Protein AF-0000000073125022 (afdb_homodimer)

Organism: Hermetia illucens (NCBI:txid343691)

Sequence (1552 aa):
MSRTIRYSSDEDNTYDKWRTKTIILDQLRLRHTDVGNFIVGEKMMQLLTPFVYEKLSPNVSLTNVKIKALAETPIPILLWESPDGINLLKTLHNTAEEMKFITKSAGYILYLVDDIRNEIYICNKNLEEVNGRRYAWAIDREKTIAVYVAKEKKAIIRNDSLIDARFPEGQDLGDFFASNILTIPVKDDSTCVAVIELYRVDGVSYDENDLGITTYLAELAGDVIAGNKNIVGIRMENEINDILLEYTVTTLPIQTSQEGEFVYAQHLVNYASNLLNSSSVTFFSLKDNGLLKVMGTNKGNPALKLNPHKKKLRIAKEIEIADIIRNSRSIVNFADVFNDPRFDKSVDRHIGLLIRSVLGCGINKKNGQHFGVLMAINKQTDHKYTPTDEMIIETFAKYLTIGLEYMSEVINHSEQRRTNNALEGVLIHQLSKRLKTPEVFSWEETVYIPNEFHEYTFVPDDPELLEIPKYIYYIFNSLLPKLVPNKNNLYTLIFAAKKIYREENRFHNFHHAFKCVHAMYLILKQHPEVFDDNIEKYAMLMAALLHDCDHRGLSIKYLELVSHPMINRSLSTPLEAYHYQLGKLILKYSKVLEQFDAEELVVFGRVFKESVMGSNLSLYMKTYTKIKNLLETDEFDWHNEDHRGLVRGIAIVSTDFAGFAKPLEHTYNLSYALYAEYFAEGEKIKELGLKPPPILDNDTYNEIPTREATFCSAVVLPCYEILMKILPNTTPLYLNSTKALKMWTQVADGTQTVLPNQSEDILSQIVGDSSSTSTNMSRTIRYSSDEDNTYDKWRTKTIILDQLRLRHTDVGNFIVGEKMMQLLTPFVYEKLSPNVSLTNVKIKALAETPIPILLWESPDGINLLKTLHNTAEEMKFITKSAGYILYLVDDIRNEIYICNKNLEEVNGRRYAWAIDREKTIAVYVAKEKKAIIRNDSLIDARFPEGQDLGDFFASNILTIPVKDDSTCVAVIELYRVDGVSYDENDLGITTYLAELAGDVIAGNKNIVGIRMENEINDILLEYTVTTLPIQTSQEGEFVYAQHLVNYASNLLNSSSVTFFSLKDNGLLKVMGTNKGNPALKLNPHKKKLRIAKEIEIADIIRNSRSIVNFADVFNDPRFDKSVDRHIGLLIRSVLGCGINKKNGQHFGVLMAINKQTDHKYTPTDEMIIETFAKYLTIGLEYMSEVINHSEQRRTNNALEGVLIHQLSKRLKTPEVFSWEETVYIPNEFHEYTFVPDDPELLEIPKYIYYIFNSLLPKLVPNKNNLYTLIFAAKKIYREENRFHNFHHAFKCVHAMYLILKQHPEVFDDNIEKYAMLMAALLHDCDHRGLSIKYLELVSHPMINRSLSTPLEAYHYQLGKLILKYSKVLEQFDAEELVVFGRVFKESVMGSNLSLYMKTYTKIKNLLETDEFDWHNEDHRGLVRGIAIVSTDFAGFAKPLEHTYNLSYALYAEYFAEGEKIKELGLKPPPILDNDTYNEIPTREATFCSAVVLPCYEILMKILPNTTPLYLNSTKALKMWTQVADGTQTVLPNQSEDILSQIVGDSSSTSTN

Radius of gyration: 44.92 Å; Cα contacts (8 Å, |Δi|>4): 2158; chains: 2; bounding box: 95×158×124 Å

Secondary structure (DSSP, 8-state):
--------S---SHHHHHHHHHHHHHHT---HHHHHHHHHHHHHHHHHHHHHHTTS-TTS----HHHHTTTSS------S--TTHHHHHHHHHHHHHHHHHHHT-SEEEEEEEETTTTEEEE--SSGGGGS---SEEETTT---HHHHHHHH---EEESS-S-BTTBTTTT--TT---SEEEEEEEEETTEEEEEEEEEESS-PPP-HHHHHHHHHHHHHHHHHHHHHHHHHHHHHHHHHHHHHHHHHHHHGGG--SHHHHHHHHHHHHHHHHHHHTEEEEEEEEEETTEEEEEEE---S-TT----HHHHHHHHHHHHHHHHHHHHHTS-EEES-STT-TTS-HHHHHHHT-----EEEEEEE-TTS-EEEEEEEEEESSSSS--HHHHHHHHHHHHHHHHHHHHHHHHHHHHHHHHHHHHHHHHHHHHHHS----S----TTS-----GGGGSTT---S-TT-TTHHHHHHHHHHHH-TTT---HHHHHHHHHHHHHHS-TT-SSSSHHHHHHHHHHHHHHHHT-TTT---HHHHHHHHHHHHHTTTT--S--HHHHHHTT-TT--TTSSSHHHHHHHHHHHHHHHHHT-STTS-HHHHHHHHHHHHHHHHHT-HHHHHHHHHHHHHHHHTT---TT-HHHHHHHHHHHHHHHHTGGGGS-HHHHHHHHHHHHHHHHHHHHHHHHTT-PPPGGG-GGGGGGHHHHHHHHIIIIIHHHHHHHHHHSGGGHHHHHHHHHHHHHHHHHHHT-S---SSSHHHHHHHHHGGGTTTTT-/------------SHHHHHHHHHHHHHHT---HHHHHHHHHHHHHHHHTHHHHHTTS-TTS----HHHHTTTSS------S--TTHHHHHHHHHHHHHHHHHHHT-SEEEEEEEETTTTEEEE--SSGGGGS---SEEETTT---HHHHHHHH---EEESS-S-BTTBTTTT--TT---SEEEEEEEEETTEEEEEEEEEESS-PPP-HHHHHHHHHHHHHHHHHHHHHHHHHHHHHHHHHHHHHHHHHHHHGGG--SHHHHHHHHHHHHHHHHHHHTEEEEEEEEEETTEEEEEEE---S-TT----HHHHHHHHHHHHHHHHHHHHHTS-EEES-STT-TTS-HHHHHHHT-----EEEEEEE-TTS-EEEEEEEEEESSSSS--HHHHHHHHHHHHHHHHHHHHHHHHHHHHHHHHHHHHHHHHHHHHHHS----S----TTS-----GGGGSTT---S-TT-TTHHHHHHHHHHHH-TTT---HHHHHHHHHHHHHHS-TT-SSSSHHHHHHHHHHHHHHHHT-TTT---HHHHHHHHHHHHHTTTT--S--HHHHHHTT-TT--TTSSSHHHHHHHHHHHHHHHHHT-STTS-HHHHHHHHHHHHHHHHHT-HHHHHHHHHHHHHHHHTT---TT-HHHHHHHHHHHHHHHHTGGGGS-HHHHHHHHHHHHHHHHHHHHHHHHTT-PPPGGG-GGGGGGHHHHHHHHIIIIIHHHHHHHHHHSGGGHHHHHHHHHHHHHHHHHHHT-S---SSSHHHHHHHHHHTTTTTTT-

InterPro domains:
  IPR002073 3'5'-cyclic nucleotide phosphodiesterase, catalytic domain [PF00233] (507-733)
  IPR002073 3'5'-cyclic nucleotide phosphodiesterase, catalytic domain [PS51845] (419-751)
  IPR003018 GAF domain [PF01590] (88-222)
  IPR003018 GAF domain [PF01590] (266-401)
  IPR023088 3'5'-cyclic nucleotide phosphodiesterase [PR00387] (503-516)
  IPR023088 3'5'-cyclic nucleotide phosphodiesterase [PR00387] (533-546)
  IPR023088 3'5'-cyclic nucleotide phosphodiesterase [PR00387] (547-562)
  IPR023088 3'5'-cyclic nucleotide phosphodiesterase [PR00387] (573-589)
  IPR023088 3'5'-cyclic nucleotide phosphodiesterase [PR00387] (652-665)
  IPR023088 3'5'-cyclic nucleotide phosphodiesterase [PR00387] (669-685)
  IPR029016 GAF-like domain superfamily [G3DSA:3.30.450.40] (84-228)
  IPR029016 GAF-like domain superfamily [G3DSA:3.30.450.40] (230-416)
  IPR036971 3'5'-cyclic nucleotide phosphodiesterase, catalytic domain superfamily [G3DSA:1.10.1300.10] (432-755)

Structure (mmCIF, N/CA/C/O backbone):
data_AF-0000000073125022-model_v1
#
loop_
_entity.id
_entity.type
_entity.pdbx_description
1 polymer '3,5-cyclic-GMP phosphodiesterase'
#
loop_
_atom_site.group_PDB
_atom_site.id
_atom_site.type_symbol
_atom_site.label_atom_id
_atom_site.label_alt_id
_atom_site.label_comp_id
_atom_site.label_asym_id
_atom_site.label_entity_id
_atom_site.label_seq_id
_atom_site.pdbx_PDB_ins_code
_atom_site.Cartn_x
_atom_site.Cartn_y
_atom_site.Cartn_z
_atom_site.occupancy
_atom_site.B_iso_or_equiv
_atom_site.auth_seq_id
_atom_site.auth_comp_id
_atom_site.auth_asym_id
_atom_site.auth_atom_id
_atom_site.pdbx_PDB_model_num
ATOM 1 N N . MET A 1 1 ? 14 -76.062 -79.5 1 18.75 1 MET A N 1
ATOM 2 C CA . MET A 1 1 ? 13.867 -74.625 -79.188 1 18.75 1 MET A CA 1
ATOM 3 C C . MET A 1 1 ? 13.359 -74.375 -77.75 1 18.75 1 MET A C 1
ATOM 5 O O . MET A 1 1 ? 12.312 -74.938 -77.375 1 18.75 1 MET A O 1
ATOM 9 N N . SER A 1 2 ? 14.125 -74.438 -76.75 1 19.86 2 SER A N 1
ATOM 10 C CA . SER A 1 2 ? 14.18 -74.75 -75.312 1 19.86 2 SER A CA 1
ATOM 11 C C . SER A 1 2 ? 13.422 -73.688 -74.5 1 19.86 2 SER A C 1
ATOM 13 O O . SER A 1 2 ? 13.734 -72.5 -74.562 1 19.86 2 SER A O 1
ATOM 15 N N . ARG A 1 3 ? 12.211 -73.688 -74.5 1 21.33 3 ARG A N 1
ATOM 16 C CA . ARG A 1 3 ? 11.258 -72.562 -74.25 1 21.33 3 ARG A CA 1
ATOM 17 C C . ARG A 1 3 ? 11.32 -72.125 -72.812 1 21.33 3 ARG A C 1
ATOM 19 O O . ARG A 1 3 ? 11.008 -72.875 -71.938 1 21.33 3 ARG A O 1
ATOM 26 N N . THR A 1 4 ? 12.312 -71.375 -72.375 1 20.73 4 THR A N 1
ATOM 27 C CA . THR A 1 4 ? 12.836 -70.875 -71.062 1 20.73 4 THR A CA 1
ATOM 28 C C . THR A 1 4 ? 11.797 -70.062 -70.375 1 20.73 4 THR A C 1
ATOM 30 O O . THR A 1 4 ? 11.289 -69.062 -70.875 1 20.73 4 THR A O 1
ATOM 33 N N . ILE A 1 5 ? 10.867 -70.562 -69.75 1 22.03 5 ILE A N 1
ATOM 34 C CA . ILE A 1 5 ? 9.695 -69.938 -69.188 1 22.03 5 ILE A CA 1
ATOM 35 C C . ILE A 1 5 ? 10.133 -68.75 -68.25 1 22.03 5 ILE A C 1
ATOM 37 O O . ILE A 1 5 ? 10.844 -69 -67.25 1 22.03 5 ILE A O 1
ATOM 41 N N . ARG A 1 6 ? 10.398 -67.438 -68.688 1 21.33 6 ARG A N 1
ATOM 42 C CA . ARG A 1 6 ? 10.836 -66.125 -68.312 1 21.33 6 ARG A CA 1
ATOM 43 C C . ARG A 1 6 ? 9.906 -65.5 -67.25 1 21.33 6 ARG A C 1
ATOM 45 O O . ARG A 1 6 ? 8.703 -65.375 -67.5 1 21.33 6 ARG A O 1
ATOM 52 N N . TYR A 1 7 ? 9.992 -65.812 -66 1 21.45 7 TYR A N 1
ATOM 53 C CA . TYR A 1 7 ? 9.258 -65.438 -64.812 1 21.45 7 TYR A CA 1
ATOM 54 C C . TYR A 1 7 ? 9.148 -63.906 -64.688 1 21.45 7 TYR A C 1
ATOM 56 O O . TYR A 1 7 ? 10.164 -63.188 -64.688 1 21.45 7 TYR A O 1
ATOM 64 N N . SER A 1 8 ? 8.219 -63.031 -65.25 1 21.3 8 SER A N 1
ATOM 65 C CA . SER A 1 8 ? 7.781 -61.688 -65.625 1 21.3 8 SER A CA 1
ATOM 66 C C . SER A 1 8 ? 7.551 -60.812 -64.438 1 21.3 8 SER A C 1
ATOM 68 O O . SER A 1 8 ? 6.988 -61.25 -63.438 1 21.3 8 SER A O 1
ATOM 70 N N . SER A 1 9 ? 8.281 -59.562 -63.875 1 23.59 9 SER A N 1
ATOM 71 C CA . SER A 1 9 ? 9 -58.75 -62.906 1 23.59 9 SER A CA 1
ATOM 72 C C . SER A 1 9 ? 8.039 -57.875 -62.094 1 23.59 9 SER A C 1
ATOM 74 O O . SER A 1 9 ? 8.461 -57 -61.375 1 23.59 9 SER A O 1
ATOM 76 N N . ASP A 1 10 ? 6.57 -57.625 -62.094 1 22.98 10 ASP A N 1
ATOM 77 C CA . ASP A 1 10 ? 5.328 -56.938 -61.781 1 22.98 10 ASP A CA 1
ATOM 78 C C . ASP A 1 10 ? 4.961 -57.094 -60.312 1 22.98 10 ASP A C 1
ATOM 80 O O . ASP A 1 10 ? 3.82 -56.844 -59.938 1 22.98 10 ASP A O 1
ATOM 84 N N . GLU A 1 11 ? 5.516 -57.844 -59.312 1 23.72 11 GLU A N 1
ATOM 85 C CA . GLU A 1 11 ? 5.41 -58.406 -57.969 1 23.72 11 GLU A CA 1
ATOM 86 C C . GLU A 1 11 ? 5.656 -57.375 -56.906 1 23.72 11 GLU A C 1
ATOM 88 O O . GLU A 1 11 ? 5.793 -57.688 -55.719 1 23.72 11 GLU A O 1
ATOM 93 N N . ASP A 1 12 ? 5.941 -55.938 -57.031 1 23.94 12 ASP A N 1
ATOM 94 C CA . ASP A 1 12 ? 6.41 -54.688 -56.438 1 23.94 12 ASP A CA 1
ATOM 95 C C . ASP A 1 12 ? 5.312 -54.031 -55.594 1 23.94 12 ASP A C 1
ATOM 97 O O . ASP A 1 12 ? 5.594 -53.219 -54.719 1 23.94 12 ASP A O 1
ATOM 101 N N . ASN A 1 13 ? 3.979 -54 -55.938 1 22.56 13 ASN A N 1
ATOM 102 C CA . ASN A 1 13 ? 2.932 -53.062 -55.594 1 22.56 13 ASN A CA 1
ATOM 103 C C . ASN A 1 13 ? 2.371 -53.281 -54.188 1 22.56 13 ASN A C 1
ATOM 105 O O . ASN A 1 13 ? 1.584 -52.469 -53.688 1 22.56 13 ASN A O 1
ATOM 109 N N . THR A 1 14 ? 2.168 -54.469 -53.844 1 22.92 14 THR A N 1
ATOM 110 C CA . THR A 1 14 ? 1.208 -54.656 -52.781 1 22.92 14 THR A CA 1
ATOM 111 C C . THR A 1 14 ? 1.764 -54.156 -51.469 1 22.92 14 THR A C 1
ATOM 113 O O . THR A 1 14 ? 1.02 -53.969 -50.5 1 22.92 14 THR A O 1
ATOM 116 N N . TYR A 1 15 ? 3.053 -54.188 -51.25 1 22.69 15 TYR A N 1
ATOM 117 C CA . TYR A 1 15 ? 3.639 -53.688 -50.031 1 22.69 15 TYR A CA 1
ATOM 118 C C . TYR A 1 15 ? 3.418 -52.156 -49.906 1 22.69 15 TYR A C 1
ATOM 120 O O . TYR A 1 15 ? 3.822 -51.562 -48.938 1 22.69 15 TYR A O 1
ATOM 128 N N . ASP A 1 16 ? 3.068 -51.375 -51 1 24.34 16 ASP A N 1
ATOM 129 C CA . ASP A 1 16 ? 2.832 -49.938 -51.094 1 24.34 16 ASP A CA 1
ATOM 130 C C . ASP A 1 16 ? 1.562 -49.562 -50.344 1 24.34 16 ASP A C 1
ATOM 132 O O . ASP A 1 16 ? 1.413 -48.406 -49.938 1 24.34 16 ASP A O 1
ATOM 136 N N . LYS A 1 17 ? 0.528 -50.375 -50.406 1 25.61 17 LYS A N 1
ATOM 137 C CA . LYS A 1 17 ? -0.753 -50.031 -49.781 1 25.61 17 LYS A CA 1
ATOM 138 C C . LYS A 1 17 ? -0.635 -49.969 -48.25 1 25.61 17 LYS A C 1
ATOM 140 O O . LYS A 1 17 ? -1.379 -49.219 -47.625 1 25.61 17 LYS A O 1
ATOM 145 N N . TRP A 1 18 ? 0.171 -50.844 -47.75 1 22.34 18 TRP A N 1
ATOM 146 C CA . TRP A 1 18 ? 0.291 -50.719 -46.312 1 22.34 18 TRP A CA 1
ATOM 147 C C . TRP A 1 18 ? 0.966 -49.406 -45.906 1 22.34 18 TRP A C 1
ATOM 149 O O . TRP A 1 18 ? 0.73 -48.906 -44.812 1 22.34 18 TRP A O 1
ATOM 159 N N . ARG A 1 19 ? 1.857 -48.812 -46.844 1 24.03 19 ARG A N 1
ATOM 160 C CA . ARG A 1 19 ? 2.58 -47.562 -46.562 1 24.03 19 ARG A CA 1
ATOM 161 C C . ARG A 1 19 ? 1.619 -46.406 -46.406 1 24.03 19 ARG A C 1
ATOM 163 O O . ARG A 1 19 ? 1.872 -45.469 -45.625 1 24.03 19 ARG A O 1
ATOM 170 N N . THR A 1 20 ? 0.616 -46.312 -47.344 1 24.22 20 THR A N 1
ATOM 171 C CA . THR A 1 20 ? -0.235 -45.125 -47.312 1 24.22 20 THR A CA 1
ATOM 172 C C . THR A 1 20 ? -0.948 -45 -45.969 1 24.22 20 THR A C 1
ATOM 174 O O . THR A 1 20 ? -1.103 -43.906 -45.438 1 24.22 20 THR A O 1
ATOM 177 N N . LYS A 1 21 ? -1.433 -46.125 -45.5 1 25.42 21 LYS A N 1
ATOM 178 C CA . LYS A 1 21 ? -2.273 -46.031 -44.312 1 25.42 21 LYS A CA 1
ATOM 179 C C . LYS A 1 21 ? -1.457 -45.625 -43.094 1 25.42 21 LYS A C 1
ATOM 181 O O . LYS A 1 21 ? -1.975 -44.969 -42.188 1 25.42 21 LYS A O 1
ATOM 186 N N . THR A 1 22 ? -0.134 -45.938 -43.062 1 25.12 22 THR A N 1
ATOM 187 C CA . THR A 1 22 ? 0.723 -45.469 -42 1 25.12 22 THR A CA 1
ATOM 188 C C . THR A 1 22 ? 0.983 -43.969 -42.125 1 25.12 22 THR A C 1
ATOM 190 O O . THR A 1 22 ? 1.392 -43.312 -41.188 1 25.12 22 THR A O 1
ATOM 193 N N . ILE A 1 23 ? 0.915 -43.375 -43.406 1 24.89 23 ILE A N 1
ATOM 194 C CA . ILE A 1 23 ? 1.132 -41.938 -43.656 1 24.89 23 ILE A CA 1
ATOM 195 C C . ILE A 1 23 ? 0.119 -41.125 -42.844 1 24.89 23 ILE A C 1
ATOM 197 O O . ILE A 1 23 ? 0.456 -40.094 -42.281 1 24.89 23 ILE A O 1
ATOM 201 N N . ILE A 1 24 ? -1.113 -41.594 -42.969 1 24.2 24 ILE A N 1
ATOM 202 C CA . ILE A 1 24 ? -2.098 -40.75 -42.281 1 24.2 24 ILE A CA 1
ATOM 203 C C . ILE A 1 24 ? -1.789 -40.688 -40.781 1 24.2 24 ILE A C 1
ATOM 205 O O . ILE A 1 24 ? -1.983 -39.656 -40.156 1 24.2 24 ILE A O 1
ATOM 209 N N . LEU A 1 25 ? -1.204 -41.781 -40.375 1 24.86 25 LEU A N 1
ATOM 210 C CA . LEU A 1 25 ? -0.872 -41.719 -38.938 1 24.86 25 LEU A CA 1
ATOM 211 C C . LEU A 1 25 ? 0.255 -40.719 -38.688 1 24.86 25 LEU A C 1
ATOM 213 O O . LEU A 1 25 ? 0.323 -40.094 -37.625 1 24.86 25 LEU A O 1
ATOM 217 N N . ASP A 1 26 ? 1.272 -40.562 -39.625 1 24.75 26 ASP A N 1
ATOM 218 C CA . ASP A 1 26 ? 2.371 -39.625 -39.5 1 24.75 26 ASP A CA 1
ATOM 219 C C . ASP A 1 26 ? 1.851 -38.188 -39.406 1 24.75 26 ASP A C 1
ATOM 221 O O . ASP A 1 26 ? 2.393 -37.375 -38.688 1 24.75 26 ASP A O 1
ATOM 225 N N . GLN A 1 27 ? 1.058 -37.781 -40.438 1 24.58 27 GLN A N 1
ATOM 226 C CA . GLN A 1 27 ? 0.607 -36.406 -40.406 1 24.58 27 GLN A CA 1
ATOM 227 C C . GLN A 1 27 ? -0.136 -36.062 -39.125 1 24.58 27 GLN A C 1
ATOM 229 O O . GLN A 1 27 ? -0.219 -34.906 -38.719 1 24.58 27 GLN A O 1
ATOM 234 N N . LEU A 1 28 ? -0.804 -37.094 -38.719 1 25.36 28 LEU A N 1
ATOM 235 C CA . LEU A 1 28 ? -1.583 -36.812 -37.5 1 25.36 28 LEU A CA 1
ATOM 236 C C . LEU A 1 28 ? -0.705 -36.875 -36.281 1 25.36 28 LEU A C 1
ATOM 238 O O . LEU A 1 28 ? -1.196 -36.719 -35.156 1 25.36 28 LEU A O 1
ATOM 242 N N . ARG A 1 29 ? 0.543 -37.469 -36.438 1 25.64 29 ARG A N 1
ATOM 243 C CA . ARG A 1 29 ? 1.452 -37.375 -35.312 1 25.64 29 ARG A CA 1
ATOM 244 C C . ARG A 1 29 ? 1.672 -35.938 -34.875 1 25.64 29 ARG A C 1
ATOM 246 O O . ARG A 1 29 ? 2.539 -35.25 -35.438 1 25.64 29 ARG A O 1
ATOM 253 N N . LEU A 1 30 ? 0.698 -35.219 -34.781 1 26.27 30 LEU A N 1
ATOM 254 C CA . LEU A 1 30 ? 0.936 -33.906 -34.156 1 26.27 30 LEU A CA 1
ATOM 255 C C . LEU A 1 30 ? 1.815 -34.031 -32.938 1 26.27 30 LEU A C 1
ATOM 257 O O . LEU A 1 30 ? 1.53 -34.844 -32.031 1 26.27 30 LEU A O 1
ATOM 261 N N . ARG A 1 31 ? 3.047 -33.844 -33.031 1 25.61 31 ARG A N 1
ATOM 262 C CA . ARG A 1 31 ? 4.117 -33.812 -32.062 1 25.61 31 ARG A CA 1
ATOM 263 C C . ARG A 1 31 ? 3.623 -33.25 -30.719 1 25.61 31 ARG A C 1
ATOM 265 O O . ARG A 1 31 ? 2.777 -32.344 -30.703 1 25.61 31 ARG A O 1
ATOM 272 N N . HIS A 1 32 ? 3.934 -33.906 -29.672 1 26.75 32 HIS A N 1
ATOM 273 C CA . HIS A 1 32 ? 3.6 -33.75 -28.266 1 26.75 32 HIS A CA 1
ATOM 274 C C . HIS A 1 32 ? 3.803 -32.281 -27.812 1 26.75 32 HIS A C 1
ATOM 276 O O . HIS A 1 32 ? 3.141 -31.828 -26.891 1 26.75 32 HIS A O 1
ATOM 282 N N . THR A 1 33 ? 4.941 -31.703 -28.281 1 25.72 33 THR A N 1
ATOM 283 C CA . THR A 1 33 ? 5.324 -30.375 -27.812 1 25.72 33 THR A CA 1
ATOM 284 C C . THR A 1 33 ? 4.293 -29.328 -28.234 1 25.72 33 THR A C 1
ATOM 286 O O . THR A 1 33 ? 4.098 -28.328 -27.547 1 25.72 33 THR A O 1
ATOM 289 N N . ASP A 1 34 ? 3.984 -29.328 -29.531 1 24.62 34 ASP A N 1
ATOM 290 C CA . ASP A 1 34 ? 3.236 -28.25 -30.172 1 24.62 34 ASP A CA 1
ATOM 291 C C . ASP A 1 34 ? 1.746 -28.359 -29.844 1 24.62 34 ASP A C 1
ATOM 293 O O . ASP A 1 34 ? 0.985 -27.422 -30.125 1 24.62 34 ASP A O 1
ATOM 297 N N . VAL A 1 35 ? 1.293 -29.516 -29.578 1 26.33 35 VAL A N 1
ATOM 298 C CA . VAL A 1 35 ? -0.145 -29.719 -29.438 1 26.33 35 VAL A CA 1
ATOM 299 C C . VAL A 1 35 ? -0.612 -29.172 -28.094 1 26.33 35 VAL A C 1
ATOM 301 O O . VAL A 1 35 ? -1.782 -28.828 -27.938 1 26.33 35 VAL A O 1
ATOM 304 N N . GLY A 1 36 ? 0.215 -29.281 -27.109 1 26.81 36 GLY A N 1
ATOM 305 C CA . GLY A 1 36 ? -0.125 -28.875 -25.75 1 26.81 36 GLY A CA 1
ATOM 306 C C . GLY A 1 36 ? -0.521 -27.406 -25.656 1 26.81 36 GLY A C 1
ATOM 307 O O . GLY A 1 36 ? -1.342 -27.047 -24.812 1 26.81 36 GLY A O 1
ATOM 308 N N . ASN A 1 37 ? 0.365 -26.562 -26.219 1 25.5 37 ASN A N 1
ATOM 309 C CA . ASN A 1 37 ? 0.206 -25.125 -26.094 1 25.5 37 ASN A CA 1
ATOM 310 C C . ASN A 1 37 ? -1.1 -24.656 -26.734 1 25.5 37 ASN A C 1
ATOM 312 O O . ASN A 1 37 ? -1.609 -23.578 -26.375 1 25.5 37 ASN A O 1
ATOM 316 N N . PHE A 1 38 ? -1.466 -25.328 -27.812 1 25.14 38 PHE A N 1
ATOM 317 C CA . PHE A 1 38 ? -2.477 -24.734 -28.672 1 25.14 38 PHE A CA 1
ATOM 318 C C . PHE A 1 38 ? -3.877 -25.016 -28.141 1 25.14 38 PHE A C 1
ATOM 320 O O . PHE A 1 38 ? -4.75 -24.141 -28.203 1 25.14 38 PHE A O 1
ATOM 327 N N . ILE A 1 39 ? -4.051 -26.312 -27.656 1 28.17 39 ILE A N 1
ATOM 328 C CA . ILE A 1 39 ? -5.453 -26.672 -27.484 1 28.17 39 ILE A CA 1
ATOM 329 C C . ILE A 1 39 ? -6.008 -26 -26.234 1 28.17 39 ILE A C 1
ATOM 331 O O . ILE A 1 39 ? -7.125 -25.469 -26.25 1 28.17 39 ILE A O 1
ATOM 335 N N . VAL A 1 40 ? -5.262 -26.109 -25.172 1 28.12 40 VAL A N 1
ATOM 336 C CA . VAL A 1 40 ? -5.754 -25.578 -23.906 1 28.12 40 VAL A CA 1
ATOM 337 C C . VAL A 1 40 ? -5.859 -24.062 -23.984 1 28.12 40 VAL A C 1
ATOM 339 O O . VAL A 1 40 ? -6.758 -23.453 -23.391 1 28.12 40 VAL A O 1
ATOM 342 N N . GLY A 1 41 ? -4.941 -23.406 -24.594 1 26.7 41 GLY A N 1
ATOM 343 C CA . GLY A 1 41 ? -4.949 -21.969 -24.75 1 26.7 41 GLY A CA 1
ATOM 344 C C . GLY A 1 41 ? -6.188 -21.438 -25.453 1 26.7 41 GLY A C 1
ATOM 345 O O . GLY A 1 41 ? -6.727 -20.391 -25.094 1 26.7 41 GLY A O 1
ATOM 346 N N . GLU A 1 42 ? -6.617 -22.281 -26.438 1 27.89 42 GLU A N 1
ATOM 347 C CA . GLU A 1 42 ? -7.695 -21.75 -27.25 1 27.89 42 GLU A CA 1
ATOM 348 C C . GLU A 1 42 ? -9.031 -21.781 -26.516 1 27.89 42 GLU A C 1
ATOM 350 O O . GLU A 1 42 ? -9.812 -20.844 -26.578 1 27.89 42 GLU A O 1
ATOM 355 N N . LYS A 1 43 ? -9.281 -22.969 -25.797 1 29.06 43 LYS A N 1
ATOM 356 C CA . LYS A 1 43 ? -10.602 -23.141 -25.203 1 29.06 43 LYS A CA 1
ATOM 357 C C . LYS A 1 43 ? -10.758 -22.266 -23.953 1 29.06 43 LYS A C 1
ATOM 359 O O . LYS A 1 43 ? -11.828 -21.688 -23.719 1 29.06 43 LYS A O 1
ATOM 364 N N . MET A 1 44 ? -9.859 -22.281 -23.094 1 28.59 44 MET A N 1
ATOM 365 C CA . MET A 1 44 ? -9.938 -21.391 -21.938 1 28.59 44 MET A CA 1
ATOM 366 C C . MET A 1 44 ? -10.094 -19.938 -22.375 1 28.59 44 MET A C 1
ATOM 368 O O . MET A 1 44 ? -10.828 -19.172 -21.75 1 28.59 44 MET A O 1
ATOM 372 N N . MET A 1 45 ? -9.57 -19.656 -23.5 1 29.11 45 MET A N 1
ATOM 373 C CA . MET A 1 45 ? -9.672 -18.297 -24 1 29.11 45 MET A CA 1
ATOM 374 C C . MET A 1 45 ? -11.07 -18.016 -24.547 1 29.11 45 MET A C 1
ATOM 376 O O . MET A 1 45 ? -11.555 -16.891 -24.469 1 29.11 45 MET A O 1
ATOM 380 N N . GLN A 1 46 ? -11.703 -19.031 -25.031 1 30.27 46 GLN A N 1
ATOM 381 C CA . GLN A 1 46 ? -13.055 -18.844 -25.578 1 30.27 46 GLN A CA 1
ATOM 382 C C . GLN A 1 46 ? -14.039 -18.5 -24.469 1 30.27 46 GLN A C 1
ATOM 384 O O . GLN A 1 46 ? -14.977 -17.719 -24.688 1 30.27 46 GLN A O 1
ATOM 389 N N . LEU A 1 47 ? -13.945 -19.141 -23.422 1 29.83 47 LEU A N 1
ATOM 390 C CA . LEU A 1 47 ? -14.836 -18.875 -22.297 1 29.83 47 LEU A CA 1
ATOM 391 C C . LEU A 1 47 ? -14.602 -17.484 -21.734 1 29.83 47 LEU A C 1
ATOM 393 O O . LEU A 1 47 ? -15.523 -16.859 -21.203 1 29.83 47 LEU A O 1
ATOM 397 N N . LEU A 1 48 ? -13.367 -17.078 -21.844 1 29.52 48 LEU A N 1
ATOM 398 C CA . LEU A 1 48 ? -13.102 -15.766 -21.266 1 29.52 48 LEU A CA 1
ATOM 399 C C . LEU A 1 48 ? -13.398 -14.656 -22.266 1 29.52 48 LEU A C 1
ATOM 401 O O . LEU A 1 48 ? -13.297 -13.469 -21.953 1 29.52 48 LEU A O 1
ATOM 405 N N . THR A 1 49 ? -13.766 -14.938 -23.484 1 28.89 49 THR A N 1
ATOM 406 C CA . THR A 1 49 ? -13.859 -13.969 -24.562 1 28.89 49 THR A CA 1
ATOM 407 C C . THR A 1 49 ? -14.984 -12.969 -24.297 1 28.89 49 THR A C 1
ATOM 409 O O . THR A 1 49 ? -14.812 -11.766 -24.484 1 28.89 49 THR A O 1
ATOM 412 N N . PRO A 1 50 ? -16.188 -13.5 -24.062 1 28.42 50 PRO A N 1
ATOM 413 C CA . PRO A 1 50 ? -17.203 -12.445 -24.078 1 28.42 50 PRO A CA 1
ATOM 414 C C . PRO A 1 50 ? -16.906 -11.328 -23.078 1 28.42 50 PRO A C 1
ATOM 416 O O . PRO A 1 50 ? -17.234 -10.164 -23.328 1 28.42 50 PRO A O 1
ATOM 419 N N . PHE A 1 51 ? -16.516 -11.703 -22.047 1 28.38 51 PHE A N 1
ATOM 420 C CA . PHE A 1 51 ? -16.562 -10.688 -21 1 28.38 51 PHE A CA 1
ATOM 421 C C . PHE A 1 51 ? -15.43 -9.688 -21.172 1 28.38 51 PHE A C 1
ATOM 423 O O . PHE A 1 51 ? -15.539 -8.539 -20.719 1 28.38 51 PHE A O 1
ATOM 430 N N . VAL A 1 52 ? -14.305 -10.109 -21.812 1 28.75 52 VAL A N 1
ATOM 431 C CA . VAL A 1 52 ? -13.219 -9.133 -21.891 1 28.75 52 VAL A CA 1
ATOM 432 C C . VAL A 1 52 ? -13.508 -8.133 -23.016 1 28.75 52 VAL A C 1
ATOM 434 O O . VAL A 1 52 ? -12.852 -7.098 -23.109 1 28.75 52 VAL A O 1
ATOM 437 N N . TYR A 1 53 ? -14.406 -8.336 -23.953 1 27.42 53 TYR A N 1
ATOM 438 C CA . TYR A 1 53 ? -14.492 -7.41 -25.078 1 27.42 53 TYR A CA 1
ATOM 439 C C . TYR A 1 53 ? -14.938 -6.031 -24.609 1 27.42 53 TYR A C 1
ATOM 441 O O . TYR A 1 53 ? -14.516 -5.016 -25.172 1 27.42 53 TYR A O 1
ATOM 449 N N . GLU A 1 54 ? -15.984 -5.969 -23.875 1 28.75 54 GLU A N 1
ATOM 450 C CA . GLU A 1 54 ? -16.562 -4.633 -23.922 1 28.75 54 GLU A CA 1
ATOM 451 C C . GLU A 1 54 ? -15.594 -3.592 -23.375 1 28.75 54 GLU A C 1
ATOM 453 O O . GLU A 1 54 ? -15.477 -2.496 -23.922 1 28.75 54 GLU A O 1
ATOM 458 N N . LYS A 1 55 ? -15.203 -3.623 -22.109 1 28.31 55 LYS A N 1
ATOM 459 C CA . LYS A 1 55 ? -14.672 -2.391 -21.531 1 28.31 55 LYS A CA 1
ATOM 460 C C . LYS A 1 55 ? -13.164 -2.293 -21.734 1 28.31 55 LYS A C 1
ATOM 462 O O . LYS A 1 55 ? -12.5 -1.475 -21.094 1 28.31 55 LYS A O 1
ATOM 467 N N . LEU A 1 56 ? -12.453 -3.201 -22.438 1 27.88 56 LEU A N 1
ATOM 468 C CA . LEU A 1 56 ? -11.047 -2.869 -22.656 1 27.88 56 LEU A CA 1
ATOM 469 C C . LEU A 1 56 ? -10.914 -1.739 -23.672 1 27.88 56 LEU A C 1
ATOM 471 O O . LEU A 1 56 ? -11.656 -1.69 -24.656 1 27.88 56 LEU A O 1
ATOM 475 N N . SER A 1 57 ? -10.469 -0.579 -23.297 1 26.31 57 SER A N 1
ATOM 476 C CA . SER A 1 57 ? -10.172 0.489 -24.25 1 26.31 57 SER A CA 1
ATOM 477 C C . SER A 1 57 ? -9.523 -0.063 -25.516 1 26.31 57 SER A C 1
ATOM 479 O O . SER A 1 57 ? -8.883 -1.118 -25.484 1 26.31 57 SER A O 1
ATOM 481 N N . PRO A 1 58 ? -9.82 0.488 -26.766 1 26.28 58 PRO A N 1
ATOM 482 C CA . PRO A 1 58 ? -9.406 0.182 -28.141 1 26.28 58 PRO A CA 1
ATOM 483 C C . PRO A 1 58 ? -7.898 -0.038 -28.266 1 26.28 58 PRO A C 1
ATOM 485 O O . PRO A 1 58 ? -7.445 -0.756 -29.156 1 26.28 58 PRO A O 1
ATOM 488 N N . ASN A 1 59 ? -7.082 0.88 -27.797 1 26.36 59 ASN A N 1
ATOM 489 C CA . ASN A 1 59 ? -5.703 0.933 -28.266 1 26.36 59 ASN A CA 1
ATOM 490 C C . ASN A 1 59 ? -4.906 -0.283 -27.812 1 26.36 59 ASN A C 1
ATOM 492 O O . ASN A 1 59 ? -3.686 -0.329 -27.969 1 26.36 59 ASN A O 1
ATOM 496 N N . VAL A 1 60 ? -5.262 -0.759 -26.75 1 25.45 60 VAL A N 1
ATOM 497 C CA . VAL A 1 60 ? -4.344 -1.861 -26.484 1 25.45 60 VAL A CA 1
ATOM 498 C C . VAL A 1 60 ? -4.594 -2.996 -27.469 1 25.45 60 VAL A C 1
ATOM 500 O O . VAL A 1 60 ? -5.703 -3.531 -27.547 1 25.45 60 VAL A O 1
ATOM 503 N N . SER A 1 61 ? -3.943 -2.9 -28.828 1 23.38 61 SER A N 1
ATOM 504 C CA . SER A 1 61 ? -3.879 -3.941 -29.859 1 23.38 61 SER A CA 1
ATOM 505 C C . SER A 1 61 ? -3.779 -5.328 -29.219 1 23.38 61 SER A C 1
ATOM 507 O O . SER A 1 61 ? -2.844 -5.605 -28.469 1 23.38 61 SER A O 1
ATOM 509 N N . LEU A 1 62 ? -4.801 -5.73 -28.859 1 26.05 62 LEU A N 1
ATOM 510 C CA . LEU A 1 62 ? -4.91 -7.129 -28.469 1 26.05 62 LEU A CA 1
ATOM 511 C C . LEU A 1 62 ? -4.273 -8.039 -29.516 1 26.05 62 LEU A C 1
ATOM 513 O O . LEU A 1 62 ? -4.711 -8.07 -30.672 1 26.05 62 LEU A O 1
ATOM 517 N N . THR A 1 63 ? -3.004 -7.922 -29.953 1 25.12 63 THR A N 1
ATOM 518 C CA . THR A 1 63 ? -2.461 -9.008 -30.766 1 25.12 63 THR A CA 1
ATOM 519 C C . THR A 1 63 ? -3.211 -10.312 -30.484 1 25.12 63 THR A C 1
ATOM 521 O O . THR A 1 63 ? -2.994 -10.961 -29.469 1 25.12 63 THR A O 1
ATOM 524 N N . ASN A 1 64 ? -4.535 -10.43 -30.844 1 27.72 64 ASN A N 1
ATOM 525 C CA . ASN A 1 64 ? -5.926 -10.867 -30.812 1 27.72 64 ASN A CA 1
ATOM 526 C C . ASN A 1 64 ? -6.098 -12.234 -31.469 1 27.72 64 ASN A C 1
ATOM 528 O O . ASN A 1 64 ? -7.223 -12.672 -31.719 1 27.72 64 ASN A O 1
ATOM 532 N N . VAL A 1 65 ? -5.375 -12.625 -32.469 1 24.75 65 VAL A N 1
ATOM 533 C CA . VAL A 1 65 ? -5.703 -13.664 -33.469 1 24.75 65 VAL A CA 1
ATOM 534 C C . VAL A 1 65 ? -6.105 -14.945 -32.75 1 24.75 65 VAL A C 1
ATOM 536 O O . VAL A 1 65 ? -7.082 -15.602 -33.125 1 24.75 65 VAL A O 1
ATOM 539 N N . LYS A 1 66 ? -5.398 -15.188 -31.875 1 26.38 66 LYS A N 1
ATOM 540 C CA . LYS A 1 66 ? -5.574 -16.547 -31.344 1 26.38 66 LYS A CA 1
ATOM 541 C C . LYS A 1 66 ? -6.852 -16.641 -30.516 1 26.38 66 LYS A C 1
ATOM 543 O O . LYS A 1 66 ? -7.453 -17.719 -30.422 1 26.38 66 LYS A O 1
ATOM 548 N N . ILE A 1 67 ? -7.465 -15.367 -30.203 1 28.39 67 ILE A N 1
ATOM 549 C CA . ILE A 1 67 ? -8.625 -15.391 -29.328 1 28.39 67 ILE A CA 1
ATOM 550 C C . ILE A 1 67 ? -9.898 -15.508 -30.156 1 28.39 67 ILE A C 1
ATOM 552 O O . ILE A 1 67 ? -10.844 -16.188 -29.766 1 28.39 67 ILE A O 1
ATOM 556 N N . LYS A 1 68 ? -10.078 -14.898 -31.375 1 27.45 68 LYS A N 1
ATOM 557 C CA . LYS A 1 68 ? -11.25 -14.844 -32.25 1 27.45 68 LYS A CA 1
ATOM 558 C C . LYS A 1 68 ? -11.672 -16.234 -32.688 1 27.45 68 LYS A C 1
ATOM 560 O O . LYS A 1 68 ? -12.867 -16.562 -32.719 1 27.45 68 LYS A O 1
ATOM 565 N N . ALA A 1 69 ? -10.844 -16.859 -33.344 1 26.41 69 ALA A N 1
ATOM 566 C CA . ALA A 1 69 ? -11.148 -18.141 -34 1 26.41 69 ALA A CA 1
ATOM 567 C C . ALA A 1 69 ? -11.695 -19.141 -32.969 1 26.41 69 ALA A C 1
ATOM 569 O O . ALA A 1 69 ? -12.492 -20.016 -33.312 1 26.41 69 ALA A O 1
ATOM 570 N N . LEU A 1 70 ? -11.5 -18.812 -31.797 1 27.75 70 LEU A N 1
ATOM 571 C CA . LEU A 1 70 ? -11.844 -19.719 -30.719 1 27.75 70 LEU A CA 1
ATOM 572 C C . LEU A 1 70 ? -13.312 -19.594 -30.328 1 27.75 70 LEU A C 1
ATOM 574 O O . LEU A 1 70 ? -13.922 -20.562 -29.859 1 27.75 70 LEU A O 1
ATOM 578 N N . ALA A 1 71 ? -14 -18.5 -30.656 1 26.3 71 ALA A N 1
ATOM 579 C CA . ALA A 1 71 ? -15.367 -18.188 -30.266 1 26.3 71 ALA A CA 1
ATOM 580 C C . ALA A 1 71 ? -16.375 -19.016 -31.047 1 26.3 71 ALA A C 1
ATOM 582 O O . ALA A 1 71 ? -17.422 -19.406 -30.531 1 26.3 71 ALA A O 1
ATOM 583 N N . GLU A 1 72 ? -16.438 -18.859 -32.312 1 25.89 72 GLU A N 1
ATOM 584 C CA . GLU A 1 72 ? -17.5 -19.375 -33.156 1 25.89 72 GLU A CA 1
ATOM 585 C C . GLU A 1 72 ? -17.578 -20.891 -33.094 1 25.89 72 GLU A C 1
ATOM 587 O O . GLU A 1 72 ? -18.5 -21.5 -33.656 1 25.89 72 GLU A O 1
ATOM 592 N N . THR A 1 73 ? -16.578 -21.531 -32.969 1 24.3 73 THR A N 1
ATOM 593 C CA . THR A 1 73 ? -16.812 -22.938 -33.281 1 24.3 73 THR A CA 1
ATOM 594 C C . THR A 1 73 ? -17.531 -23.641 -32.125 1 24.3 73 THR A C 1
ATOM 596 O O . THR A 1 73 ? -17.172 -23.469 -30.953 1 24.3 73 THR A O 1
ATOM 599 N N . PRO A 1 74 ? -18.797 -24.078 -32.281 1 23.62 74 PRO A N 1
ATOM 600 C CA . PRO A 1 74 ? -19.656 -24.906 -31.438 1 23.62 74 PRO A CA 1
ATOM 601 C C . PRO A 1 74 ? -18.844 -25.812 -30.5 1 23.62 74 PRO A C 1
ATOM 603 O O . PRO A 1 74 ? -17.766 -26.266 -30.859 1 23.62 74 PRO A O 1
ATOM 606 N N . ILE A 1 75 ? -19.031 -25.562 -29.188 1 25.75 75 ILE A N 1
ATOM 607 C CA . ILE A 1 75 ? -18.469 -26.438 -28.156 1 25.75 75 ILE A CA 1
ATOM 608 C C . ILE A 1 75 ? -18.531 -27.891 -28.609 1 25.75 75 ILE A C 1
ATOM 610 O O . ILE A 1 75 ? -19.609 -28.453 -28.75 1 25.75 75 ILE A O 1
ATOM 614 N N . PRO A 1 76 ? -18 -28.328 -29.625 1 24.38 76 PRO A N 1
ATOM 615 C CA . PRO A 1 76 ? -18.312 -29.75 -29.734 1 24.38 76 PRO A CA 1
ATOM 616 C C . PRO A 1 76 ? -18.344 -30.469 -28.391 1 24.38 76 PRO A C 1
ATOM 618 O O . PRO A 1 76 ? -17.688 -30.031 -27.438 1 24.38 76 PRO A O 1
ATOM 621 N N . ILE A 1 77 ? -19.547 -31 -27.844 1 23.28 77 ILE A N 1
ATOM 622 C CA . ILE A 1 77 ? -19.688 -32.094 -26.906 1 23.28 77 ILE A CA 1
ATOM 623 C C . ILE A 1 77 ? -18.328 -32.688 -26.578 1 23.28 77 ILE A C 1
ATOM 625 O O . ILE A 1 77 ? -17.422 -32.719 -27.422 1 23.28 77 ILE A O 1
ATOM 629 N N . LEU A 1 78 ? -18.094 -32.812 -25.234 1 26.23 78 LEU A N 1
ATOM 630 C CA . LEU A 1 78 ? -17.062 -33.719 -24.688 1 26.23 78 LEU A CA 1
ATOM 631 C C . LEU A 1 78 ? -16.672 -34.781 -25.719 1 26.23 78 LEU A C 1
ATOM 633 O O . LEU A 1 78 ? -17.188 -35.875 -25.688 1 26.23 78 LEU A O 1
ATOM 637 N N . LEU A 1 79 ? -17.031 -34.594 -26.891 1 26.61 79 LEU A N 1
ATOM 638 C CA . LEU A 1 79 ? -16.469 -35.656 -27.688 1 26.61 79 LEU A CA 1
ATOM 639 C C . LEU A 1 79 ? -15.086 -36.031 -27.188 1 26.61 79 LEU A C 1
ATOM 641 O O . LEU A 1 79 ? -14.219 -35.188 -27.031 1 26.61 79 LEU A O 1
ATOM 645 N N . TRP A 1 80 ? -14.977 -36.875 -26.297 1 27.02 80 TRP A N 1
ATOM 646 C CA . TRP A 1 80 ? -13.953 -37.875 -26.016 1 27.02 80 TRP A CA 1
ATOM 647 C C . TRP A 1 80 ? -12.914 -37.906 -27.141 1 27.02 80 TRP A C 1
ATOM 649 O O . TRP A 1 80 ? -12.039 -38.781 -27.156 1 27.02 80 TRP A O 1
ATOM 659 N N . GLU A 1 81 ? -13.367 -37.25 -28.219 1 28.5 81 GLU A N 1
ATOM 660 C CA . GLU A 1 81 ? -12.383 -37.281 -29.297 1 28.5 81 GLU A CA 1
ATOM 661 C C . GLU A 1 81 ? -11.195 -36.375 -28.984 1 28.5 81 GLU A C 1
ATOM 663 O O . GLU A 1 81 ? -11.242 -35.156 -29.25 1 28.5 81 GLU A O 1
ATOM 668 N N . SER A 1 82 ? -10.898 -36 -27.859 1 30.61 82 SER A N 1
ATOM 669 C CA . SER A 1 82 ? -9.555 -35.438 -27.844 1 30.61 82 SER A CA 1
ATOM 670 C C . SER A 1 82 ? -8.82 -35.688 -29.156 1 30.61 82 SER A C 1
ATOM 672 O O . SER A 1 82 ? -9.016 -36.75 -29.781 1 30.61 82 SER A O 1
ATOM 674 N N . PRO A 1 83 ? -8.391 -34.688 -29.828 1 29.97 83 PRO A N 1
ATOM 675 C CA . PRO A 1 83 ? -7.664 -35.219 -31 1 29.97 83 PRO A CA 1
ATOM 676 C C . PRO A 1 83 ? -7.156 -36.656 -30.781 1 29.97 83 PRO A C 1
ATOM 678 O O . PRO A 1 83 ? -6.926 -37.375 -31.75 1 29.97 83 PRO A O 1
ATOM 681 N N . ASP A 1 84 ? -6.961 -37.062 -29.547 1 33.22 84 ASP A N 1
ATOM 682 C CA . ASP A 1 84 ? -6.535 -38.406 -29.172 1 33.22 84 ASP A CA 1
ATOM 683 C C . ASP A 1 84 ? -7.738 -39.344 -29.031 1 33.22 84 ASP A C 1
ATOM 685 O O . ASP A 1 84 ? -7.605 -40.469 -28.516 1 33.22 84 ASP A O 1
ATOM 689 N N . GLY A 1 85 ? -8.883 -38.969 -28.844 1 37.06 85 GLY A N 1
ATOM 690 C CA . GLY A 1 85 ? -10.094 -39.75 -29.016 1 37.06 85 GLY A CA 1
ATOM 691 C C . GLY A 1 85 ? -10.039 -40.719 -30.203 1 37.06 85 GLY A C 1
ATOM 692 O O . GLY A 1 85 ? -10.773 -41.688 -30.25 1 37.06 85 GLY A O 1
ATOM 693 N N . ILE A 1 86 ? -9.859 -39.969 -31.219 1 40.59 86 ILE A N 1
ATOM 694 C CA . ILE A 1 86 ? -9.547 -40.688 -32.438 1 40.59 86 ILE A CA 1
ATOM 695 C C . ILE A 1 86 ? -8.75 -41.938 -32.125 1 40.59 86 ILE A C 1
ATOM 697 O O . ILE A 1 86 ? -8.969 -43 -32.719 1 40.59 86 ILE A O 1
ATOM 701 N N . ASN A 1 87 ? -8 -41.688 -30.891 1 51.16 87 ASN A N 1
ATOM 702 C CA . ASN A 1 87 ? -6.992 -42.688 -30.547 1 51.16 87 ASN A CA 1
ATOM 703 C C . ASN A 1 87 ? -7.621 -43.875 -29.844 1 51.16 87 ASN A C 1
ATOM 705 O O . ASN A 1 87 ? -7.18 -45.031 -30.047 1 51.16 87 ASN A O 1
ATOM 709 N N . LEU A 1 88 ? -8.836 -43.406 -29.203 1 60.03 88 LEU A N 1
ATOM 710 C CA . LEU A 1 88 ? -9.414 -44.562 -28.547 1 60.03 88 LEU A CA 1
ATOM 711 C C . LEU A 1 88 ? -9.883 -45.594 -29.578 1 60.03 88 LEU A C 1
ATOM 713 O O . LEU A 1 88 ? -9.5 -46.75 -29.516 1 60.03 88 LEU A O 1
ATOM 717 N N . LEU A 1 89 ? -10.781 -44.938 -30.453 1 64.5 89 LEU A N 1
ATOM 718 C CA . LEU A 1 89 ? -11.336 -45.844 -31.453 1 64.5 89 LEU A CA 1
ATOM 719 C C . LEU A 1 89 ? -10.227 -46.438 -32.312 1 64.5 89 LEU A C 1
ATOM 721 O O . LEU A 1 89 ? -10.266 -47.625 -32.656 1 64.5 89 LEU A O 1
ATOM 725 N N . LYS A 1 90 ? -9.359 -45.531 -32.438 1 64.81 90 LYS A N 1
ATOM 726 C CA . LYS A 1 90 ? -8.25 -46.031 -33.25 1 64.81 90 LYS A CA 1
ATOM 727 C C . LYS A 1 90 ? -7.457 -47.094 -32.469 1 64.81 90 LYS A C 1
ATOM 729 O O . LYS A 1 90 ? -7.09 -48.125 -33.062 1 64.81 90 LYS A O 1
ATOM 734 N N . THR A 1 91 ? -7.277 -46.844 -31.281 1 72.62 91 THR A N 1
ATOM 735 C CA . THR A 1 91 ? -6.566 -47.812 -30.453 1 72.62 91 THR A CA 1
ATOM 736 C C . THR A 1 91 ? -7.344 -49.125 -30.344 1 72.62 91 THR A C 1
ATOM 738 O O . THR A 1 91 ? -6.77 -50.188 -30.453 1 72.62 91 THR A O 1
ATOM 741 N N . LEU A 1 92 ? -8.609 -48.906 -30.234 1 79.62 92 LEU A N 1
ATOM 742 C CA . LEU A 1 92 ? -9.438 -50.094 -30.078 1 79.62 92 LEU A CA 1
ATOM 743 C C . LEU A 1 92 ? -9.516 -50.906 -31.375 1 79.62 92 LEU A C 1
ATOM 745 O O . LEU A 1 92 ? -9.367 -52.125 -31.375 1 79.62 92 LEU A O 1
ATOM 749 N N . HIS A 1 93 ? -9.711 -50.219 -32.469 1 77.31 93 HIS A N 1
ATOM 750 C CA . HIS A 1 93 ? -9.758 -50.906 -33.75 1 77.31 93 HIS A CA 1
ATOM 751 C C . HIS A 1 93 ? -8.406 -51.531 -34.094 1 77.31 93 HIS A C 1
ATOM 753 O O . HIS A 1 93 ? -8.344 -52.656 -34.625 1 77.31 93 HIS A O 1
ATOM 759 N N . ASN A 1 94 ? -7.387 -50.812 -33.781 1 71.62 94 ASN A N 1
ATOM 760 C CA . ASN A 1 94 ? -6.059 -51.375 -34.031 1 71.62 94 ASN A CA 1
ATOM 761 C C . ASN A 1 94 ? -5.801 -52.625 -33.188 1 71.62 94 ASN A C 1
ATOM 763 O O . ASN A 1 94 ? -5.227 -53.594 -33.656 1 71.62 94 ASN A O 1
ATOM 767 N N . THR A 1 95 ? -6.18 -52.5 -31.984 1 78 95 THR A N 1
ATOM 768 C CA . THR A 1 95 ? -6.031 -53.656 -31.094 1 78 95 THR A CA 1
ATOM 769 C C . THR A 1 95 ? -6.848 -54.844 -31.609 1 78 95 THR A C 1
ATOM 771 O O . THR A 1 95 ? -6.352 -55.969 -31.656 1 78 95 THR A O 1
ATOM 774 N N . ALA A 1 96 ? -8.07 -54.562 -32.031 1 84.06 96 ALA A N 1
ATOM 775 C CA . ALA A 1 96 ? -8.938 -55.625 -32.531 1 84.06 96 ALA A CA 1
ATOM 776 C C . ALA A 1 96 ? -8.367 -56.25 -33.812 1 84.06 96 ALA A C 1
ATOM 778 O O . ALA A 1 96 ? -8.422 -57.469 -34 1 84.06 96 ALA A O 1
ATOM 779 N N . GLU A 1 97 ? -7.828 -55.438 -34.594 1 76.5 97 GLU A N 1
ATOM 780 C CA . GLU A 1 97 ? -7.219 -55.906 -35.812 1 76.5 97 GLU A CA 1
ATOM 781 C C . GLU A 1 97 ? -6.02 -56.812 -35.531 1 76.5 97 GLU A C 1
ATOM 783 O O . GLU A 1 97 ? -5.836 -57.844 -36.188 1 76.5 97 GLU A O 1
ATOM 788 N N . GLU A 1 98 ? -5.27 -56.438 -34.656 1 71.44 98 GLU A N 1
ATOM 789 C CA . GLU A 1 98 ? -4.117 -57.25 -34.281 1 71.44 98 GLU A CA 1
ATOM 790 C C . GLU A 1 98 ? -4.555 -58.562 -33.656 1 71.44 98 GLU A C 1
ATOM 792 O O . GLU A 1 98 ? -3.961 -59.625 -33.938 1 71.44 98 GLU A O 1
ATOM 797 N N . MET A 1 99 ? -5.555 -58.531 -32.875 1 79.38 99 MET A N 1
ATOM 798 C CA . MET A 1 99 ? -6.098 -59.781 -32.281 1 79.38 99 MET A CA 1
ATOM 799 C C . MET A 1 99 ? -6.586 -60.719 -33.375 1 79.38 99 MET A C 1
ATOM 801 O O . MET A 1 99 ? -6.355 -61.906 -33.312 1 79.38 99 MET A O 1
ATOM 805 N N . LYS A 1 100 ? -7.238 -60.125 -34.344 1 81.56 100 LYS A N 1
ATOM 806 C CA . LYS A 1 100 ? -7.746 -60.906 -35.469 1 81.56 100 LYS A CA 1
ATOM 807 C C . LYS A 1 100 ? -6.613 -61.625 -36.188 1 81.56 100 LYS A C 1
ATOM 809 O O . LYS A 1 100 ? -6.727 -62.812 -36.5 1 81.56 100 LYS A O 1
ATOM 814 N N . PHE A 1 101 ? -5.637 -60.906 -36.281 1 70.69 101 PHE A N 1
ATOM 815 C CA . PHE A 1 101 ? -4.5 -61.469 -37.031 1 70.69 101 PHE A CA 1
ATOM 816 C C . PHE A 1 101 ? -3.809 -62.562 -36.219 1 70.69 101 PHE A C 1
ATOM 818 O O . PHE A 1 101 ? -3.533 -63.625 -36.75 1 70.69 101 PHE A O 1
ATOM 825 N N . ILE A 1 102 ? -3.639 -62.344 -35 1 70.12 102 ILE A N 1
ATOM 826 C CA . ILE A 1 102 ? -2.873 -63.25 -34.156 1 70.12 102 ILE A CA 1
ATOM 827 C C . ILE A 1 102 ? -3.658 -64.562 -33.969 1 70.12 102 ILE A C 1
ATOM 829 O O . ILE A 1 102 ? -3.078 -65.625 -33.938 1 70.12 102 ILE A O 1
ATOM 833 N N . THR A 1 103 ? -4.906 -64.438 -33.875 1 77 103 THR A N 1
ATOM 834 C CA . THR A 1 103 ? -5.73 -65.625 -33.594 1 77 103 THR A CA 1
ATOM 835 C C . THR A 1 103 ? -6.238 -66.25 -34.906 1 77 103 THR A C 1
ATOM 837 O O . THR A 1 103 ? -6.977 -67.25 -34.875 1 77 103 THR A O 1
ATOM 840 N N . LYS A 1 104 ? -5.906 -65.688 -36.031 1 78.44 104 LYS A N 1
ATOM 841 C CA . LYS A 1 104 ? -6.363 -66.125 -37.344 1 78.44 104 LYS A CA 1
ATOM 842 C C . LYS A 1 104 ? -7.887 -66.188 -37.406 1 78.44 104 LYS A C 1
ATOM 844 O O . LYS A 1 104 ? -8.469 -67.188 -37.844 1 78.44 104 LYS A O 1
ATOM 849 N N . SER A 1 105 ? -8.406 -65.188 -36.938 1 87.56 105 SER A N 1
ATOM 850 C CA . SER A 1 105 ? -9.859 -65.062 -36.969 1 87.56 105 SER A CA 1
ATOM 851 C C . SER A 1 105 ? -10.336 -64.5 -38.312 1 87.56 105 SER A C 1
ATOM 853 O O . SER A 1 105 ? -9.57 -63.812 -39 1 87.56 105 SER A O 1
ATOM 855 N N . ALA A 1 106 ? -11.562 -64.75 -38.656 1 85.38 106 ALA A N 1
ATOM 856 C CA . ALA A 1 106 ? -12.156 -64.25 -39.875 1 85.38 106 ALA A CA 1
ATOM 857 C C . ALA A 1 106 ? -12.477 -62.781 -39.75 1 85.38 106 ALA A C 1
ATOM 859 O O . ALA A 1 106 ? -12.406 -62.031 -40.75 1 85.38 106 ALA A O 1
ATOM 860 N N . GLY A 1 107 ? -12.812 -62.375 -38.594 1 86.5 107 GLY A N 1
ATOM 861 C CA . GLY A 1 107 ? -13.148 -60.969 -38.344 1 86.5 107 GLY A CA 1
ATOM 862 C C . GLY A 1 107 ? -13.367 -60.656 -36.875 1 86.5 107 GLY A C 1
ATOM 863 O O . GLY A 1 107 ? -13.094 -61.5 -36 1 86.5 107 GLY A O 1
ATOM 864 N N . TYR A 1 108 ? -13.734 -59.312 -36.656 1 90.38 108 TYR A N 1
ATOM 865 C CA . TYR A 1 108 ? -14.031 -58.906 -35.312 1 90.38 108 TYR A CA 1
ATOM 866 C C . TYR A 1 108 ? -15.195 -57.906 -35.281 1 90.38 108 TYR A C 1
ATOM 868 O O . TYR A 1 108 ? -15.508 -57.281 -36.312 1 90.38 108 TYR A O 1
ATOM 876 N N . ILE A 1 109 ? -15.883 -57.781 -34.156 1 86.44 109 ILE A N 1
ATOM 877 C CA . ILE A 1 109 ? -16.906 -56.781 -33.875 1 86.44 109 ILE A CA 1
ATOM 878 C C . ILE A 1 109 ? -16.5 -55.969 -32.625 1 86.44 109 ILE A C 1
ATOM 880 O O . ILE A 1 109 ? -16.141 -56.562 -31.594 1 86.44 109 ILE A O 1
ATOM 884 N N . LEU A 1 110 ? -16.5 -54.688 -32.812 1 88.94 110 LEU A N 1
ATOM 885 C CA . LEU A 1 110 ? -16.141 -53.812 -31.703 1 88.94 110 LEU A CA 1
ATOM 886 C C . LEU A 1 110 ? -17.391 -53.156 -31.125 1 88.94 110 LEU A C 1
ATOM 888 O O . LEU A 1 110 ? -18.156 -52.531 -31.844 1 88.94 110 LEU A O 1
ATOM 892 N N . TYR A 1 111 ? -17.578 -53.375 -29.797 1 87.44 111 TYR A N 1
ATOM 893 C CA . TYR A 1 111 ? -18.656 -52.719 -29.047 1 87.44 111 TYR A CA 1
ATOM 894 C C . TYR A 1 111 ? -18.109 -51.656 -28.109 1 87.44 111 TYR A C 1
ATOM 896 O O . TYR A 1 111 ? -17.188 -51.938 -27.328 1 87.44 111 TYR A O 1
ATOM 904 N N . LEU A 1 112 ? -18.672 -50.469 -28.188 1 85.81 112 LEU A N 1
ATOM 905 C CA . LEU A 1 112 ? -18.344 -49.469 -27.203 1 85.81 112 LEU A CA 1
ATOM 906 C C . LEU A 1 112 ? -19.391 -49.406 -26.094 1 85.81 112 LEU A C 1
ATOM 908 O O . LEU A 1 112 ? -20.578 -49.562 -26.359 1 85.81 112 LEU A O 1
ATOM 912 N N . VAL A 1 113 ? -18.906 -49.219 -24.875 1 83.94 113 VAL A N 1
ATOM 913 C CA . VAL A 1 113 ? -19.812 -49.125 -23.734 1 83.94 113 VAL A CA 1
ATOM 914 C C . VAL A 1 113 ? -20.109 -47.656 -23.438 1 83.94 113 VAL A C 1
ATOM 916 O O . VAL A 1 113 ? -19.203 -46.844 -23.266 1 83.94 113 VAL A O 1
ATOM 919 N N . ASP A 1 114 ? -21.25 -47.281 -23.516 1 72 114 ASP A N 1
ATOM 920 C CA . ASP A 1 114 ? -21.734 -45.969 -23.125 1 72 114 ASP A CA 1
ATOM 921 C C . ASP A 1 114 ? -22.266 -45.969 -21.703 1 72 114 ASP A C 1
ATOM 923 O O . ASP A 1 114 ? -23.375 -46.406 -21.453 1 72 114 ASP A O 1
ATOM 927 N N . ASP A 1 115 ? -21.5 -45.5 -20.844 1 68.12 115 ASP A N 1
ATOM 928 C CA . ASP A 1 115 ? -21.859 -45.562 -19.422 1 68.12 115 ASP A CA 1
ATOM 929 C C . ASP A 1 115 ? -23.016 -44.625 -19.125 1 68.12 115 ASP A C 1
ATOM 931 O O . ASP A 1 115 ? -23.766 -44.812 -18.172 1 68.12 115 ASP A O 1
ATOM 935 N N . ILE A 1 116 ? -23.156 -43.625 -19.922 1 58.34 116 ILE A N 1
ATOM 936 C CA . ILE A 1 116 ? -24.219 -42.656 -19.688 1 58.34 116 ILE A CA 1
ATOM 937 C C . ILE A 1 116 ? -25.562 -43.281 -20.047 1 58.34 116 ILE A C 1
ATOM 939 O O . ILE A 1 116 ? -26.516 -43.188 -19.25 1 58.34 116 ILE A O 1
ATOM 943 N N . ARG A 1 117 ? -25.672 -43.906 -21.141 1 62.12 117 ARG A N 1
ATOM 944 C CA . ARG A 1 117 ? -26.922 -44.5 -21.594 1 62.12 117 ARG A CA 1
ATOM 945 C C . ARG A 1 117 ? -27.016 -45.969 -21.141 1 62.12 117 ARG A C 1
ATOM 947 O O . ARG A 1 117 ? -28.047 -46.594 -21.328 1 62.12 117 ARG A O 1
ATOM 954 N N . ASN A 1 118 ? -26 -46.406 -20.438 1 76.44 118 ASN A N 1
ATOM 955 C CA . ASN A 1 118 ? -25.906 -47.812 -19.984 1 76.44 118 ASN A CA 1
ATOM 956 C C . ASN A 1 118 ? -26.203 -48.781 -21.125 1 76.44 118 ASN A C 1
ATOM 958 O O . ASN A 1 118 ? -27.047 -49.656 -20.984 1 76.44 118 ASN A O 1
ATOM 962 N N . GLU A 1 119 ? -25.562 -48.562 -22.234 1 80.5 119 GLU A N 1
ATOM 963 C CA . GLU A 1 119 ? -25.734 -49.406 -23.406 1 80.5 119 GLU A CA 1
ATOM 964 C C . GLU A 1 119 ? -24.406 -49.719 -24.078 1 80.5 119 GLU A C 1
ATOM 966 O O . GLU A 1 119 ? -23.391 -49.062 -23.797 1 80.5 119 GLU A O 1
ATOM 971 N N . ILE A 1 120 ? -24.422 -50.844 -24.859 1 86.69 120 ILE A N 1
ATOM 972 C CA . ILE A 1 120 ? -23.297 -51.125 -25.734 1 86.69 120 ILE A CA 1
ATOM 973 C C . ILE A 1 120 ? -23.719 -50.969 -27.188 1 86.69 120 ILE A C 1
ATOM 975 O O . ILE A 1 120 ? -24.875 -51.219 -27.531 1 86.69 120 ILE A O 1
ATOM 979 N N . TYR A 1 121 ? -22.859 -50.469 -27.984 1 82.19 121 TYR A N 1
ATOM 980 C CA . TYR A 1 121 ? -23.203 -50.281 -29.391 1 82.19 121 TYR A CA 1
ATOM 981 C C . TYR A 1 121 ? -22.016 -50.594 -30.281 1 82.19 121 TYR A C 1
ATOM 983 O O . TYR A 1 121 ? -20.859 -50.469 -29.859 1 82.19 121 TYR A O 1
ATOM 991 N N . ILE A 1 122 ? -22.328 -51.094 -31.484 1 82.94 122 ILE A N 1
ATOM 992 C CA . ILE A 1 122 ? -21.281 -51.5 -32.438 1 82.94 122 ILE A CA 1
ATOM 993 C C . ILE A 1 122 ? -20.656 -50.25 -33.062 1 82.94 122 ILE A C 1
ATOM 995 O O . ILE A 1 122 ? -21.359 -49.312 -33.438 1 82.94 122 ILE A O 1
ATOM 999 N N . CYS A 1 123 ? -19.328 -50.281 -32.969 1 75.94 123 CYS A N 1
ATOM 1000 C CA . CYS A 1 123 ? -18.578 -49.219 -33.594 1 75.94 123 CYS A CA 1
ATOM 1001 C C . CYS A 1 123 ? -17.766 -49.75 -34.781 1 75.94 123 CYS A C 1
ATOM 1003 O O . CYS A 1 123 ? -16.859 -50.562 -34.594 1 75.94 123 CYS A O 1
ATOM 1005 N N . ASN A 1 124 ? -18.156 -49.375 -36.031 1 65.88 124 ASN A N 1
ATOM 1006 C CA . ASN A 1 124 ? -17.438 -49.781 -37.219 1 65.88 124 ASN A CA 1
ATOM 1007 C C . ASN A 1 124 ? -16.219 -48.906 -37.469 1 65.88 124 ASN A C 1
ATOM 1009 O O . ASN A 1 124 ? -16.125 -47.781 -36.969 1 65.88 124 ASN A O 1
ATOM 1013 N N . LYS A 1 125 ? -15.109 -49.531 -37.969 1 60.44 125 LYS A N 1
ATOM 1014 C CA . LYS A 1 125 ? -13.859 -48.812 -38.219 1 60.44 125 LYS A CA 1
ATOM 1015 C C . LYS A 1 125 ? -14.102 -47.562 -39.062 1 60.44 125 LYS A C 1
ATOM 1017 O O . LYS A 1 125 ? -13.445 -46.531 -38.844 1 60.44 125 LYS A O 1
ATOM 1022 N N . ASN A 1 126 ? -14.836 -47.719 -40.219 1 48.06 126 ASN A N 1
ATOM 1023 C CA . ASN A 1 126 ? -15.141 -46.531 -41.031 1 48.06 126 ASN A CA 1
ATOM 1024 C C . ASN A 1 126 ? -16.062 -45.562 -40.312 1 48.06 126 ASN A C 1
ATOM 1026 O O . ASN A 1 126 ? -17.234 -45.875 -40.062 1 48.06 126 ASN A O 1
ATOM 1030 N N . LEU A 1 127 ? -15.477 -44.844 -39.5 1 45.38 127 LEU A N 1
ATOM 1031 C CA . LEU A 1 127 ? -16.016 -43.812 -38.594 1 45.38 127 LEU A CA 1
ATOM 1032 C C . LEU A 1 127 ? -17.203 -43.094 -39.25 1 45.38 127 LEU A C 1
ATOM 1034 O O . LEU A 1 127 ? -17.953 -42.406 -38.562 1 45.38 127 LEU A O 1
ATOM 1038 N N . GLU A 1 128 ? -17.125 -42.844 -40.562 1 39.84 128 GLU A N 1
ATOM 1039 C CA . GLU A 1 128 ? -18.156 -42 -41.156 1 39.84 128 GLU A CA 1
ATOM 1040 C C . GLU A 1 128 ? -19.547 -42.531 -40.844 1 39.84 128 GLU A C 1
ATOM 1042 O O . GLU A 1 128 ? -20.531 -41.812 -40.938 1 39.84 128 GLU A O 1
ATOM 1047 N N . GLU A 1 129 ? -19.625 -43.781 -40.781 1 39.12 129 GLU A N 1
ATOM 1048 C CA . GLU A 1 129 ? -20.984 -44.25 -40.594 1 39.12 129 GLU A CA 1
ATOM 1049 C C . GLU A 1 129 ? -21.375 -44.188 -39.125 1 39.12 129 GLU A C 1
ATOM 1051 O O . GLU A 1 129 ? -21.656 -45.219 -38.5 1 39.12 129 GLU A O 1
ATOM 1056 N N . VAL A 1 130 ? -20.734 -43.375 -38.438 1 39.75 130 VAL A N 1
ATOM 1057 C CA . VAL A 1 130 ? -20.984 -43.062 -37.031 1 39.75 130 VAL A CA 1
ATOM 1058 C C . VAL A 1 130 ? -22.484 -42.906 -36.781 1 39.75 130 VAL A C 1
ATOM 1060 O O . VAL A 1 130 ? -22.906 -42.656 -35.656 1 39.75 130 VAL A O 1
ATOM 1063 N N . ASN A 1 131 ? -23.141 -42.375 -37.875 1 41.03 131 ASN A N 1
ATOM 1064 C CA . ASN A 1 131 ? -24.5 -42 -37.562 1 41.03 131 ASN A CA 1
ATOM 1065 C C . ASN A 1 131 ? -25.203 -43.031 -36.688 1 41.03 131 ASN A C 1
ATOM 1067 O O . ASN A 1 131 ? -25.891 -42.719 -35.719 1 41.03 131 ASN A O 1
ATOM 1071 N N . GLY A 1 132 ? -25.906 -44.156 -37.344 1 42.69 132 GLY A N 1
ATOM 1072 C CA . GLY A 1 132 ? -27.094 -44.875 -36.875 1 42.69 132 GLY A CA 1
ATOM 1073 C C . GLY A 1 132 ? -26.75 -46.031 -35.969 1 42.69 132 GLY A C 1
ATOM 1074 O O . GLY A 1 132 ? -25.984 -46.906 -36.344 1 42.69 132 GLY A O 1
ATOM 1075 N N . ARG A 1 133 ? -26.547 -45.688 -34.562 1 52.41 133 ARG A N 1
ATOM 1076 C CA . ARG A 1 133 ? -26.625 -46.688 -33.5 1 52.41 133 ARG A CA 1
ATOM 1077 C C . ARG A 1 133 ? -27.531 -47.844 -33.906 1 52.41 133 ARG A C 1
ATOM 1079 O O . ARG A 1 133 ? -28.641 -47.969 -33.375 1 52.41 133 ARG A O 1
ATOM 1086 N N . ARG A 1 134 ? -27.531 -48.219 -35.062 1 52.69 134 ARG A N 1
ATOM 1087 C CA . ARG A 1 134 ? -28.453 -49.25 -35.531 1 52.69 134 ARG A CA 1
ATOM 1088 C C . ARG A 1 134 ? -28.359 -50.5 -34.656 1 52.69 134 ARG A C 1
ATOM 1090 O O . ARG A 1 134 ? -29.375 -51.156 -34.406 1 52.69 134 ARG A O 1
ATOM 1097 N N . TYR A 1 135 ? -27.156 -50.688 -34 1 67.75 135 TYR A N 1
ATOM 1098 C CA . TYR A 1 135 ? -27.016 -51.875 -33.156 1 67.75 135 TYR A CA 1
ATOM 1099 C C . TYR A 1 135 ? -26.562 -51.5 -31.75 1 67.75 135 TYR A C 1
ATOM 1101 O O . TYR A 1 135 ? -25.375 -51.219 -31.531 1 67.75 135 TYR A O 1
ATOM 1109 N N . ALA A 1 136 ? -27.594 -51.188 -30.969 1 80.31 136 ALA A N 1
ATOM 1110 C CA . ALA A 1 136 ? -27.344 -50.844 -29.578 1 80.31 136 ALA A CA 1
ATOM 1111 C C . ALA A 1 136 ? -28.156 -51.75 -28.641 1 80.31 136 ALA A C 1
ATOM 1113 O O . ALA A 1 136 ? -29.297 -52.094 -28.953 1 80.31 136 ALA A O 1
ATOM 1114 N N . TRP A 1 137 ? -27.484 -52.25 -27.656 1 85.94 137 TRP A N 1
ATOM 1115 C CA . TRP A 1 137 ? -28.125 -53.125 -26.672 1 85.94 137 TRP A CA 1
ATOM 1116 C C . TRP A 1 137 ? -28.031 -52.531 -25.266 1 85.94 137 TRP A C 1
ATOM 1118 O O . TRP A 1 137 ? -26.953 -52.062 -24.859 1 85.94 137 TRP A O 1
ATOM 1128 N N . ALA A 1 138 ? -29.094 -52.5 -24.578 1 85.62 138 ALA A N 1
ATOM 1129 C CA . ALA A 1 138 ? -29.094 -52.062 -23.188 1 85.62 138 ALA A CA 1
ATOM 1130 C C . ALA A 1 138 ? -28.406 -53.062 -22.281 1 85.62 138 ALA A C 1
ATOM 1132 O O . ALA A 1 138 ? -28.703 -54.25 -22.344 1 85.62 138 ALA A O 1
ATOM 1133 N N . ILE A 1 139 ? -27.531 -52.688 -21.484 1 85.5 139 ILE A N 1
ATOM 1134 C CA . ILE A 1 139 ? -26.719 -53.594 -20.656 1 85.5 139 ILE A CA 1
ATOM 1135 C C . ILE A 1 139 ? -27.578 -54.25 -19.609 1 85.5 139 ILE A C 1
ATOM 1137 O O . ILE A 1 139 ? -27.359 -55.438 -19.25 1 85.5 139 ILE A O 1
ATOM 1141 N N . ASP A 1 140 ? -28.578 -53.594 -19.141 1 81.56 140 ASP A N 1
ATOM 1142 C CA . ASP A 1 140 ? -29.406 -54.125 -18.062 1 81.56 140 ASP A CA 1
ATOM 1143 C C . ASP A 1 140 ? -30.5 -55.031 -18.609 1 81.56 140 ASP A C 1
ATOM 1145 O O . ASP A 1 140 ? -30.953 -55.969 -17.922 1 81.56 140 ASP A O 1
ATOM 1149 N N . ARG A 1 141 ? -30.906 -54.844 -19.828 1 78.44 141 ARG A N 1
ATOM 1150 C CA . ARG A 1 141 ? -32.094 -55.531 -20.328 1 78.44 141 ARG A CA 1
ATOM 1151 C C . ARG A 1 141 ? -31.734 -56.656 -21.297 1 78.44 141 ARG A C 1
ATOM 1153 O O . ARG A 1 141 ? -32.312 -57.719 -21.25 1 78.44 141 ARG A O 1
ATOM 1160 N N . GLU A 1 142 ? -30.734 -56.406 -22.078 1 75.81 142 GLU A N 1
ATOM 1161 C CA . GLU A 1 142 ? -30.422 -57.344 -23.141 1 75.81 142 GLU A CA 1
ATOM 1162 C C . GLU A 1 142 ? -29.422 -58.406 -22.672 1 75.81 142 GLU A C 1
ATOM 1164 O O . GLU A 1 142 ? -28.688 -58.156 -21.703 1 75.81 142 GLU A O 1
ATOM 1169 N N . LYS A 1 143 ? -29.609 -59.594 -23.344 1 83.69 143 LYS A N 1
ATOM 1170 C CA . LYS A 1 143 ? -28.797 -60.719 -22.891 1 83.69 143 LYS A CA 1
ATOM 1171 C C . LYS A 1 143 ? -28 -61.344 -24.031 1 83.69 143 LYS A C 1
ATOM 1173 O O . LYS A 1 143 ? -28.062 -62.531 -24.266 1 83.69 143 LYS A O 1
ATOM 1178 N N . THR A 1 144 ? -27.297 -60.562 -24.703 1 90 144 THR A N 1
ATOM 1179 C CA . THR A 1 144 ? -26.375 -61.031 -25.734 1 90 144 THR A CA 1
ATOM 1180 C C . THR A 1 144 ? -25.031 -61.406 -25.125 1 90 144 THR A C 1
ATOM 1182 O O . THR A 1 144 ? -24.766 -61.094 -23.953 1 90 144 THR A O 1
ATOM 1185 N N . ILE A 1 145 ? -24.219 -62.062 -25.906 1 90.19 145 ILE A N 1
ATOM 1186 C CA . ILE A 1 145 ? -22.891 -62.438 -25.438 1 90.19 145 ILE A CA 1
ATOM 1187 C C . ILE A 1 145 ? -22.094 -61.188 -25.094 1 90.19 145 ILE A C 1
ATOM 1189 O O . ILE A 1 145 ? -21.438 -61.125 -24.047 1 90.19 145 ILE A O 1
ATOM 1193 N N . ALA A 1 146 ? -22.156 -60.281 -26.031 1 91.19 146 ALA A N 1
ATOM 1194 C CA . ALA A 1 146 ? -21.391 -59.031 -25.828 1 91.19 146 ALA A CA 1
ATOM 1195 C C . ALA A 1 146 ? -21.875 -58.281 -24.578 1 91.19 146 ALA A C 1
ATOM 1197 O O . ALA A 1 146 ? -21.062 -57.75 -23.828 1 91.19 146 ALA A O 1
ATOM 1198 N N . VAL A 1 147 ? -23.109 -58.281 -24.391 1 92.19 147 VAL A N 1
ATOM 1199 C CA . VAL A 1 147 ? -23.672 -57.625 -23.219 1 92.19 147 VAL A CA 1
ATOM 1200 C C . VAL A 1 147 ? -23.219 -58.344 -21.953 1 92.19 147 VAL A C 1
ATOM 1202 O O . VAL A 1 147 ? -22.891 -57.688 -20.938 1 92.19 147 VAL A O 1
ATOM 1205 N N . TYR A 1 148 ? -23.266 -59.594 -22.016 1 91.75 148 TYR A N 1
ATOM 1206 C CA . TYR A 1 148 ? -22.828 -60.406 -20.875 1 91.75 148 TYR A CA 1
ATOM 1207 C C . TYR A 1 148 ? -21.375 -60.094 -20.531 1 91.75 148 TYR A C 1
ATOM 1209 O O . TYR A 1 148 ? -21.047 -59.906 -19.359 1 91.75 148 TYR A O 1
ATOM 1217 N N . VAL A 1 149 ? -20.562 -60.031 -21.469 1 92.94 149 VAL A N 1
ATOM 1218 C CA . VAL A 1 149 ? -19.141 -59.781 -21.266 1 92.94 149 VAL A CA 1
ATOM 1219 C C . VAL A 1 149 ? -18.938 -58.344 -20.75 1 92.94 149 VAL A C 1
ATOM 1221 O O . VAL A 1 149 ? -18.078 -58.094 -19.891 1 92.94 149 VAL A O 1
ATOM 1224 N N . ALA A 1 150 ? -19.672 -57.469 -21.266 1 92.12 150 ALA A N 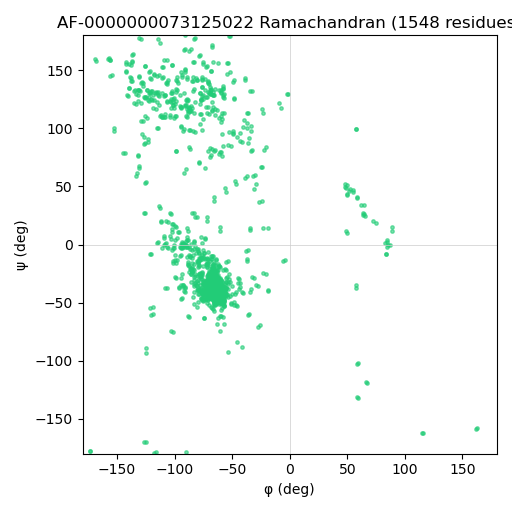1
ATOM 1225 C CA . ALA A 1 150 ? -19.594 -56.094 -20.797 1 92.12 150 ALA A CA 1
ATOM 1226 C C . ALA A 1 150 ? -19.969 -56 -19.328 1 92.12 150 ALA A C 1
ATOM 1228 O O . ALA A 1 150 ? -19.375 -55.25 -18.562 1 92.12 150 ALA A O 1
ATOM 1229 N N . LYS A 1 151 ? -20.906 -56.688 -18.891 1 88.62 151 LYS A N 1
ATOM 1230 C CA . LYS A 1 151 ? -21.422 -56.656 -17.516 1 88.62 151 LYS A CA 1
ATOM 1231 C C . LYS A 1 151 ? -20.469 -57.406 -16.562 1 88.62 151 LYS A C 1
ATOM 1233 O O . LYS A 1 151 ? -20.125 -56.875 -15.508 1 88.62 151 LYS A O 1
ATOM 1238 N N . GLU A 1 152 ? -20.062 -58.594 -17.031 1 87.25 152 GLU A N 1
ATOM 1239 C CA . GLU A 1 152 ? -19.266 -59.438 -16.156 1 87.25 152 GLU A CA 1
ATOM 1240 C C . GLU A 1 152 ? -17.781 -59.062 -16.234 1 87.25 152 GLU A C 1
ATOM 1242 O O . GLU A 1 152 ? -17 -59.406 -15.352 1 87.25 152 GLU A O 1
ATOM 1247 N N . LYS A 1 153 ? -17.438 -58.469 -17.312 1 90.31 153 LYS A N 1
ATOM 1248 C CA . LYS A 1 153 ? -16.078 -58 -17.531 1 90.31 153 LYS A CA 1
ATOM 1249 C C . LYS A 1 153 ? -15.102 -59.188 -17.578 1 90.31 153 LYS A C 1
ATOM 1251 O O . LYS A 1 153 ? -13.984 -59.094 -17.062 1 90.31 153 LYS A O 1
ATOM 1256 N N . LYS A 1 154 ? -15.633 -60.25 -18.109 1 87.75 154 LYS A N 1
ATOM 1257 C CA . LYS A 1 154 ? -14.82 -61.438 -18.281 1 87.75 154 LYS A CA 1
ATOM 1258 C C . LYS A 1 154 ? -14.906 -61.969 -19.719 1 87.75 154 LYS A C 1
ATOM 1260 O O . LYS A 1 154 ? -15.984 -61.969 -20.328 1 87.75 154 LYS A O 1
ATOM 1265 N N . ALA A 1 155 ? -13.734 -62.406 -20.266 1 91.06 155 ALA A N 1
ATOM 1266 C CA . ALA A 1 155 ? -13.695 -62.906 -21.625 1 91.06 155 ALA A CA 1
ATOM 1267 C C . ALA A 1 155 ? -14.375 -64.312 -21.719 1 91.06 155 ALA A C 1
ATOM 1269 O O . ALA A 1 155 ? -14.422 -65 -20.734 1 91.06 155 ALA A O 1
ATOM 1270 N N . ILE A 1 156 ? -14.93 -64.688 -22.906 1 91.25 156 ILE A N 1
ATOM 1271 C CA . ILE A 1 156 ? -15.617 -65.938 -23.094 1 91.25 156 ILE A CA 1
ATOM 1272 C C . ILE A 1 156 ? -15.25 -66.5 -24.438 1 91.25 156 ILE A C 1
ATOM 1274 O O . ILE A 1 156 ? -15.125 -65.812 -25.438 1 91.25 156 ILE A O 1
ATOM 1278 N N . ILE A 1 157 ? -14.945 -67.875 -24.406 1 92.25 157 ILE A N 1
ATOM 1279 C CA . ILE A 1 157 ? -14.789 -68.625 -25.625 1 92.25 157 ILE A CA 1
ATOM 1280 C C . ILE A 1 157 ? -16.047 -69.438 -25.875 1 92.25 157 ILE A C 1
ATOM 1282 O O . ILE A 1 157 ? -16.547 -70.125 -24.969 1 92.25 157 ILE A O 1
ATOM 1286 N N . ARG A 1 158 ? -16.531 -69.375 -27.047 1 90.5 158 ARG A N 1
ATOM 1287 C CA . ARG A 1 158 ? -17.625 -70.25 -27.469 1 90.5 158 ARG A CA 1
ATOM 1288 C C . ARG A 1 158 ? -17.281 -70.938 -28.766 1 90.5 158 ARG A C 1
ATOM 1290 O O . ARG A 1 158 ? -17.281 -70.312 -29.844 1 90.5 158 ARG A O 1
ATOM 1297 N N . ASN A 1 159 ? -16.953 -72.312 -28.703 1 86.44 159 ASN A N 1
ATOM 1298 C CA . ASN A 1 159 ? -16.547 -73.125 -29.875 1 86.44 159 ASN A CA 1
ATOM 1299 C C . ASN A 1 159 ? -17.703 -73.938 -30.391 1 86.44 159 ASN A C 1
ATOM 1301 O O . ASN A 1 159 ? -17.547 -74.625 -31.406 1 86.44 159 ASN A O 1
ATOM 1305 N N . ASP A 1 160 ? -18.797 -74 -29.734 1 79 160 ASP A N 1
ATOM 1306 C CA . ASP A 1 160 ? -19.906 -74.875 -30.156 1 79 160 ASP A CA 1
ATOM 1307 C C . ASP A 1 160 ? -21.188 -74.062 -30.328 1 79 160 ASP A C 1
ATOM 1309 O O . ASP A 1 160 ? -21.344 -73.312 -31.312 1 79 160 ASP A O 1
ATOM 1313 N N . SER A 1 161 ? -21.953 -73.938 -29.203 1 76.81 161 SER A N 1
ATOM 1314 C CA . SER A 1 161 ? -23.203 -73.25 -29.25 1 76.81 161 SER A CA 1
ATOM 1315 C C . SER A 1 161 ? -23 -71.75 -28.797 1 76.81 161 SER A C 1
ATOM 1317 O O . SER A 1 161 ? -22.375 -71.5 -27.781 1 76.81 161 SER A O 1
ATOM 1319 N N . LEU A 1 162 ? -23.562 -70.938 -29.766 1 81.25 162 LEU A N 1
ATOM 1320 C CA . LEU A 1 162 ? -23.469 -69.5 -29.438 1 81.25 162 LEU A CA 1
ATOM 1321 C C . LEU A 1 162 ? -24.594 -69.062 -28.516 1 81.25 162 LEU A C 1
ATOM 1323 O O . LEU A 1 162 ? -24.703 -67.938 -28.156 1 81.25 162 LEU A O 1
ATOM 1327 N N . ILE A 1 163 ? -25.406 -70.062 -28.141 1 80.56 163 ILE A N 1
ATOM 1328 C CA . ILE A 1 163 ? -26.531 -69.75 -27.25 1 80.56 163 ILE A CA 1
ATOM 1329 C C . ILE A 1 163 ? -26.359 -70.562 -25.938 1 80.56 163 ILE A C 1
ATOM 1331 O O . ILE A 1 163 ? -26 -71.688 -25.969 1 80.56 163 ILE A O 1
ATOM 1335 N N . ASP A 1 164 ? -26.359 -69.812 -24.859 1 82.25 164 ASP A N 1
ATOM 1336 C CA . ASP A 1 164 ? -26.281 -70.375 -23.516 1 82.25 164 ASP A CA 1
ATOM 1337 C C . ASP A 1 164 ? -27.266 -69.688 -22.562 1 82.25 164 ASP A C 1
ATOM 1339 O O . ASP A 1 164 ? -27.859 -68.625 -22.922 1 82.25 164 ASP A O 1
ATOM 1343 N N . ALA A 1 165 ? -27.547 -70.312 -21.406 1 83.31 165 ALA A N 1
ATOM 1344 C CA . ALA A 1 165 ? -28.484 -69.75 -20.422 1 83.31 165 ALA A CA 1
ATOM 1345 C C . ALA A 1 165 ? -28.062 -68.312 -20.016 1 83.31 165 ALA A C 1
ATOM 1347 O O . ALA A 1 165 ? -28.906 -67.5 -19.672 1 83.31 165 ALA A O 1
ATOM 1348 N N . ARG A 1 166 ? -26.844 -67.938 -20.172 1 84.06 166 ARG A N 1
ATOM 1349 C CA . ARG A 1 166 ? -26.328 -66.688 -19.766 1 84.06 166 ARG A CA 1
ATOM 1350 C C . ARG A 1 166 ? -26.609 -65.625 -20.812 1 84.06 166 ARG A C 1
ATOM 1352 O O . ARG A 1 166 ? -26.75 -64.438 -20.484 1 84.06 166 ARG A O 1
ATOM 1359 N N . PHE A 1 167 ? -26.656 -66.125 -22.047 1 88.44 167 PHE A N 1
ATOM 1360 C CA . PHE A 1 167 ? -26.906 -65.25 -23.172 1 88.44 167 PHE A CA 1
ATOM 1361 C C . PHE A 1 167 ? -27.781 -65.938 -24.219 1 88.44 167 PHE A C 1
ATOM 1363 O O . PHE A 1 167 ? -27.297 -66.312 -25.281 1 88.44 167 PHE A O 1
ATOM 1370 N N . PRO A 1 168 ? -29.062 -65.938 -23.891 1 87.62 168 PRO A N 1
ATOM 1371 C CA . PRO A 1 168 ? -30 -66.625 -24.75 1 87.62 168 PRO A CA 1
ATOM 1372 C C . PRO A 1 168 ? -30.125 -66 -26.141 1 87.62 168 PRO A C 1
ATOM 1374 O O . PRO A 1 168 ? -30.547 -66.688 -27.078 1 87.62 168 PRO A O 1
ATOM 1377 N N . GLU A 1 169 ? -29.797 -64.812 -26.25 1 85.62 169 GLU A N 1
ATOM 1378 C CA . GLU A 1 169 ? -29.953 -64.125 -27.531 1 85.62 169 GLU A CA 1
ATOM 1379 C C . GLU A 1 169 ? -28.719 -64.312 -28.406 1 85.62 169 GLU A C 1
ATOM 1381 O O . GLU A 1 169 ? -28.703 -63.906 -29.562 1 85.62 169 GLU A O 1
ATOM 1386 N N . GLY A 1 170 ? -27.719 -65 -27.859 1 85.56 170 GLY A N 1
ATOM 1387 C CA . GLY A 1 170 ? -26.5 -65.25 -28.609 1 85.56 170 GLY A CA 1
ATOM 1388 C C . GLY A 1 170 ? -25.812 -63.938 -29.047 1 85.56 170 GLY A C 1
ATOM 1389 O O . GLY A 1 170 ? -25.609 -63.031 -28.234 1 85.56 170 GLY A O 1
ATOM 1390 N N . GLN A 1 171 ? -25.438 -63.844 -30.297 1 82.06 171 GLN A N 1
ATOM 1391 C CA . GLN A 1 171 ? -24.781 -62.656 -30.797 1 82.06 171 GLN A CA 1
ATOM 1392 C C . GLN A 1 171 ? -25.812 -61.594 -31.234 1 82.06 171 GLN A C 1
ATOM 1394 O O . GLN A 1 171 ? -25.531 -60.406 -31.203 1 82.06 171 GLN A O 1
ATOM 1399 N N . ASP A 1 172 ? -27 -62.031 -31.5 1 75.62 172 ASP A N 1
ATOM 1400 C CA . ASP A 1 172 ? -28.125 -61.188 -31.938 1 75.62 172 ASP A CA 1
ATOM 1401 C C . ASP A 1 172 ? -27.703 -60.281 -33.094 1 75.62 172 ASP A C 1
ATOM 1403 O O . ASP A 1 172 ? -27.938 -59.062 -33.031 1 75.62 172 ASP A O 1
ATOM 1407 N N . LEU A 1 173 ? -26.922 -60.812 -34.094 1 73.5 173 LEU A N 1
ATOM 1408 C CA . LEU A 1 173 ? -26.469 -60.031 -35.219 1 73.5 173 LEU A CA 1
ATOM 1409 C C . LEU A 1 173 ? -27.109 -60.5 -36.531 1 73.5 173 LEU A C 1
ATOM 1411 O O . LEU A 1 173 ? -26.547 -60.312 -37.625 1 73.5 173 LEU A O 1
ATOM 1415 N N . GLY A 1 174 ? -28.375 -61 -36.406 1 64.75 174 GLY A N 1
ATOM 1416 C CA . GLY A 1 174 ? -29.156 -61.406 -37.594 1 64.75 174 GLY A CA 1
ATOM 1417 C C . GLY A 1 174 ? -28.578 -62.594 -38.312 1 64.75 174 GLY A C 1
ATOM 1418 O O . GLY A 1 174 ? -28.359 -63.656 -37.688 1 64.75 174 GLY A O 1
ATOM 1419 N N . ASP A 1 175 ? -28.188 -62.344 -39.625 1 63.31 175 ASP A N 1
ATOM 1420 C CA . ASP A 1 175 ? -27.797 -63.406 -40.562 1 63.31 175 ASP A CA 1
ATOM 1421 C C . ASP A 1 175 ? -26.297 -63.688 -40.438 1 63.31 175 ASP A C 1
ATOM 1423 O O . ASP A 1 175 ? -25.75 -64.438 -41.25 1 63.31 175 ASP A O 1
ATOM 1427 N N . PHE A 1 176 ? -25.688 -63.188 -39.469 1 65.81 176 PHE A N 1
ATOM 1428 C CA . PHE A 1 176 ? -24.266 -63.406 -39.312 1 65.81 176 PHE A CA 1
ATOM 1429 C C . PHE A 1 176 ? -24 -64.688 -38.5 1 65.81 176 PHE A C 1
ATOM 1431 O O . PHE A 1 176 ? -24.578 -64.875 -37.438 1 65.81 176 PHE A O 1
ATOM 1438 N N . PHE A 1 177 ? -23.359 -65.75 -39.281 1 66.25 177 PHE A N 1
ATOM 1439 C CA . PHE A 1 177 ? -23.109 -67 -38.625 1 66.25 177 PHE A CA 1
ATOM 1440 C C . PHE A 1 177 ? -21.625 -67.188 -38.375 1 66.25 177 PHE A C 1
ATOM 1442 O O . PHE A 1 177 ? -20.828 -67.188 -39.312 1 66.25 177 PHE A O 1
ATOM 1449 N N . ALA A 1 178 ? -21.156 -67.125 -37.125 1 80 178 ALA A N 1
ATOM 1450 C CA . ALA A 1 178 ? -19.812 -67.5 -36.688 1 80 178 ALA A CA 1
ATOM 1451 C C . ALA A 1 178 ? -19.797 -68.938 -36.062 1 80 178 ALA A C 1
ATOM 1453 O O . ALA A 1 178 ? -20.75 -69.312 -35.406 1 80 178 ALA A O 1
ATOM 1454 N N . SER A 1 179 ? -18.844 -69.75 -36.531 1 82.38 179 SER A N 1
ATOM 1455 C CA . SER A 1 179 ? -18.734 -71.062 -35.938 1 82.38 179 SER A CA 1
ATOM 1456 C C . SER A 1 179 ? -18.203 -71 -34.5 1 82.38 179 SER A C 1
ATOM 1458 O O . SER A 1 179 ? -18.672 -71.688 -33.594 1 82.38 179 SER A O 1
ATOM 1460 N N . ASN A 1 180 ? -17.266 -70.188 -34.219 1 89.81 180 ASN A N 1
ATOM 1461 C CA . ASN A 1 180 ? -16.609 -70 -32.938 1 89.81 180 ASN A CA 1
ATOM 1462 C C . ASN A 1 180 ? -16.406 -68.5 -32.656 1 89.81 180 ASN A C 1
ATOM 1464 O O . ASN A 1 180 ? -16.141 -67.688 -33.562 1 89.81 180 ASN A O 1
ATOM 1468 N N . ILE A 1 181 ? -16.625 -68.188 -31.359 1 91.94 181 ILE A N 1
ATOM 1469 C CA . ILE A 1 181 ? -16.453 -66.75 -31.016 1 91.94 181 ILE A CA 1
ATOM 1470 C C . ILE A 1 181 ? -15.562 -66.625 -29.766 1 91.94 181 ILE A C 1
ATOM 1472 O O . ILE A 1 181 ? -15.57 -67.562 -28.906 1 91.94 181 ILE A O 1
ATOM 1476 N N . LEU A 1 182 ? -14.758 -65.625 -29.719 1 93.25 182 LEU A N 1
ATOM 1477 C CA . LEU A 1 182 ? -13.961 -65.188 -28.578 1 93.25 182 LEU A CA 1
ATOM 1478 C C . LEU A 1 182 ? -14.258 -63.719 -28.25 1 93.25 182 LEU A C 1
ATOM 1480 O O . LEU A 1 182 ? -13.977 -62.812 -29.062 1 93.25 182 LEU A O 1
ATOM 1484 N N . THR A 1 183 ? -14.938 -63.469 -27.156 1 93.19 183 THR A N 1
ATOM 1485 C CA . THR A 1 183 ? -15.352 -62.156 -26.75 1 93.19 183 THR A CA 1
ATOM 1486 C C . THR A 1 183 ? -14.562 -61.656 -25.531 1 93.19 183 THR A C 1
ATOM 1488 O O . THR A 1 183 ? -14.508 -62.344 -24.516 1 93.19 183 THR A O 1
ATOM 1491 N N . ILE A 1 184 ? -13.969 -60.406 -25.656 1 93.44 184 ILE A N 1
ATOM 1492 C CA . ILE A 1 184 ? -13.039 -59.906 -24.641 1 93.44 184 ILE A CA 1
ATOM 1493 C C . ILE A 1 184 ? -13.438 -58.469 -24.234 1 93.44 184 ILE A C 1
ATOM 1495 O O . ILE A 1 184 ? -13.695 -57.625 -25.094 1 93.44 184 ILE A O 1
ATOM 1499 N N . PRO A 1 185 ? -13.477 -58.219 -22.969 1 93.44 185 PRO A N 1
ATOM 1500 C CA . PRO A 1 185 ? -13.711 -56.844 -22.516 1 93.44 185 PRO A CA 1
ATOM 1501 C C . PRO A 1 185 ? -12.438 -56.031 -22.453 1 93.44 185 PRO A C 1
ATOM 1503 O O . PRO A 1 185 ? -11.359 -56.562 -22.172 1 93.44 185 PRO A O 1
ATOM 1506 N N . VAL A 1 186 ? -12.484 -54.781 -22.828 1 88.75 186 VAL A N 1
ATOM 1507 C CA . VAL A 1 186 ? -11.422 -53.812 -22.625 1 88.75 186 VAL A CA 1
ATOM 1508 C C . VAL A 1 186 ? -11.766 -52.906 -21.438 1 88.75 186 VAL A C 1
ATOM 1510 O O . VAL A 1 186 ? -12.781 -52.219 -21.453 1 88.75 186 VAL A O 1
ATOM 1513 N N . LYS A 1 187 ? -10.922 -52.938 -20.484 1 84.81 187 LYS A N 1
ATOM 1514 C CA . LYS A 1 187 ? -11.242 -52.25 -19.25 1 84.81 187 LYS A CA 1
ATOM 1515 C C . LYS A 1 187 ? -10.266 -51.094 -18.984 1 84.81 187 LYS A C 1
ATOM 1517 O O . LYS A 1 187 ? -9.078 -51.188 -19.297 1 84.81 187 LYS A O 1
ATOM 1522 N N . ASP A 1 188 ? -10.859 -50 -18.688 1 72.75 188 ASP A N 1
ATOM 1523 C CA . ASP A 1 188 ? -10.133 -48.906 -18.062 1 72.75 188 ASP A CA 1
ATOM 1524 C C . ASP A 1 188 ? -10.242 -48.969 -16.531 1 72.75 188 ASP A C 1
ATOM 1526 O O . ASP A 1 188 ? -11.25 -48.562 -15.961 1 72.75 188 ASP A O 1
ATOM 1530 N N . ASP A 1 189 ? -9.227 -49.531 -15.938 1 63.72 189 ASP A N 1
ATOM 1531 C CA . ASP A 1 189 ? -9.25 -49.875 -14.508 1 63.72 189 ASP A CA 1
ATOM 1532 C C . ASP A 1 189 ? -10.375 -50.844 -14.18 1 63.72 189 ASP A C 1
ATOM 1534 O O . ASP A 1 189 ? -10.344 -52 -14.609 1 63.72 189 ASP A O 1
ATOM 1538 N N . SER A 1 190 ? -11.523 -50.281 -13.57 1 68.06 190 SER A N 1
ATOM 1539 C CA . SER A 1 190 ? -12.586 -51.188 -13.18 1 68.06 190 SER A CA 1
ATOM 1540 C C . SER A 1 190 ? -13.82 -51.031 -14.062 1 68.06 190 SER A C 1
ATOM 1542 O O . SER A 1 190 ? -14.773 -51.812 -13.961 1 68.06 190 SER A O 1
ATOM 1544 N N . THR A 1 191 ? -13.633 -50.188 -15.078 1 77.38 191 THR A N 1
ATOM 1545 C CA . THR A 1 191 ? -14.797 -49.938 -15.922 1 77.38 191 THR A CA 1
ATOM 1546 C C . THR A 1 191 ? -14.586 -50.5 -17.328 1 77.38 191 THR A C 1
ATOM 1548 O O . THR A 1 191 ? -13.5 -50.375 -17.891 1 77.38 191 THR A O 1
ATOM 1551 N N . CYS A 1 192 ? -15.555 -51.312 -17.797 1 87.94 192 CYS A N 1
ATOM 1552 C CA . CYS A 1 192 ? -15.5 -51.812 -19.172 1 87.94 192 CYS A CA 1
ATOM 1553 C C . CYS A 1 192 ? -15.789 -50.688 -20.172 1 87.94 192 CYS A C 1
ATOM 1555 O O . CYS A 1 192 ? -16.875 -50.094 -20.156 1 87.94 192 CYS A O 1
ATOM 1557 N N . VAL A 1 193 ? -14.836 -50.406 -21 1 84.81 193 VAL A N 1
ATOM 1558 C CA . VAL A 1 193 ? -14.984 -49.281 -21.938 1 84.81 193 VAL A CA 1
ATOM 1559 C C . VAL A 1 193 ? -15.398 -49.812 -23.312 1 84.81 193 VAL A C 1
ATOM 1561 O O . VAL A 1 193 ? -16.016 -49.094 -24.094 1 84.81 193 VAL A O 1
ATOM 1564 N N . ALA A 1 194 ? -14.984 -51.062 -23.562 1 88.69 194 ALA A N 1
ATOM 1565 C CA . ALA A 1 194 ? -15.297 -51.656 -24.859 1 88.69 194 ALA A CA 1
ATOM 1566 C C . ALA A 1 194 ? -15.289 -53.188 -24.781 1 88.69 194 ALA A C 1
ATOM 1568 O O . ALA A 1 194 ? -14.781 -53.781 -23.828 1 88.69 194 ALA A O 1
ATOM 1569 N N . VAL A 1 195 ? -15.992 -53.875 -25.766 1 93.25 195 VAL A N 1
ATOM 1570 C CA . VAL A 1 195 ? -15.984 -55.312 -25.938 1 93.25 195 VAL A CA 1
ATOM 1571 C C . VAL A 1 195 ? -15.578 -55.656 -27.375 1 93.25 195 VAL A C 1
ATOM 1573 O O . VAL A 1 195 ? -16.109 -55.094 -28.328 1 93.25 195 VAL A O 1
ATOM 1576 N N . ILE A 1 196 ? -14.586 -56.469 -27.453 1 93.12 196 ILE A N 1
ATOM 1577 C CA . ILE A 1 196 ? -14.141 -56.938 -28.766 1 93.12 196 ILE A CA 1
ATOM 1578 C C . ILE A 1 196 ? -14.57 -58.406 -28.969 1 93.12 196 ILE A C 1
ATOM 1580 O O . ILE A 1 196 ? -14.266 -59.25 -28.141 1 93.12 196 ILE A O 1
ATOM 1584 N N . GLU A 1 197 ? -15.312 -58.688 -30.016 1 92.75 197 GLU A N 1
ATOM 1585 C CA . GLU A 1 197 ? -15.75 -60.031 -30.359 1 92.75 197 GLU A CA 1
ATOM 1586 C C . GLU A 1 197 ? -15.078 -60.531 -31.625 1 92.75 197 GLU A C 1
ATOM 1588 O O . GLU A 1 197 ? -15.32 -60.031 -32.719 1 92.75 197 GLU A O 1
ATOM 1593 N N . LEU A 1 198 ? -14.172 -61.531 -31.422 1 92.25 198 LEU A N 1
ATOM 1594 C CA . LEU A 1 198 ? -13.531 -62.219 -32.562 1 92.25 198 LEU A CA 1
ATOM 1595 C C . LEU A 1 198 ? -14.352 -63.406 -33 1 92.25 198 LEU A C 1
ATOM 1597 O O . LEU A 1 198 ? -14.984 -64.062 -32.188 1 92.25 198 LEU A O 1
ATOM 1601 N N . TYR A 1 199 ? -14.383 -63.656 -34.344 1 90.31 199 TYR A N 1
ATOM 1602 C CA . TYR A 1 199 ? -15.141 -64.812 -34.781 1 90.31 199 TYR A CA 1
ATOM 1603 C C . TYR A 1 199 ? -14.391 -65.562 -35.875 1 90.31 199 TYR A C 1
ATOM 1605 O O . TYR A 1 199 ? -13.625 -65 -36.625 1 90.31 199 TYR A O 1
ATOM 1613 N N . ARG A 1 200 ? -14.539 -66.875 -35.812 1 86.81 200 ARG A N 1
ATOM 1614 C CA . ARG A 1 200 ? -14.062 -67.812 -36.875 1 86.81 200 ARG A CA 1
ATOM 1615 C C . ARG A 1 200 ? -15.234 -68.438 -37.625 1 86.81 200 ARG A C 1
ATOM 1617 O O . ARG A 1 200 ? -16.328 -68.562 -37.062 1 86.81 200 ARG A O 1
ATOM 1624 N N . VAL A 1 201 ? -14.977 -68.812 -38.906 1 82.5 201 VAL A N 1
ATOM 1625 C CA . VAL A 1 201 ? -16.031 -69.438 -39.719 1 82.5 201 VAL A CA 1
ATOM 1626 C C . VAL A 1 201 ? -15.594 -70.812 -40.188 1 82.5 201 VAL A C 1
ATOM 1628 O O . VAL A 1 201 ? -16.375 -71.562 -40.75 1 82.5 201 VAL A O 1
ATOM 1631 N N . ASP A 1 202 ? -14.367 -71.25 -40 1 78.06 202 ASP A N 1
ATOM 1632 C CA . ASP A 1 202 ? -13.797 -72.438 -40.531 1 78.06 202 ASP A CA 1
ATOM 1633 C C . ASP A 1 202 ? -13.969 -73.625 -39.562 1 78.06 202 ASP A C 1
ATOM 1635 O O . ASP A 1 202 ? -13.602 -74.75 -39.875 1 78.06 202 ASP A O 1
ATOM 1639 N N . GLY A 1 203 ? -14.57 -73.438 -38.406 1 77.75 203 GLY A N 1
ATOM 1640 C CA . GLY A 1 203 ? -14.844 -74.5 -37.469 1 77.75 203 GLY A CA 1
ATOM 1641 C C . GLY A 1 203 ? -13.688 -74.812 -36.531 1 77.75 203 GLY A C 1
ATOM 1642 O O . GLY A 1 203 ? -13.789 -75.625 -35.625 1 77.75 203 GLY A O 1
ATOM 1643 N N . VAL A 1 204 ? -12.602 -74.062 -36.719 1 82.75 204 VAL A N 1
ATOM 1644 C CA . VAL A 1 204 ? -11.453 -74.25 -35.844 1 82.75 204 VAL A CA 1
ATOM 1645 C C . VAL A 1 204 ? -11.719 -73.562 -34.5 1 82.75 204 VAL A C 1
ATOM 1647 O O . VAL A 1 204 ? -12.125 -72.438 -34.438 1 82.75 204 VAL A O 1
ATOM 1650 N N . SER A 1 205 ? -11.492 -74.312 -33.469 1 88.38 205 SER A N 1
ATOM 1651 C CA . SER A 1 205 ? -11.797 -73.875 -32.125 1 88.38 205 SER A CA 1
ATOM 1652 C C . SER A 1 205 ? -10.75 -72.875 -31.625 1 88.38 205 SER A C 1
ATOM 1654 O O . SER A 1 205 ? -9.578 -72.938 -32 1 88.38 205 SER A O 1
ATOM 1656 N N . TYR A 1 206 ? -11.266 -71.875 -30.875 1 90.38 206 TYR A N 1
ATOM 1657 C CA . TYR A 1 206 ? -10.344 -71.062 -30.094 1 90.38 206 TYR A CA 1
ATOM 1658 C C . TYR A 1 206 ? -9.805 -71.812 -28.891 1 90.38 206 TYR A C 1
ATOM 1660 O O . TYR A 1 206 ? -10.523 -72.625 -28.281 1 90.38 206 TYR A O 1
ATOM 1668 N N . ASP A 1 207 ? -8.562 -71.562 -28.625 1 80.12 207 ASP A N 1
ATOM 1669 C CA . ASP A 1 207 ? -7.977 -72.25 -27.484 1 80.12 207 ASP A CA 1
ATOM 1670 C C . ASP A 1 207 ? -7.523 -71.312 -26.406 1 80.12 207 ASP A C 1
ATOM 1672 O O . ASP A 1 207 ? -7.773 -70.062 -26.5 1 80.12 207 ASP A O 1
ATOM 1676 N N . GLU A 1 208 ? -6.98 -71.812 -25.375 1 75.44 208 GLU A N 1
ATOM 1677 C CA . GLU A 1 208 ? -6.559 -71.062 -24.219 1 75.44 208 GLU A CA 1
ATOM 1678 C C . GLU A 1 208 ? -5.434 -70.062 -24.594 1 75.44 208 GLU A C 1
ATOM 1680 O O . GLU A 1 208 ? -5.309 -69 -23.984 1 75.44 208 GLU A O 1
ATOM 1685 N N . ASN A 1 209 ? -4.758 -70.5 -25.547 1 66.44 209 ASN A N 1
ATOM 1686 C CA . ASN A 1 209 ? -3.691 -69.625 -25.984 1 66.44 209 ASN A CA 1
ATOM 1687 C C . ASN A 1 209 ? -4.254 -68.375 -26.672 1 66.44 209 ASN A C 1
ATOM 1689 O O . ASN A 1 209 ? -3.752 -67.25 -26.469 1 66.44 209 ASN A O 1
ATOM 1693 N N . ASP A 1 210 ? -5.27 -68.562 -27.422 1 77.19 210 ASP A N 1
ATOM 1694 C CA . ASP A 1 210 ? -5.945 -67.438 -28.047 1 77.19 210 ASP A CA 1
ATOM 1695 C C . ASP A 1 210 ? -6.508 -66.5 -26.984 1 77.19 210 ASP A C 1
ATOM 1697 O O . ASP A 1 210 ? -6.359 -65.25 -27.094 1 77.19 210 ASP A O 1
ATOM 1701 N N . LEU A 1 211 ? -7.035 -67.125 -26 1 82.12 211 LEU A N 1
ATOM 1702 C CA . LEU A 1 211 ? -7.629 -66.312 -24.922 1 82.12 211 LEU A CA 1
ATOM 1703 C C . LEU A 1 211 ? -6.559 -65.562 -24.172 1 82.12 211 LEU A C 1
ATOM 1705 O O . LEU A 1 211 ? -6.754 -64.375 -23.844 1 82.12 211 LEU A O 1
ATOM 1709 N N . GLY A 1 212 ? -5.535 -66.125 -23.875 1 69.69 212 GLY A N 1
ATOM 1710 C CA . GLY A 1 212 ? -4.461 -65.5 -23.141 1 69.69 212 GLY A CA 1
ATOM 1711 C C . GLY A 1 212 ? -3.883 -64.25 -23.859 1 69.69 212 GLY A C 1
ATOM 1712 O O . GLY A 1 212 ? -3.729 -63.219 -23.266 1 69.69 212 GLY A O 1
ATOM 1713 N N . ILE A 1 213 ? -3.674 -64.438 -25.094 1 69.06 213 ILE A N 1
ATOM 1714 C CA . ILE A 1 213 ? -3.039 -63.344 -25.859 1 69.06 213 ILE A CA 1
ATOM 1715 C C . ILE A 1 213 ? -4.012 -62.188 -26.031 1 69.06 213 ILE A C 1
ATOM 1717 O O . ILE A 1 213 ? -3.625 -61.031 -25.891 1 69.06 213 ILE A O 1
ATOM 1721 N N . THR A 1 214 ? -5.188 -62.5 -26.328 1 78.81 214 THR A N 1
ATOM 1722 C CA . THR A 1 214 ? -6.164 -61.438 -26.562 1 78.81 214 THR A CA 1
ATOM 1723 C C . THR A 1 214 ? -6.492 -60.688 -25.266 1 78.81 214 THR A C 1
ATOM 1725 O O . THR A 1 214 ? -6.707 -59.469 -25.266 1 78.81 214 THR A O 1
ATOM 1728 N N . THR A 1 215 ? -6.488 -61.406 -24.219 1 76.94 215 THR A N 1
ATOM 1729 C CA . THR A 1 215 ? -6.715 -60.75 -22.922 1 76.94 215 THR A CA 1
ATOM 1730 C C . THR A 1 215 ? -5.586 -59.781 -22.594 1 76.94 215 THR A C 1
ATOM 1732 O O . THR A 1 215 ? -5.828 -58.688 -22.094 1 76.94 215 THR A O 1
ATOM 1735 N N . TYR A 1 216 ? -4.43 -60.156 -22.859 1 67.88 216 TYR A N 1
ATOM 1736 C CA . TYR A 1 216 ? -3.283 -59.281 -22.609 1 67.88 216 TYR A CA 1
ATOM 1737 C C . TYR A 1 216 ? -3.352 -58.031 -23.469 1 67.88 216 TYR A C 1
ATOM 1739 O O . TYR A 1 216 ? -3.092 -56.938 -22.984 1 67.88 216 TYR A O 1
ATOM 1747 N N . LEU A 1 217 ? -3.637 -58.219 -24.688 1 70.88 217 LEU A N 1
ATOM 1748 C CA . LEU A 1 217 ? -3.746 -57.062 -25.594 1 70.88 217 LEU A CA 1
ATOM 1749 C C . LEU A 1 217 ? -4.855 -56.125 -25.125 1 70.88 217 LEU A C 1
ATOM 1751 O O . LEU A 1 217 ? -4.707 -54.906 -25.203 1 70.88 217 LEU A O 1
ATOM 1755 N N . ALA A 1 218 ? -5.898 -56.688 -24.688 1 78.69 218 ALA A N 1
ATOM 1756 C CA . ALA A 1 218 ? -7.012 -55.875 -24.188 1 78.69 218 ALA A CA 1
ATOM 1757 C C . ALA A 1 218 ? -6.605 -55.094 -22.953 1 78.69 218 ALA A C 1
ATOM 1759 O O . ALA A 1 218 ? -7.004 -53.938 -22.781 1 78.69 218 ALA A O 1
ATOM 1760 N N . GLU A 1 219 ? -5.887 -55.656 -22.141 1 71.12 219 GLU A N 1
ATOM 1761 C CA . GLU A 1 219 ? -5.406 -54.969 -20.938 1 71.12 219 GLU A CA 1
ATOM 1762 C C . GLU A 1 219 ? -4.484 -53.812 -21.297 1 71.12 219 GLU A C 1
ATOM 1764 O O . GLU A 1 219 ? -4.582 -52.75 -20.703 1 71.12 219 GLU A O 1
ATOM 1769 N N . LEU A 1 220 ? -3.617 -54.062 -22.219 1 66.12 220 LEU A N 1
ATOM 1770 C CA . LEU A 1 220 ? -2.721 -53 -22.656 1 66.12 220 LEU A CA 1
ATOM 1771 C C . LEU A 1 220 ? -3.504 -51.844 -23.281 1 66.12 220 LEU A C 1
ATOM 1773 O O . LEU A 1 220 ? -3.191 -50.688 -23.031 1 66.12 220 LEU A O 1
ATOM 1777 N N . ALA A 1 221 ? -4.43 -52.25 -24.094 1 71.12 221 ALA A N 1
ATOM 1778 C CA . ALA A 1 221 ? -5.27 -51.219 -24.688 1 71.12 221 ALA A CA 1
ATOM 1779 C C . ALA A 1 221 ? -6.02 -50.438 -23.625 1 71.12 221 ALA A C 1
ATOM 1781 O O . ALA A 1 221 ? -6.145 -49.188 -23.719 1 71.12 221 ALA A O 1
ATOM 1782 N N . GLY A 1 222 ? -6.527 -51.094 -22.641 1 70.94 222 GLY A N 1
ATOM 1783 C CA . GLY A 1 222 ? -7.191 -50.438 -21.531 1 70.94 222 GLY A CA 1
ATOM 1784 C C . GLY A 1 222 ? -6.297 -49.469 -20.797 1 70.94 222 GLY A C 1
ATOM 1785 O O . GLY A 1 222 ? -6.727 -48.375 -20.438 1 70.94 222 GLY A O 1
ATOM 1786 N N . ASP A 1 223 ? -5.102 -49.781 -20.594 1 64.88 223 ASP A N 1
ATOM 1787 C CA . ASP A 1 223 ? -4.137 -48.938 -19.922 1 64.88 223 ASP A CA 1
ATOM 1788 C C . ASP A 1 223 ? -3.844 -47.688 -20.75 1 64.88 223 ASP A C 1
ATOM 1790 O O . ASP A 1 223 ? -3.672 -46.594 -20.203 1 64.88 223 ASP A O 1
ATOM 1794 N N . VAL A 1 224 ? -3.695 -47.938 -22 1 64.31 224 VAL A N 1
ATOM 1795 C CA . VAL A 1 224 ? -3.467 -46.781 -22.891 1 64.31 224 VAL A CA 1
ATOM 1796 C C . VAL A 1 224 ? -4.641 -45.812 -22.797 1 64.31 224 VAL A C 1
ATOM 1798 O O . VAL A 1 224 ? -4.445 -44.594 -22.703 1 64.31 224 VAL A O 1
ATOM 1801 N N . ILE A 1 225 ? -5.805 -46.375 -22.766 1 68.31 225 ILE A N 1
ATOM 1802 C CA . ILE A 1 225 ? -7.02 -45.562 -22.734 1 68.31 225 ILE A CA 1
ATOM 1803 C C . ILE A 1 225 ? -7.105 -44.844 -21.391 1 68.31 225 ILE A C 1
ATOM 1805 O O . ILE A 1 225 ? -7.422 -43.656 -21.328 1 68.31 225 ILE A O 1
ATOM 1809 N N . ALA A 1 226 ? -6.883 -45.469 -20.359 1 64 226 ALA A N 1
ATOM 1810 C CA . ALA A 1 226 ? -6.895 -44.875 -19.016 1 64 226 ALA A CA 1
ATOM 1811 C C . ALA A 1 226 ? -5.855 -43.781 -18.922 1 64 226 ALA A C 1
ATOM 1813 O O . ALA A 1 226 ? -6.129 -42.719 -18.344 1 64 226 ALA A O 1
ATOM 1814 N N . GLY A 1 227 ? -4.688 -44.031 -19.344 1 57.47 227 GLY A N 1
ATOM 1815 C CA . GLY A 1 227 ? -3.631 -43.031 -19.344 1 57.47 227 GLY A CA 1
ATOM 1816 C C . GLY A 1 227 ? -4.004 -41.75 -20.109 1 57.47 227 GLY A C 1
ATOM 1817 O O . GLY A 1 227 ? -3.766 -40.656 -19.625 1 57.47 227 GLY A O 1
ATOM 1818 N N . ASN A 1 228 ? -4.586 -41.938 -21.156 1 58.41 228 ASN A N 1
ATOM 1819 C CA . ASN A 1 228 ? -4.977 -40.812 -21.984 1 58.41 228 ASN A CA 1
ATOM 1820 C C . ASN A 1 228 ? -6.062 -39.969 -21.297 1 58.41 228 ASN A C 1
ATOM 1822 O O . ASN A 1 228 ? -6.039 -38.75 -21.359 1 58.41 228 ASN A O 1
ATOM 1826 N N . LYS A 1 229 ? -7.027 -40.656 -20.734 1 60.03 229 LYS A N 1
ATOM 1827 C CA . LYS A 1 229 ? -8.094 -39.969 -20.016 1 60.03 229 LYS A CA 1
ATOM 1828 C C . LYS A 1 229 ? -7.523 -39.125 -18.875 1 60.03 229 LYS A C 1
ATOM 1830 O O . LYS A 1 229 ? -7.965 -37.969 -18.656 1 60.03 229 LYS A O 1
ATOM 1835 N N . ASN A 1 230 ? -6.652 -39.594 -18.203 1 58.53 230 ASN A N 1
ATOM 1836 C CA . ASN A 1 230 ? -6.023 -38.906 -17.094 1 58.53 230 ASN A CA 1
ATOM 1837 C C . ASN A 1 230 ? -5.227 -37.688 -17.594 1 58.53 230 ASN A C 1
ATOM 1839 O O . ASN A 1 230 ? -5.266 -36.625 -16.969 1 58.53 230 ASN A O 1
ATOM 1843 N N . ILE A 1 231 ? -4.543 -37.906 -18.641 1 57.28 231 ILE A N 1
ATOM 1844 C CA . ILE A 1 231 ? -3.742 -36.812 -19.188 1 57.28 231 ILE A CA 1
ATOM 1845 C C . ILE A 1 231 ? -4.645 -35.656 -19.562 1 57.28 231 ILE A C 1
ATOM 1847 O O . ILE A 1 231 ? -4.32 -34.5 -19.266 1 57.28 231 ILE A O 1
ATOM 1851 N N . VAL A 1 232 ? -5.754 -36 -20.094 1 55.88 232 VAL A N 1
ATOM 1852 C CA . VAL A 1 232 ? -6.68 -34.969 -20.516 1 55.88 232 VAL A CA 1
ATOM 1853 C C . VAL A 1 232 ? -7.191 -34.219 -19.297 1 55.88 232 VAL A C 1
ATOM 1855 O O . VAL A 1 232 ? -7.246 -32.969 -19.297 1 55.88 232 VAL A O 1
ATOM 1858 N N . GLY A 1 233 ? -7.578 -34.906 -18.297 1 55.19 233 GLY A N 1
ATOM 1859 C CA . GLY A 1 233 ? -8.094 -34.281 -17.078 1 55.19 233 GLY A CA 1
ATOM 1860 C C . GLY A 1 233 ? -7.098 -33.344 -16.422 1 55.19 233 GLY A C 1
ATOM 1861 O O . GLY A 1 233 ? -7.438 -32.219 -16.047 1 55.19 233 GLY A O 1
ATOM 1862 N N . ILE A 1 234 ? -5.922 -33.781 -16.312 1 60.5 234 ILE A N 1
ATOM 1863 C CA . ILE A 1 234 ? -4.895 -33.031 -15.617 1 60.5 234 ILE A CA 1
ATOM 1864 C C . ILE A 1 234 ? -4.496 -31.797 -16.453 1 60.5 234 ILE A C 1
ATOM 1866 O O . ILE A 1 234 ? -4.281 -30.719 -15.914 1 60.5 234 ILE A O 1
ATOM 1870 N N . ARG A 1 235 ? -4.445 -32.031 -17.656 1 58.5 235 ARG A N 1
ATOM 1871 C CA . ARG A 1 235 ? -4.09 -30.938 -18.547 1 58.5 235 ARG A CA 1
ATOM 1872 C C . ARG A 1 235 ? -5.133 -29.828 -18.484 1 58.5 235 ARG A C 1
ATOM 1874 O O . ARG A 1 235 ? -4.789 -28.641 -18.547 1 58.5 235 ARG A O 1
ATOM 1881 N N . MET A 1 236 ? -6.32 -30.281 -18.406 1 58.44 236 MET A N 1
ATOM 1882 C CA . MET A 1 236 ? -7.395 -29.297 -18.297 1 58.44 236 MET A CA 1
ATOM 1883 C C . MET A 1 236 ? -7.238 -28.453 -17.031 1 58.44 236 MET A C 1
ATOM 1885 O O . MET A 1 236 ? -7.387 -27.234 -17.078 1 58.44 236 MET A O 1
ATOM 1889 N N . GLU A 1 237 ? -6.98 -29.109 -16.031 1 62.94 237 GLU A N 1
ATOM 1890 C CA . GLU A 1 237 ? -6.789 -28.406 -14.773 1 62.94 237 GLU A CA 1
ATOM 1891 C C . GLU A 1 237 ? -5.641 -27.391 -14.867 1 62.94 237 GLU A C 1
ATOM 1893 O O . GLU A 1 237 ? -5.746 -26.281 -14.367 1 62.94 237 GLU A O 1
ATOM 1898 N N . ASN A 1 238 ? -4.621 -27.875 -15.461 1 63.97 238 ASN A N 1
ATOM 1899 C CA . ASN A 1 238 ? -3.451 -27.016 -15.602 1 63.97 238 ASN A CA 1
ATOM 1900 C C . ASN A 1 238 ? -3.758 -25.781 -16.453 1 63.97 238 ASN A C 1
ATOM 1902 O O . ASN A 1 238 ? -3.293 -24.688 -16.156 1 63.97 238 ASN A O 1
ATOM 1906 N N . GLU A 1 239 ? -4.473 -26.078 -17.391 1 61.91 239 GLU A N 1
ATOM 1907 C CA . GLU A 1 239 ? -4.816 -24.984 -18.281 1 61.91 239 GLU A CA 1
ATOM 1908 C C . GLU A 1 239 ? -5.695 -23.953 -17.578 1 61.91 239 GLU A C 1
ATOM 1910 O O . GLU A 1 239 ? -5.512 -22.75 -17.766 1 61.91 239 GLU A O 1
ATOM 1915 N N . ILE A 1 240 ? -6.602 -24.484 -16.859 1 65.69 240 ILE A N 1
ATOM 1916 C CA . ILE A 1 240 ? -7.48 -23.594 -16.094 1 65.69 240 ILE A CA 1
ATOM 1917 C C . ILE A 1 240 ? -6.652 -22.734 -15.141 1 65.69 240 ILE A C 1
ATOM 1919 O O . ILE A 1 240 ? -6.84 -21.516 -15.062 1 65.69 240 ILE A O 1
ATOM 1923 N N . ASN A 1 241 ? -5.777 -23.312 -14.539 1 68.38 241 ASN A N 1
ATOM 1924 C CA . ASN A 1 241 ? -4.918 -22.594 -13.602 1 68.38 241 ASN A CA 1
ATOM 1925 C C . ASN A 1 241 ? -4.098 -21.516 -14.297 1 68.38 241 ASN A C 1
ATOM 1927 O O . ASN A 1 241 ? -3.959 -20.406 -13.781 1 68.38 241 ASN A O 1
ATOM 1931 N N . ASP A 1 242 ? -3.596 -21.953 -15.406 1 64 242 ASP A N 1
ATOM 1932 C CA . ASP A 1 242 ? -2.768 -21.016 -16.156 1 64 242 ASP A CA 1
ATOM 1933 C C . ASP A 1 242 ? -3.576 -19.797 -16.578 1 64 242 ASP A C 1
ATOM 1935 O O . ASP A 1 242 ? -3.092 -18.656 -16.484 1 64 242 ASP A O 1
ATOM 1939 N N . ILE A 1 243 ? -4.734 -20.109 -16.953 1 62.78 243 ILE A N 1
ATOM 1940 C CA . ILE A 1 243 ? -5.594 -19.031 -17.422 1 62.78 243 ILE A CA 1
ATOM 1941 C C . ILE A 1 243 ? -5.984 -18.125 -16.25 1 62.78 243 ILE A C 1
ATOM 1943 O O . ILE A 1 243 ? -5.91 -16.891 -16.359 1 62.78 243 ILE A O 1
ATOM 1947 N N . LEU A 1 244 ? -6.344 -18.75 -15.234 1 71.5 244 LEU A N 1
ATOM 1948 C CA . LEU A 1 244 ? -6.797 -17.984 -14.086 1 71.5 244 LEU A CA 1
ATOM 1949 C C . LEU A 1 244 ? -5.645 -17.188 -13.461 1 71.5 244 LEU A C 1
ATOM 1951 O O . LEU A 1 244 ? -5.828 -16.062 -13.023 1 71.5 244 LEU A O 1
ATOM 1955 N N . LEU A 1 245 ? -4.543 -17.781 -13.484 1 67.94 245 LEU A N 1
ATOM 1956 C CA . LEU A 1 245 ? -3.361 -17.109 -12.961 1 67.94 245 LEU A CA 1
ATOM 1957 C C . LEU A 1 245 ? -3.008 -15.883 -13.805 1 67.94 245 LEU A C 1
ATOM 1959 O O . LEU A 1 245 ? -2.752 -14.805 -13.273 1 67.94 245 LEU A O 1
ATOM 1963 N N . GLU A 1 246 ? -3.016 -16.109 -15.047 1 62.91 246 GLU A N 1
ATOM 1964 C CA . GLU A 1 246 ? -2.719 -15 -15.953 1 62.91 246 GLU A CA 1
ATOM 1965 C C . GLU A 1 246 ? -3.744 -13.883 -15.805 1 62.91 246 GLU A C 1
ATOM 1967 O O . GLU A 1 246 ? -3.387 -12.695 -15.812 1 62.91 246 GLU A O 1
ATOM 1972 N N . TYR A 1 247 ? -4.965 -14.273 -15.695 1 65.62 247 TYR A N 1
ATOM 1973 C CA . TYR A 1 247 ? -6.039 -13.305 -15.531 1 65.62 247 TYR A CA 1
ATOM 1974 C C . TYR A 1 247 ? -5.867 -12.508 -14.242 1 65.62 247 TYR A C 1
ATOM 1976 O O . TYR A 1 247 ? -6.074 -11.289 -14.227 1 65.62 247 TYR A O 1
ATOM 1984 N N . THR A 1 248 ? -5.566 -13.195 -13.273 1 69.62 248 THR A N 1
ATOM 1985 C CA . THR A 1 248 ? -5.406 -12.562 -11.969 1 69.62 248 THR A CA 1
ATOM 1986 C C . THR A 1 248 ? -4.258 -11.562 -11.992 1 69.62 248 THR A C 1
ATOM 1988 O O . THR A 1 248 ? -4.398 -10.438 -11.5 1 69.62 248 THR A O 1
ATOM 1991 N N . VAL A 1 249 ? -3.156 -11.906 -12.617 1 64.31 249 VAL A N 1
ATOM 1992 C CA . VAL A 1 249 ? -1.966 -11.062 -12.656 1 64.31 249 VAL A CA 1
ATOM 1993 C C . VAL A 1 249 ? -2.236 -9.828 -13.508 1 64.31 249 VAL A C 1
ATOM 1995 O O . VAL A 1 249 ? -1.746 -8.734 -13.195 1 64.31 249 VAL A O 1
ATOM 1998 N N . THR A 1 250 ? -3.1 -10 -14.422 1 62.12 250 THR A N 1
ATOM 1999 C CA . THR A 1 250 ? -3.299 -8.914 -15.375 1 62.12 250 THR A CA 1
ATOM 2000 C C . THR A 1 250 ? -4.43 -7.992 -14.914 1 62.12 250 THR A C 1
ATOM 2002 O O . THR A 1 250 ? -4.391 -6.785 -15.164 1 62.12 250 THR A O 1
ATOM 2005 N N . THR A 1 251 ? -5.449 -8.477 -14.328 1 62.88 251 THR A N 1
ATOM 2006 C CA . THR A 1 251 ? -6.668 -7.711 -14.062 1 62.88 251 THR A CA 1
ATOM 2007 C C . THR A 1 251 ? -6.621 -7.078 -12.68 1 62.88 251 THR A C 1
ATOM 2009 O O . THR A 1 251 ? -7.109 -5.965 -12.477 1 62.88 251 THR A O 1
ATOM 2012 N N . LEU A 1 252 ? -6.039 -7.746 -11.797 1 64.06 252 LEU A N 1
ATOM 2013 C CA . LEU A 1 252 ? -6.133 -7.301 -10.414 1 64.06 252 LEU A CA 1
ATOM 2014 C C . LEU A 1 252 ? -5.457 -5.949 -10.227 1 64.06 252 LEU A C 1
ATOM 2016 O O . LEU A 1 252 ? -6.023 -5.043 -9.617 1 64.06 252 LEU A O 1
ATOM 2020 N N . PRO A 1 253 ? -4.305 -5.719 -10.859 1 58.06 253 PRO A N 1
ATOM 2021 C CA . PRO A 1 253 ? -3.646 -4.438 -10.602 1 58.06 253 PRO A CA 1
ATOM 2022 C C . PRO A 1 253 ? -4.367 -3.262 -11.25 1 58.06 253 PRO A C 1
ATOM 2024 O O . PRO A 1 253 ? -4.16 -2.111 -10.859 1 58.06 253 PRO A O 1
ATOM 2027 N N . ILE A 1 254 ? -5.215 -3.568 -12.172 1 53.16 254 ILE A N 1
ATOM 2028 C CA . ILE A 1 254 ? -5.891 -2.506 -12.914 1 53.16 254 ILE A CA 1
ATOM 2029 C C . ILE A 1 254 ? -7.156 -2.088 -12.164 1 53.16 254 ILE A C 1
ATOM 2031 O O . ILE A 1 254 ? -7.645 -0.969 -12.336 1 53.16 254 ILE A O 1
ATOM 2035 N N . GLN A 1 255 ? -7.578 -2.945 -11.305 1 53.78 255 GLN A N 1
ATOM 2036 C CA . GLN A 1 255 ? -8.836 -2.643 -10.625 1 53.78 255 GLN A CA 1
ATOM 2037 C C . GLN A 1 255 ? -8.609 -1.694 -9.445 1 53.78 255 GLN A C 1
ATOM 2039 O O . GLN A 1 255 ? -7.836 -1.998 -8.539 1 53.78 255 GLN A O 1
ATOM 2044 N N . THR A 1 256 ? -8.812 -0.443 -9.633 1 51.94 256 THR A N 1
ATOM 2045 C CA . THR A 1 256 ? -8.578 0.567 -8.602 1 51.94 256 THR A CA 1
ATOM 2046 C C . THR A 1 256 ? -9.859 0.867 -7.832 1 51.94 256 THR A C 1
ATOM 2048 O O . THR A 1 256 ? -9.859 1.675 -6.902 1 51.94 256 THR A O 1
ATOM 2051 N N . SER A 1 257 ? -11.008 0.33 -8.328 1 53.59 257 SER A N 1
ATOM 2052 C CA . SER A 1 257 ? -12.266 0.734 -7.707 1 53.59 257 SER A CA 1
ATOM 2053 C C . SER A 1 257 ? -13.078 -0.478 -7.258 1 53.59 257 SER A C 1
ATOM 2055 O O . SER A 1 257 ? -12.75 -1.613 -7.609 1 53.59 257 SER A O 1
ATOM 2057 N N . GLN A 1 258 ? -13.867 -0.299 -6.324 1 55.94 258 GLN A N 1
ATOM 2058 C CA . GLN A 1 258 ? -14.82 -1.315 -5.898 1 55.94 258 GLN A CA 1
ATOM 2059 C C . GLN A 1 258 ? -15.508 -1.963 -7.102 1 55.94 258 GLN A C 1
ATOM 2061 O O . GLN A 1 258 ? -15.828 -3.152 -7.07 1 55.94 258 GLN A O 1
ATOM 2066 N N . GLU A 1 259 ? -15.609 -1.212 -8.062 1 56.44 259 GLU A N 1
ATOM 2067 C CA . GLU A 1 259 ? -16.219 -1.743 -9.281 1 56.44 259 GLU A CA 1
ATOM 2068 C C . GLU A 1 259 ? -15.336 -2.828 -9.906 1 56.44 259 GLU A C 1
ATOM 2070 O O . GLU A 1 259 ? -15.852 -3.791 -10.477 1 56.44 259 GLU A O 1
ATOM 2075 N N . GLY A 1 260 ? -14.125 -2.629 -9.555 1 56.09 260 GLY A N 1
ATOM 2076 C CA . GLY A 1 260 ? -13.203 -3.613 -10.094 1 56.09 260 GLY A CA 1
ATOM 2077 C C . GLY A 1 260 ? -13.367 -4.988 -9.469 1 56.09 260 GLY A C 1
ATOM 2078 O O . GLY A 1 260 ? -13.219 -6.004 -10.156 1 56.09 260 GLY A O 1
ATOM 2079 N N . GLU A 1 261 ? -13.742 -4.969 -8.18 1 62.34 261 GLU A N 1
ATOM 2080 C CA . GLU A 1 261 ? -14.008 -6.234 -7.5 1 62.34 261 GLU A CA 1
ATOM 2081 C C . GLU A 1 261 ? -15.141 -7 -8.18 1 62.34 261 GLU A C 1
ATOM 2083 O O . GLU A 1 261 ? -15.047 -8.211 -8.375 1 62.34 261 GLU A O 1
ATOM 2088 N N . PHE A 1 262 ? -16.078 -6.242 -8.469 1 65.12 262 PHE A N 1
ATOM 2089 C CA . PHE A 1 262 ? -17.266 -6.844 -9.062 1 65.12 262 PHE A CA 1
ATOM 2090 C C . PHE A 1 262 ? -16.953 -7.406 -10.438 1 65.12 262 PHE A C 1
ATOM 2092 O O . PHE A 1 262 ? -17.391 -8.508 -10.781 1 65.12 262 PHE A O 1
ATOM 2099 N N . VAL A 1 263 ? -16.156 -6.684 -11.078 1 68.44 263 VAL A N 1
ATOM 2100 C CA . VAL A 1 263 ? -15.836 -7.098 -12.438 1 68.44 263 VAL A CA 1
ATOM 2101 C C . VAL A 1 263 ? -14.992 -8.367 -12.406 1 68.44 263 VAL A C 1
ATOM 2103 O O . VAL A 1 263 ? -15.25 -9.312 -13.156 1 68.44 263 VAL A O 1
ATOM 2106 N N . TYR A 1 264 ? -14.008 -8.43 -11.586 1 76.06 264 TYR A N 1
ATOM 2107 C CA . TYR A 1 264 ? -13.156 -9.609 -11.438 1 76.06 264 TYR A CA 1
ATOM 2108 C C . TYR A 1 264 ? -13.969 -10.828 -11.055 1 76.06 264 TYR A C 1
ATOM 2110 O O . TYR A 1 264 ? -13.844 -11.891 -11.664 1 76.06 264 TYR A O 1
ATOM 2118 N N . ALA A 1 265 ? -14.805 -10.695 -10.07 1 77.69 265 ALA A N 1
ATOM 2119 C CA . ALA A 1 265 ? -15.617 -11.812 -9.594 1 77.69 265 ALA A CA 1
ATOM 2120 C C . ALA A 1 265 ? -16.594 -12.273 -10.664 1 77.69 265 ALA A C 1
ATOM 2122 O O . ALA A 1 265 ? -16.812 -13.477 -10.852 1 77.69 265 ALA A O 1
ATOM 2123 N N . GLN A 1 266 ? -17.125 -11.359 -11.328 1 79.62 266 GLN A N 1
ATOM 2124 C CA . GLN A 1 266 ? -18.094 -11.688 -12.367 1 79.62 266 GLN A CA 1
ATOM 2125 C C . GLN A 1 266 ? -17.453 -12.5 -13.484 1 79.62 266 GLN A C 1
ATOM 2127 O O . GLN A 1 266 ? -18.047 -13.461 -13.984 1 79.62 266 GLN A O 1
ATOM 2132 N N . HIS A 1 267 ? -16.328 -12.125 -13.812 1 76.25 267 HIS A N 1
ATOM 2133 C CA . HIS A 1 267 ? -15.617 -12.852 -14.859 1 76.25 267 HIS A CA 1
ATOM 2134 C C . HIS A 1 267 ? -15.32 -14.281 -14.43 1 76.25 267 HIS A C 1
ATOM 2136 O O . HIS A 1 267 ? -15.492 -15.227 -15.203 1 76.25 267 HIS A O 1
ATOM 2142 N N . LEU A 1 268 ? -14.844 -14.406 -13.273 1 82.5 268 LEU A N 1
ATOM 2143 C CA . LEU A 1 268 ? -14.531 -15.742 -12.781 1 82.5 268 LEU A CA 1
ATOM 2144 C C . LEU A 1 268 ? -15.781 -16.609 -12.711 1 82.5 268 LEU A C 1
ATOM 2146 O O . LEU A 1 268 ? -15.75 -17.781 -13.078 1 82.5 268 LEU A O 1
ATOM 2150 N N . VAL A 1 269 ? -16.859 -16.031 -12.281 1 84.44 269 VAL A N 1
ATOM 2151 C CA . VAL A 1 269 ? -18.109 -16.766 -12.156 1 84.44 269 VAL A CA 1
ATOM 2152 C C . VAL A 1 269 ? -18.609 -17.172 -13.547 1 84.44 269 VAL A C 1
ATOM 2154 O O . VAL A 1 269 ? -19.094 -18.297 -13.734 1 84.44 269 VAL A O 1
ATOM 2157 N N . ASN A 1 270 ? -18.469 -16.328 -14.477 1 77.94 270 ASN A N 1
ATOM 2158 C CA . ASN A 1 270 ? -18.859 -16.641 -15.844 1 77.94 270 ASN A CA 1
ATOM 2159 C C . ASN A 1 270 ? -18.016 -17.766 -16.422 1 77.94 270 ASN A C 1
ATOM 2161 O O . ASN A 1 270 ? -18.547 -18.672 -17.078 1 77.94 270 ASN A O 1
ATOM 2165 N N . TYR A 1 271 ? -16.812 -17.719 -16.078 1 74.94 271 TYR A N 1
ATOM 2166 C CA . TYR A 1 271 ? -15.914 -18.766 -16.547 1 74.94 271 TYR A CA 1
ATOM 2167 C C . TYR A 1 271 ? -16.25 -20.094 -15.906 1 74.94 271 TYR A C 1
ATOM 2169 O O . TYR A 1 271 ? -16.25 -21.141 -16.578 1 74.94 271 TYR A O 1
ATOM 2177 N N . ALA A 1 272 ? -16.453 -20.047 -14.766 1 83.25 272 ALA A N 1
ATOM 2178 C CA . ALA A 1 272 ? -16.828 -21.281 -14.062 1 83.25 272 ALA A CA 1
ATOM 2179 C C . ALA A 1 272 ? -18.109 -21.875 -14.625 1 83.25 272 ALA A C 1
ATOM 2181 O O . ALA A 1 272 ? -18.219 -23.078 -14.82 1 83.25 272 ALA A O 1
ATOM 2182 N N . SER A 1 273 ? -19.047 -21.047 -14.883 1 82.5 273 SER A N 1
ATOM 2183 C CA . SER A 1 273 ? -20.328 -21.469 -15.43 1 82.5 273 SER A CA 1
ATOM 2184 C C . SER A 1 273 ? -20.156 -22.172 -16.766 1 82.5 273 SER A C 1
ATOM 2186 O O . SER A 1 273 ? -20.766 -23.219 -17.016 1 82.5 273 SER A O 1
ATOM 2188 N N . ASN A 1 274 ? -19.359 -21.688 -17.5 1 71.69 274 ASN A N 1
ATOM 2189 C CA . ASN A 1 274 ? -19.125 -22.25 -18.828 1 71.69 274 ASN A CA 1
ATOM 2190 C C . ASN A 1 274 ? -18.375 -23.578 -18.734 1 71.69 274 ASN A C 1
ATOM 2192 O O . ASN A 1 274 ? -18.703 -24.516 -19.453 1 71.69 274 ASN A O 1
ATOM 2196 N N . LEU A 1 275 ? -17.469 -23.641 -17.906 1 74.94 275 LEU A N 1
ATOM 2197 C CA . LEU A 1 275 ? -16.656 -24.844 -17.797 1 74.94 275 LEU A CA 1
ATOM 2198 C C . LEU A 1 275 ? -17.438 -25.969 -17.141 1 74.94 275 LEU A C 1
ATOM 2200 O O . LEU A 1 275 ? -17.281 -27.141 -17.5 1 74.94 275 LEU A O 1
ATOM 2204 N N . LEU A 1 276 ? -18.25 -25.594 -16.281 1 80.69 276 LEU A N 1
ATOM 2205 C CA . LEU A 1 276 ? -19.031 -26.594 -15.562 1 80.69 276 LEU A CA 1
ATOM 2206 C C . LEU A 1 276 ? -20.297 -26.953 -16.328 1 80.69 276 LEU A C 1
ATOM 2208 O O . LEU A 1 276 ? -20.953 -27.953 -16.016 1 80.69 276 LEU A O 1
ATOM 2212 N N . ASN A 1 277 ? -20.547 -26.203 -17.312 1 79.06 277 ASN A N 1
ATOM 2213 C CA . ASN A 1 277 ? -21.781 -26.391 -18.078 1 79.06 277 ASN A CA 1
ATOM 2214 C C . ASN A 1 277 ? -23 -26.516 -17.188 1 79.06 277 ASN A C 1
ATOM 2216 O O . ASN A 1 277 ? -23.75 -27.5 -17.266 1 79.06 277 ASN A O 1
ATOM 2220 N N . SER A 1 278 ? -23.125 -25.578 -16.344 1 85.5 278 SER A N 1
ATOM 2221 C CA . SER A 1 278 ? -24.219 -25.547 -15.375 1 85.5 278 SER A CA 1
ATOM 2222 C C . SER A 1 278 ? -25.312 -24.562 -15.789 1 85.5 278 SER A C 1
ATOM 2224 O O . SER A 1 278 ? -25.047 -23.641 -16.562 1 85.5 278 SER A O 1
ATOM 2226 N N . SER A 1 279 ? -26.484 -24.828 -15.312 1 82.38 279 SER A N 1
ATOM 2227 C CA . SER A 1 279 ? -27.562 -23.891 -15.555 1 82.38 279 SER A CA 1
ATOM 2228 C C . SER A 1 279 ? -27.266 -22.531 -14.945 1 82.38 279 SER A C 1
ATOM 2230 O O . SER A 1 279 ? -27.656 -21.484 -15.492 1 82.38 279 SER A O 1
ATOM 2232 N N . SER A 1 280 ? -26.656 -22.625 -13.789 1 87.19 280 SER A N 1
ATOM 2233 C CA . SER A 1 280 ? -26.297 -21.359 -13.148 1 87.19 280 SER A CA 1
ATOM 2234 C C . SER A 1 280 ? -25.109 -21.547 -12.203 1 87.19 280 SER A C 1
ATOM 2236 O O . SER A 1 280 ? -24.906 -22.625 -11.648 1 87.19 280 SER A O 1
ATOM 2238 N N . VAL A 1 281 ? -24.312 -20.547 -12.133 1 90.44 281 VAL A N 1
ATOM 2239 C CA . VAL A 1 281 ? -23.266 -20.438 -11.133 1 90.44 281 VAL A CA 1
ATOM 2240 C C . VAL A 1 281 ? -23.391 -19.109 -10.391 1 90.44 281 VAL A C 1
ATOM 2242 O O . VAL A 1 281 ? -23.547 -18.047 -11.008 1 90.44 281 VAL A O 1
ATOM 2245 N N . THR A 1 282 ? -23.438 -19.156 -9.039 1 90.94 282 THR A N 1
ATOM 2246 C CA . THR A 1 282 ? -23.688 -17.969 -8.242 1 90.94 282 THR A CA 1
ATOM 2247 C C . THR A 1 282 ? -22.609 -17.797 -7.164 1 90.94 282 THR A C 1
ATOM 2249 O O . THR A 1 282 ? -22.188 -18.781 -6.555 1 90.94 282 THR A O 1
ATOM 2252 N N . PHE A 1 283 ? -22.219 -16.531 -7.016 1 90.25 283 PHE A N 1
ATOM 2253 C CA . PHE A 1 283 ? -21.328 -16.172 -5.91 1 90.25 283 PHE A CA 1
ATOM 2254 C C . PHE A 1 283 ? -22.125 -15.477 -4.801 1 90.25 283 PHE A C 1
ATOM 2256 O O . PHE A 1 283 ? -22.734 -14.438 -5.027 1 90.25 283 PHE A O 1
ATOM 2263 N N . PHE A 1 284 ? -22.156 -16.109 -3.6 1 88.5 284 PHE A N 1
ATOM 2264 C CA . PHE A 1 284 ? -22.781 -15.547 -2.408 1 88.5 284 PHE A CA 1
ATOM 2265 C C . PHE A 1 284 ? -21.719 -14.953 -1.479 1 88.5 284 PHE A C 1
ATOM 2267 O O . PHE A 1 284 ? -20.734 -15.617 -1.159 1 88.5 284 PHE A O 1
ATOM 2274 N N . SER A 1 285 ? -21.828 -13.734 -1.092 1 84.94 285 SER A N 1
ATOM 2275 C CA . SER A 1 285 ? -20.922 -13.109 -0.139 1 84.94 285 SER A CA 1
ATOM 2276 C C . SER A 1 285 ? -21.516 -13.086 1.265 1 84.94 285 SER A C 1
ATOM 2278 O O . SER A 1 285 ? -22.719 -12.883 1.429 1 84.94 285 SER A O 1
ATOM 2280 N N . LEU A 1 286 ? -20.719 -13.297 2.178 1 81.75 286 LEU A N 1
ATOM 2281 C CA . LEU A 1 286 ? -21.172 -13.258 3.564 1 81.75 286 LEU A CA 1
ATOM 2282 C C . LEU A 1 286 ? -21.141 -11.836 4.109 1 81.75 286 LEU A C 1
ATOM 2284 O O . LEU A 1 286 ? -20.094 -11.172 4.059 1 81.75 286 LEU A O 1
ATOM 2288 N N . LYS A 1 287 ? -22.219 -11.312 4.5 1 73.81 287 LYS A N 1
ATOM 2289 C CA . LYS A 1 287 ? -22.344 -10.016 5.152 1 73.81 287 LYS A CA 1
ATOM 2290 C C . LYS A 1 287 ? -22.828 -10.164 6.59 1 73.81 287 LYS A C 1
ATOM 2292 O O . LYS A 1 287 ? -23.016 -11.289 7.074 1 73.81 287 LYS A O 1
ATOM 2297 N N . ASP A 1 288 ? -22.922 -9.078 7.32 1 62.84 288 ASP A N 1
ATOM 2298 C CA . ASP A 1 288 ? -23.281 -9.102 8.734 1 62.84 288 ASP A CA 1
ATOM 2299 C C . ASP A 1 288 ? -24.609 -9.82 8.938 1 62.84 288 ASP A C 1
ATOM 2301 O O . ASP A 1 288 ? -24.781 -10.547 9.922 1 62.84 288 ASP A O 1
ATOM 2305 N N . ASN A 1 289 ? -25.5 -9.672 7.898 1 64.56 289 ASN A N 1
ATOM 2306 C CA . ASN A 1 289 ? -26.844 -10.234 8.047 1 64.56 289 ASN A CA 1
ATOM 2307 C C . ASN A 1 289 ? -26.984 -11.555 7.297 1 64.56 289 ASN A C 1
ATOM 2309 O O . ASN A 1 289 ? -28.094 -11.977 6.977 1 64.56 289 ASN A O 1
ATOM 2313 N N . GLY A 1 290 ? -25.812 -12.203 6.945 1 77.12 290 GLY A N 1
ATOM 2314 C CA . GLY A 1 290 ? -25.891 -13.477 6.246 1 77.12 290 GLY A CA 1
ATOM 2315 C C . GLY A 1 290 ? -25.344 -13.422 4.836 1 77.12 290 GLY A C 1
ATOM 2316 O O . GLY A 1 290 ? -24.594 -12.508 4.496 1 77.12 290 GLY A O 1
ATOM 2317 N N . LEU A 1 291 ? -25.797 -14.523 4.074 1 81.12 291 LEU A N 1
ATOM 2318 C CA . LEU A 1 291 ? -25.297 -14.617 2.709 1 81.12 291 LEU A CA 1
ATOM 2319 C C . LEU A 1 291 ? -26.125 -13.75 1.765 1 81.12 291 LEU A C 1
ATOM 2321 O O . LEU A 1 291 ? -27.344 -13.695 1.88 1 81.12 291 LEU A O 1
ATOM 2325 N N . LEU A 1 292 ? -25.422 -13.055 0.994 1 77.56 292 LEU A N 1
ATOM 2326 C CA . LEU A 1 292 ? -26.078 -12.242 -0.034 1 77.56 292 LEU A CA 1
ATOM 2327 C C . LEU A 1 292 ? -25.594 -12.641 -1.424 1 77.56 292 LEU A C 1
ATOM 2329 O O . LEU A 1 292 ? -24.391 -12.836 -1.638 1 77.56 292 LEU A O 1
ATOM 2333 N N . LYS A 1 293 ? -26.562 -12.852 -2.232 1 80.25 293 LYS A N 1
ATOM 2334 C CA . LYS A 1 293 ? -26.219 -13.133 -3.621 1 80.25 293 LYS A CA 1
ATOM 2335 C C . LYS A 1 293 ? -25.547 -11.922 -4.273 1 80.25 293 LYS A C 1
ATOM 2337 O O . LYS A 1 293 ? -26.172 -10.867 -4.406 1 80.25 293 LYS A O 1
ATOM 2342 N N . VAL A 1 294 ? -24.406 -12.062 -4.641 1 74.5 294 VAL A N 1
ATOM 2343 C CA . VAL A 1 294 ? -23.656 -10.945 -5.195 1 74.5 294 VAL A CA 1
ATOM 2344 C C . VAL A 1 294 ? -23.766 -10.945 -6.715 1 74.5 294 VAL A C 1
ATOM 2346 O O . VAL A 1 294 ? -23.984 -9.906 -7.332 1 74.5 294 VAL A O 1
ATOM 2349 N N . MET A 1 295 ? -23.562 -12.141 -7.266 1 74.25 295 MET A N 1
ATOM 2350 C CA . MET A 1 295 ? -23.625 -12.273 -8.719 1 74.25 295 MET A CA 1
ATOM 2351 C C . MET A 1 295 ? -23.938 -13.711 -9.125 1 74.25 295 MET A C 1
ATOM 2353 O O . MET A 1 295 ? -23.812 -14.633 -8.312 1 74.25 295 MET A O 1
ATOM 2357 N N . GLY A 1 296 ? -24.406 -13.844 -10.352 1 76.81 296 GLY A N 1
ATOM 2358 C CA . GLY A 1 296 ? -24.703 -15.18 -10.859 1 76.81 296 GLY A CA 1
ATOM 2359 C C . GLY A 1 296 ? -24.969 -15.203 -12.352 1 76.81 296 GLY A C 1
ATOM 2360 O O . GLY A 1 296 ? -25.156 -14.156 -12.977 1 76.81 296 GLY A O 1
ATOM 2361 N N . THR A 1 297 ? -24.781 -16.391 -12.852 1 74.38 297 THR A N 1
ATOM 2362 C CA . THR A 1 297 ? -25.109 -16.625 -14.258 1 74.38 297 THR A CA 1
ATOM 2363 C C . THR A 1 297 ? -26.391 -17.438 -14.391 1 74.38 297 THR A C 1
ATOM 2365 O O . THR A 1 297 ? -26.812 -18.109 -13.453 1 74.38 297 THR A O 1
ATOM 2368 N N . ASN A 1 298 ? -27.219 -17.156 -15.328 1 66.81 298 ASN A N 1
ATOM 2369 C CA . ASN A 1 298 ? -28.406 -17.953 -15.625 1 66.81 298 ASN A CA 1
ATOM 2370 C C . ASN A 1 298 ? -28.469 -18.328 -17.109 1 66.81 298 ASN A C 1
ATOM 2372 O O . ASN A 1 298 ? -28.672 -17.469 -17.953 1 66.81 298 ASN A O 1
ATOM 2376 N N . LYS A 1 299 ? -28 -19.484 -17.484 1 61.38 299 LYS A N 1
ATOM 2377 C CA . LYS A 1 299 ? -28.062 -19.938 -18.875 1 61.38 299 LYS A CA 1
ATOM 2378 C C . LYS A 1 299 ? -29.453 -20.422 -19.25 1 61.38 299 LYS A C 1
ATOM 2380 O O . LYS A 1 299 ? -29.734 -20.672 -20.406 1 61.38 299 LYS A O 1
ATOM 2385 N N . GLY A 1 300 ? -30.344 -20.594 -18.359 1 54.56 300 GLY A N 1
ATOM 2386 C CA . GLY A 1 300 ? -31.672 -21.094 -18.734 1 54.56 300 GLY A CA 1
ATOM 2387 C C . GLY A 1 300 ? -32.469 -20.109 -19.562 1 54.56 300 GLY A C 1
ATOM 2388 O O . GLY A 1 300 ? -31.969 -19.016 -19.875 1 54.56 300 GLY A O 1
ATOM 2389 N N . ASN A 1 301 ? -33.625 -20.562 -20.094 1 47.88 301 ASN A N 1
ATOM 2390 C CA . ASN A 1 301 ? -34.562 -19.875 -20.984 1 47.88 301 ASN A CA 1
ATOM 2391 C C . ASN A 1 301 ? -34.906 -18.5 -20.438 1 47.88 301 ASN A C 1
ATOM 2393 O O . ASN A 1 301 ? -35.531 -18.391 -19.375 1 47.88 301 ASN A O 1
ATOM 2397 N N . PRO A 1 302 ? -34.219 -17.562 -20.922 1 46.53 302 PRO A N 1
ATOM 2398 C CA . PRO A 1 302 ? -34.656 -16.203 -20.594 1 46.53 302 PRO A CA 1
ATOM 2399 C C . PRO A 1 302 ? -36.188 -16.094 -20.359 1 46.53 302 PRO A C 1
ATOM 2401 O O . PRO A 1 302 ? -36.625 -15.156 -19.703 1 46.53 302 PRO A O 1
ATOM 2404 N N . ALA A 1 303 ? -36.906 -16.875 -21.094 1 44.5 303 ALA A N 1
ATOM 2405 C CA . ALA A 1 303 ? -38.344 -16.797 -21.156 1 44.5 303 ALA A CA 1
ATOM 2406 C C . ALA A 1 303 ? -38.969 -17.047 -19.781 1 44.5 303 ALA A C 1
ATOM 2408 O O . ALA A 1 303 ? -40.156 -16.844 -19.578 1 44.5 303 ALA A O 1
ATOM 2409 N N . LEU A 1 304 ? -38.344 -17.609 -18.891 1 48.16 304 LEU A N 1
ATOM 2410 C CA . LEU A 1 304 ? -39.062 -17.844 -17.641 1 48.16 304 LEU A CA 1
ATOM 2411 C C . LEU A 1 304 ? -38.844 -16.688 -16.672 1 48.16 304 LEU A C 1
ATOM 2413 O O . LEU A 1 304 ? -37.938 -16.719 -15.852 1 48.16 304 LEU A O 1
ATOM 2417 N N . LYS A 1 305 ? -39.219 -15.633 -17.031 1 56.06 305 LYS A N 1
ATOM 2418 C CA . LYS A 1 305 ? -39.344 -14.516 -16.109 1 56.06 305 LYS A CA 1
ATOM 2419 C C . LYS A 1 305 ? -40.188 -14.898 -14.891 1 56.06 305 LYS A C 1
ATOM 2421 O O . LYS A 1 305 ? -41.406 -15.023 -14.992 1 56.06 305 LYS A O 1
ATOM 2426 N N . LEU A 1 306 ? -39.438 -15.242 -13.922 1 64.38 306 LEU A N 1
ATOM 2427 C CA . LEU A 1 306 ? -40.125 -15.578 -12.695 1 64.38 306 LEU A CA 1
ATOM 2428 C C . LEU A 1 306 ? -40.75 -14.328 -12.062 1 64.38 306 LEU A C 1
ATOM 2430 O O . LEU A 1 306 ? -40.156 -13.242 -12.125 1 64.38 306 LEU A O 1
ATOM 2434 N N . ASN A 1 307 ? -41.938 -14.367 -11.711 1 73 307 ASN A N 1
ATOM 2435 C CA . ASN A 1 307 ? -42.531 -13.305 -10.898 1 73 307 ASN A CA 1
ATOM 2436 C C . ASN A 1 307 ? -41.656 -12.969 -9.695 1 73 307 ASN A C 1
ATOM 2438 O O . ASN A 1 307 ? -40.875 -13.805 -9.234 1 73 307 ASN A O 1
ATOM 2442 N N . PRO A 1 308 ? -41.562 -11.789 -9.375 1 74.5 308 PRO A N 1
ATOM 2443 C CA . PRO A 1 308 ? -40.719 -11.352 -8.273 1 74.5 308 PRO A CA 1
ATOM 2444 C C . PRO A 1 308 ? -40.844 -12.234 -7.035 1 74.5 308 PRO A C 1
ATOM 2446 O O . PRO A 1 308 ? -39.844 -12.484 -6.352 1 74.5 308 PRO A O 1
ATOM 2449 N N . HIS A 1 309 ? -42.031 -12.633 -6.805 1 76.38 309 HIS A N 1
ATOM 2450 C CA . HIS A 1 309 ? -42.219 -13.484 -5.641 1 76.38 309 HIS A CA 1
ATOM 2451 C C . HIS A 1 309 ? -41.5 -14.82 -5.812 1 76.38 309 HIS A C 1
ATOM 2453 O O . HIS A 1 309 ? -40.844 -15.297 -4.895 1 76.38 309 HIS A O 1
ATOM 2459 N N . LYS A 1 310 ? -41.719 -15.438 -6.922 1 78.38 310 LYS A N 1
ATOM 2460 C CA . LYS A 1 310 ? -41.062 -16.703 -7.211 1 78.38 310 LYS A CA 1
ATOM 2461 C C . LYS A 1 310 ? -39.531 -16.562 -7.211 1 78.38 310 LYS A C 1
ATOM 2463 O O . LYS A 1 310 ? -38.812 -17.453 -6.77 1 78.38 310 LYS A O 1
ATOM 2468 N N . LYS A 1 311 ? -39.156 -15.438 -7.641 1 80.5 311 LYS A N 1
ATOM 2469 C CA . LYS A 1 311 ? -37.719 -15.164 -7.645 1 80.5 311 LYS A CA 1
ATOM 2470 C C . LYS A 1 311 ? -37.156 -15.102 -6.227 1 80.5 311 LYS A C 1
ATOM 2472 O O . LYS A 1 311 ? -36.062 -15.633 -5.953 1 80.5 311 LYS A O 1
ATOM 2477 N N . LYS A 1 312 ? -37.875 -14.469 -5.395 1 81.44 312 LYS A N 1
ATOM 2478 C CA . LYS A 1 312 ? -37.438 -14.359 -4 1 81.44 312 LYS A CA 1
ATOM 2479 C C . LYS A 1 312 ? -37.375 -15.734 -3.338 1 81.44 312 LYS A C 1
ATOM 2481 O O . LYS A 1 312 ? -36.469 -16 -2.549 1 81.44 312 LYS A O 1
ATOM 2486 N N . LEU A 1 313 ? -38.344 -16.531 -3.691 1 79.31 313 LEU A N 1
ATOM 2487 C CA . LEU A 1 313 ? -38.375 -17.875 -3.129 1 79.31 313 LEU A CA 1
ATOM 2488 C C . LEU A 1 313 ? -37.188 -18.703 -3.629 1 79.31 313 LEU A C 1
ATOM 2490 O O . LEU A 1 313 ? -36.625 -19.5 -2.877 1 79.31 313 LEU A O 1
ATOM 2494 N N . ARG A 1 314 ? -36.938 -18.578 -4.848 1 82.25 314 ARG A N 1
ATOM 2495 C CA . ARG A 1 314 ? -35.812 -19.297 -5.426 1 82.25 314 ARG A CA 1
ATOM 2496 C C . ARG A 1 314 ? -34.5 -18.891 -4.762 1 82.25 314 ARG A C 1
ATOM 2498 O O . ARG A 1 314 ? -33.688 -19.75 -4.418 1 82.25 314 ARG A O 1
ATOM 2505 N N . ILE A 1 315 ? -34.344 -17.688 -4.609 1 84.25 315 ILE A N 1
ATOM 2506 C CA . ILE A 1 315 ? -33.125 -17.172 -4.004 1 84.25 315 ILE A CA 1
ATOM 2507 C C . ILE A 1 315 ? -33 -17.656 -2.561 1 84.25 315 ILE A C 1
ATOM 2509 O O . ILE A 1 315 ? -31.922 -18 -2.096 1 84.25 315 ILE A O 1
ATOM 2513 N N . ALA A 1 316 ? -34.156 -17.656 -1.931 1 84.69 316 ALA A N 1
ATOM 2514 C CA . ALA A 1 316 ? -34.156 -18.125 -0.55 1 84.69 316 ALA A CA 1
ATOM 2515 C C . ALA A 1 316 ? -33.688 -19.578 -0.47 1 84.69 316 ALA A C 1
ATOM 2517 O O . ALA A 1 316 ? -32.938 -19.953 0.432 1 84.69 316 ALA A O 1
ATOM 2518 N N . LYS A 1 317 ? -34.188 -20.375 -1.354 1 86.69 317 LYS A N 1
ATOM 2519 C CA . LYS A 1 317 ? -33.781 -21.781 -1.383 1 86.69 317 LYS A CA 1
ATOM 2520 C C . LYS A 1 317 ? -32.312 -21.906 -1.698 1 86.69 317 LYS A C 1
ATOM 2522 O O . LYS A 1 317 ? -31.609 -22.734 -1.103 1 86.69 317 LYS A O 1
ATOM 2527 N N . GLU A 1 318 ? -31.891 -21.188 -2.676 1 87.56 318 GLU A N 1
ATOM 2528 C CA . GLU A 1 318 ? -30.469 -21.219 -3.033 1 87.56 318 GLU A CA 1
ATOM 2529 C C . GLU A 1 318 ? -29.594 -20.828 -1.846 1 87.56 318 GLU A C 1
ATOM 2531 O O . GLU A 1 318 ? -28.531 -21.406 -1.63 1 87.56 318 GLU A O 1
ATOM 2536 N N . ILE A 1 319 ? -30.016 -19.875 -1.129 1 89.12 319 ILE A N 1
ATOM 2537 C CA . ILE A 1 319 ? -29.266 -19.406 0.028 1 89.12 319 ILE A CA 1
ATOM 2538 C C . ILE A 1 319 ? -29.219 -20.5 1.089 1 89.12 319 ILE A C 1
ATOM 2540 O O . ILE A 1 319 ? -28.203 -20.703 1.755 1 89.12 319 ILE A O 1
ATOM 2544 N N . GLU A 1 320 ? -30.312 -21.156 1.212 1 87.44 320 GLU A N 1
ATOM 2545 C CA . GLU A 1 320 ? -30.344 -22.266 2.148 1 87.44 320 GLU A CA 1
ATOM 2546 C C . GLU A 1 320 ? -29.297 -23.312 1.785 1 87.44 320 GLU A C 1
ATOM 2548 O O . GLU A 1 320 ? -28.609 -23.844 2.66 1 87.44 320 GLU A O 1
ATOM 2553 N N . ILE A 1 321 ? -29.281 -23.656 0.57 1 89.31 321 ILE A N 1
ATOM 2554 C CA . ILE A 1 321 ? -28.312 -24.641 0.087 1 89.31 321 ILE A CA 1
ATOM 2555 C C . ILE A 1 321 ? -26.891 -24.094 0.281 1 89.31 321 ILE A C 1
ATOM 2557 O O . ILE A 1 321 ? -26 -24.812 0.752 1 89.31 321 ILE A O 1
ATOM 2561 N N . ALA A 1 322 ? -26.719 -22.875 -0.088 1 90.31 322 ALA A N 1
ATOM 2562 C CA . ALA A 1 322 ? -25.422 -22.234 0.046 1 90.31 322 ALA A CA 1
ATOM 2563 C C . ALA A 1 322 ? -24.953 -22.219 1.5 1 90.31 322 ALA A C 1
ATOM 2565 O O . ALA A 1 322 ? -23.766 -22.359 1.778 1 90.31 322 ALA A O 1
ATOM 2566 N N . ASP A 1 323 ? -25.812 -22.047 2.375 1 87.88 323 ASP A N 1
ATOM 2567 C CA . ASP A 1 323 ? -25.469 -22.031 3.795 1 87.88 323 ASP A CA 1
ATOM 2568 C C . ASP A 1 323 ? -24.922 -23.391 4.238 1 87.88 323 ASP A C 1
ATOM 2570 O O . ASP A 1 323 ? -24.016 -23.469 5.066 1 87.88 323 ASP A O 1
ATOM 2574 N N . ILE A 1 324 ? -25.531 -24.391 3.725 1 87.25 324 ILE A N 1
ATOM 2575 C CA . ILE A 1 324 ? -25.047 -25.75 4.027 1 87.25 324 ILE A CA 1
ATOM 2576 C C . ILE A 1 324 ? -23.641 -25.922 3.49 1 87.25 324 ILE A C 1
ATOM 2578 O O . ILE A 1 324 ? -22.781 -26.5 4.164 1 87.25 324 ILE A O 1
ATOM 2582 N N . ILE A 1 325 ? -23.469 -25.453 2.357 1 88 325 ILE A N 1
ATOM 2583 C CA . ILE A 1 325 ? -22.156 -25.547 1.725 1 88 325 ILE A CA 1
ATOM 2584 C C . ILE A 1 325 ? -21.141 -24.75 2.523 1 88 325 ILE A C 1
ATOM 2586 O O . ILE A 1 325 ? -20.031 -25.234 2.781 1 88 325 ILE A O 1
ATOM 2590 N N . ARG A 1 326 ? -21.484 -23.625 2.861 1 85.44 326 ARG A N 1
ATOM 2591 C CA . ARG A 1 326 ? -20.594 -22.766 3.639 1 85.44 326 ARG A CA 1
ATOM 2592 C C . ARG A 1 326 ? -20.172 -23.438 4.938 1 85.44 326 ARG A C 1
ATOM 2594 O O . ARG A 1 326 ? -19 -23.391 5.324 1 85.44 326 ARG A O 1
ATOM 2601 N N . ASN A 1 327 ? -21.094 -24 5.535 1 78.44 327 ASN A N 1
ATOM 2602 C CA . ASN A 1 327 ? -20.844 -24.609 6.832 1 78.44 327 ASN A CA 1
ATOM 2603 C C . ASN A 1 327 ? -19.984 -25.859 6.699 1 78.44 327 ASN A C 1
ATOM 2605 O O . ASN A 1 327 ? -19.297 -26.25 7.652 1 78.44 327 ASN A O 1
ATOM 2609 N N . SER A 1 328 ? -20.078 -26.469 5.523 1 76.31 328 SER A N 1
ATOM 2610 C CA . SER A 1 328 ? -19.281 -27.672 5.293 1 76.31 328 SER A CA 1
ATOM 2611 C C . SER A 1 328 ? -17.797 -27.328 5.129 1 76.31 328 SER A C 1
ATOM 2613 O O . SER A 1 328 ? -16.938 -28.188 5.309 1 76.31 328 SER A O 1
ATOM 2615 N N . ARG A 1 329 ? -17.438 -26.078 4.848 1 68.56 329 ARG A N 1
ATOM 2616 C CA . ARG A 1 329 ? -16.109 -25.531 4.613 1 68.56 329 ARG A CA 1
ATOM 2617 C C . ARG A 1 329 ? -15.344 -26.359 3.59 1 68.56 329 ARG A C 1
ATOM 2619 O O . ARG A 1 329 ? -14.109 -26.406 3.604 1 68.56 329 ARG A O 1
ATOM 2626 N N . SER A 1 330 ? -16.141 -27.344 2.914 1 72.06 330 SER A N 1
ATOM 2627 C CA . SER A 1 330 ? -15.57 -28.219 1.892 1 72.06 330 SER A CA 1
ATOM 2628 C C . SER A 1 330 ? -16.422 -28.203 0.621 1 72.06 330 SER A C 1
ATOM 2630 O O . SER A 1 330 ? -17.406 -27.484 0.534 1 72.06 330 SER A O 1
ATOM 2632 N N . ILE A 1 331 ? -15.922 -28.906 -0.326 1 86.88 331 ILE A N 1
ATOM 2633 C CA . ILE A 1 331 ? -16.672 -29.062 -1.564 1 86.88 331 ILE A CA 1
ATOM 2634 C C . ILE A 1 331 ? -17.875 -29.969 -1.324 1 86.88 331 ILE A C 1
ATOM 2636 O O . ILE A 1 331 ? -17.766 -30.984 -0.639 1 86.88 331 ILE A O 1
ATOM 2640 N N . VAL A 1 332 ? -18.984 -29.484 -1.694 1 89.62 332 VAL A N 1
ATOM 2641 C CA . VAL A 1 332 ? -20.203 -30.281 -1.562 1 89.62 332 VAL A CA 1
ATOM 2642 C C . VAL A 1 332 ? -20.766 -30.578 -2.945 1 89.62 332 VAL A C 1
ATOM 2644 O O . VAL A 1 332 ? -20.953 -29.672 -3.76 1 89.62 332 VAL A O 1
ATOM 2647 N N . ASN A 1 333 ? -20.906 -31.812 -3.238 1 89.94 333 ASN A N 1
ATOM 2648 C CA . ASN A 1 333 ? -21.484 -32.281 -4.496 1 89.94 333 ASN A CA 1
ATOM 2649 C C . ASN A 1 333 ? -22.797 -33.031 -4.266 1 89.94 333 ASN A C 1
ATOM 2651 O O . ASN A 1 333 ? -22.781 -34.219 -3.914 1 89.94 333 ASN A O 1
ATOM 2655 N N . PHE A 1 334 ? -23.922 -32.312 -4.492 1 86.94 334 PHE A N 1
ATOM 2656 C CA . PHE A 1 334 ? -25.234 -32.938 -4.395 1 86.94 334 PHE A CA 1
ATOM 2657 C C . PHE A 1 334 ? -25.641 -33.562 -5.73 1 86.94 334 PHE A C 1
ATOM 2659 O O . PHE A 1 334 ? -25.797 -32.844 -6.723 1 86.94 334 PHE A O 1
ATOM 2666 N N . ALA A 1 335 ? -25.797 -34.781 -5.727 1 81.31 335 ALA A N 1
ATOM 2667 C CA . ALA A 1 335 ? -26.219 -35.438 -6.961 1 81.31 335 ALA A CA 1
ATOM 2668 C C . ALA A 1 335 ? -27.688 -35.156 -7.266 1 81.31 335 ALA A C 1
ATOM 2670 O O . ALA A 1 335 ? -28.078 -35.031 -8.43 1 81.31 335 ALA A O 1
ATOM 2671 N N . ASP A 1 336 ? -28.5 -35.062 -6.242 1 82.25 336 ASP A N 1
ATOM 2672 C CA . ASP A 1 336 ? -29.922 -34.812 -6.43 1 82.25 336 ASP A CA 1
ATOM 2673 C C . ASP A 1 336 ? -30.531 -34.094 -5.227 1 82.25 336 ASP A C 1
ATOM 2675 O O . ASP A 1 336 ? -31 -34.719 -4.281 1 82.25 336 ASP A O 1
ATOM 2679 N N . VAL A 1 337 ? -30.688 -32.875 -5.375 1 85.25 337 VAL A N 1
ATOM 2680 C CA . VAL A 1 337 ? -31.172 -32.031 -4.289 1 85.25 337 VAL A CA 1
ATOM 2681 C C . VAL A 1 337 ? -32.688 -32.156 -4.172 1 85.25 337 VAL A C 1
ATOM 2683 O O . VAL A 1 337 ? -33.25 -32.062 -3.078 1 85.25 337 VAL A O 1
ATOM 2686 N N . PHE A 1 338 ? -33.281 -32.406 -5.312 1 81.88 338 PHE A N 1
ATOM 2687 C CA . PHE A 1 338 ? -34.719 -32.5 -5.328 1 81.88 338 PHE A CA 1
ATOM 2688 C C . PHE A 1 338 ? -35.219 -33.625 -4.418 1 81.88 338 PHE A C 1
ATOM 2690 O O . PHE A 1 338 ? -36.219 -33.469 -3.719 1 81.88 338 PHE A O 1
ATOM 2697 N N . ASN A 1 339 ? -34.406 -34.688 -4.359 1 81.75 339 ASN A N 1
ATOM 2698 C CA . ASN A 1 339 ? -34.844 -35.812 -3.561 1 81.75 339 ASN A CA 1
ATOM 2699 C C . ASN A 1 339 ? -34.094 -35.875 -2.227 1 81.75 339 ASN A C 1
ATOM 2701 O O . ASN A 1 339 ? -34.219 -36.844 -1.479 1 81.75 339 ASN A O 1
ATOM 2705 N N . ASP A 1 340 ? -33.406 -34.938 -2.014 1 83.75 340 ASP A N 1
ATOM 2706 C CA . ASP A 1 340 ? -32.719 -34.844 -0.73 1 83.75 340 ASP A CA 1
ATOM 2707 C C . ASP A 1 340 ? -33.656 -34.406 0.383 1 83.75 340 ASP A C 1
ATOM 2709 O O . ASP A 1 340 ? -34.312 -33.375 0.29 1 83.75 340 ASP A O 1
ATOM 2713 N N . PRO A 1 341 ? -33.781 -35.094 1.417 1 81.31 341 PRO A N 1
ATOM 2714 C CA . PRO A 1 341 ? -34.781 -34.812 2.467 1 81.31 341 PRO A CA 1
ATOM 2715 C C . PRO A 1 341 ? -34.5 -33.5 3.217 1 81.31 341 PRO A C 1
ATOM 2717 O O . PRO A 1 341 ? -35.375 -32.969 3.883 1 81.31 341 PRO A O 1
ATOM 2720 N N . ARG A 1 342 ? -33.438 -32.906 3.051 1 82.06 342 ARG A N 1
ATOM 2721 C CA . ARG A 1 342 ? -33.062 -31.688 3.771 1 82.06 342 ARG A CA 1
ATOM 2722 C C . ARG A 1 342 ? -33.75 -30.469 3.164 1 82.06 342 ARG A C 1
ATOM 2724 O O . ARG A 1 342 ? -33.844 -29.406 3.807 1 82.06 342 ARG A O 1
ATOM 2731 N N . PHE A 1 343 ? -34.188 -30.719 1.955 1 83.94 343 PHE A N 1
ATOM 2732 C CA . PHE A 1 343 ? -34.75 -29.578 1.252 1 83.94 343 PHE A CA 1
ATOM 2733 C C . PHE A 1 343 ? -36.219 -29.797 0.919 1 83.94 343 PHE A C 1
ATOM 2735 O O . PHE A 1 343 ? -36.625 -30.922 0.645 1 83.94 343 PHE A O 1
ATOM 2742 N N . ASP A 1 344 ? -36.906 -28.625 0.97 1 81.5 344 ASP A N 1
ATOM 2743 C CA . ASP A 1 344 ? -38.344 -28.672 0.699 1 81.5 344 ASP A CA 1
ATOM 2744 C C . ASP A 1 344 ? -38.625 -28.797 -0.799 1 81.5 344 ASP A C 1
ATOM 2746 O O . ASP A 1 344 ? -38.281 -27.906 -1.574 1 81.5 344 ASP A O 1
ATOM 2750 N N . LYS A 1 345 ? -39.375 -29.828 -1.19 1 80.88 345 LYS A N 1
ATOM 2751 C CA . LYS A 1 345 ? -39.656 -30.141 -2.586 1 80.88 345 LYS A CA 1
ATOM 2752 C C . LYS A 1 345 ? -40.75 -29.188 -3.125 1 80.88 345 LYS A C 1
ATOM 2754 O O . LYS A 1 345 ? -40.844 -28.969 -4.332 1 80.88 345 LYS A O 1
ATOM 2759 N N . SER A 1 346 ? -41.5 -28.703 -2.26 1 81.31 346 SER A N 1
ATOM 2760 C CA . SER A 1 346 ? -42.656 -27.906 -2.664 1 81.31 346 SER A CA 1
ATOM 2761 C C . SER A 1 346 ? -42.219 -26.594 -3.312 1 81.31 346 SER A C 1
ATOM 2763 O O . SER A 1 346 ? -42.906 -26.078 -4.188 1 81.31 346 SER A O 1
ATOM 2765 N N . VAL A 1 347 ? -41.125 -26.156 -2.932 1 80.5 347 VAL A N 1
ATOM 2766 C CA . VAL A 1 347 ? -40.656 -24.875 -3.463 1 80.5 347 VAL A CA 1
ATOM 2767 C C . VAL A 1 347 ? -40.312 -25.031 -4.945 1 80.5 347 VAL A C 1
ATOM 2769 O O . VAL A 1 347 ? -40.719 -24.203 -5.766 1 80.5 347 VAL A O 1
ATOM 2772 N N . ASP A 1 348 ? -39.656 -26.062 -5.277 1 79.88 348 ASP A N 1
ATOM 2773 C CA . ASP A 1 348 ? -39.219 -26.297 -6.66 1 79.88 348 ASP A CA 1
ATOM 2774 C C . ASP A 1 348 ? -40.438 -26.484 -7.566 1 79.88 348 ASP A C 1
ATOM 2776 O O . ASP A 1 348 ? -40.469 -25.969 -8.688 1 79.88 348 ASP A O 1
ATOM 2780 N N . ARG A 1 349 ? -41.344 -27.188 -7.051 1 79.56 349 ARG A N 1
ATOM 2781 C CA . ARG A 1 349 ? -42.562 -27.453 -7.812 1 79.56 349 ARG A CA 1
ATOM 2782 C C . ARG A 1 349 ? -43.344 -26.156 -8.07 1 79.56 349 ARG A C 1
ATOM 2784 O O . ARG A 1 349 ? -43.875 -25.953 -9.164 1 79.56 349 ARG A O 1
ATOM 2791 N N . HIS A 1 350 ? -43.312 -25.406 -7.02 1 78.38 350 HIS A N 1
ATOM 2792 C CA . HIS A 1 350 ? -44.031 -24.156 -7.113 1 78.38 350 HIS A CA 1
ATOM 2793 C C . HIS A 1 350 ? -43.344 -23.188 -8.086 1 78.38 350 HIS A C 1
ATOM 2795 O O . HIS A 1 350 ? -44.031 -22.516 -8.867 1 78.38 350 HIS A O 1
ATOM 2801 N N . ILE A 1 351 ? -42.125 -23.172 -8.062 1 78.69 351 ILE A N 1
ATOM 2802 C CA . ILE A 1 351 ? -41.344 -22.25 -8.891 1 78.69 351 ILE A CA 1
ATOM 2803 C C . ILE A 1 351 ? -41.25 -22.781 -10.32 1 78.69 351 ILE A C 1
ATOM 2805 O O . ILE A 1 351 ? -41.188 -22.016 -11.273 1 78.69 351 ILE A O 1
ATOM 2809 N N . GLY A 1 352 ? -41.344 -24.141 -10.461 1 73.25 352 GLY A N 1
ATOM 2810 C CA . GLY A 1 352 ? -41.25 -24.766 -11.773 1 73.25 352 GLY A CA 1
ATOM 2811 C C . GLY A 1 352 ? -39.812 -25.016 -12.203 1 73.25 352 GLY A C 1
ATOM 2812 O O . GLY A 1 352 ? -39.562 -25.25 -13.383 1 73.25 352 GLY A O 1
ATOM 2813 N N . LEU A 1 353 ? -38.938 -24.734 -11.383 1 75 353 LEU A N 1
ATOM 2814 C CA . LEU A 1 353 ? -37.531 -25.016 -11.664 1 75 353 LEU A CA 1
ATOM 2815 C C . LEU A 1 353 ? -36.938 -25.984 -10.641 1 75 353 LEU A C 1
ATOM 2817 O O . LEU A 1 353 ? -36.938 -25.703 -9.438 1 75 353 LEU A O 1
ATOM 2821 N N . LEU A 1 354 ? -36.562 -27.078 -11.203 1 80 354 LEU A N 1
ATOM 2822 C CA . LEU A 1 354 ? -36.062 -28.125 -10.336 1 80 354 LEU A CA 1
ATOM 2823 C C . LEU A 1 354 ? -34.531 -27.984 -10.133 1 80 354 LEU A C 1
ATOM 2825 O O . LEU A 1 354 ? -33.812 -27.766 -11.094 1 80 354 LEU A O 1
ATOM 2829 N N . ILE A 1 355 ? -34.156 -27.922 -8.898 1 86.06 355 ILE A N 1
ATOM 2830 C CA . ILE A 1 355 ? -32.75 -28.016 -8.547 1 86.06 355 ILE A CA 1
ATOM 2831 C C . ILE A 1 355 ? -32.375 -29.469 -8.32 1 86.06 355 ILE A C 1
ATOM 2833 O O . ILE A 1 355 ? -32.844 -30.094 -7.359 1 86.06 355 ILE A O 1
ATOM 2837 N N . ARG A 1 356 ? -31.609 -29.984 -9.195 1 86.56 356 ARG A N 1
ATOM 2838 C CA . ARG A 1 356 ? -31.219 -31.375 -9.109 1 86.56 356 ARG A CA 1
ATOM 2839 C C . ARG A 1 356 ? -29.781 -31.516 -8.594 1 86.56 356 ARG A C 1
ATOM 2841 O O . ARG A 1 356 ? -29.562 -31.797 -7.414 1 86.56 356 ARG A O 1
ATOM 2848 N N . SER A 1 357 ? -28.875 -31.203 -9.461 1 89.19 357 SER A N 1
ATOM 2849 C CA . SER A 1 357 ? -27.484 -31.328 -9.047 1 89.19 357 SER A CA 1
ATOM 2850 C C . SER A 1 357 ? -26.906 -29.984 -8.617 1 89.19 357 SER A C 1
ATOM 2852 O O . SER A 1 357 ? -27.219 -28.953 -9.219 1 89.19 357 SER A O 1
ATOM 2854 N N . VAL A 1 358 ? -26.234 -30.016 -7.516 1 91.94 358 VAL A N 1
ATOM 2855 C CA . VAL A 1 358 ? -25.609 -28.797 -7.016 1 91.94 358 VAL A CA 1
ATOM 2856 C C . VAL A 1 358 ? -24.156 -29.094 -6.633 1 91.94 358 VAL A C 1
ATOM 2858 O O . VAL A 1 358 ? -23.859 -30.125 -6.039 1 91.94 358 VAL A O 1
ATOM 2861 N N . LEU A 1 359 ? -23.297 -28.234 -7.07 1 93.06 359 LEU A N 1
ATOM 2862 C CA . LEU A 1 359 ? -21.891 -28.266 -6.691 1 93.06 359 LEU A CA 1
ATOM 2863 C C . LEU A 1 359 ? -21.469 -26.938 -6.066 1 93.06 359 LEU A C 1
ATOM 2865 O O . LEU A 1 359 ? -21.719 -25.875 -6.633 1 93.06 359 LEU A O 1
ATOM 2869 N N . GLY A 1 360 ? -20.938 -27.031 -4.875 1 92.94 360 GLY A N 1
ATOM 2870 C CA . GLY A 1 360 ? -20.578 -25.781 -4.215 1 92.94 360 GLY A CA 1
ATOM 2871 C C . GLY A 1 360 ? -19.25 -25.875 -3.475 1 92.94 360 GLY A C 1
ATOM 2872 O O . GLY A 1 360 ? -18.812 -26.969 -3.104 1 92.94 360 GLY A O 1
ATOM 2873 N N . CYS A 1 361 ? -18.641 -24.75 -3.312 1 89.69 361 CYS A N 1
ATOM 2874 C CA . CYS A 1 361 ? -17.375 -24.625 -2.592 1 89.69 361 CYS A CA 1
ATOM 2875 C C . CYS A 1 361 ? -17.359 -23.344 -1.759 1 89.69 361 CYS A C 1
ATOM 2877 O O . CYS A 1 361 ? -17.734 -22.281 -2.238 1 89.69 361 CYS A O 1
ATOM 2879 N N . GLY A 1 362 ? -17.031 -23.531 -0.495 1 85.06 362 GLY A N 1
ATOM 2880 C CA . GLY A 1 362 ? -16.875 -22.359 0.358 1 85.06 362 GLY A CA 1
ATOM 2881 C C . GLY A 1 362 ? -15.641 -21.547 0.033 1 85.06 362 GLY A C 1
ATOM 2882 O O . GLY A 1 362 ? -14.609 -22.094 -0.357 1 85.06 362 GLY A O 1
ATOM 2883 N N . ILE A 1 363 ? -15.852 -20.188 0.075 1 80.69 363 ILE A N 1
ATOM 2884 C CA . ILE A 1 363 ? -14.75 -19.25 -0.078 1 80.69 363 ILE A CA 1
ATOM 2885 C C . ILE A 1 363 ? -14.312 -18.734 1.292 1 80.69 363 ILE A C 1
ATOM 2887 O O . ILE A 1 363 ? -15.086 -18.062 1.98 1 80.69 363 ILE A O 1
ATOM 2891 N N . ASN A 1 364 ? -13.242 -19.062 1.741 1 66.69 364 ASN A N 1
ATOM 2892 C CA . ASN A 1 364 ? -12.844 -18.766 3.109 1 66.69 364 ASN A CA 1
ATOM 2893 C C . ASN A 1 364 ? -11.641 -17.812 3.143 1 66.69 364 ASN A C 1
ATOM 2895 O O . ASN A 1 364 ? -10.75 -17.906 2.299 1 66.69 364 ASN A O 1
ATOM 2899 N N . LYS A 1 365 ? -11.922 -16.75 4.016 1 59 365 LYS A N 1
ATOM 2900 C CA . LYS A 1 365 ? -10.773 -15.898 4.336 1 59 365 LYS A CA 1
ATOM 2901 C C . LYS A 1 365 ? -9.836 -16.594 5.316 1 59 365 LYS A C 1
ATOM 2903 O O . LYS A 1 365 ? -10.227 -17.547 5.988 1 59 365 LYS A O 1
ATOM 2908 N N . LYS A 1 366 ? -8.57 -16.219 5.328 1 50.88 366 LYS A N 1
ATOM 2909 C CA . LYS A 1 366 ? -7.527 -16.828 6.148 1 50.88 366 LYS A CA 1
ATOM 2910 C C . LYS A 1 366 ? -7.934 -16.859 7.621 1 50.88 366 LYS A C 1
ATOM 2912 O O . LYS A 1 366 ? -7.66 -17.828 8.328 1 50.88 366 LYS A O 1
ATOM 2917 N N . ASN A 1 367 ? -8.477 -15.781 8.164 1 49.91 367 ASN A N 1
ATOM 2918 C CA . ASN A 1 367 ? -8.664 -15.742 9.609 1 49.91 367 ASN A CA 1
ATOM 2919 C C . ASN A 1 367 ? -9.945 -16.453 10.031 1 49.91 367 ASN A C 1
ATOM 2921 O O . ASN A 1 367 ? -10.469 -16.219 11.125 1 49.91 367 ASN A O 1
ATOM 2925 N N . GLY A 1 368 ? -10.289 -17.422 9.133 1 55.62 368 GLY A N 1
ATOM 2926 C CA . GLY A 1 368 ? -11.5 -18.141 9.492 1 55.62 368 GLY A CA 1
ATOM 2927 C C . GLY A 1 368 ? -12.766 -17.406 9.062 1 55.62 368 GLY A C 1
ATOM 2928 O O . GLY A 1 368 ? -13.867 -17.953 9.188 1 55.62 368 GLY A O 1
ATOM 2929 N N . GLN A 1 369 ? -12.508 -16.234 8.633 1 61.03 369 GLN A N 1
ATOM 2930 C CA . GLN A 1 369 ? -13.703 -15.531 8.203 1 61.03 369 GLN A CA 1
ATOM 2931 C C . GLN A 1 369 ? -14.117 -15.961 6.793 1 61.03 369 GLN A C 1
ATOM 2933 O O . GLN A 1 369 ? -13.281 -16.422 6.012 1 61.03 369 GLN A O 1
ATOM 2938 N N . HIS A 1 370 ? -15.383 -16.062 6.633 1 65.06 370 HIS A N 1
ATOM 2939 C CA . HIS A 1 370 ? -15.977 -16.516 5.383 1 65.06 370 HIS A CA 1
ATOM 2940 C C . HIS A 1 370 ? -16.234 -15.352 4.438 1 65.06 370 HIS A C 1
ATOM 2942 O O . HIS A 1 370 ? -16.75 -14.312 4.855 1 65.06 370 HIS A O 1
ATOM 2948 N N . PHE A 1 371 ? -15.641 -15.477 3.199 1 74.38 371 PHE A N 1
ATOM 2949 C CA . PHE A 1 371 ? -16.031 -14.516 2.182 1 74.38 371 PHE A CA 1
ATOM 2950 C C . PHE A 1 371 ? -17.422 -14.852 1.632 1 74.38 371 PHE A C 1
ATOM 2952 O O . PHE A 1 371 ? -18.219 -13.953 1.35 1 74.38 371 PHE A O 1
ATOM 2959 N N . GLY A 1 372 ? -17.594 -16.141 1.423 1 86.31 372 GLY A N 1
ATOM 2960 C CA . GLY A 1 372 ? -18.844 -16.531 0.782 1 86.31 372 GLY A CA 1
ATOM 2961 C C . GLY A 1 372 ? -18.812 -17.922 0.207 1 86.31 372 GLY A C 1
ATOM 2962 O O . GLY A 1 372 ? -18.172 -18.828 0.767 1 86.31 372 GLY A O 1
ATOM 2963 N N . VAL A 1 373 ? -19.75 -18.203 -0.808 1 90.75 373 VAL A N 1
ATOM 2964 C CA . VAL A 1 373 ? -19.922 -19.516 -1.413 1 90.75 373 VAL A CA 1
ATOM 2965 C C . VAL A 1 373 ? -20.031 -19.375 -2.93 1 90.75 373 VAL A C 1
ATOM 2967 O O . VAL A 1 373 ? -20.672 -18.453 -3.428 1 90.75 373 VAL A O 1
ATOM 2970 N N . LEU A 1 374 ? -19.281 -20.203 -3.58 1 91.62 374 LEU A N 1
ATOM 2971 C CA . LEU A 1 374 ? -19.484 -20.391 -5.012 1 91.62 374 LEU A CA 1
ATOM 2972 C C . LEU A 1 374 ? -20.312 -21.641 -5.285 1 91.62 374 LEU A C 1
ATOM 2974 O O . LEU A 1 374 ? -19.953 -22.734 -4.84 1 91.62 374 LEU A O 1
ATOM 2978 N N . MET A 1 375 ? -21.453 -21.5 -5.992 1 93.75 375 MET A N 1
ATOM 2979 C CA . MET A 1 375 ? -22.375 -22.609 -6.137 1 93.75 375 MET A CA 1
ATOM 2980 C C . MET A 1 375 ? -22.828 -22.766 -7.586 1 93.75 375 MET A C 1
ATOM 2982 O O . MET A 1 375 ? -23.219 -21.781 -8.227 1 93.75 375 MET A O 1
ATOM 2986 N N . ALA A 1 376 ? -22.734 -23.938 -8.117 1 93.06 376 ALA A N 1
ATOM 2987 C CA . ALA A 1 376 ? -23.234 -24.297 -9.438 1 93.06 376 ALA A CA 1
ATOM 2988 C C . ALA A 1 376 ? -24.469 -25.172 -9.336 1 93.06 376 ALA A C 1
ATOM 2990 O O . ALA A 1 376 ? -24.547 -26.062 -8.477 1 93.06 376 ALA A O 1
ATOM 2991 N N . ILE A 1 377 ? -25.438 -24.875 -10.211 1 90.56 377 ILE A N 1
ATOM 2992 C CA . ILE A 1 377 ? -26.703 -25.578 -10.141 1 90.56 377 ILE A CA 1
ATOM 2993 C C . ILE A 1 377 ? -27 -26.266 -11.477 1 90.56 377 ILE A C 1
ATOM 2995 O O . ILE A 1 377 ? -26.875 -25.641 -12.531 1 90.56 377 ILE A O 1
ATOM 2999 N N . ASN A 1 378 ? -27.328 -27.484 -11.391 1 86.62 378 ASN A N 1
ATOM 3000 C CA . ASN A 1 378 ? -27.812 -28.312 -12.484 1 86.62 378 ASN A CA 1
ATOM 3001 C C . ASN A 1 378 ? -26.828 -28.375 -13.641 1 86.62 378 ASN A C 1
ATOM 3003 O O . ASN A 1 378 ? -26.828 -27.5 -14.508 1 86.62 378 ASN A O 1
ATOM 3007 N N . LYS A 1 379 ? -26.094 -29.406 -13.695 1 83.88 379 LYS A N 1
ATOM 3008 C CA . LYS A 1 379 ? -25.219 -29.656 -14.844 1 83.88 379 LYS A CA 1
ATOM 3009 C C . LYS A 1 379 ? -26.031 -30 -16.094 1 83.88 379 LYS A C 1
ATOM 3011 O O . LYS A 1 379 ? -26.969 -30.781 -16.031 1 83.88 379 LYS A O 1
ATOM 3016 N N . GLN A 1 380 ? -25.75 -29.5 -17.172 1 72.75 380 GLN A N 1
ATOM 3017 C CA . GLN A 1 380 ? -26.562 -29.625 -18.375 1 72.75 380 GLN A CA 1
ATOM 3018 C C . GLN A 1 380 ? -26.344 -30.984 -19.047 1 72.75 380 GLN A C 1
ATOM 3020 O O . GLN A 1 380 ? -27.266 -31.547 -19.656 1 72.75 380 GLN A O 1
ATOM 3025 N N . THR A 1 381 ? -25.078 -31.547 -19.094 1 57.56 381 THR A N 1
ATOM 3026 C CA . THR A 1 381 ? -24.781 -32.75 -19.859 1 57.56 381 THR A CA 1
ATOM 3027 C C . THR A 1 381 ? -25.047 -34 -19.031 1 57.56 381 THR A C 1
ATOM 3029 O O . THR A 1 381 ? -25.672 -34.938 -19.516 1 57.56 381 THR A O 1
ATOM 3032 N N . ASP A 1 382 ? -24.328 -34.281 -17.828 1 54.09 382 ASP A N 1
ATOM 3033 C CA . ASP A 1 382 ? -24.172 -35.594 -17.203 1 54.09 382 ASP A CA 1
ATOM 3034 C C . ASP A 1 382 ? -25.047 -35.719 -15.953 1 54.09 382 ASP A C 1
ATOM 3036 O O . ASP A 1 382 ? -25.031 -36.75 -15.273 1 54.09 382 ASP A O 1
ATOM 3040 N N . HIS A 1 383 ? -26.109 -34.906 -15.711 1 63.38 383 HIS A N 1
ATOM 3041 C CA . HIS A 1 383 ? -27.062 -34.875 -14.594 1 63.38 383 HIS A CA 1
ATOM 3042 C C . HIS A 1 383 ? -26.344 -34.688 -13.266 1 63.38 383 HIS A C 1
ATOM 3044 O O . HIS A 1 383 ? -26.922 -34.156 -12.312 1 63.38 383 HIS A O 1
ATOM 3050 N N . LYS A 1 384 ? -25.031 -35.344 -13.164 1 75.19 384 LYS A N 1
ATOM 3051 C CA . LYS A 1 384 ? -24.312 -35.188 -11.906 1 75.19 384 LYS A CA 1
ATOM 3052 C C . LYS A 1 384 ? -22.938 -34.562 -12.133 1 75.19 384 LYS A C 1
ATOM 3054 O O . LYS A 1 384 ? -22.375 -34.688 -13.219 1 75.19 384 LYS A O 1
ATOM 3059 N N . TYR A 1 385 ? -22.469 -33.812 -11.188 1 85.06 385 TYR A N 1
ATOM 3060 C CA . TYR A 1 385 ? -21.125 -33.25 -11.258 1 85.06 385 TYR A CA 1
ATOM 3061 C C . TYR A 1 385 ? -20.062 -34.312 -10.953 1 85.06 385 TYR A C 1
ATOM 3063 O O . TYR A 1 385 ? -20.234 -35.125 -10.055 1 85.06 385 TYR A O 1
ATOM 3071 N N . THR A 1 386 ? -19.062 -34.344 -11.703 1 71.19 386 THR A N 1
ATOM 3072 C CA . THR A 1 386 ? -17.984 -35.312 -11.609 1 71.19 386 THR A CA 1
ATOM 3073 C C . THR A 1 386 ? -16.875 -34.781 -10.695 1 71.19 386 THR A C 1
ATOM 3075 O O . THR A 1 386 ? -16.875 -33.625 -10.297 1 71.19 386 THR A O 1
ATOM 3078 N N . PRO A 1 387 ? -15.984 -35.625 -10.344 1 67.25 387 PRO A N 1
ATOM 3079 C CA . PRO A 1 387 ? -14.836 -35.156 -9.562 1 67.25 387 PRO A CA 1
ATOM 3080 C C . PRO A 1 387 ? -14.008 -34.094 -10.289 1 67.25 387 PRO A C 1
ATOM 3082 O O . PRO A 1 387 ? -13.398 -33.25 -9.641 1 67.25 387 PRO A O 1
ATOM 3085 N N . THR A 1 388 ? -14.031 -34.188 -11.531 1 66.94 388 THR A N 1
ATOM 3086 C CA . THR A 1 388 ? -13.344 -33.156 -12.297 1 66.94 388 THR A CA 1
ATOM 3087 C C . THR A 1 388 ? -14.023 -31.797 -12.094 1 66.94 388 THR A C 1
ATOM 3089 O O . THR A 1 388 ? -13.344 -30.766 -11.992 1 66.94 388 THR A O 1
ATOM 3092 N N . ASP A 1 389 ? -15.328 -31.875 -12.016 1 78.12 389 ASP A N 1
ATOM 3093 C CA . ASP A 1 389 ? -16.062 -30.641 -11.766 1 78.12 389 ASP A CA 1
ATOM 3094 C C . ASP A 1 389 ? -15.742 -30.062 -10.391 1 78.12 389 ASP A C 1
ATOM 3096 O O . ASP A 1 389 ? -15.688 -28.844 -10.219 1 78.12 389 ASP A O 1
ATOM 3100 N N . GLU A 1 390 ? -15.578 -30.969 -9.531 1 82.19 390 GLU A N 1
ATOM 3101 C CA . GLU A 1 390 ? -15.211 -30.547 -8.18 1 82.19 390 GLU A CA 1
ATOM 3102 C C . GLU A 1 390 ? -13.883 -29.797 -8.172 1 82.19 390 GLU A C 1
ATOM 3104 O O . GLU A 1 390 ? -13.75 -28.766 -7.512 1 82.19 390 GLU A O 1
ATOM 3109 N N . MET A 1 391 ? -13.016 -30.297 -8.891 1 73.38 391 MET A N 1
ATOM 3110 C CA . MET A 1 391 ? -11.703 -29.656 -8.984 1 73.38 391 MET A CA 1
ATOM 3111 C C . MET A 1 391 ? -11.805 -28.281 -9.633 1 73.38 391 MET A C 1
ATOM 3113 O O . MET A 1 391 ? -11.117 -27.344 -9.227 1 73.38 391 MET A O 1
ATOM 3117 N N . ILE A 1 392 ? -12.664 -28.219 -10.562 1 76.56 392 ILE A N 1
ATOM 3118 C CA . ILE A 1 392 ? -12.828 -26.969 -11.297 1 76.56 392 ILE A CA 1
ATOM 3119 C C . ILE A 1 392 ? -13.383 -25.891 -10.359 1 76.56 392 ILE A C 1
ATOM 3121 O O . ILE A 1 392 ? -12.828 -24.797 -10.266 1 76.56 392 ILE A O 1
ATOM 3125 N N . ILE A 1 393 ? -14.43 -26.2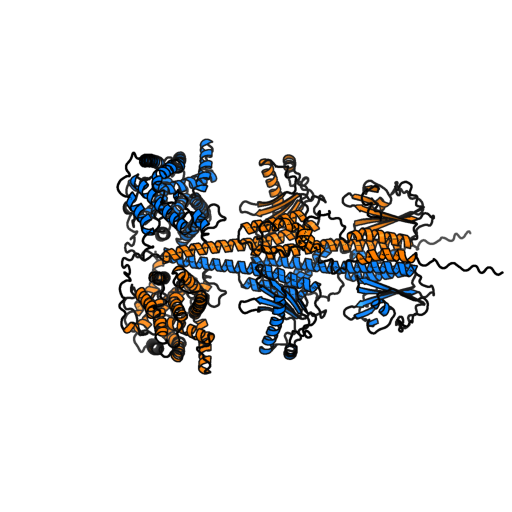03 -9.719 1 87.06 393 ILE A N 1
ATOM 3126 C CA . ILE A 1 393 ? -15.086 -25.203 -8.898 1 87.06 393 ILE A CA 1
ATOM 3127 C C . ILE A 1 393 ? -14.164 -24.797 -7.75 1 87.06 393 ILE A C 1
ATOM 3129 O O . ILE A 1 393 ? -14.156 -23.625 -7.332 1 87.06 393 ILE A O 1
ATOM 3133 N N . GLU A 1 394 ? -13.43 -25.703 -7.262 1 82.12 394 GLU A N 1
ATOM 3134 C CA . GLU A 1 394 ? -12.477 -25.406 -6.199 1 82.12 394 GLU A CA 1
ATOM 3135 C C . GLU A 1 394 ? -11.406 -24.422 -6.676 1 82.12 394 GLU A C 1
ATOM 3137 O O . GLU A 1 394 ? -11.016 -23.516 -5.945 1 82.12 394 GLU A O 1
ATOM 3142 N N . THR A 1 395 ? -10.883 -24.703 -7.816 1 77.5 395 THR A N 1
ATOM 3143 C CA . THR A 1 395 ? -9.875 -23.828 -8.391 1 77.5 395 THR A CA 1
ATOM 3144 C C . THR A 1 395 ? -10.414 -22.406 -8.539 1 77.5 395 THR A C 1
ATOM 3146 O O . THR A 1 395 ? -9.734 -21.438 -8.18 1 77.5 395 THR A O 1
ATOM 3149 N N . PHE A 1 396 ? -11.625 -22.297 -9 1 83.25 396 PHE A N 1
ATOM 3150 C CA . PHE A 1 396 ? -12.227 -20.984 -9.172 1 83.25 396 PHE A CA 1
ATOM 3151 C C . PHE A 1 396 ? -12.438 -20.312 -7.82 1 83.25 396 PHE A C 1
ATOM 3153 O O . PHE A 1 396 ? -12.273 -19.094 -7.695 1 83.25 396 PHE A O 1
ATOM 3160 N N . ALA A 1 397 ? -12.836 -21.078 -6.875 1 83.31 397 ALA A N 1
ATOM 3161 C CA . ALA A 1 397 ? -13.047 -20.531 -5.539 1 83.31 397 ALA A CA 1
ATOM 3162 C C . ALA A 1 397 ? -11.75 -19.969 -4.965 1 83.31 397 ALA A C 1
ATOM 3164 O O . ALA A 1 397 ? -11.758 -18.922 -4.312 1 83.31 397 ALA A O 1
ATOM 3165 N N . LYS A 1 398 ? -10.672 -20.641 -5.191 1 77.75 398 LYS A N 1
ATOM 3166 C CA . LYS A 1 398 ? -9.375 -20.172 -4.688 1 77.75 398 LYS A CA 1
ATOM 3167 C C . LYS A 1 398 ? -8.961 -18.875 -5.363 1 77.75 398 LYS A C 1
ATOM 3169 O O . LYS A 1 398 ? -8.477 -17.953 -4.703 1 77.75 398 LYS A O 1
ATOM 3174 N N . TYR A 1 399 ? -9.148 -18.828 -6.594 1 79.75 399 TYR A N 1
ATOM 3175 C CA . TYR A 1 399 ? -8.781 -17.609 -7.305 1 79.75 399 TYR A CA 1
ATOM 3176 C C . TYR A 1 399 ? -9.703 -16.453 -6.918 1 79.75 399 TYR A C 1
ATOM 3178 O O . TYR A 1 399 ? -9.281 -15.297 -6.867 1 79.75 399 TYR A O 1
ATOM 3186 N N . LEU A 1 400 ? -10.938 -16.797 -6.73 1 81 400 LEU A N 1
ATOM 3187 C CA . LEU A 1 400 ? -11.852 -15.773 -6.242 1 81 400 LEU A CA 1
ATOM 3188 C C . LEU A 1 400 ? -11.398 -15.242 -4.891 1 81 400 LEU A C 1
ATOM 3190 O O . LEU A 1 400 ? -11.492 -14.039 -4.629 1 81 400 LEU A O 1
ATOM 3194 N N . THR A 1 401 ? -10.922 -16.078 -4.105 1 77.94 401 THR A N 1
ATOM 3195 C CA . THR A 1 401 ? -10.438 -15.672 -2.791 1 77.94 401 THR A CA 1
ATOM 3196 C C . THR A 1 401 ? -9.266 -14.703 -2.922 1 77.94 401 THR A C 1
ATOM 3198 O O . THR A 1 401 ? -9.227 -13.672 -2.252 1 77.94 401 THR A O 1
ATOM 3201 N N . ILE A 1 402 ? -8.344 -15.016 -3.793 1 75.62 402 ILE A N 1
ATOM 3202 C CA . ILE A 1 402 ? -7.18 -14.164 -4.012 1 75.62 402 ILE A CA 1
ATOM 3203 C C . ILE A 1 402 ? -7.625 -12.805 -4.539 1 75.62 402 ILE A C 1
ATOM 3205 O O . ILE A 1 402 ? -7.156 -11.766 -4.066 1 75.62 402 ILE A O 1
ATOM 3209 N N . GLY A 1 403 ? -8.516 -12.914 -5.445 1 75.19 403 GLY A N 1
ATOM 3210 C CA . GLY A 1 403 ? -9 -11.672 -6.031 1 75.19 403 GLY A CA 1
ATOM 3211 C C . GLY A 1 403 ? -9.742 -10.797 -5.043 1 75.19 403 GLY A C 1
ATOM 3212 O O . GLY A 1 403 ? -9.555 -9.578 -5.02 1 75.19 403 GLY A O 1
ATOM 3213 N N . LEU A 1 404 ? -10.586 -11.367 -4.25 1 76.19 404 LEU A N 1
ATOM 3214 C CA . LEU A 1 404 ? -11.375 -10.609 -3.287 1 76.19 404 LEU A CA 1
ATOM 3215 C C . LEU A 1 404 ? -10.477 -10.016 -2.201 1 76.19 404 LEU A C 1
ATOM 3217 O O . LEU A 1 404 ? -10.703 -8.891 -1.749 1 76.19 404 LEU A O 1
ATOM 3221 N N . GLU A 1 405 ? -9.523 -10.742 -1.801 1 74.62 405 GLU A N 1
ATOM 3222 C CA . GLU A 1 405 ? -8.586 -10.227 -0.808 1 74.62 405 GLU A CA 1
ATOM 3223 C C . GLU A 1 405 ? -7.766 -9.07 -1.367 1 74.62 405 GLU A C 1
ATOM 3225 O O . GLU A 1 405 ? -7.531 -8.078 -0.672 1 74.62 405 GLU A O 1
ATOM 3230 N N . TYR A 1 406 ? -7.289 -9.219 -2.527 1 73.38 406 TYR A N 1
ATOM 3231 C CA . TYR A 1 406 ? -6.547 -8.156 -3.188 1 73.38 406 TYR A CA 1
ATOM 3232 C C . TYR A 1 406 ? -7.398 -6.898 -3.326 1 73.38 406 TYR A C 1
ATOM 3234 O O . TYR A 1 406 ? -6.938 -5.793 -3.043 1 73.38 406 TYR A O 1
ATOM 3242 N N . MET A 1 407 ? -8.586 -7.133 -3.744 1 71.62 407 MET A N 1
ATOM 3243 C CA . MET A 1 407 ? -9.469 -5.992 -3.979 1 71.62 407 MET A CA 1
ATOM 3244 C C . MET A 1 407 ? -9.82 -5.297 -2.67 1 71.62 407 MET A C 1
ATOM 3246 O O . MET A 1 407 ? -9.984 -4.074 -2.637 1 71.62 407 MET A O 1
ATOM 3250 N N . SER A 1 408 ? -10.031 -6.086 -1.699 1 74.56 408 SER A N 1
ATOM 3251 C CA . SER A 1 408 ? -10.289 -5.492 -0.392 1 74.56 408 SER A CA 1
ATOM 3252 C C . SER A 1 408 ? -9.148 -4.562 0.025 1 74.56 408 SER A C 1
ATOM 3254 O O . SER A 1 408 ? -9.391 -3.486 0.575 1 74.56 408 SER A O 1
ATOM 3256 N N . GLU A 1 409 ? -7.938 -4.938 -0.29 1 74.12 409 GLU A N 1
ATOM 3257 C CA . GLU A 1 409 ? -6.773 -4.121 0.045 1 74.12 409 GLU A CA 1
ATOM 3258 C C . GLU A 1 409 ? -6.715 -2.863 -0.814 1 74.12 409 GLU A C 1
ATOM 3260 O O . GLU A 1 409 ? -6.336 -1.794 -0.333 1 74.12 409 GLU A O 1
ATOM 3265 N N . VAL A 1 410 ? -7.035 -3.064 -2.02 1 71.94 410 VAL A N 1
ATOM 3266 C CA . VAL A 1 410 ? -7.047 -1.923 -2.926 1 71.94 410 VAL A CA 1
ATOM 3267 C C . VAL A 1 410 ? -8.094 -0.907 -2.465 1 71.94 410 VAL A C 1
ATOM 3269 O O . VAL A 1 410 ? -7.836 0.3 -2.469 1 71.94 410 VAL A O 1
ATOM 3272 N N . ILE A 1 411 ? -9.258 -1.409 -2.076 1 71 411 ILE A N 1
ATOM 3273 C CA . ILE A 1 411 ? -10.328 -0.54 -1.611 1 71 411 ILE A CA 1
ATOM 3274 C C . ILE A 1 411 ? -9.906 0.163 -0.324 1 71 411 ILE A C 1
ATOM 3276 O O . ILE A 1 411 ? -10.117 1.368 -0.168 1 71 411 ILE A O 1
ATOM 3280 N N . ASN A 1 412 ? -9.375 -0.564 0.499 1 73.69 412 ASN A N 1
ATOM 3281 C CA . ASN A 1 412 ? -8.906 0.015 1.754 1 73.69 412 ASN A CA 1
ATOM 3282 C C . ASN A 1 412 ? -7.852 1.091 1.518 1 73.69 412 ASN A C 1
ATOM 3284 O O . ASN A 1 412 ? -7.867 2.137 2.168 1 73.69 412 ASN A O 1
ATOM 3288 N N . HIS A 1 413 ? -6.953 0.814 0.637 1 74 413 HIS A N 1
ATOM 3289 C CA . HIS A 1 413 ? -5.918 1.771 0.27 1 74 413 HIS A CA 1
ATOM 3290 C C . HIS A 1 413 ? -6.523 3.055 -0.285 1 74 413 HIS A C 1
ATOM 3292 O O . 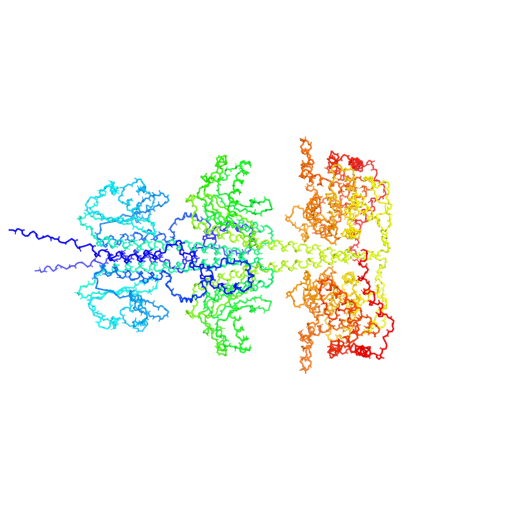HIS A 1 413 ? -6.109 4.156 0.087 1 74 413 HIS A O 1
ATOM 3298 N N . SER A 1 414 ? -7.414 2.852 -1.146 1 72.25 414 SER A N 1
ATOM 3299 C CA . SER A 1 414 ? -8.078 4 -1.76 1 72.25 414 SER A CA 1
ATOM 3300 C C . SER A 1 414 ? -8.828 4.824 -0.721 1 72.25 414 SER A C 1
ATOM 3302 O O . SER A 1 414 ? -8.82 6.059 -0.776 1 72.25 414 SER A O 1
ATOM 3304 N N . GLU A 1 415 ? -9.516 4.145 0.183 1 73.88 415 GLU A N 1
ATOM 3305 C CA . GLU A 1 415 ? -10.25 4.84 1.237 1 73.88 415 GLU A CA 1
ATOM 3306 C C . GLU A 1 415 ? -9.305 5.617 2.15 1 73.88 415 GLU A C 1
ATOM 3308 O O . GLU A 1 415 ? -9.609 6.734 2.561 1 73.88 415 GLU A O 1
ATOM 3313 N N . GLN A 1 416 ? -8.234 5.023 2.426 1 76.56 416 GLN A N 1
ATOM 3314 C CA . GLN A 1 416 ? -7.258 5.695 3.275 1 76.56 416 GLN A CA 1
ATOM 3315 C C . GLN A 1 416 ? -6.668 6.918 2.576 1 76.56 416 GLN A C 1
ATOM 3317 O O . GLN A 1 416 ? -6.438 7.949 3.211 1 76.56 416 GLN A O 1
ATOM 3322 N N . ARG A 1 417 ? -6.395 6.766 1.373 1 76.31 417 ARG A N 1
ATOM 3323 C CA . ARG A 1 417 ? -5.879 7.891 0.597 1 76.31 417 ARG A CA 1
ATOM 3324 C C . ARG A 1 417 ? -6.875 9.047 0.577 1 76.31 417 ARG A C 1
ATOM 3326 O O . ARG A 1 417 ? -6.484 10.211 0.677 1 76.31 417 ARG A O 1
ATOM 3333 N N . ARG A 1 418 ? -8.102 8.734 0.433 1 75.12 418 ARG A N 1
ATOM 3334 C CA . ARG A 1 418 ? -9.148 9.758 0.448 1 75.12 418 ARG A CA 1
ATOM 3335 C C . ARG A 1 418 ? -9.211 10.453 1.803 1 75.12 418 ARG A C 1
ATOM 3337 O O . ARG A 1 418 ? -9.344 11.68 1.87 1 75.12 418 ARG A O 1
ATOM 3344 N N . THR A 1 419 ? -9.18 9.617 2.785 1 77.12 419 THR A N 1
ATOM 3345 C CA . THR A 1 419 ? -9.203 10.172 4.133 1 77.12 419 THR A CA 1
ATOM 3346 C C . THR A 1 419 ? -7.996 11.086 4.355 1 77.12 419 THR A C 1
ATOM 3348 O O . THR A 1 419 ? -8.125 12.156 4.945 1 77.12 419 THR A O 1
ATOM 3351 N N . ASN A 1 420 ? -6.875 10.648 3.85 1 79.5 420 ASN A N 1
ATOM 3352 C CA . ASN A 1 420 ? -5.664 11.453 3.947 1 79.5 420 ASN A CA 1
ATOM 3353 C C . ASN A 1 420 ? -5.832 12.805 3.252 1 79.5 420 ASN A C 1
ATOM 3355 O O . ASN A 1 420 ? -5.457 13.844 3.801 1 79.5 420 ASN A O 1
ATOM 3359 N N . ASN A 1 421 ? -6.344 12.727 2.084 1 77.44 421 ASN A N 1
ATOM 3360 C CA . ASN A 1 421 ? -6.547 13.953 1.316 1 77.44 421 ASN A CA 1
ATOM 3361 C C . ASN A 1 421 ? -7.508 14.906 2.023 1 77.44 421 ASN A C 1
ATOM 3363 O O . ASN A 1 421 ? -7.297 16.125 2.025 1 77.44 421 ASN A O 1
ATOM 3367 N N . ALA A 1 422 ? -8.547 14.32 2.596 1 77.56 422 ALA A N 1
ATOM 3368 C CA . ALA A 1 422 ? -9.516 15.141 3.328 1 77.56 422 ALA A CA 1
ATOM 3369 C C . ALA A 1 422 ? -8.867 15.789 4.551 1 77.56 422 ALA A C 1
ATOM 3371 O O . ALA A 1 422 ? -9.055 16.984 4.801 1 77.56 422 ALA A O 1
ATOM 3372 N N . LEU A 1 423 ? -8.133 15.047 5.281 1 83.75 423 LEU A N 1
ATOM 3373 C CA . LEU A 1 423 ? -7.488 15.555 6.488 1 83.75 423 LEU A CA 1
ATOM 3374 C C . LEU A 1 423 ? -6.441 16.609 6.145 1 83.75 423 LEU A C 1
ATOM 3376 O O . LEU A 1 423 ? -6.305 17.609 6.852 1 83.75 423 LEU A O 1
ATOM 3380 N N . GLU A 1 424 ? -5.707 16.328 5.074 1 83.06 424 GLU A N 1
ATOM 3381 C CA . GLU A 1 424 ? -4.75 17.328 4.605 1 83.06 424 GLU A CA 1
ATOM 3382 C C . GLU A 1 424 ? -5.438 18.641 4.297 1 83.06 424 GLU A C 1
ATOM 3384 O O . GLU A 1 424 ? -4.918 19.719 4.625 1 83.06 424 GLU A O 1
ATOM 3389 N N . GLY A 1 425 ? -6.594 18.531 3.627 1 80.19 425 GLY A N 1
ATOM 3390 C CA . GLY A 1 425 ? -7.348 19.719 3.307 1 80.19 425 GLY A CA 1
ATOM 3391 C C . GLY A 1 425 ? -7.781 20.5 4.535 1 80.19 425 GLY A C 1
ATOM 3392 O O . GLY A 1 425 ? -7.688 21.734 4.559 1 80.19 425 GLY A O 1
ATOM 3393 N N . VAL A 1 426 ? -8.273 19.812 5.578 1 85.12 426 VAL A N 1
ATOM 3394 C CA . VAL A 1 426 ? -8.703 20.453 6.812 1 85.12 426 VAL A CA 1
ATOM 3395 C C . VAL A 1 426 ? -7.5 21.062 7.531 1 85.12 426 VAL A C 1
ATOM 3397 O O . VAL A 1 426 ? -7.57 22.188 8.031 1 85.12 426 VAL A O 1
ATOM 3400 N N . LEU A 1 427 ? -6.469 20.312 7.555 1 85.75 427 LEU A N 1
ATOM 3401 C CA . LEU A 1 427 ? -5.266 20.766 8.234 1 85.75 427 LEU A CA 1
ATOM 3402 C C . LEU A 1 427 ? -4.723 22.031 7.57 1 85.75 427 LEU A C 1
ATOM 3404 O O . LEU A 1 427 ? -4.383 23 8.258 1 85.75 427 LEU A O 1
ATOM 3408 N N . ILE A 1 428 ? -4.656 22 6.277 1 82.31 428 ILE A N 1
ATOM 3409 C CA . ILE A 1 428 ? -4.164 23.156 5.531 1 82.31 428 ILE A CA 1
ATOM 3410 C C . ILE A 1 428 ? -5.051 24.375 5.809 1 82.31 428 ILE A C 1
ATOM 3412 O O . ILE A 1 428 ? -4.555 25.484 5.961 1 82.31 428 ILE A O 1
ATOM 3416 N N . HIS A 1 429 ? -6.336 24.172 5.836 1 82.94 429 HIS A N 1
ATOM 3417 C CA . HIS A 1 429 ? -7.254 25.266 6.141 1 82.94 429 HIS A CA 1
ATOM 3418 C C . HIS A 1 429 ? -6.988 25.828 7.531 1 82.94 429 HIS A C 1
ATOM 3420 O O . HIS A 1 429 ? -7.039 27.047 7.727 1 82.94 429 HIS A O 1
ATOM 3426 N N . GLN A 1 430 ? -6.691 24.953 8.477 1 83.81 430 GLN A N 1
ATOM 3427 C CA . GLN A 1 430 ? -6.426 25.375 9.844 1 83.81 430 GLN A CA 1
ATOM 3428 C C . GLN A 1 430 ? -5.102 26.141 9.938 1 83.81 430 GLN A C 1
ATOM 3430 O O . GLN A 1 430 ? -4.992 27.125 10.664 1 83.81 430 GLN A O 1
ATOM 3435 N N . LEU A 1 431 ? -4.184 25.719 9.156 1 82.31 431 LEU A N 1
ATOM 3436 C CA . LEU A 1 431 ? -2.855 26.328 9.211 1 82.31 431 LEU A CA 1
ATOM 3437 C C . LEU A 1 431 ? -2.834 27.656 8.461 1 82.31 431 LEU A C 1
ATOM 3439 O O . LEU A 1 431 ? -1.981 28.5 8.727 1 82.31 431 LEU A O 1
ATOM 3443 N N . SER A 1 432 ? -3.746 27.75 7.523 1 77.19 432 SER A N 1
ATOM 3444 C CA . SER A 1 432 ? -3.771 28.953 6.695 1 77.19 432 SER A CA 1
ATOM 3445 C C . SER A 1 432 ? -4.535 30.078 7.383 1 77.19 432 SER A C 1
ATOM 3447 O O . SER A 1 432 ? -4.477 31.234 6.945 1 77.19 432 SER A O 1
ATOM 3449 N N . LYS A 1 433 ? -5.348 29.734 8.43 1 71.75 433 LYS A N 1
ATOM 3450 C CA . LYS A 1 433 ? -6.109 30.766 9.141 1 71.75 433 LYS A CA 1
ATOM 3451 C C . LYS A 1 433 ? -5.184 31.812 9.75 1 71.75 433 LYS A C 1
ATOM 3453 O O . LYS A 1 433 ? -4.188 31.469 10.391 1 71.75 433 LYS A O 1
ATOM 3458 N N . ARG A 1 434 ? -5.234 33 9.008 1 57.66 434 ARG A N 1
ATOM 3459 C CA . ARG A 1 434 ? -4.41 34.094 9.516 1 57.66 434 ARG A CA 1
ATOM 3460 C C . ARG A 1 434 ? -4.773 34.438 10.953 1 57.66 434 ARG A C 1
ATOM 3462 O O . ARG A 1 434 ? -5.953 34.438 11.32 1 57.66 434 ARG A O 1
ATOM 3469 N N . LEU A 1 435 ? -3.857 34.188 11.875 1 50.72 435 LEU A N 1
ATOM 3470 C CA . LEU A 1 435 ? -4.074 34.594 13.266 1 50.72 435 LEU A CA 1
ATOM 3471 C C . LEU A 1 435 ? -4.656 36 13.344 1 50.72 435 LEU A C 1
ATOM 3473 O O . LEU A 1 435 ? -4.156 36.906 12.703 1 50.72 435 LEU A O 1
ATOM 3477 N N . LYS A 1 436 ? -6.062 36.125 13.32 1 44.94 436 LYS A N 1
ATOM 3478 C CA . LYS A 1 436 ? -6.656 37.438 13.555 1 44.94 436 LYS A CA 1
ATOM 3479 C C . LYS A 1 436 ? -5.836 38.219 14.555 1 44.94 436 LYS A C 1
ATOM 3481 O O . LYS A 1 436 ? -6.305 38.531 15.656 1 44.94 436 LYS A O 1
ATOM 3486 N N . THR A 1 437 ? -4.703 37.906 14.883 1 41.69 437 THR A N 1
ATOM 3487 C CA . THR A 1 437 ? -4.137 38.844 15.812 1 41.69 437 THR A CA 1
ATOM 3488 C C . THR A 1 437 ? -4.031 40.25 15.164 1 41.69 437 THR A C 1
ATOM 3490 O O . THR A 1 437 ? -3.686 40.344 13.992 1 41.69 437 THR A O 1
ATOM 3493 N N . PRO A 1 438 ? -4.832 41.125 15.609 1 38.53 438 PRO A N 1
ATOM 3494 C CA . PRO A 1 438 ? -4.68 42.5 15.188 1 38.53 438 PRO A CA 1
ATOM 3495 C C . PRO A 1 438 ? -3.299 42.812 14.602 1 38.53 438 PRO A C 1
ATOM 3497 O O . PRO A 1 438 ? -3.082 43.875 14.023 1 38.53 438 PRO A O 1
ATOM 3500 N N . GLU A 1 439 ? -2.295 42.281 15.172 1 39.41 439 GLU A N 1
ATOM 3501 C CA . GLU A 1 439 ? -1.018 42.75 14.641 1 39.41 439 GLU A CA 1
ATOM 3502 C C . GLU A 1 439 ? -0.836 42.312 13.188 1 39.41 439 GLU A C 1
ATOM 3504 O O . GLU A 1 439 ? -0.433 41.156 12.922 1 39.41 439 GLU A O 1
ATOM 3509 N N . VAL A 1 440 ? -1.936 42.344 12.477 1 41.19 440 VAL A N 1
ATOM 3510 C CA . VAL A 1 440 ? -1.803 42.312 11.023 1 41.19 440 VAL A CA 1
ATOM 3511 C C . VAL A 1 440 ? -0.396 42.75 10.625 1 41.19 440 VAL A C 1
ATOM 3513 O O . VAL A 1 440 ? 0.008 43.875 10.891 1 41.19 440 VAL A O 1
ATOM 3516 N N . PHE A 1 441 ? 0.445 41.875 10.664 1 43.41 441 PHE A N 1
ATOM 3517 C CA . PHE A 1 441 ? 1.769 42.125 10.109 1 43.41 441 PHE A CA 1
ATOM 3518 C C . PHE A 1 441 ? 1.683 43.094 8.938 1 43.41 441 PHE A C 1
ATOM 3520 O O . PHE A 1 441 ? 1.226 42.719 7.852 1 43.41 441 PHE A O 1
ATOM 3527 N N . SER A 1 442 ? 0.95 44.188 9.188 1 45.38 442 SER A N 1
ATOM 3528 C CA . SER A 1 442 ? 1.246 45.125 8.102 1 45.38 442 SER A CA 1
ATOM 3529 C C . SER A 1 442 ? 2.67 44.938 7.586 1 45.38 442 SER A C 1
ATOM 3531 O O . SER A 1 442 ? 3.627 45.406 8.211 1 45.38 442 SER A O 1
ATOM 3533 N N . TRP A 1 443 ? 2.857 43.75 7.133 1 50.12 443 TRP A N 1
ATOM 3534 C CA . TRP A 1 443 ? 4.105 43.219 6.594 1 50.12 443 TRP A CA 1
ATOM 3535 C C . TRP A 1 443 ? 4.852 44.281 5.801 1 50.12 443 TRP A C 1
ATOM 3537 O O . TRP A 1 443 ? 5.941 44.031 5.281 1 50.12 443 TRP A O 1
ATOM 3547 N N . GLU A 1 444 ? 3.945 45.375 5.559 1 49.66 444 GLU A N 1
ATOM 3548 C CA . GLU A 1 444 ? 4.648 46.406 4.797 1 49.66 444 GLU A CA 1
ATOM 3549 C C . GLU A 1 444 ? 5.809 47 5.594 1 49.66 444 GLU A C 1
ATOM 3551 O O . GLU A 1 444 ? 6.652 47.719 5.047 1 49.66 444 GLU A O 1
ATOM 3556 N N . GLU A 1 445 ? 5.668 46.625 6.855 1 51.31 445 GLU A N 1
ATOM 3557 C CA . GLU A 1 445 ? 6.641 47.406 7.605 1 51.31 445 GLU A CA 1
ATOM 3558 C C . GLU A 1 445 ? 7.992 46.719 7.664 1 51.31 445 GLU A C 1
ATOM 3560 O O . GLU A 1 445 ? 8.062 45.5 7.824 1 51.31 445 GLU A O 1
ATOM 3565 N N . THR A 1 446 ? 9.008 47.281 7.086 1 59.88 446 THR A N 1
ATOM 3566 C CA . THR A 1 446 ? 10.43 46.969 7.164 1 59.88 446 THR A CA 1
ATOM 3567 C C . THR A 1 446 ? 10.805 46.531 8.57 1 59.88 446 THR A C 1
ATOM 3569 O O . THR A 1 446 ? 10.43 47.156 9.555 1 59.88 446 THR A O 1
ATOM 3572 N N . VAL A 1 447 ? 10.938 45.281 8.82 1 69.69 447 VAL A N 1
ATOM 3573 C CA . VAL A 1 447 ? 11.438 44.781 10.094 1 69.69 447 VAL A CA 1
ATOM 3574 C C . VAL A 1 447 ? 12.828 45.344 10.367 1 69.69 447 VAL A C 1
ATOM 3576 O O . VAL A 1 447 ? 13.641 45.469 9.453 1 69.69 447 VAL A O 1
ATOM 3579 N N . TYR A 1 448 ? 12.906 45.906 11.508 1 79 448 TYR A N 1
ATOM 3580 C CA . TYR A 1 448 ? 14.219 46.375 11.945 1 79 448 TYR A CA 1
ATOM 3581 C C . TYR A 1 448 ? 15.148 45.188 12.195 1 79 448 TYR A C 1
ATOM 3583 O O . TYR A 1 448 ? 14.797 44.25 12.93 1 79 448 TYR A O 1
ATOM 3591 N N . ILE A 1 449 ? 16.266 45.188 11.5 1 88.62 449 ILE A N 1
ATOM 3592 C CA . ILE A 1 449 ? 17.266 44.156 11.656 1 88.62 449 ILE A CA 1
ATOM 3593 C C . ILE A 1 449 ? 18.453 44.688 12.469 1 88.62 449 ILE A C 1
ATOM 3595 O O . ILE A 1 449 ? 19.234 45.5 11.961 1 88.62 449 ILE A O 1
ATOM 3599 N N . PRO A 1 450 ? 18.578 44.188 13.586 1 87.88 450 PRO A N 1
ATOM 3600 C CA . PRO A 1 450 ? 19.734 44.625 14.367 1 87.88 450 PRO A CA 1
ATOM 3601 C C . PRO A 1 450 ? 21.062 44.188 13.766 1 87.88 450 PRO A C 1
ATOM 3603 O O . PRO A 1 450 ? 21.125 43.188 13.047 1 87.88 450 PRO A O 1
ATOM 3606 N N . ASN A 1 451 ? 22.125 44.969 14.172 1 89.38 451 ASN A N 1
ATOM 3607 C CA . ASN A 1 451 ? 23.453 44.656 13.664 1 89.38 451 ASN A CA 1
ATOM 3608 C C . ASN A 1 451 ? 23.922 43.281 14.141 1 89.38 451 ASN A C 1
ATOM 3610 O O . ASN A 1 451 ? 24.625 42.594 13.422 1 89.38 451 ASN A O 1
ATOM 3614 N N . GLU A 1 452 ? 23.484 42.844 15.18 1 92 452 GLU A N 1
ATOM 3615 C CA . GLU A 1 452 ? 23.875 41.562 15.781 1 92 452 GLU A CA 1
ATOM 3616 C C . GLU A 1 452 ? 23.25 40.375 15.055 1 92 452 GLU A C 1
ATOM 3618 O O . GLU A 1 452 ? 23.672 39.25 15.219 1 92 452 GLU A O 1
ATOM 3623 N N . PHE A 1 453 ? 22.312 40.75 14.195 1 93.88 453 PHE A N 1
ATOM 3624 C CA . PHE A 1 453 ? 21.578 39.75 13.469 1 93.88 453 PHE A CA 1
ATOM 3625 C C . PHE A 1 453 ? 22.5 38.938 12.562 1 93.88 453 PHE A C 1
ATOM 3627 O O . PHE A 1 453 ? 22.219 37.781 12.234 1 93.88 453 PHE A O 1
ATOM 3634 N N . HIS A 1 454 ? 23.641 39.5 12.234 1 95.19 454 HIS A N 1
ATOM 3635 C CA . HIS A 1 454 ? 24.547 38.875 11.289 1 95.19 454 HIS A CA 1
ATOM 3636 C C . HIS A 1 454 ? 25.656 38.125 12.016 1 95.19 454 HIS A C 1
ATOM 3638 O O . HIS A 1 454 ? 26.656 37.719 11.406 1 95.19 454 HIS A O 1
ATOM 3644 N N . GLU A 1 455 ? 25.422 37.906 13.352 1 95.94 455 GLU A N 1
ATOM 3645 C CA . GLU A 1 455 ? 26.312 37.094 14.172 1 95.94 455 GLU A CA 1
ATOM 3646 C C . GLU A 1 455 ? 25.641 35.812 14.641 1 95.94 455 GLU A C 1
ATOM 3648 O O . GLU A 1 455 ? 24.438 35.844 14.945 1 95.94 455 GLU A O 1
ATOM 3653 N N . TYR A 1 456 ? 26.422 34.781 14.734 1 96.31 456 TYR A N 1
ATOM 3654 C CA . TYR A 1 456 ? 25.891 33.469 15.148 1 96.31 456 TYR A CA 1
ATOM 3655 C C . TYR A 1 456 ? 25.312 33.562 16.562 1 96.31 456 TYR A C 1
ATOM 3657 O O . TYR A 1 456 ? 24.484 32.719 16.938 1 96.31 456 TYR A O 1
ATOM 3665 N N . THR A 1 457 ? 25.672 34.594 17.344 1 94.19 457 THR A N 1
ATOM 3666 C CA . THR A 1 457 ? 25.297 34.688 18.75 1 94.19 457 THR A CA 1
ATOM 3667 C C . THR A 1 457 ? 23.969 35.406 18.922 1 94.19 457 THR A C 1
ATOM 3669 O O . THR A 1 457 ? 23.469 35.562 20.031 1 94.19 457 THR A O 1
ATOM 3672 N N . PHE A 1 458 ? 23.359 35.75 17.844 1 94.38 458 PHE A N 1
ATOM 3673 C CA . PHE A 1 458 ? 22.125 36.531 17.906 1 94.38 458 PHE A CA 1
ATOM 3674 C C . PHE A 1 458 ? 21 35.719 18.531 1 94.38 458 PHE A C 1
ATOM 3676 O O . PHE A 1 458 ? 20.781 34.562 18.172 1 94.38 458 PHE A O 1
ATOM 3683 N N . VAL A 1 459 ? 20.297 36.312 19.594 1 90.12 459 VAL A N 1
ATOM 3684 C CA . VAL A 1 459 ? 19.094 35.781 20.234 1 90.12 459 VAL A CA 1
ATOM 3685 C C . VAL A 1 459 ? 18.016 36.875 20.297 1 90.12 459 VAL A C 1
ATOM 3687 O O . VAL A 1 459 ? 18.281 38 20.766 1 90.12 459 VAL A O 1
ATOM 3690 N N . PRO A 1 460 ? 16.891 36.531 19.672 1 83.25 460 PRO A N 1
ATOM 3691 C CA . PRO A 1 460 ? 15.852 37.562 19.75 1 83.25 460 PRO A CA 1
ATOM 3692 C C . PRO A 1 460 ? 15.422 37.875 21.188 1 83.25 460 PRO A C 1
ATOM 3694 O O . PRO A 1 460 ? 15.414 36.969 22.031 1 83.25 460 PRO A O 1
ATOM 3697 N N . ASP A 1 461 ? 15.312 39.062 21.609 1 63.12 461 ASP A N 1
ATOM 3698 C CA . ASP A 1 461 ? 14.977 39.5 22.969 1 63.12 461 ASP A CA 1
ATOM 3699 C C . ASP A 1 461 ? 13.641 38.938 23.422 1 63.12 461 ASP A C 1
ATOM 3701 O O . ASP A 1 461 ? 13.516 38.469 24.547 1 63.12 461 ASP A O 1
ATOM 3705 N N . ASP A 1 462 ? 12.391 39.312 22.688 1 59.19 462 ASP A N 1
ATOM 3706 C CA . ASP A 1 462 ? 11.062 38.938 23.172 1 59.19 462 ASP A CA 1
ATOM 3707 C C . ASP A 1 462 ? 10.656 37.562 22.656 1 59.19 462 ASP A C 1
ATOM 3709 O O . ASP A 1 462 ? 10.477 37.375 21.453 1 59.19 462 ASP A O 1
ATOM 3713 N N . PRO A 1 463 ? 10.82 36.469 23.469 1 52.25 463 PRO A N 1
ATOM 3714 C CA . PRO A 1 463 ? 10.531 35.094 23.047 1 52.25 463 PRO A CA 1
ATOM 3715 C C . PRO A 1 463 ? 9.164 34.969 22.375 1 52.25 463 PRO A C 1
ATOM 3717 O O . PRO A 1 463 ? 8.977 34.094 21.516 1 52.25 463 PRO A O 1
ATOM 3720 N N . GLU A 1 464 ? 8.188 35.469 23.062 1 53.03 464 GLU A N 1
ATOM 3721 C CA . GLU A 1 464 ? 6.828 35.375 22.531 1 53.03 464 GLU A CA 1
ATOM 3722 C C . GLU A 1 464 ? 6.695 36.094 21.188 1 53.03 464 GLU A C 1
ATOM 3724 O O . GLU A 1 464 ? 5.594 36.219 20.656 1 53.03 464 GLU A O 1
ATOM 3729 N N . LEU A 1 465 ? 7.82 36.438 20.5 1 57.16 465 LEU A N 1
ATOM 3730 C CA . LEU A 1 465 ? 8.156 37.562 19.656 1 57.16 465 LEU A CA 1
ATOM 3731 C C . LEU A 1 465 ? 7.516 37.438 18.281 1 57.16 465 LEU A C 1
ATOM 3733 O O . LEU A 1 465 ? 7.891 36.531 17.5 1 57.16 465 LEU A O 1
ATOM 3737 N N . LEU A 1 466 ? 6.434 38.094 18.094 1 63.28 466 LEU A N 1
ATOM 3738 C CA . LEU A 1 466 ? 5.703 38.438 16.875 1 63.28 466 LEU A CA 1
ATOM 3739 C C . LEU A 1 466 ? 6.668 38.781 15.75 1 63.28 466 LEU A C 1
ATOM 3741 O O . LEU A 1 466 ? 6.297 38.719 14.57 1 63.28 466 LEU A O 1
ATOM 3745 N N . GLU A 1 467 ? 8.062 38.812 16.203 1 79.19 467 GLU A N 1
AT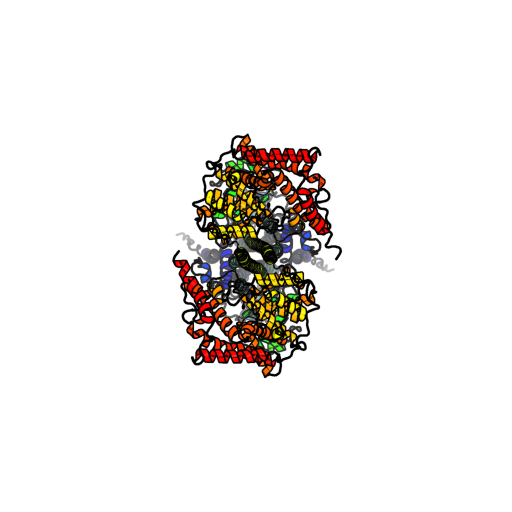OM 3746 C CA . GLU A 1 467 ? 8.977 39.312 15.18 1 79.19 467 GLU A CA 1
ATOM 3747 C C . GLU A 1 467 ? 9.656 38.156 14.445 1 79.19 467 GLU A C 1
ATOM 3749 O O . GLU A 1 467 ? 10.211 38.375 13.359 1 79.19 467 GLU A O 1
ATOM 3754 N N . ILE A 1 468 ? 9.531 37 15.016 1 88.56 468 ILE A N 1
ATOM 3755 C CA . ILE A 1 468 ? 10.289 35.875 14.477 1 88.56 468 ILE A CA 1
ATOM 3756 C C . ILE A 1 468 ? 9.852 35.594 13.039 1 88.56 468 ILE A C 1
ATOM 3758 O O . ILE A 1 468 ? 10.688 35.406 12.148 1 88.56 468 ILE A O 1
ATOM 3762 N N . PRO A 1 469 ? 8.562 35.594 12.812 1 88 469 PRO A N 1
ATOM 3763 C CA . PRO A 1 469 ? 8.156 35.375 11.422 1 88 469 PRO A CA 1
ATOM 3764 C C . PRO A 1 469 ? 8.727 36.438 10.477 1 88 469 PRO A C 1
ATOM 3766 O O . PRO A 1 469 ? 9.07 36.125 9.336 1 88 469 PRO A O 1
ATOM 3769 N N . LYS A 1 470 ? 8.891 37.656 10.977 1 86.62 470 LYS A N 1
ATOM 3770 C CA . LYS A 1 470 ? 9.453 38.719 10.164 1 86.62 470 LYS A CA 1
ATOM 3771 C C . LYS A 1 470 ? 10.945 38.5 9.898 1 86.62 470 LYS A C 1
ATOM 3773 O O . LYS A 1 470 ? 11.445 38.812 8.82 1 86.62 470 LYS A O 1
ATOM 3778 N N . TYR A 1 471 ? 11.656 38.031 10.922 1 90.62 471 TYR A N 1
ATOM 3779 C CA . TYR A 1 471 ? 13.062 37.719 10.75 1 90.62 471 TYR A CA 1
ATOM 3780 C C . TYR A 1 471 ? 13.258 36.625 9.711 1 90.62 471 TYR A C 1
ATOM 3782 O O . TYR A 1 471 ? 14.18 36.688 8.891 1 90.62 471 TYR A O 1
ATOM 3790 N N . ILE A 1 472 ? 12.406 35.625 9.766 1 92.5 472 ILE A N 1
ATOM 3791 C CA . ILE A 1 472 ? 12.508 34.531 8.812 1 92.5 472 ILE A CA 1
ATOM 3792 C C . ILE A 1 472 ? 12.219 35.031 7.406 1 92.5 472 ILE A C 1
ATOM 3794 O O . ILE A 1 472 ? 12.891 34.656 6.449 1 92.5 472 ILE A O 1
ATOM 3798 N N . TYR A 1 473 ? 11.141 35.875 7.285 1 89.56 473 TYR A N 1
ATOM 3799 C CA . TYR A 1 473 ? 10.852 36.5 5.992 1 89.56 473 TYR A CA 1
ATOM 3800 C C . TYR A 1 473 ? 12.07 37.25 5.461 1 89.56 473 TYR A C 1
ATOM 3802 O O . TYR A 1 473 ? 12.406 37.125 4.277 1 89.56 473 TYR A O 1
ATOM 3810 N N . TYR A 1 474 ? 12.773 38 6.352 1 90.5 474 TYR A N 1
ATOM 3811 C CA . TYR A 1 474 ? 13.969 38.75 5.98 1 90.5 474 TYR A CA 1
ATOM 3812 C C . TYR A 1 474 ? 15.062 37.812 5.48 1 90.5 474 TYR A C 1
ATOM 3814 O O . TYR A 1 474 ? 15.75 38.125 4.5 1 90.5 474 TYR A O 1
ATOM 3822 N N . ILE A 1 475 ? 15.203 36.75 6.109 1 94.31 475 ILE A N 1
ATOM 3823 C CA . ILE A 1 475 ? 16.25 35.781 5.766 1 94.31 475 ILE A CA 1
ATOM 3824 C C . ILE A 1 475 ? 16.047 35.312 4.332 1 94.31 475 ILE A C 1
ATOM 3826 O O . ILE A 1 475 ? 16.984 35.312 3.527 1 94.31 475 ILE A O 1
ATOM 3830 N N . PHE A 1 476 ? 14.875 34.906 4.047 1 93.12 476 PHE A N 1
ATOM 3831 C CA . PHE A 1 476 ? 14.594 34.406 2.713 1 93.12 476 PHE A CA 1
ATOM 3832 C C . PHE A 1 476 ? 14.773 35.469 1.664 1 93.12 476 PHE A C 1
ATOM 3834 O O . PHE A 1 476 ? 15.367 35.25 0.61 1 93.12 476 PHE A O 1
ATOM 3841 N N . ASN A 1 477 ? 14.336 36.656 2.002 1 89 477 ASN A N 1
ATOM 3842 C CA . ASN A 1 477 ? 14.383 37.781 1.052 1 89 477 ASN A CA 1
ATOM 3843 C C . ASN A 1 477 ? 15.812 38.281 0.851 1 89 477 ASN A C 1
ATOM 3845 O O . ASN A 1 477 ? 16.172 38.719 -0.243 1 89 477 ASN A O 1
ATOM 3849 N N . SER A 1 478 ? 16.562 38.25 1.872 1 91 478 SER A N 1
ATOM 3850 C CA . SER A 1 478 ? 17.938 38.75 1.813 1 91 478 SER A CA 1
ATOM 3851 C C . SER A 1 478 ? 18.859 37.75 1.102 1 91 478 SER A C 1
ATOM 3853 O O . SER A 1 478 ? 19.719 38.156 0.317 1 91 478 SER A O 1
ATOM 3855 N N . LEU A 1 479 ? 18.719 36.531 1.354 1 92.81 479 LEU A N 1
ATOM 3856 C CA . LEU A 1 479 ? 19.609 35.531 0.798 1 92.81 479 LEU A CA 1
ATOM 3857 C C . LEU A 1 479 ? 19.219 35.156 -0.628 1 92.81 479 LEU A C 1
ATOM 3859 O O . LEU A 1 479 ? 20.062 34.844 -1.46 1 92.81 479 LEU A O 1
ATOM 3863 N N . LEU A 1 480 ? 17.891 35.156 -0.854 1 91.5 480 LEU A N 1
ATOM 3864 C CA . LEU A 1 480 ? 17.391 34.688 -2.146 1 91.5 480 LEU A CA 1
ATOM 3865 C C . LEU A 1 480 ? 16.391 35.688 -2.729 1 91.5 480 LEU A C 1
ATOM 3867 O O . LEU A 1 480 ? 15.234 35.375 -2.971 1 91.5 480 LEU A O 1
ATOM 3871 N N . PRO A 1 481 ? 16.812 36.844 -3.064 1 82.25 481 PRO A N 1
ATOM 3872 C CA . PRO A 1 481 ? 15.898 37.906 -3.521 1 82.25 481 PRO A CA 1
ATOM 3873 C C . PRO A 1 481 ? 15.188 37.531 -4.82 1 82.25 481 PRO A C 1
ATOM 3875 O O . PRO A 1 481 ? 14.047 37.969 -5.043 1 82.25 481 PRO A O 1
ATOM 3878 N N . LYS A 1 482 ? 15.797 36.688 -5.625 1 78.75 482 LYS A N 1
ATOM 3879 C CA . LYS A 1 482 ? 15.219 36.344 -6.93 1 78.75 482 LYS A CA 1
ATOM 3880 C C . LYS A 1 482 ? 14.273 35.156 -6.832 1 78.75 482 LYS A C 1
ATOM 3882 O O . LYS A 1 482 ? 13.453 34.938 -7.727 1 78.75 482 LYS A O 1
ATOM 3887 N N . LEU A 1 483 ? 14.367 34.5 -5.785 1 75.12 483 LEU A N 1
ATOM 3888 C CA . LEU A 1 483 ? 13.617 33.25 -5.695 1 75.12 483 LEU A CA 1
ATOM 3889 C C . LEU A 1 483 ? 12.477 33.375 -4.691 1 75.12 483 LEU A C 1
ATOM 3891 O O . LEU A 1 483 ? 11.672 32.469 -4.543 1 75.12 483 LEU A O 1
ATOM 3895 N N . VAL A 1 484 ? 12.445 34.469 -4.109 1 68.94 484 VAL A N 1
ATOM 3896 C CA . VAL A 1 484 ? 11.406 34.562 -3.09 1 68.94 484 VAL A CA 1
ATOM 3897 C C . VAL A 1 484 ? 10.031 34.531 -3.746 1 68.94 484 VAL A C 1
ATOM 3899 O O . VAL A 1 484 ? 9.742 35.281 -4.668 1 68.94 484 VAL A O 1
ATOM 3902 N N . PRO A 1 485 ? 9.32 33.406 -3.367 1 73 485 PRO A N 1
ATOM 3903 C CA . PRO A 1 485 ? 7.953 33.312 -3.891 1 73 485 PRO A CA 1
ATOM 3904 C C . PRO A 1 485 ? 7.137 34.594 -3.621 1 73 485 PRO A C 1
ATOM 3906 O O . PRO A 1 485 ? 7.652 35.562 -3.059 1 73 485 PRO A O 1
ATOM 3909 N N . ASN A 1 486 ? 5.941 34.562 -4.074 1 81.12 486 ASN A N 1
ATOM 3910 C CA . ASN A 1 486 ? 4.949 35.562 -3.711 1 81.12 486 ASN A CA 1
ATOM 3911 C C . ASN A 1 486 ? 4.898 35.781 -2.201 1 81.12 486 ASN A C 1
ATOM 3913 O O . ASN A 1 486 ? 4.996 34.812 -1.429 1 81.12 486 ASN A O 1
ATOM 3917 N N . LYS A 1 487 ? 5.051 37 -1.785 1 81.25 487 LYS A N 1
ATOM 3918 C CA . LYS A 1 487 ? 5.07 37.406 -0.382 1 81.25 487 LYS A CA 1
ATOM 3919 C C . LYS A 1 487 ? 4.004 36.656 0.417 1 81.25 487 LYS A C 1
ATOM 3921 O O . LYS A 1 487 ? 4.273 36.156 1.521 1 81.25 487 LYS A O 1
ATOM 3926 N N . ASN A 1 488 ? 2.885 36.531 -0.161 1 81.38 488 ASN A N 1
ATOM 3927 C CA . ASN A 1 488 ? 1.776 35.875 0.524 1 81.38 488 ASN A CA 1
ATOM 3928 C C . ASN A 1 488 ? 2.049 34.406 0.74 1 81.38 488 ASN A C 1
ATOM 3930 O O . ASN A 1 488 ? 1.676 33.844 1.771 1 81.38 488 ASN A O 1
ATOM 3934 N N . ASN A 1 489 ? 2.715 33.781 -0.227 1 87.69 489 ASN A N 1
ATOM 3935 C CA . ASN A 1 489 ? 3.023 32.375 -0.126 1 87.69 489 ASN A CA 1
ATOM 3936 C C . ASN A 1 489 ? 4.066 32.094 0.953 1 87.69 489 ASN A C 1
ATOM 3938 O O . ASN A 1 489 ? 3.953 31.125 1.699 1 87.69 489 ASN A O 1
ATOM 3942 N N . LEU A 1 490 ? 5.027 32.969 0.988 1 89.19 490 LEU A N 1
ATOM 3943 C CA . LEU A 1 490 ? 6.074 32.812 1.989 1 89.19 490 LEU A CA 1
ATOM 3944 C C . LEU A 1 490 ? 5.527 33.031 3.395 1 89.19 490 LEU A C 1
ATOM 3946 O O . LEU A 1 490 ? 5.914 32.312 4.336 1 89.19 490 LEU A O 1
ATOM 3950 N N . TYR A 1 491 ? 4.66 33.938 3.5 1 84.31 491 TYR A N 1
ATOM 3951 C CA . TYR A 1 491 ? 4.031 34.156 4.793 1 84.31 491 TYR A CA 1
ATOM 3952 C C . TYR A 1 491 ? 3.172 32.969 5.215 1 84.31 491 TYR A C 1
ATOM 3954 O O . TYR A 1 491 ? 3.154 32.594 6.387 1 84.31 491 TYR A O 1
ATOM 3962 N N . THR A 1 492 ? 2.457 32.5 4.203 1 86.25 492 THR A N 1
ATOM 3963 C CA . THR A 1 492 ? 1.646 31.312 4.488 1 86.25 492 THR A CA 1
ATOM 3964 C C . THR A 1 492 ? 2.514 30.172 5.008 1 86.25 492 THR A C 1
ATOM 3966 O O . THR A 1 492 ? 2.137 29.484 5.957 1 86.25 492 THR A O 1
ATOM 3969 N N . LEU A 1 493 ? 3.637 30.031 4.418 1 90.88 493 LEU A N 1
ATOM 3970 C CA . LEU A 1 493 ? 4.566 28.984 4.84 1 90.88 493 LEU A CA 1
ATOM 3971 C C . LEU A 1 493 ? 5.047 29.219 6.266 1 90.88 493 LEU A C 1
ATOM 3973 O O . LEU A 1 493 ? 5.039 28.312 7.09 1 90.88 493 LEU A O 1
ATOM 3977 N N . ILE A 1 494 ? 5.516 30.453 6.57 1 90.56 494 ILE A N 1
ATOM 3978 C CA . ILE A 1 494 ? 6.113 30.797 7.855 1 90.56 494 ILE A CA 1
ATOM 3979 C C . ILE A 1 494 ? 5.082 30.625 8.969 1 90.56 494 ILE A C 1
ATOM 3981 O O . ILE A 1 494 ? 5.387 30.062 10.023 1 90.56 494 ILE A O 1
ATOM 3985 N N . PHE A 1 495 ? 3.881 30.969 8.703 1 87.38 495 PHE A N 1
ATOM 3986 C CA . PHE A 1 495 ? 2.846 30.875 9.727 1 87.38 495 PHE A CA 1
ATOM 3987 C C . PHE A 1 495 ? 2.391 29.438 9.898 1 87.38 495 PHE A C 1
ATOM 3989 O O . PHE A 1 495 ? 2.053 29.016 11.008 1 87.38 495 PHE A O 1
ATOM 3996 N N . ALA A 1 496 ? 2.314 28.766 8.766 1 89.31 496 ALA A N 1
ATOM 3997 C CA . ALA A 1 496 ? 2.014 27.344 8.867 1 89.31 496 ALA A CA 1
ATOM 3998 C C . ALA A 1 496 ? 3.062 26.609 9.711 1 89.31 496 ALA A C 1
ATOM 4000 O O . ALA A 1 496 ? 2.727 25.766 10.531 1 89.31 496 ALA A O 1
ATOM 4001 N N . ALA A 1 497 ? 4.266 26.953 9.461 1 91.88 497 ALA A N 1
ATOM 4002 C CA . ALA A 1 497 ? 5.348 26.359 10.242 1 91.88 497 ALA A CA 1
ATOM 4003 C C . ALA A 1 497 ? 5.211 26.703 11.727 1 91.88 497 ALA A C 1
ATOM 4005 O O . ALA A 1 497 ? 5.379 25.844 12.594 1 91.88 497 ALA A O 1
ATOM 4006 N N . LYS A 1 498 ? 4.957 27.953 12.031 1 90.06 498 LYS A N 1
ATOM 4007 C CA . LYS A 1 498 ? 4.785 28.406 13.406 1 90.06 498 LYS A CA 1
ATOM 4008 C C . LYS A 1 498 ? 3.676 27.625 14.102 1 90.06 498 LYS A C 1
ATOM 4010 O O . LYS A 1 498 ? 3.814 27.234 15.266 1 90.06 498 LYS A O 1
ATOM 4015 N N . LYS A 1 499 ? 2.578 27.391 13.367 1 88.12 499 LYS A N 1
ATOM 4016 C CA . LYS A 1 499 ? 1.422 26.719 13.945 1 88.12 499 LYS A CA 1
ATOM 4017 C C . LYS A 1 499 ? 1.705 25.234 14.164 1 88.12 499 LYS A C 1
ATOM 4019 O O . LYS A 1 499 ? 1.19 24.625 15.102 1 88.12 499 LYS A O 1
ATOM 4024 N N . ILE A 1 500 ? 2.506 24.672 13.336 1 90.94 500 ILE A N 1
ATOM 4025 C CA . ILE A 1 500 ? 2.713 23.234 13.375 1 90.94 500 ILE A CA 1
ATOM 4026 C C . ILE A 1 500 ? 3.688 22.875 14.492 1 90.94 500 ILE A C 1
ATOM 4028 O O . ILE A 1 500 ? 3.609 21.797 15.078 1 90.94 500 ILE A O 1
ATOM 4032 N N . TYR A 1 501 ? 4.691 23.781 14.773 1 92.88 501 TYR A N 1
ATOM 4033 C CA . TYR A 1 501 ? 5.523 23.594 15.961 1 92.88 501 TYR A CA 1
ATOM 4034 C C . TYR A 1 501 ? 4.707 23.766 17.234 1 92.88 501 TYR A C 1
ATOM 4036 O O . TYR A 1 501 ? 3.912 24.703 17.359 1 92.88 501 TYR A O 1
ATOM 4044 N N . ARG A 1 502 ? 4.793 22.844 18.078 1 89.56 502 ARG A N 1
ATOM 4045 C CA . ARG A 1 502 ? 3.973 22.828 19.297 1 89.56 502 ARG A CA 1
ATOM 4046 C C . ARG A 1 502 ? 4.531 23.781 20.344 1 89.56 502 ARG A C 1
ATOM 4048 O O . ARG A 1 502 ? 5.648 23.578 20.828 1 89.56 502 ARG A O 1
ATOM 4055 N N . GLU A 1 503 ? 3.807 24.656 20.719 1 84.56 503 GLU A N 1
ATOM 4056 C CA . GLU A 1 503 ? 4.215 25.703 21.672 1 84.56 503 GLU A CA 1
ATOM 4057 C C . GLU A 1 503 ? 4.426 25.125 23.062 1 84.56 503 GLU A C 1
ATOM 4059 O O . GLU A 1 503 ? 5.156 25.688 23.875 1 84.56 503 GLU A O 1
ATOM 4064 N N . GLU A 1 504 ? 3.799 24.031 23.297 1 86.5 504 GLU A N 1
ATOM 4065 C CA . GLU A 1 504 ? 3.895 23.406 24.609 1 86.5 504 GLU A CA 1
ATOM 4066 C C . GLU A 1 504 ? 5.27 22.781 24.828 1 86.5 504 GLU A C 1
ATOM 4068 O O . GLU A 1 504 ? 5.668 22.531 25.969 1 86.5 504 GLU A O 1
ATOM 4073 N N . ASN A 1 505 ? 5.934 22.562 23.688 1 91.94 505 ASN A N 1
ATOM 4074 C CA . ASN A 1 505 ? 7.277 22.016 23.812 1 91.94 505 ASN A CA 1
ATOM 4075 C C . ASN A 1 505 ? 8.258 23.047 24.375 1 91.94 505 ASN A C 1
ATOM 4077 O O . ASN A 1 505 ? 8.211 24.219 23.984 1 91.94 505 ASN A O 1
ATOM 4081 N N . ARG A 1 506 ? 9.125 22.594 25.203 1 91.5 506 ARG A N 1
ATOM 4082 C CA . ARG A 1 506 ? 10.055 23.516 25.859 1 91.5 506 ARG A CA 1
ATOM 4083 C C . ARG A 1 506 ? 11.297 23.734 25 1 91.5 506 ARG A C 1
ATOM 4085 O O . ARG A 1 506 ? 11.945 24.781 25.078 1 91.5 506 ARG A O 1
ATOM 4092 N N . PHE A 1 507 ? 11.547 22.828 24.203 1 93.94 507 PHE A N 1
ATOM 4093 C CA . PHE A 1 507 ? 12.742 22.922 23.375 1 93.94 507 PHE A CA 1
ATOM 4094 C C . PHE A 1 507 ? 12.383 22.906 21.891 1 93.94 507 PHE A C 1
ATOM 4096 O O . PHE A 1 507 ? 12.641 23.875 21.172 1 93.94 507 PHE A O 1
ATOM 4103 N N . HIS A 1 508 ? 11.742 21.797 21.484 1 94.69 508 HIS A N 1
ATOM 4104 C CA . HIS A 1 508 ? 11.422 21.625 20.062 1 94.69 508 HIS A CA 1
ATOM 4105 C C . HIS A 1 508 ? 10.195 22.438 19.672 1 94.69 508 HIS A C 1
ATOM 4107 O O . HIS A 1 508 ? 9.141 21.891 19.359 1 94.69 508 HIS A O 1
ATOM 4113 N N . ASN A 1 509 ? 10.297 23.688 19.641 1 93.75 509 ASN A N 1
ATOM 4114 C CA . ASN A 1 509 ? 9.234 24.625 19.297 1 93.75 509 ASN A CA 1
ATOM 4115 C C . ASN A 1 509 ? 9.664 25.562 18.156 1 93.75 509 ASN A C 1
ATOM 4117 O O . ASN A 1 509 ? 10.695 25.344 17.531 1 93.75 509 ASN A O 1
ATOM 4121 N N . PHE A 1 510 ? 8.867 26.594 17.875 1 92.75 510 PHE A N 1
ATOM 4122 C CA . PHE A 1 510 ? 9.109 27.469 16.75 1 92.75 510 PHE A CA 1
ATOM 4123 C C . PHE A 1 510 ? 10.367 28.312 16.969 1 92.75 510 PHE A C 1
ATOM 4125 O O . PHE A 1 510 ? 11.07 28.641 16.016 1 92.75 510 PHE A O 1
ATOM 4132 N N . HIS A 1 511 ? 10.773 28.578 18.25 1 92.75 511 HIS A N 1
ATOM 4133 C CA . HIS A 1 511 ? 12 29.297 18.562 1 92.75 511 HIS A CA 1
ATOM 4134 C C . HIS A 1 511 ? 13.227 28.469 18.172 1 92.75 511 HIS A C 1
ATOM 4136 O O . HIS A 1 511 ? 14.219 29.031 17.688 1 92.75 511 HIS A O 1
ATOM 4142 N N . HIS A 1 512 ? 13.07 27.203 18.469 1 94.19 512 HIS A N 1
ATOM 4143 C CA . HIS A 1 512 ? 14.133 26.312 18.047 1 94.19 512 HIS A CA 1
ATOM 4144 C C . HIS A 1 512 ? 14.297 26.328 16.516 1 94.19 512 HIS A C 1
ATOM 4146 O O . HIS A 1 512 ? 15.422 26.422 16.016 1 94.19 512 HIS A O 1
ATOM 4152 N N . ALA A 1 513 ? 13.211 26.281 15.812 1 96.12 513 ALA A N 1
ATOM 4153 C CA . ALA A 1 513 ? 13.242 26.328 14.352 1 96.12 513 ALA A CA 1
ATOM 4154 C C . ALA A 1 513 ? 13.906 27.609 13.852 1 96.12 513 ALA A C 1
ATOM 4156 O O . ALA A 1 513 ? 14.672 27.578 12.883 1 96.12 513 ALA A O 1
ATOM 4157 N N . PHE A 1 514 ? 13.633 28.75 14.523 1 95.44 514 PHE A N 1
ATOM 4158 C CA . PHE A 1 514 ? 14.211 30.031 14.133 1 95.44 514 PHE A CA 1
ATOM 4159 C C . PHE A 1 514 ? 15.727 30.016 14.273 1 95.44 514 PHE A C 1
ATOM 4161 O O . PHE A 1 514 ? 16.453 30.484 13.391 1 95.44 514 PHE A O 1
ATOM 4168 N N . LYS A 1 515 ? 16.188 29.516 15.352 1 95.94 515 LYS A N 1
ATOM 4169 C CA . LYS A 1 515 ? 17.625 29.453 15.57 1 95.94 515 LYS A CA 1
ATOM 4170 C C . LYS A 1 515 ? 18.312 28.625 14.484 1 95.94 515 LYS A C 1
ATOM 4172 O O . LYS A 1 515 ? 19.422 28.969 14.039 1 95.94 515 LYS A O 1
ATOM 4177 N N . CYS A 1 516 ? 17.641 27.547 14.102 1 97.44 516 CYS A N 1
ATOM 4178 C CA . CYS A 1 516 ? 18.203 26.703 13.055 1 97.44 516 CYS A CA 1
ATOM 4179 C C . CYS A 1 516 ? 18.234 27.438 11.719 1 97.44 516 CYS A C 1
ATOM 4181 O O . CYS A 1 516 ? 19.25 27.406 11.016 1 97.44 516 CYS A O 1
ATOM 4183 N N . VAL A 1 517 ? 17.141 28.125 11.398 1 97.69 517 VAL A N 1
ATOM 4184 C CA . VAL A 1 517 ? 17.062 28.859 10.148 1 97.69 517 VAL A CA 1
ATOM 4185 C C . VAL A 1 517 ? 18.094 30 10.141 1 97.69 517 VAL A C 1
ATOM 4187 O O . VAL A 1 517 ? 18.734 30.25 9.125 1 97.69 517 VAL A O 1
ATOM 4190 N N . HIS A 1 518 ? 18.219 30.672 11.25 1 97.25 518 HIS A N 1
ATOM 4191 C CA . HIS A 1 518 ? 19.172 31.766 11.375 1 97.25 518 HIS A CA 1
ATOM 4192 C C . HIS A 1 518 ? 20.594 31.297 11.188 1 97.25 518 HIS A C 1
ATOM 4194 O O . HIS A 1 518 ? 21.391 31.938 10.492 1 97.25 518 HIS A O 1
ATOM 4200 N N . ALA A 1 519 ? 20.953 30.219 11.797 1 98.06 519 ALA A N 1
ATOM 4201 C CA . ALA A 1 519 ? 22.297 29.656 11.648 1 98.06 519 ALA A CA 1
ATOM 4202 C C . ALA A 1 519 ? 22.562 29.234 10.203 1 98.06 519 ALA A C 1
ATOM 4204 O O . ALA A 1 519 ? 23.641 29.469 9.664 1 98.06 519 ALA A O 1
ATOM 4205 N N . MET A 1 520 ? 21.562 28.562 9.617 1 98.5 520 MET A N 1
ATOM 4206 C CA . MET A 1 520 ? 21.703 28.141 8.227 1 98.5 520 MET A CA 1
ATOM 4207 C C . MET A 1 520 ? 21.859 29.344 7.309 1 98.5 520 MET A C 1
ATOM 4209 O O . MET A 1 520 ? 22.672 29.312 6.371 1 98.5 520 MET A O 1
ATOM 4213 N N . TYR A 1 521 ? 21.125 30.422 7.629 1 97.81 521 TYR A N 1
ATOM 4214 C CA . TYR A 1 521 ? 21.234 31.672 6.898 1 97.81 521 TYR A CA 1
ATOM 4215 C C . TYR A 1 521 ? 22.672 32.188 6.914 1 97.81 521 TYR A C 1
ATOM 4217 O O . TYR A 1 521 ? 23.219 32.531 5.867 1 97.81 521 TYR A O 1
ATOM 4225 N N . LEU A 1 522 ? 23.281 32.219 8.016 1 98.12 522 LEU A N 1
ATOM 4226 C CA . LEU A 1 522 ? 24.625 32.75 8.156 1 98.12 522 LEU A CA 1
ATOM 4227 C C . LEU A 1 522 ? 25.656 31.828 7.484 1 98.12 522 LEU A C 1
ATOM 4229 O O . LEU A 1 522 ? 26.609 32.312 6.879 1 98.12 522 LEU A O 1
ATOM 4233 N N . ILE A 1 523 ? 25.5 30.531 7.609 1 98.19 523 ILE A N 1
ATOM 4234 C CA . ILE A 1 523 ? 26.391 29.578 6.957 1 98.19 523 ILE A CA 1
ATOM 4235 C C . ILE A 1 523 ? 26.375 29.797 5.449 1 98.19 523 ILE A C 1
ATOM 4237 O O . ILE A 1 523 ? 27.438 29.859 4.816 1 98.19 523 ILE A O 1
ATOM 4241 N N . LEU A 1 524 ? 25.156 29.953 4.883 1 98 524 LEU A N 1
ATOM 4242 C CA . LEU A 1 524 ? 25 30.109 3.443 1 98 524 LEU A CA 1
ATOM 4243 C C . LEU A 1 524 ? 25.469 31.484 2.992 1 98 524 LEU A C 1
ATOM 4245 O O . LEU A 1 524 ? 26.156 31.609 1.973 1 98 524 LEU A O 1
ATOM 4249 N N . LYS A 1 525 ? 25.141 32.5 3.779 1 96.88 525 LYS A N 1
ATOM 4250 C CA . LYS A 1 525 ? 25.453 33.875 3.43 1 96.88 525 LYS A CA 1
ATOM 4251 C C . LYS A 1 525 ? 26.969 34.125 3.475 1 96.88 525 LYS A C 1
ATOM 4253 O O . LYS A 1 525 ? 27.5 34.875 2.66 1 96.88 525 LYS A O 1
ATOM 4258 N N . GLN A 1 526 ? 27.656 33.469 4.312 1 97 526 GLN A N 1
ATOM 4259 C CA . GLN A 1 526 ? 29.062 33.75 4.551 1 97 526 GLN A CA 1
ATOM 4260 C C . GLN A 1 526 ? 29.953 32.844 3.697 1 97 526 GLN A C 1
ATOM 4262 O O . GLN A 1 526 ? 31.188 32.969 3.729 1 97 526 GLN A O 1
ATOM 4267 N N . HIS A 1 527 ? 29.422 32 2.98 1 96.69 527 HIS A N 1
ATOM 4268 C CA . HIS A 1 527 ? 30.188 31.141 2.092 1 96.69 527 HIS A CA 1
ATOM 4269 C C . HIS A 1 527 ? 29.578 31.094 0.699 1 96.69 527 HIS A C 1
ATOM 4271 O O . HIS A 1 527 ? 29.281 30.016 0.184 1 96.69 527 HIS A O 1
ATOM 4277 N N . PRO A 1 528 ? 29.5 32.219 0.024 1 94.38 528 PRO A N 1
ATOM 4278 C CA . PRO A 1 528 ? 28.875 32.281 -1.3 1 94.38 528 PRO A CA 1
ATOM 4279 C C . PRO A 1 528 ? 29.688 31.547 -2.365 1 94.38 528 PRO A C 1
ATOM 4281 O O . PRO A 1 528 ? 29.141 31.125 -3.387 1 94.38 528 PRO A O 1
ATOM 4284 N N . GLU A 1 529 ? 30.922 31.359 -2.104 1 93.5 529 GLU A N 1
ATOM 4285 C CA . GLU A 1 529 ? 31.812 30.75 -3.078 1 93.5 529 GLU A CA 1
ATOM 4286 C C . GLU A 1 529 ? 31.5 29.266 -3.25 1 93.5 529 GLU A C 1
ATOM 4288 O O . GLU A 1 529 ? 31.672 28.703 -4.336 1 93.5 529 GLU A O 1
ATOM 4293 N N . VAL A 1 530 ? 31.094 28.688 -2.189 1 94.31 530 VAL A N 1
ATOM 4294 C CA . VAL A 1 530 ? 30.812 27.25 -2.25 1 94.31 530 VAL A CA 1
ATOM 4295 C C . VAL A 1 530 ? 29.328 27.016 -2.494 1 94.31 530 VAL A C 1
ATOM 4297 O O . VAL A 1 530 ? 28.938 26.031 -3.137 1 94.31 530 VAL A O 1
ATOM 4300 N N . PHE A 1 531 ? 28.484 27.859 -1.909 1 94.94 531 PHE A N 1
ATOM 4301 C CA . PHE A 1 531 ? 27.047 27.75 -2.102 1 94.94 531 PHE A CA 1
ATOM 4302 C C . PHE A 1 531 ? 26.562 28.75 -3.154 1 94.94 531 PHE A C 1
ATOM 4304 O O . PHE A 1 531 ? 25.969 29.766 -2.822 1 94.94 531 PHE A O 1
ATOM 4311 N N . ASP A 1 532 ? 26.719 28.422 -4.371 1 91.19 532 ASP A N 1
ATOM 4312 C CA . ASP A 1 532 ? 26.406 29.328 -5.477 1 91.19 532 ASP A CA 1
ATOM 4313 C C . ASP A 1 532 ? 25.062 28.969 -6.109 1 91.19 532 ASP A C 1
ATOM 4315 O O . ASP A 1 532 ? 24.469 29.781 -6.828 1 91.19 532 ASP A O 1
ATOM 4319 N N . ASP A 1 533 ? 24.5 27.766 -5.848 1 92.94 533 ASP A N 1
ATOM 4320 C CA . ASP A 1 533 ? 23.219 27.344 -6.402 1 92.94 533 ASP A CA 1
ATOM 4321 C C . ASP A 1 533 ? 22.062 27.812 -5.531 1 92.94 533 ASP A C 1
ATOM 4323 O O . ASP A 1 533 ? 21.922 27.406 -4.379 1 92.94 533 ASP A O 1
ATOM 4327 N N . ASN A 1 534 ? 21.25 28.656 -6.059 1 94 534 ASN A N 1
ATOM 4328 C CA . ASN A 1 534 ? 20.141 29.25 -5.324 1 94 534 ASN A CA 1
ATOM 4329 C C . ASN A 1 534 ? 19.109 28.203 -4.902 1 94 534 ASN A C 1
ATOM 4331 O O . ASN A 1 534 ? 18.484 28.328 -3.848 1 94 534 ASN A O 1
ATOM 4335 N N . ILE A 1 535 ? 18.922 27.141 -5.676 1 94.69 535 ILE A N 1
ATOM 4336 C CA . ILE A 1 535 ? 17.969 26.094 -5.348 1 94.69 535 ILE A CA 1
ATOM 4337 C C . ILE A 1 535 ? 18.469 25.297 -4.145 1 94.69 535 ILE A C 1
ATOM 4339 O O . ILE A 1 535 ? 17.688 24.922 -3.266 1 94.69 535 ILE A O 1
ATOM 4343 N N . GLU A 1 536 ? 19.766 25.047 -4.168 1 95.44 536 GLU A N 1
ATOM 4344 C CA . GLU A 1 536 ? 20.391 24.359 -3.037 1 95.44 536 GLU A CA 1
ATOM 4345 C C . GLU A 1 536 ? 20.219 25.172 -1.748 1 95.44 536 GLU A C 1
ATOM 4347 O O . GLU A 1 536 ? 19.859 24.609 -0.709 1 95.44 536 GLU A O 1
ATOM 4352 N N . LYS A 1 537 ? 20.453 26.516 -1.807 1 96.69 537 LYS A N 1
ATOM 4353 C CA . LYS A 1 537 ? 20.297 27.391 -0.649 1 96.69 537 LYS A CA 1
ATOM 4354 C C . LYS A 1 537 ? 18.859 27.422 -0.157 1 96.69 537 LYS A C 1
ATOM 4356 O O . LYS A 1 537 ? 18.609 27.328 1.046 1 96.69 537 LYS A O 1
ATOM 4361 N N . TYR A 1 538 ? 17.969 27.469 -1.174 1 96.31 538 TYR A N 1
ATOM 4362 C CA . TYR A 1 538 ? 16.531 27.5 -0.876 1 96.31 538 TYR A CA 1
ATOM 4363 C C . TYR A 1 538 ? 16.109 26.234 -0.149 1 96.31 538 TYR A C 1
ATOM 4365 O O . TYR A 1 538 ? 15.406 26.297 0.866 1 96.31 538 TYR A O 1
ATOM 4373 N N . ALA A 1 539 ? 16.531 25.109 -0.616 1 96.81 539 ALA A N 1
ATOM 4374 C CA . ALA A 1 539 ? 16.172 23.812 -0.038 1 96.81 539 ALA A CA 1
ATOM 4375 C C . ALA A 1 539 ? 16.75 23.672 1.367 1 96.81 539 ALA A C 1
ATOM 4377 O O . ALA A 1 539 ? 16.078 23.141 2.264 1 96.81 539 ALA A O 1
ATOM 4378 N N . MET A 1 540 ? 17.938 24.125 1.574 1 97.75 540 MET A N 1
ATOM 4379 C CA . MET A 1 540 ? 18.594 24.016 2.873 1 97.75 540 MET A CA 1
ATOM 4380 C C . MET A 1 540 ? 17.906 24.906 3.91 1 97.75 540 MET A C 1
ATOM 4382 O O . MET A 1 540 ? 17.75 24.5 5.062 1 97.75 540 MET A O 1
ATOM 4386 N N . LEU A 1 541 ? 17.516 26.078 3.504 1 97.06 541 LEU A N 1
ATOM 4387 C CA . LEU A 1 541 ? 16.797 26.969 4.402 1 97.06 541 LEU A CA 1
ATOM 4388 C C . LEU A 1 541 ? 15.445 26.375 4.789 1 97.06 541 LEU A C 1
ATOM 4390 O O . LEU A 1 541 ? 15.047 26.438 5.957 1 97.06 541 LEU A O 1
ATOM 4394 N N . MET A 1 542 ? 14.758 25.859 3.758 1 97.25 542 MET A N 1
ATOM 4395 C CA . MET A 1 542 ? 13.469 25.219 4.008 1 97.25 542 MET A CA 1
ATOM 4396 C C . MET A 1 542 ? 13.617 24.031 4.949 1 97.25 542 MET A C 1
ATOM 4398 O O . MET A 1 542 ? 12.781 23.812 5.824 1 97.25 542 MET A O 1
ATOM 4402 N N . ALA A 1 543 ? 14.672 23.234 4.781 1 98 543 ALA A N 1
ATOM 4403 C CA . ALA A 1 543 ? 14.938 22.094 5.641 1 98 543 ALA A CA 1
ATOM 4404 C C . ALA A 1 543 ? 15.188 22.531 7.078 1 98 543 ALA A C 1
ATOM 4406 O O . ALA A 1 543 ? 14.727 21.875 8.023 1 98 543 ALA A O 1
ATOM 4407 N N . ALA A 1 544 ? 15.914 23.656 7.242 1 98.25 544 ALA A N 1
ATOM 4408 C CA . ALA A 1 544 ? 16.188 24.156 8.586 1 98.25 544 ALA A CA 1
ATOM 4409 C C . ALA A 1 544 ? 14.906 24.609 9.281 1 98.25 544 ALA A C 1
ATOM 4411 O O . ALA A 1 544 ? 14.75 24.406 10.484 1 98.25 544 ALA A O 1
ATOM 4412 N N . LEU A 1 545 ? 14.023 25.125 8.516 1 97.69 545 LEU A N 1
ATOM 4413 C CA . LEU A 1 545 ? 12.758 25.625 9.055 1 97.69 545 LEU A CA 1
ATOM 4414 C C . LEU A 1 545 ? 11.836 24.469 9.43 1 97.69 545 LEU A C 1
ATOM 4416 O O . LEU A 1 545 ? 11.109 24.547 10.43 1 97.69 545 LEU A O 1
ATOM 4420 N N . LEU A 1 546 ? 11.867 23.406 8.688 1 97.5 546 LEU A N 1
ATOM 4421 C CA . LEU A 1 546 ? 10.805 22.406 8.805 1 97.5 546 LEU A CA 1
ATOM 4422 C C . LEU A 1 546 ? 11.352 21.078 9.336 1 97.5 546 LEU A C 1
ATOM 4424 O O . LEU A 1 546 ? 10.602 20.109 9.477 1 97.5 546 LEU A O 1
ATOM 4428 N N . HIS A 1 547 ? 12.617 20.891 9.672 1 97 547 HIS A N 1
ATOM 4429 C CA . HIS A 1 547 ? 13.266 19.625 9.977 1 97 547 HIS A CA 1
ATOM 4430 C C . HIS A 1 547 ? 12.648 18.969 11.211 1 97 547 HIS A C 1
ATOM 4432 O O . HIS A 1 547 ? 12.703 17.75 11.359 1 97 547 HIS A O 1
ATOM 4438 N N . ASP A 1 548 ? 12.008 19.781 12.117 1 96.06 548 ASP A N 1
ATOM 4439 C CA . ASP A 1 548 ? 11.406 19.25 13.344 1 96.06 548 ASP A CA 1
ATOM 4440 C C . ASP A 1 548 ? 9.938 19.656 13.445 1 96.06 548 ASP A C 1
ATOM 4442 O O . ASP A 1 548 ? 9.422 19.844 14.547 1 96.06 548 ASP A O 1
ATOM 4446 N N . CYS A 1 549 ? 9.32 19.875 12.32 1 93.25 549 CYS A N 1
ATOM 4447 C CA . CYS A 1 549 ? 7.922 20.281 12.352 1 93.25 549 CYS A CA 1
ATOM 4448 C C . CYS A 1 549 ? 7.062 19.234 13.047 1 93.25 549 CYS A C 1
ATOM 4450 O O . CYS A 1 549 ? 7.203 18.047 12.781 1 93.25 549 CYS A O 1
ATOM 4452 N N . ASP A 1 550 ? 6.215 19.594 13.992 1 92.19 550 ASP A N 1
ATOM 4453 C CA . ASP A 1 550 ? 5.289 18.812 14.797 1 92.19 550 ASP A CA 1
ATOM 4454 C C . ASP A 1 550 ? 6.035 17.828 15.703 1 92.19 550 ASP A C 1
ATOM 4456 O O . ASP A 1 550 ? 5.52 16.766 16.031 1 92.19 550 ASP A O 1
ATOM 4460 N N . HIS A 1 551 ? 7.258 18.203 16.016 1 93.19 551 HIS A N 1
ATOM 4461 C CA . HIS A 1 551 ? 7.957 17.422 17.031 1 93.19 551 HIS A CA 1
ATOM 4462 C C . HIS A 1 551 ? 7.18 17.406 18.344 1 93.19 551 HIS A C 1
ATOM 4464 O O . HIS A 1 551 ? 6.777 18.453 18.844 1 93.19 551 HIS A O 1
ATOM 4470 N N . ARG A 1 552 ? 6.91 16.312 18.953 1 90.81 552 ARG A N 1
ATOM 4471 C CA . ARG A 1 552 ? 5.992 16.203 20.078 1 90.81 552 ARG A CA 1
ATOM 4472 C C . ARG A 1 552 ? 6.75 16.094 21.391 1 90.81 552 ARG A C 1
ATOM 4474 O O . ARG A 1 552 ? 6.176 15.742 22.422 1 90.81 552 ARG A O 1
ATOM 4481 N N . GLY A 1 553 ? 8.133 16.406 21.312 1 92.38 553 GLY A N 1
ATOM 4482 C CA . GLY A 1 553 ? 8.961 16.375 22.5 1 92.38 553 GLY A CA 1
ATOM 4483 C C . GLY A 1 553 ? 9.242 14.969 23 1 92.38 553 GLY A C 1
ATOM 4484 O O . GLY A 1 553 ? 9.516 14.758 24.188 1 92.38 553 GLY A O 1
ATOM 4485 N N . LEU A 1 554 ? 9.07 14 22.109 1 92.56 554 LEU A N 1
ATOM 4486 C CA . LEU A 1 554 ? 9.258 12.594 22.438 1 92.56 554 LEU A CA 1
ATOM 4487 C C . LEU A 1 554 ? 10.328 11.961 21.562 1 92.56 554 LEU A C 1
ATOM 4489 O O . LEU A 1 554 ? 10.453 12.312 20.375 1 92.56 554 LEU A O 1
ATOM 4493 N N . SER A 1 555 ? 11.047 11.117 22.141 1 90.25 555 SER A N 1
ATOM 4494 C CA . SER A 1 555 ? 12.078 10.422 21.391 1 90.25 555 SER A CA 1
ATOM 4495 C C . SER A 1 555 ? 11.492 9.297 20.547 1 90.25 555 SER A C 1
ATOM 4497 O O . SER A 1 555 ? 10.375 8.836 20.797 1 90.25 555 SER A O 1
ATOM 4499 N N . ILE A 1 556 ? 12.281 8.859 19.578 1 88.12 556 ILE A N 1
ATOM 4500 C CA . ILE A 1 556 ? 11.867 7.758 18.703 1 88.12 556 ILE A CA 1
ATOM 4501 C C . ILE A 1 556 ? 11.695 6.484 19.531 1 88.12 556 ILE A C 1
ATOM 4503 O O . ILE A 1 556 ? 10.82 5.668 19.25 1 88.12 556 ILE A O 1
ATOM 4507 N N . LYS A 1 557 ? 12.516 6.285 20.516 1 87.19 557 LYS A N 1
ATOM 4508 C CA . LYS A 1 557 ? 12.453 5.098 21.375 1 87.19 557 LYS A CA 1
ATOM 4509 C C . LYS A 1 557 ? 11.125 5.027 22.125 1 87.19 557 LYS A C 1
ATOM 4511 O O . LYS A 1 557 ? 10.539 3.949 22.25 1 87.19 557 LYS A O 1
ATOM 4516 N N . TYR A 1 558 ? 10.742 6.18 22.656 1 90.94 558 TYR A N 1
ATOM 4517 C CA . TYR A 1 558 ? 9.453 6.223 23.344 1 90.94 558 TYR A CA 1
ATOM 4518 C C . TYR A 1 558 ? 8.312 5.934 22.375 1 90.94 558 TYR A C 1
ATOM 4520 O O . TYR A 1 558 ? 7.387 5.188 22.703 1 90.94 558 TYR A O 1
ATOM 4528 N N . LEU A 1 559 ? 8.359 6.566 21.219 1 88.69 559 LEU A N 1
ATOM 4529 C CA . LEU A 1 559 ? 7.301 6.398 20.234 1 88.69 559 LEU A CA 1
ATOM 4530 C C . LEU A 1 559 ? 7.203 4.945 19.781 1 88.69 559 LEU A C 1
ATOM 4532 O O . LEU A 1 559 ? 6.109 4.445 19.531 1 88.69 559 LEU A O 1
ATOM 4536 N N . GLU A 1 560 ? 8.32 4.27 19.625 1 84.81 560 GLU A N 1
ATOM 4537 C CA . GLU A 1 560 ? 8.344 2.844 19.312 1 84.81 560 GLU A CA 1
ATOM 4538 C C . GLU A 1 560 ? 7.781 2.014 20.469 1 84.81 560 GLU A C 1
ATOM 4540 O O . GLU A 1 560 ? 7.078 1.026 20.234 1 84.81 560 GLU A O 1
ATOM 4545 N N . LEU A 1 561 ? 8.219 2.459 21.719 1 85.62 561 LEU A N 1
ATOM 4546 C CA . LEU A 1 561 ? 7.773 1.766 22.922 1 85.62 561 LEU A CA 1
ATOM 4547 C C . LEU A 1 561 ? 6.254 1.723 22.984 1 85.62 561 LEU A C 1
ATOM 4549 O O . LEU A 1 561 ? 5.672 0.691 23.344 1 85.62 561 LEU A O 1
ATOM 4553 N N . VAL A 1 562 ? 5.562 2.775 22.562 1 85.44 562 VAL A N 1
ATOM 4554 C CA . VAL A 1 562 ? 4.109 2.842 22.672 1 85.44 562 VAL A CA 1
ATOM 4555 C C . VAL A 1 562 ? 3.465 2.496 21.344 1 85.44 562 VAL A C 1
ATOM 4557 O O . VAL A 1 562 ? 2.254 2.656 21.156 1 85.44 562 VAL A O 1
ATOM 4560 N N . SER A 1 563 ? 4.277 2.115 20.344 1 79.31 563 SER A N 1
ATOM 4561 C CA . SER A 1 563 ? 3.783 1.796 19 1 79.31 563 SER A CA 1
ATOM 4562 C C . SER A 1 563 ? 2.918 2.922 18.453 1 79.31 563 SER A C 1
ATOM 4564 O O . SER A 1 563 ? 1.788 2.689 18.016 1 79.31 563 SER A O 1
ATOM 4566 N N . HIS A 1 564 ? 3.439 4.078 18.578 1 81.62 564 HIS A N 1
ATOM 4567 C CA . HIS A 1 564 ? 2.717 5.238 18.078 1 81.62 564 HIS A CA 1
ATOM 4568 C C . HIS A 1 564 ? 2.457 5.121 16.578 1 81.62 564 HIS A C 1
ATOM 4570 O O . HIS A 1 564 ? 3.357 4.766 15.82 1 81.62 564 HIS A O 1
ATOM 4576 N N . PRO A 1 565 ? 1.348 5.359 16.109 1 72.06 565 PRO A N 1
ATOM 4577 C CA . PRO A 1 565 ? 0.953 5.109 14.719 1 72.06 565 PRO A CA 1
ATOM 4578 C C . PRO A 1 565 ? 1.711 5.984 13.727 1 72.06 565 PRO A C 1
ATOM 4580 O O . PRO A 1 565 ? 1.827 5.629 12.547 1 72.06 565 PRO A O 1
ATOM 4583 N N . MET A 1 566 ? 2.346 7.031 14.172 1 76.25 566 MET A N 1
ATOM 4584 C CA . MET A 1 566 ? 3.002 7.969 13.258 1 76.25 566 MET A CA 1
ATOM 4585 C C . MET A 1 566 ? 4.352 7.426 12.805 1 76.25 566 MET A C 1
ATOM 4587 O O . MET A 1 566 ? 4.891 7.867 11.789 1 76.25 566 MET A O 1
ATOM 4591 N N . ILE A 1 567 ? 4.809 6.469 13.461 1 79.25 567 ILE A N 1
ATOM 4592 C CA . ILE A 1 567 ? 6.176 6.039 13.188 1 79.25 567 ILE A CA 1
ATOM 4593 C C . ILE A 1 567 ? 6.156 4.762 12.352 1 79.25 567 ILE A C 1
ATOM 4595 O O . ILE A 1 567 ? 5.379 3.846 12.625 1 79.25 567 ILE A O 1
ATOM 4599 N N . ASN A 1 568 ? 6.863 4.895 11.258 1 75.19 568 ASN A N 1
ATOM 4600 C CA . ASN A 1 568 ? 7.141 3.703 10.469 1 75.19 568 ASN A CA 1
ATOM 4601 C C . ASN A 1 568 ? 8.398 2.992 10.945 1 75.19 568 ASN A C 1
ATOM 4603 O O . ASN A 1 568 ? 9.516 3.414 10.641 1 75.19 568 ASN A O 1
ATOM 4607 N N . ARG A 1 569 ? 8.273 1.824 11.438 1 68 569 ARG A N 1
ATOM 4608 C CA . ARG A 1 569 ? 9.359 1.123 12.117 1 68 569 ARG A CA 1
ATOM 4609 C C . ARG A 1 569 ? 10.328 0.512 11.109 1 68 569 ARG A C 1
ATOM 4611 O O . ARG A 1 569 ? 11.469 0.194 11.453 1 68 569 ARG A O 1
ATOM 4618 N N . SER A 1 570 ? 9.922 0.523 9.977 1 63.28 570 SER A N 1
ATOM 4619 C CA . SER A 1 570 ? 10.758 -0.117 8.977 1 63.28 570 SER A CA 1
ATOM 4620 C C . SER A 1 570 ? 11.828 0.843 8.453 1 63.28 570 SER A C 1
ATOM 4622 O O . SER A 1 570 ? 12.812 0.416 7.844 1 63.28 570 SER A O 1
ATOM 4624 N N . LEU A 1 571 ? 11.633 2.02 8.797 1 72.94 571 LEU A N 1
ATOM 4625 C CA . LEU A 1 571 ? 12.57 3.025 8.32 1 72.94 571 LEU A CA 1
ATOM 4626 C C . LEU A 1 571 ? 13.719 3.215 9.312 1 72.94 571 LEU A C 1
ATOM 4628 O O . LEU A 1 571 ? 13.539 3.037 10.516 1 72.94 571 LEU A O 1
ATOM 4632 N N . SER A 1 572 ? 14.836 3.525 8.852 1 75.94 572 SER A N 1
ATOM 4633 C CA . SER A 1 572 ? 16.016 3.748 9.672 1 75.94 572 SER A CA 1
ATOM 4634 C C . SER A 1 572 ? 15.875 5.004 10.523 1 75.94 572 SER A C 1
ATOM 4636 O O . SER A 1 572 ? 16.375 5.055 11.656 1 75.94 572 SER A O 1
ATOM 4638 N N . THR A 1 573 ? 15.188 6.051 10.008 1 86.69 573 THR A N 1
ATOM 4639 C CA . THR A 1 573 ? 14.953 7.305 10.719 1 86.69 573 THR A CA 1
ATOM 4640 C C . THR A 1 573 ? 13.484 7.707 10.625 1 86.69 573 THR A C 1
ATOM 4642 O O . THR A 1 573 ? 13.133 8.648 9.906 1 86.69 573 THR A O 1
ATOM 4645 N N . PRO A 1 574 ? 12.703 6.969 11.453 1 85.56 574 PRO A N 1
ATOM 4646 C CA . PRO A 1 574 ? 11.25 7.121 11.305 1 85.56 574 PRO A CA 1
ATOM 4647 C C . PRO A 1 574 ? 10.766 8.523 11.656 1 85.56 574 PRO A C 1
ATOM 4649 O O . PRO A 1 574 ? 9.844 9.039 11.023 1 85.56 574 PRO A O 1
ATOM 4652 N N . LEU A 1 575 ? 11.391 9.203 12.641 1 89.94 575 LEU A N 1
ATOM 4653 C CA . LEU A 1 575 ? 10.945 10.523 13.078 1 89.94 575 LEU A CA 1
ATOM 4654 C C . LEU A 1 575 ? 11.25 11.57 12.008 1 89.94 575 LEU A C 1
ATOM 4656 O O . LEU A 1 575 ? 10.398 12.414 11.695 1 89.94 575 LEU A O 1
ATOM 4660 N N . GLU A 1 576 ? 12.43 11.5 11.414 1 91.88 576 GLU A N 1
ATOM 4661 C CA . GLU A 1 576 ? 12.805 12.438 10.359 1 91.88 576 GLU A CA 1
ATOM 4662 C C . GLU A 1 576 ? 11.969 12.219 9.102 1 91.88 576 GLU A C 1
ATOM 4664 O O . GLU A 1 576 ? 11.633 13.18 8.398 1 91.88 576 GLU A O 1
ATOM 4669 N N . ALA A 1 577 ? 11.766 10.961 8.859 1 88.44 577 ALA A N 1
ATOM 4670 C CA . ALA A 1 577 ? 10.906 10.664 7.719 1 88.44 577 ALA A CA 1
ATOM 4671 C C . ALA A 1 577 ? 9.523 11.289 7.898 1 88.44 577 ALA A C 1
ATOM 4673 O O . ALA A 1 577 ? 8.922 11.766 6.934 1 88.44 577 ALA A O 1
ATOM 4674 N N . TYR A 1 578 ? 8.992 11.242 9.086 1 90.31 578 TYR A N 1
ATOM 4675 C CA . TYR A 1 578 ? 7.707 11.852 9.414 1 90.31 578 TYR A CA 1
ATOM 4676 C C . TYR A 1 578 ? 7.75 13.359 9.195 1 90.31 578 TYR A C 1
ATOM 4678 O O . TYR A 1 578 ? 6.848 13.93 8.578 1 90.31 578 TYR A O 1
ATOM 4686 N N . HIS A 1 579 ? 8.82 14.086 9.758 1 93.06 579 HIS A N 1
ATOM 4687 C CA . HIS A 1 579 ? 9.016 15.516 9.57 1 93.06 579 HIS A CA 1
ATOM 4688 C C . HIS A 1 579 ? 9.102 15.875 8.086 1 93.06 579 HIS A C 1
ATOM 4690 O O . HIS A 1 579 ? 8.562 16.891 7.66 1 93.06 579 HIS A O 1
ATOM 4696 N N . TYR A 1 580 ? 9.758 15.023 7.332 1 93.06 580 TYR A N 1
ATOM 4697 C CA . TYR A 1 580 ? 9.906 15.242 5.895 1 93.06 580 TYR A CA 1
ATOM 4698 C C . TYR A 1 580 ? 8.555 15.219 5.199 1 93.06 580 TYR A C 1
ATOM 4700 O O . TYR A 1 580 ? 8.258 16.078 4.363 1 93.06 580 TYR A O 1
ATOM 4708 N N . GLN A 1 581 ? 7.781 14.219 5.598 1 87.31 581 GLN A N 1
ATOM 4709 C CA . GLN A 1 581 ? 6.469 14.086 4.977 1 87.31 581 GLN A CA 1
ATOM 4710 C C . GLN A 1 581 ? 5.582 15.289 5.297 1 87.31 581 GLN A C 1
ATOM 4712 O O . GLN A 1 581 ? 4.887 15.805 4.418 1 87.31 581 GLN A O 1
ATOM 4717 N N . LEU A 1 582 ? 5.562 15.695 6.512 1 90.31 582 LEU A N 1
ATOM 4718 C CA . LEU A 1 582 ? 4.758 16.844 6.91 1 90.31 582 LEU A CA 1
ATOM 4719 C C . LEU A 1 582 ? 5.281 18.125 6.262 1 90.31 582 LEU A C 1
ATOM 4721 O O . LEU A 1 582 ? 4.496 18.984 5.852 1 90.31 582 LEU A O 1
ATOM 4725 N N . GLY A 1 583 ? 6.66 18.25 6.234 1 93.19 583 GLY A N 1
ATOM 4726 C CA . GLY A 1 583 ? 7.27 19.391 5.562 1 93.19 583 GLY A CA 1
ATOM 4727 C C . GLY A 1 583 ? 6.887 19.484 4.102 1 93.19 583 GLY A C 1
ATOM 4728 O O . GLY A 1 583 ? 6.598 20.578 3.607 1 93.19 583 GLY A O 1
ATOM 4729 N N . LYS A 1 584 ? 6.859 18.359 3.434 1 91 584 LYS A N 1
ATOM 4730 C CA . LYS A 1 584 ? 6.477 18.328 2.027 1 91 584 LYS A CA 1
ATOM 4731 C C . LYS A 1 584 ? 5.039 18.812 1.84 1 91 584 LYS A C 1
ATOM 4733 O O . LYS A 1 584 ? 4.738 19.516 0.88 1 91 584 LYS A O 1
ATOM 4738 N N . LEU A 1 585 ? 4.238 18.391 2.756 1 87.31 585 LEU A N 1
ATOM 4739 C CA . LEU A 1 585 ? 2.834 18.781 2.703 1 87.31 585 LEU A CA 1
ATOM 4740 C C . LEU A 1 585 ? 2.684 20.297 2.865 1 87.31 585 LEU A C 1
ATOM 4742 O O . LEU A 1 585 ? 1.941 20.938 2.117 1 87.31 585 LEU A O 1
ATOM 4746 N N . ILE A 1 586 ? 3.363 20.906 3.779 1 90.62 586 ILE A N 1
ATOM 4747 C CA . ILE A 1 586 ? 3.316 22.344 4.062 1 90.62 586 ILE A CA 1
ATOM 4748 C C . ILE A 1 586 ? 3.865 23.125 2.869 1 90.62 586 ILE A C 1
ATOM 4750 O O . ILE A 1 586 ? 3.316 24.156 2.49 1 90.62 586 ILE A O 1
ATOM 4754 N N . LEU A 1 587 ? 4.922 22.562 2.277 1 93.44 587 LEU A N 1
ATOM 4755 C CA . LEU A 1 587 ? 5.535 23.219 1.128 1 93.44 587 LEU A CA 1
ATOM 4756 C C . LEU A 1 587 ? 4.59 23.219 -0.069 1 93.44 587 LEU A C 1
ATOM 4758 O O . LEU A 1 587 ? 4.504 24.203 -0.8 1 93.44 587 LEU A O 1
ATOM 4762 N N . LYS A 1 588 ? 4.008 22.109 -0.254 1 85.69 588 LYS A N 1
ATOM 4763 C CA . LYS A 1 588 ? 3.072 21.969 -1.368 1 85.69 588 LYS A CA 1
ATOM 4764 C C . LYS A 1 588 ? 1.896 22.938 -1.221 1 85.69 588 LYS A C 1
ATOM 4766 O O . LYS A 1 588 ? 1.527 23.625 -2.174 1 85.69 588 LYS A O 1
ATOM 4771 N N . TYR A 1 589 ? 1.428 23.141 -0.102 1 81.56 589 TYR A N 1
ATOM 4772 C CA . TYR A 1 589 ? 0.211 23.922 0.122 1 81.56 589 TYR A CA 1
ATOM 4773 C C . TYR A 1 589 ? 0.511 25.406 0.145 1 81.56 589 TYR A C 1
ATOM 4775 O O . TYR A 1 589 ? -0.344 26.234 -0.206 1 81.56 589 TYR A O 1
ATOM 4783 N N . SER A 1 590 ? 1.665 25.75 0.677 1 88.12 590 SER A N 1
ATOM 4784 C CA . SER A 1 590 ? 2.041 27.156 0.708 1 88.12 590 SER A CA 1
ATOM 4785 C C . SER A 1 590 ? 2.398 27.672 -0.684 1 88.12 590 SER A C 1
ATOM 4787 O O . SER A 1 590 ? 2.568 28.875 -0.887 1 88.12 590 SER A O 1
ATOM 4789 N N . LYS A 1 591 ? 2.568 26.734 -1.65 1 88.31 591 LYS A N 1
ATOM 4790 C CA . LYS A 1 591 ? 2.816 27.031 -3.057 1 88.31 591 LYS A CA 1
ATOM 4791 C C . LYS A 1 591 ? 4.145 27.766 -3.234 1 88.31 591 LYS A C 1
ATOM 4793 O O . LYS A 1 591 ? 4.27 28.641 -4.094 1 88.31 591 LYS A O 1
ATOM 4798 N N . VAL A 1 592 ? 5.02 27.531 -2.348 1 92.38 592 VAL A N 1
ATOM 4799 C CA . VAL A 1 592 ? 6.309 28.219 -2.379 1 92.38 592 VAL A CA 1
ATOM 4800 C C . VAL A 1 592 ? 7.227 27.547 -3.395 1 92.38 592 VAL A C 1
ATOM 4802 O O . VAL A 1 592 ? 8.305 28.047 -3.701 1 92.38 592 VAL A O 1
ATOM 4805 N N . LEU A 1 593 ? 6.789 26.406 -3.992 1 93.12 593 LEU A N 1
ATOM 4806 C CA . LEU A 1 593 ? 7.617 25.672 -4.941 1 93.12 593 LEU A CA 1
ATOM 4807 C C . LEU A 1 593 ? 7.102 25.859 -6.367 1 93.12 593 LEU A C 1
ATOM 4809 O O . LEU A 1 593 ? 7.715 25.375 -7.32 1 93.12 593 LEU A O 1
ATOM 4813 N N . GLU A 1 594 ? 6.027 26.578 -6.52 1 88.06 594 GLU A N 1
ATOM 4814 C CA . GLU A 1 594 ? 5.344 26.656 -7.809 1 88.06 594 GLU A CA 1
ATOM 4815 C C . GLU A 1 594 ? 6.203 27.375 -8.844 1 88.06 594 GLU A C 1
ATOM 4817 O O . GLU A 1 594 ? 6.027 27.172 -10.047 1 88.06 594 GLU A O 1
ATOM 4822 N N . GLN A 1 595 ? 7.172 28.188 -8.453 1 87.62 595 GLN A N 1
ATOM 4823 C CA . GLN A 1 595 ? 8.016 28.969 -9.352 1 87.62 595 GLN A CA 1
ATOM 4824 C C . GLN A 1 595 ? 9.094 28.109 -9.984 1 87.62 595 GLN A C 1
ATOM 4826 O O . GLN A 1 595 ? 9.727 28.516 -10.961 1 87.62 595 GLN A O 1
ATOM 4831 N N . PHE A 1 596 ? 9.344 26.891 -9.523 1 90.56 596 PHE A N 1
ATOM 4832 C CA . PHE A 1 596 ? 10.445 26.047 -9.977 1 90.56 596 PHE A CA 1
ATOM 4833 C C . PHE A 1 596 ? 9.984 25.125 -11.102 1 90.56 596 PHE A C 1
ATOM 4835 O O . PHE A 1 596 ? 8.836 24.688 -11.125 1 90.56 596 PHE A O 1
ATOM 4842 N N . ASP A 1 597 ? 10.836 24.875 -12.031 1 90.19 597 ASP A N 1
ATOM 4843 C CA . ASP A 1 597 ? 10.555 23.922 -13.094 1 90.19 597 ASP A CA 1
ATOM 4844 C C . ASP A 1 597 ? 10.836 22.484 -12.625 1 90.19 597 ASP A C 1
ATOM 4846 O O . ASP A 1 597 ? 11.234 22.281 -11.477 1 90.19 597 ASP A O 1
ATOM 4850 N N . ALA A 1 598 ? 10.594 21.516 -13.43 1 88 598 ALA A N 1
ATOM 4851 C CA . ALA A 1 598 ? 10.641 20.109 -13.062 1 88 598 ALA A CA 1
ATOM 4852 C C . ALA A 1 598 ? 12.047 19.688 -12.664 1 88 598 ALA A C 1
ATOM 4854 O O . ALA A 1 598 ? 12.234 18.922 -11.719 1 88 598 ALA A O 1
ATOM 4855 N N . GLU A 1 599 ? 13.023 20.203 -13.375 1 87.25 599 GLU A N 1
ATOM 4856 C CA . GLU A 1 599 ? 14.406 19.844 -13.07 1 87.25 599 GLU A CA 1
ATOM 4857 C C . GLU A 1 599 ? 14.844 20.453 -11.734 1 87.25 599 GLU A C 1
ATOM 4859 O O . GLU A 1 599 ? 15.516 19.781 -10.945 1 87.25 599 GLU A O 1
ATOM 4864 N N . GLU A 1 600 ? 14.438 21.672 -11.547 1 91.62 600 GLU A N 1
ATOM 4865 C CA . GLU A 1 600 ? 14.758 22.359 -10.297 1 91.62 600 GLU A CA 1
ATOM 4866 C C . GLU A 1 600 ? 14.078 21.688 -9.109 1 91.62 600 GLU A C 1
ATOM 4868 O O . GLU A 1 600 ? 14.648 21.609 -8.023 1 91.62 600 GLU A O 1
ATOM 4873 N N . LEU A 1 601 ? 12.891 21.266 -9.336 1 93.5 601 LEU A N 1
ATOM 4874 C CA . LEU A 1 601 ? 12.125 20.594 -8.281 1 93.5 601 LEU A CA 1
ATOM 4875 C C . LEU A 1 601 ? 12.797 19.297 -7.871 1 93.5 601 LEU A C 1
ATOM 4877 O O . LEU A 1 601 ? 12.742 18.906 -6.703 1 93.5 601 LEU A O 1
ATOM 4881 N N . VAL A 1 602 ? 13.391 18.578 -8.836 1 90.5 602 VAL A N 1
ATOM 4882 C CA . VAL A 1 602 ? 14.109 17.344 -8.539 1 90.5 602 VAL A CA 1
ATOM 4883 C C . VAL A 1 602 ? 15.297 17.641 -7.633 1 90.5 602 VAL A C 1
ATOM 4885 O O . VAL A 1 602 ? 15.539 16.938 -6.656 1 90.5 602 VAL A O 1
ATOM 4888 N N . VAL A 1 603 ? 16.031 18.688 -8.008 1 91.5 603 VAL A N 1
ATOM 4889 C CA . VAL A 1 603 ? 17.188 19.094 -7.199 1 91.5 603 VAL A CA 1
ATOM 4890 C C . VAL A 1 603 ? 16.719 19.531 -5.812 1 91.5 603 VAL A C 1
ATOM 4892 O O . VAL A 1 603 ? 17.281 19.109 -4.801 1 91.5 603 VAL A O 1
ATOM 4895 N N . PHE A 1 604 ? 15.672 20.328 -5.773 1 95.12 604 PHE A N 1
ATOM 4896 C CA . PHE A 1 604 ? 15.109 20.781 -4.508 1 95.12 604 PHE A CA 1
ATOM 4897 C C . PHE A 1 604 ? 14.719 19.609 -3.631 1 95.12 604 PHE A C 1
ATOM 4899 O O . PHE A 1 604 ? 15.055 19.562 -2.447 1 95.12 604 PHE A O 1
ATOM 4906 N N . GLY A 1 605 ? 13.922 18.75 -4.266 1 95.44 605 GLY A N 1
ATOM 4907 C CA . GLY A 1 605 ? 13.43 17.594 -3.529 1 95.44 605 GLY A CA 1
ATOM 4908 C C . GLY A 1 605 ? 14.539 16.75 -2.926 1 95.44 605 GLY A C 1
ATOM 4909 O O . GLY A 1 605 ? 14.438 16.312 -1.78 1 95.44 605 GLY A O 1
ATOM 4910 N N . ARG A 1 606 ? 15.555 16.516 -3.666 1 93.25 606 ARG A N 1
ATOM 4911 C CA . ARG A 1 606 ? 16.688 15.719 -3.199 1 93.25 606 ARG A CA 1
ATOM 4912 C C . ARG A 1 606 ? 17.391 16.391 -2.033 1 93.25 606 ARG A C 1
ATOM 4914 O O . ARG A 1 606 ? 17.641 15.773 -0.998 1 93.25 606 ARG A O 1
ATOM 4921 N N . VAL A 1 607 ? 17.734 17.688 -2.199 1 95.81 607 VAL A N 1
ATOM 4922 C CA . VAL A 1 607 ? 18.469 18.438 -1.193 1 95.81 607 VAL A CA 1
ATOM 4923 C C . VAL A 1 607 ? 17.625 18.578 0.072 1 95.81 607 VAL A C 1
ATOM 4925 O O . VAL A 1 607 ? 18.141 18.438 1.186 1 95.81 607 VAL A O 1
ATOM 4928 N N . PHE A 1 608 ? 16.375 18.859 -0.121 1 96.5 608 PHE A N 1
ATOM 4929 C CA . PHE A 1 608 ? 15.453 19.016 1.006 1 96.5 608 PHE A CA 1
ATOM 4930 C C . PHE A 1 608 ? 15.359 17.719 1.803 1 96.5 608 PHE A C 1
ATOM 4932 O O . PHE A 1 608 ? 15.508 17.719 3.027 1 96.5 608 PHE A O 1
ATOM 4939 N N . LYS A 1 609 ? 15.172 16.672 1.142 1 94.31 609 LYS A N 1
ATOM 4940 C CA . LYS A 1 609 ? 15.055 15.375 1.791 1 94.31 609 LYS A CA 1
ATOM 4941 C C . LYS A 1 609 ? 16.344 15.008 2.52 1 94.31 609 LYS A C 1
ATOM 4943 O O . LYS A 1 609 ? 16.312 14.602 3.686 1 94.31 609 LYS A O 1
ATOM 4948 N N . GLU A 1 610 ? 17.422 15.125 1.831 1 93.25 610 GLU A N 1
ATOM 4949 C CA . GLU A 1 610 ? 18.719 14.781 2.416 1 93.25 610 GLU A CA 1
ATOM 4950 C C . GLU A 1 610 ? 19 15.617 3.666 1 93.25 610 GLU A C 1
ATOM 4952 O O . GLU A 1 610 ? 19.547 15.102 4.648 1 93.25 610 GLU A O 1
ATOM 4957 N N . SER A 1 611 ? 18.609 16.812 3.627 1 95.62 611 SER A N 1
ATOM 4958 C CA . SER A 1 611 ? 18.875 17.719 4.75 1 95.62 611 SER A CA 1
ATOM 4959 C C . SER A 1 611 ? 18 17.359 5.945 1 95.62 611 SER A C 1
ATOM 4961 O O . SER A 1 611 ? 18.484 17.281 7.078 1 95.62 611 SER A O 1
ATOM 4963 N N . VAL A 1 612 ? 16.766 17.234 5.719 1 95.38 612 VAL A N 1
ATOM 4964 C CA . VAL A 1 612 ? 15.852 16.906 6.812 1 95.38 612 VAL A CA 1
ATOM 4965 C C . VAL A 1 612 ? 16.234 15.57 7.422 1 95.38 612 VAL A C 1
ATOM 4967 O O . VAL A 1 612 ? 16.312 15.438 8.648 1 95.38 612 VAL A O 1
ATOM 4970 N N . MET A 1 613 ? 16.5 14.523 6.551 1 92.19 613 MET A N 1
ATOM 4971 C CA . MET A 1 613 ? 16.891 13.203 7.031 1 92.19 613 MET A CA 1
ATOM 4972 C C . MET A 1 613 ? 18.234 13.25 7.746 1 92.19 613 MET A C 1
ATOM 4974 O O . MET A 1 613 ? 18.453 12.508 8.703 1 92.19 613 MET A O 1
ATOM 4978 N N . GLY A 1 614 ? 19.109 14.125 7.258 1 92.06 614 GLY A N 1
ATOM 4979 C CA . GLY A 1 614 ? 20.453 14.234 7.805 1 92.06 614 GLY A CA 1
ATOM 4980 C C . GLY A 1 614 ? 20.469 14.805 9.211 1 92.06 614 GLY A C 1
ATOM 4981 O O . GLY A 1 614 ? 21.484 14.688 9.914 1 92.06 614 GLY A O 1
ATOM 4982 N N . SER A 1 615 ? 19.375 15.367 9.695 1 92.19 615 SER A N 1
ATOM 4983 C CA . SER A 1 615 ? 19.328 15.977 11.016 1 92.19 615 SER A CA 1
ATOM 4984 C C . SER A 1 615 ? 19.297 14.914 12.117 1 92.19 615 SER A C 1
ATOM 4986 O O . SER A 1 615 ? 19.422 15.234 13.297 1 92.19 615 SER A O 1
ATOM 4988 N N . ASN A 1 616 ? 19.172 13.672 11.688 1 90.25 616 ASN A N 1
ATOM 4989 C CA . ASN A 1 616 ? 19.203 12.562 12.633 1 90.25 616 ASN A CA 1
ATOM 4990 C C . ASN A 1 616 ? 20.594 12.344 13.203 1 90.25 616 ASN A C 1
ATOM 4992 O O . ASN A 1 616 ? 21.578 12.305 12.453 1 90.25 616 ASN A O 1
ATOM 4996 N N . LEU A 1 617 ? 20.766 12.219 14.477 1 85.69 617 LEU A N 1
ATOM 4997 C CA . LEU A 1 617 ? 22.047 12.125 15.148 1 85.69 617 LEU A CA 1
ATOM 4998 C C . LEU A 1 617 ? 22.75 10.82 14.797 1 85.69 617 LEU A C 1
ATOM 5000 O O . LEU A 1 617 ? 23.984 10.773 14.719 1 85.69 617 LEU A O 1
ATOM 5004 N N . SER A 1 618 ? 21.938 9.695 14.594 1 82.94 618 SER A N 1
ATOM 5005 C CA . SER A 1 618 ? 22.562 8.438 14.203 1 82.94 618 SER A CA 1
ATOM 5006 C C . SER A 1 618 ? 23.188 8.531 12.812 1 82.94 618 SER A C 1
ATOM 5008 O O . SER A 1 618 ? 24.281 8.016 12.578 1 82.94 618 SER A O 1
ATOM 5010 N N . LEU A 1 619 ? 22.531 9.156 11.961 1 86.38 619 LEU A N 1
ATOM 5011 C CA . LEU A 1 619 ? 23.078 9.367 10.625 1 86.38 619 LEU A CA 1
ATOM 5012 C C . LEU A 1 619 ? 24.25 10.344 10.656 1 86.38 619 LEU A C 1
ATOM 5014 O O . LEU A 1 619 ? 25.188 10.203 9.875 1 86.38 619 LEU A O 1
ATOM 5018 N N . TYR A 1 620 ? 24.172 11.281 11.547 1 88.5 620 TYR A N 1
ATOM 5019 C CA . TYR A 1 620 ? 25.25 12.25 11.719 1 88.5 620 TYR A CA 1
ATOM 5020 C C . TYR A 1 620 ? 26.578 11.547 12.016 1 88.5 620 TYR A C 1
ATOM 5022 O O . TYR A 1 620 ? 27.609 11.906 11.453 1 88.5 620 TYR A O 1
ATOM 5030 N N . MET A 1 621 ? 26.578 10.57 12.852 1 88.62 621 MET A N 1
ATOM 5031 C CA . MET A 1 621 ? 27.812 9.883 13.227 1 88.62 621 MET A CA 1
ATOM 5032 C C . MET A 1 621 ? 28.438 9.195 12.016 1 88.62 621 MET A C 1
ATOM 5034 O O . MET A 1 621 ? 29.656 9.203 11.867 1 88.62 621 MET A O 1
ATOM 5038 N N . LYS A 1 622 ? 27.609 8.641 11.25 1 89.56 622 LYS A N 1
ATOM 5039 C CA . LYS A 1 622 ? 28.094 8.031 10.016 1 89.56 622 LYS A CA 1
ATOM 5040 C C . LYS A 1 622 ? 28.641 9.086 9.055 1 89.56 622 LYS A C 1
ATOM 5042 O O . LYS A 1 622 ? 29.703 8.906 8.469 1 89.56 622 LYS A O 1
ATOM 5047 N N . THR A 1 623 ? 27.922 10.141 8.898 1 92.12 623 THR A N 1
ATOM 5048 C CA . THR A 1 623 ? 28.328 11.234 8.016 1 92.12 623 THR A CA 1
ATOM 5049 C C . THR A 1 623 ? 29.625 11.867 8.5 1 92.12 623 THR A C 1
ATOM 5051 O O . THR A 1 623 ? 30.516 12.164 7.695 1 92.12 623 THR A O 1
ATOM 5054 N N . TYR A 1 624 ? 29.734 12.016 9.812 1 92.81 624 TYR A N 1
ATOM 5055 C CA . TYR A 1 624 ? 30.922 12.586 10.445 1 92.81 624 TYR A CA 1
ATOM 5056 C C . TYR A 1 624 ? 32.156 11.75 10.125 1 92.81 624 TYR A C 1
ATOM 5058 O O . TYR A 1 624 ? 33.188 12.289 9.727 1 92.81 624 TYR A O 1
ATOM 5066 N N . THR A 1 625 ? 32.062 10.508 10.258 1 93.38 625 THR A N 1
ATOM 5067 C CA . THR A 1 625 ? 33.156 9.602 10.016 1 93.38 625 THR A CA 1
ATOM 5068 C C . THR A 1 625 ? 33.594 9.641 8.555 1 93.38 625 THR A C 1
ATOM 5070 O O . THR A 1 625 ? 34.781 9.664 8.25 1 93.38 625 THR A O 1
ATOM 5073 N N . LYS A 1 626 ? 32.656 9.648 7.672 1 94.31 626 LYS A N 1
ATOM 5074 C CA . LYS A 1 626 ? 32.938 9.68 6.242 1 94.31 626 LYS A CA 1
ATOM 5075 C C . LYS A 1 626 ? 33.656 10.953 5.855 1 94.31 626 LYS A C 1
ATOM 5077 O O . LYS A 1 626 ? 34.656 10.914 5.137 1 94.31 626 LYS A O 1
ATOM 5082 N N . ILE A 1 627 ? 33.219 12.133 6.355 1 94.81 627 ILE A N 1
ATOM 5083 C CA . ILE A 1 627 ? 33.812 13.422 5.996 1 94.81 627 ILE A CA 1
ATOM 5084 C C . ILE A 1 627 ? 35.188 13.547 6.625 1 94.81 627 ILE A C 1
ATOM 5086 O O . ILE A 1 627 ? 36.125 14.094 6.012 1 94.81 627 ILE A O 1
ATOM 5090 N N . LYS A 1 628 ? 35.25 13.062 7.887 1 93.69 628 LYS A N 1
ATOM 5091 C CA . LYS A 1 628 ? 36.562 13.094 8.57 1 93.69 628 LYS A CA 1
ATOM 5092 C C . LYS A 1 628 ? 37.594 12.312 7.781 1 93.69 628 LYS A C 1
ATOM 5094 O O . LYS A 1 628 ? 38.719 12.797 7.59 1 93.69 628 LYS A O 1
ATOM 5099 N N . ASN A 1 629 ? 37.25 11.234 7.289 1 94.88 629 ASN A N 1
ATOM 5100 C CA . ASN A 1 629 ? 38.156 10.406 6.496 1 94.88 629 ASN A CA 1
ATOM 5101 C C . ASN A 1 629 ? 38.531 11.086 5.184 1 94.88 629 ASN A C 1
ATOM 5103 O O . ASN A 1 629 ? 39.688 11.031 4.758 1 94.88 629 ASN A O 1
ATOM 5107 N N . LEU A 1 630 ? 37.594 11.648 4.562 1 95.62 630 LEU A N 1
ATOM 5108 C CA . LEU A 1 630 ? 37.844 12.344 3.303 1 95.62 630 LEU A CA 1
ATOM 5109 C C . LEU A 1 630 ? 38.812 13.508 3.502 1 95.62 630 LEU A C 1
ATOM 5111 O O . LEU A 1 630 ? 39.625 13.789 2.633 1 95.62 630 LEU A O 1
ATOM 5115 N N . LEU A 1 631 ? 38.688 14.25 4.621 1 94.81 631 LEU A N 1
ATOM 5116 C CA . LEU A 1 631 ? 39.531 15.391 4.922 1 94.81 631 LEU A CA 1
ATOM 5117 C C . LEU A 1 631 ? 40.938 14.93 5.289 1 94.81 631 LEU A C 1
ATOM 5119 O O . LEU A 1 631 ? 41.938 15.57 4.91 1 94.81 631 LEU A O 1
ATOM 5123 N N . GLU A 1 632 ? 41.031 13.883 5.992 1 94.44 632 GLU A N 1
ATOM 5124 C CA . GLU A 1 632 ? 42.312 13.344 6.402 1 94.44 632 GLU A CA 1
ATOM 5125 C C . GLU A 1 632 ? 43.094 12.812 5.207 1 94.44 632 GLU A C 1
ATOM 5127 O O . GLU A 1 632 ? 44.312 12.93 5.156 1 94.44 632 GLU A O 1
ATOM 5132 N N . THR A 1 633 ? 42.406 12.25 4.254 1 94.5 633 THR A N 1
ATOM 5133 C CA . THR A 1 633 ? 43.062 11.68 3.078 1 94.5 633 THR A CA 1
ATOM 5134 C C . THR A 1 633 ? 43.188 12.719 1.97 1 94.5 633 THR A C 1
ATOM 5136 O O . THR A 1 633 ? 43.688 12.422 0.888 1 94.5 633 THR A O 1
ATOM 5139 N N . ASP A 1 634 ? 42.688 13.852 2.205 1 92.44 634 ASP A N 1
ATOM 5140 C CA . ASP A 1 634 ? 42.719 14.953 1.244 1 92.44 634 ASP A CA 1
ATOM 5141 C C . ASP A 1 634 ? 42.031 14.562 -0.052 1 92.44 634 ASP A C 1
ATOM 5143 O O . ASP A 1 634 ? 42.531 14.844 -1.145 1 92.44 634 ASP A O 1
ATOM 5147 N N . GLU A 1 635 ? 40.969 13.891 0.095 1 94.69 635 GLU A N 1
ATOM 5148 C CA . GLU A 1 635 ? 40.188 13.43 -1.052 1 94.69 635 GLU A CA 1
ATOM 5149 C C . GLU A 1 635 ? 38.875 14.211 -1.197 1 94.69 635 GLU A C 1
ATOM 5151 O O . GLU A 1 635 ? 38.125 14.016 -2.156 1 94.69 635 GLU A O 1
ATOM 5156 N N . PHE A 1 636 ? 38.656 15.18 -0.3 1 95 636 PHE A N 1
ATOM 5157 C CA . PHE A 1 636 ? 37.406 15.945 -0.314 1 95 636 PHE A CA 1
ATOM 5158 C C . PHE A 1 636 ? 37.344 16.828 -1.555 1 95 636 PHE A C 1
ATOM 5160 O O . PHE A 1 636 ? 38.281 17.516 -1.892 1 95 636 PHE A O 1
ATOM 5167 N N . ASP A 1 637 ? 36.156 16.703 -2.281 1 94.5 637 ASP A N 1
ATOM 5168 C CA . ASP A 1 637 ? 35.938 17.453 -3.514 1 94.5 637 ASP A CA 1
ATOM 5169 C C . ASP A 1 637 ? 34.531 18.078 -3.543 1 94.5 637 ASP A C 1
ATOM 5171 O O . ASP A 1 637 ? 33.531 17.359 -3.527 1 94.5 637 ASP A O 1
ATOM 5175 N N . TRP A 1 638 ? 34.469 19.391 -3.676 1 93.12 638 TRP A N 1
ATOM 5176 C CA . TRP A 1 638 ? 33.188 20.109 -3.699 1 93.12 638 TRP A CA 1
ATOM 5177 C C . TRP A 1 638 ? 32.406 19.781 -4.965 1 93.12 638 TRP A C 1
ATOM 5179 O O . TRP A 1 638 ? 31.188 19.984 -5.02 1 93.12 638 TRP A O 1
ATOM 5189 N N . HIS A 1 639 ? 33.062 19.281 -5.949 1 91.88 639 HIS A N 1
ATOM 5190 C CA . HIS A 1 639 ? 32.406 19 -7.227 1 91.88 639 HIS A CA 1
ATOM 5191 C C . HIS A 1 639 ? 31.797 17.609 -7.238 1 91.88 639 HIS A C 1
ATOM 5193 O O . HIS A 1 639 ? 31.031 17.266 -8.141 1 91.88 639 HIS A O 1
ATOM 5199 N N . ASN A 1 640 ? 32.125 16.859 -6.215 1 92.94 640 ASN A N 1
ATOM 5200 C CA . ASN A 1 640 ? 31.5 15.57 -5.996 1 92.94 640 ASN A CA 1
ATOM 5201 C C . ASN A 1 640 ? 30.203 15.711 -5.215 1 92.94 640 ASN A C 1
ATOM 5203 O O . ASN A 1 640 ? 30.203 16.094 -4.047 1 92.94 640 ASN A O 1
ATOM 5207 N N . GLU A 1 641 ? 29.125 15.375 -5.855 1 91.12 641 GLU A N 1
ATOM 5208 C CA . GLU A 1 641 ? 27.797 15.562 -5.262 1 91.12 641 GLU A CA 1
ATOM 5209 C C . GLU A 1 641 ? 27.656 14.758 -3.977 1 91.12 641 GLU A C 1
ATOM 5211 O O . GLU A 1 641 ? 26.969 15.188 -3.049 1 91.12 641 GLU A O 1
ATOM 5216 N N . ASP A 1 642 ? 28.281 13.57 -3.885 1 91.12 642 ASP A N 1
ATOM 5217 C CA . ASP A 1 642 ? 28.234 12.773 -2.66 1 91.12 642 ASP A CA 1
ATOM 5218 C C . ASP A 1 642 ? 28.922 13.5 -1.51 1 91.12 642 ASP A C 1
ATOM 5220 O O . ASP A 1 642 ? 28.453 13.461 -0.372 1 91.12 642 ASP A O 1
ATOM 5224 N N . HIS A 1 643 ? 30.141 14.156 -1.861 1 94.69 643 HIS A N 1
ATOM 5225 C CA . HIS A 1 643 ? 30.875 14.922 -0.85 1 94.69 643 HIS A CA 1
ATOM 5226 C C . HIS A 1 643 ? 30.078 16.141 -0.41 1 94.69 643 HIS A C 1
ATOM 5228 O O . HIS A 1 643 ? 30 16.453 0.783 1 94.69 643 HIS A O 1
ATOM 5234 N N . ARG A 1 644 ? 29.391 16.75 -1.31 1 93.94 644 ARG A N 1
ATOM 5235 C CA . ARG A 1 644 ? 28.562 17.906 -1.006 1 93.94 644 ARG A CA 1
ATOM 5236 C C . ARG A 1 644 ? 27.391 17.5 -0.113 1 93.94 644 ARG A C 1
ATOM 5238 O O . ARG A 1 644 ? 27 18.25 0.784 1 93.94 644 ARG A O 1
ATOM 5245 N N . GLY A 1 645 ? 26.812 16.344 -0.441 1 93.94 645 GLY A N 1
ATOM 5246 C CA . GLY A 1 645 ? 25.734 15.812 0.379 1 93.94 645 GLY A CA 1
ATOM 5247 C C . GLY A 1 645 ? 26.141 15.586 1.824 1 93.94 645 GLY A C 1
ATOM 5248 O O . GLY A 1 645 ? 25.344 15.812 2.738 1 93.94 645 GLY A O 1
ATOM 5249 N N . LEU A 1 646 ? 27.391 15.156 2.035 1 94.75 646 LEU A N 1
ATOM 5250 C CA . LEU A 1 646 ? 27.906 14.969 3.385 1 94.75 646 LEU A CA 1
ATOM 5251 C C . LEU A 1 646 ? 28 16.312 4.117 1 94.75 646 LEU A C 1
ATOM 5253 O O . LEU A 1 646 ? 27.703 16.391 5.309 1 94.75 646 LEU A O 1
ATOM 5257 N N . VAL A 1 647 ? 28.375 17.359 3.359 1 95.62 647 VAL A N 1
ATOM 5258 C CA . VAL A 1 647 ? 28.5 18.688 3.947 1 95.62 647 VAL A CA 1
ATOM 5259 C C . VAL A 1 647 ? 27.125 19.203 4.348 1 95.62 647 VAL A C 1
ATOM 5261 O O . VAL A 1 647 ? 26.969 19.812 5.414 1 95.62 647 VAL A O 1
ATOM 5264 N N . ARG A 1 648 ? 26.156 18.969 3.537 1 95.44 648 ARG A N 1
ATOM 5265 C CA . ARG A 1 648 ? 24.797 19.375 3.867 1 95.44 648 ARG A CA 1
ATOM 5266 C C . ARG A 1 648 ? 24.312 18.656 5.121 1 95.44 648 ARG A C 1
ATOM 5268 O O . ARG A 1 648 ? 23.594 19.25 5.941 1 95.44 648 ARG A O 1
ATOM 5275 N N . GLY A 1 649 ? 24.641 17.391 5.184 1 94.06 649 GLY A N 1
ATOM 5276 C CA . GLY A 1 649 ? 24.281 16.609 6.359 1 94.06 649 GLY A CA 1
ATOM 5277 C C . GLY A 1 649 ? 24.891 17.172 7.641 1 94.06 649 GLY A C 1
ATOM 5278 O O . GLY A 1 649 ? 24.203 17.266 8.656 1 94.06 649 GLY A O 1
ATOM 5279 N N . ILE A 1 650 ? 26.188 17.562 7.613 1 94.94 650 ILE A N 1
ATOM 5280 C CA . ILE A 1 650 ? 26.859 18.125 8.773 1 94.94 650 ILE A CA 1
ATOM 5281 C C . ILE A 1 650 ? 26.312 19.516 9.07 1 94.94 650 ILE A C 1
ATOM 5283 O O . ILE A 1 650 ? 26.172 19.906 10.227 1 94.94 650 ILE A O 1
ATOM 5287 N N . ALA A 1 651 ? 25.984 20.297 8.016 1 96.56 651 ALA A N 1
ATOM 5288 C CA . ALA A 1 651 ? 25.484 21.656 8.172 1 96.56 651 ALA A CA 1
ATOM 5289 C C . ALA A 1 651 ? 24.141 21.672 8.898 1 96.56 651 ALA A C 1
ATOM 5291 O O . ALA A 1 651 ? 23.938 22.469 9.82 1 96.56 651 ALA A O 1
ATOM 5292 N N . ILE A 1 652 ? 23.219 20.734 8.5 1 97.19 652 ILE A N 1
ATOM 5293 C CA . ILE A 1 652 ? 21.891 20.719 9.109 1 97.19 652 ILE A CA 1
ATOM 5294 C C . ILE A 1 652 ? 22 20.344 10.586 1 97.19 652 ILE A C 1
ATOM 5296 O O . ILE A 1 652 ? 21.281 20.891 11.43 1 97.19 652 ILE A O 1
ATOM 5300 N N . VAL A 1 653 ? 22.828 19.438 10.945 1 96.25 653 VAL A N 1
ATOM 5301 C CA . VAL A 1 653 ? 23.031 19.031 12.328 1 96.25 653 VAL A CA 1
ATOM 5302 C C . VAL A 1 653 ? 23.656 20.188 13.117 1 96.25 653 VAL A C 1
ATOM 5304 O O . VAL A 1 653 ? 23.312 20.406 14.281 1 96.25 653 VAL A O 1
ATOM 5307 N N . SER A 1 654 ? 24.594 20.875 12.477 1 96.06 654 SER A N 1
ATOM 5308 C CA . SER A 1 654 ? 25.25 22.016 13.109 1 96.06 654 SER A CA 1
ATOM 5309 C C . SER A 1 654 ? 24.234 23.094 13.469 1 96.06 654 SER A C 1
ATOM 5311 O O . SER A 1 654 ? 24.359 23.766 14.492 1 96.06 654 SER A O 1
ATOM 5313 N N . THR A 1 655 ? 23.234 23.25 12.562 1 97.38 655 THR A N 1
ATOM 5314 C CA . THR A 1 655 ? 22.203 24.25 12.852 1 97.38 655 THR A CA 1
ATOM 5315 C C . THR A 1 655 ? 21.312 23.781 14.008 1 97.38 655 THR A C 1
ATOM 5317 O O . THR A 1 655 ? 20.828 24.594 14.789 1 97.38 655 THR A O 1
ATOM 5320 N N . ASP A 1 656 ? 21.125 22.5 14.18 1 95.69 656 ASP A N 1
ATOM 5321 C CA . ASP A 1 656 ? 20.359 21.922 15.281 1 95.69 656 ASP A CA 1
ATOM 5322 C C . ASP A 1 656 ? 21.031 22.203 16.625 1 95.69 656 ASP A C 1
ATOM 5324 O O . ASP A 1 656 ? 20.344 22.328 17.641 1 95.69 656 ASP A O 1
ATOM 5328 N N . PHE A 1 657 ? 22.406 22.375 16.562 1 95.94 657 PHE A N 1
ATOM 5329 C CA . PHE A 1 657 ? 23.203 22.641 17.766 1 95.94 657 PHE A CA 1
ATOM 5330 C C . PHE A 1 657 ? 23.375 24.125 17.984 1 95.94 657 PHE A C 1
ATOM 5332 O O . PHE A 1 657 ? 23.953 24.547 18.984 1 95.94 657 PHE A O 1
ATOM 5339 N N . ALA A 1 658 ? 22.859 24.938 17.094 1 95.38 658 ALA A N 1
ATOM 5340 C CA . ALA A 1 658 ? 23.156 26.359 17.094 1 95.38 658 ALA A CA 1
ATOM 5341 C C . ALA A 1 658 ? 22.703 27.016 18.391 1 95.38 658 ALA A C 1
ATOM 5343 O O . ALA A 1 658 ? 23.328 27.969 18.859 1 95.38 658 ALA A O 1
ATOM 5344 N N . GLY A 1 659 ? 21.641 26.484 19 1 93.5 659 GLY A N 1
ATOM 5345 C CA . GLY A 1 659 ? 21.172 27.016 20.266 1 93.5 659 GLY A CA 1
ATOM 5346 C C . GLY A 1 659 ? 22.172 26.859 21.391 1 93.5 659 GLY A C 1
ATOM 5347 O O . GLY A 1 659 ? 22.172 27.641 22.344 1 93.5 659 GLY A O 1
ATOM 5348 N N . PHE A 1 660 ? 23.078 25.953 21.234 1 92.81 660 PHE A N 1
ATOM 5349 C CA . PHE A 1 660 ? 24.062 25.656 22.266 1 92.81 660 PHE A CA 1
ATOM 5350 C C . PHE A 1 660 ? 25.359 26.422 22.016 1 92.81 660 PHE A C 1
ATOM 5352 O O . PHE A 1 660 ? 26.312 26.281 22.781 1 92.81 660 PHE A O 1
ATOM 5359 N N . ALA A 1 661 ? 25.375 27.141 20.953 1 94.5 661 ALA A N 1
ATOM 5360 C CA . ALA A 1 661 ? 26.531 27.969 20.609 1 94.5 661 ALA A CA 1
ATOM 5361 C C . ALA A 1 661 ? 26.188 29.453 20.719 1 94.5 661 ALA A C 1
ATOM 5363 O O . ALA A 1 661 ? 26.859 30.281 20.109 1 94.5 661 ALA A O 1
ATOM 5364 N N . LYS A 1 662 ? 25.141 29.734 21.438 1 94.69 662 LYS A N 1
ATOM 5365 C CA . LYS A 1 662 ? 24.734 31.109 21.734 1 94.69 662 LYS A CA 1
ATOM 5366 C C . LYS A 1 662 ? 25.391 31.609 23.016 1 94.69 662 LYS A C 1
ATOM 5368 O O . LYS A 1 662 ? 26.172 30.906 23.641 1 94.69 662 LYS A O 1
ATOM 5373 N N . PRO A 1 663 ? 25.047 32.938 23.422 1 92.31 663 PRO A N 1
ATOM 5374 C CA . PRO A 1 663 ? 25.594 33.406 24.688 1 92.31 663 PRO A CA 1
ATOM 5375 C C . PRO A 1 663 ? 25.281 32.469 25.859 1 92.31 663 PRO A C 1
ATOM 5377 O O . PRO A 1 663 ? 24.234 31.812 25.875 1 92.31 663 PRO A O 1
ATOM 5380 N N . LEU A 1 664 ? 26.203 32.406 26.781 1 92.38 664 LEU A N 1
ATOM 5381 C CA . LEU A 1 664 ? 26.234 31.375 27.812 1 92.38 664 LEU A CA 1
ATOM 5382 C C . LEU A 1 664 ? 24.906 31.312 28.562 1 92.38 664 LEU A C 1
ATOM 5384 O O . LEU A 1 664 ? 24.406 30.234 28.875 1 92.38 664 LEU A O 1
ATOM 5388 N N . GLU A 1 665 ? 24.312 32.469 28.812 1 87.81 665 GLU A N 1
ATOM 5389 C CA . GLU A 1 665 ? 23.031 32.5 29.531 1 87.81 665 GLU A CA 1
ATOM 5390 C C . GLU A 1 665 ? 21.938 31.797 28.734 1 87.81 665 GLU A C 1
ATOM 5392 O O . GLU A 1 665 ? 21.156 31.031 29.297 1 87.81 665 GLU A O 1
ATOM 5397 N N . HIS A 1 666 ? 21.906 32.062 27.469 1 91 666 HIS A N 1
ATOM 5398 C CA . HIS A 1 666 ? 20.922 31.438 26.594 1 91 666 HIS A CA 1
ATOM 5399 C C . HIS A 1 666 ? 21.172 29.938 26.5 1 91 666 HIS A C 1
ATOM 5401 O O . HIS A 1 666 ? 20.219 29.141 26.547 1 91 666 HIS A O 1
ATOM 5407 N N . THR A 1 667 ? 22.422 29.531 26.391 1 92.62 667 THR A N 1
ATOM 5408 C CA . THR A 1 667 ? 22.812 28.141 26.266 1 92.62 667 THR A CA 1
ATOM 5409 C C . THR A 1 667 ? 22.406 27.359 27.516 1 92.62 667 THR A C 1
ATOM 5411 O O . THR A 1 667 ? 21.906 26.234 27.422 1 92.62 667 THR A O 1
ATOM 5414 N N . TYR A 1 668 ? 22.641 28 28.578 1 91.12 668 TYR A N 1
ATOM 5415 C CA . TYR A 1 668 ? 22.297 27.406 29.859 1 91.12 668 TYR A CA 1
ATOM 5416 C C . TYR A 1 668 ? 20.797 27.156 29.953 1 91.12 668 TYR A C 1
ATOM 5418 O O . TYR A 1 668 ? 20.375 26.031 30.25 1 91.12 668 TYR A O 1
ATOM 5426 N N . ASN A 1 669 ? 19.984 28.141 29.641 1 89.81 669 ASN A N 1
ATOM 5427 C CA . ASN A 1 669 ? 18.531 28.047 29.719 1 89.81 669 ASN A CA 1
ATOM 5428 C C . ASN A 1 669 ? 17.984 27.047 28.703 1 89.81 669 ASN A C 1
ATOM 5430 O O . ASN A 1 669 ? 17.031 26.312 29 1 89.81 669 ASN A O 1
ATOM 5434 N N . LEU A 1 670 ? 18.547 27.047 27.578 1 92.25 670 LEU A N 1
ATOM 5435 C CA . LEU A 1 670 ? 18.094 26.141 26.516 1 92.25 670 LEU A CA 1
ATOM 5436 C C . LEU A 1 670 ? 18.344 24.688 26.891 1 92.25 670 LEU A C 1
ATOM 5438 O O . LEU A 1 670 ? 17.531 23.812 26.609 1 92.25 670 LEU A O 1
ATOM 5442 N N . SER A 1 671 ? 19.453 24.422 27.516 1 93.38 671 SER A N 1
ATOM 5443 C CA . SER A 1 671 ? 19.781 23.062 27.938 1 93.38 671 SER A CA 1
ATOM 5444 C C . SER A 1 671 ? 18.766 22.547 28.969 1 93.38 671 SER A C 1
ATOM 5446 O O . SER A 1 671 ? 18.328 21.391 28.906 1 93.38 671 SER A O 1
ATOM 5448 N N . TYR A 1 672 ? 18.484 23.359 29.797 1 91.44 672 TYR A N 1
ATOM 5449 C CA . TYR A 1 672 ? 17.531 22.953 30.828 1 91.44 672 TYR A CA 1
ATOM 5450 C C . TYR A 1 672 ? 16.125 22.797 30.234 1 91.44 672 TYR A C 1
ATOM 5452 O O . TYR A 1 672 ? 15.352 21.953 30.688 1 91.44 672 TYR A O 1
ATOM 5460 N N . ALA A 1 673 ? 15.781 23.641 29.25 1 92.69 673 ALA A N 1
ATOM 5461 C CA . ALA A 1 673 ? 14.523 23.453 28.516 1 92.69 673 ALA A CA 1
ATOM 5462 C C . ALA A 1 673 ? 14.484 22.094 27.844 1 92.69 673 ALA A C 1
ATOM 5464 O O . ALA A 1 673 ? 13.438 21.438 27.812 1 92.69 673 ALA A O 1
ATOM 5465 N N . LEU A 1 674 ? 15.602 21.641 27.281 1 94.19 674 LEU A N 1
ATOM 5466 C CA . LEU A 1 674 ? 15.711 20.328 26.641 1 94.19 674 LEU A CA 1
ATOM 5467 C C . LEU A 1 674 ? 15.492 19.219 27.656 1 94.19 674 LEU A C 1
ATOM 5469 O O . LEU A 1 674 ? 14.766 18.266 27.375 1 94.19 674 LEU A O 1
ATOM 5473 N N . TYR A 1 675 ? 16.078 19.406 28.844 1 94 675 TYR A N 1
ATOM 5474 C CA . TYR A 1 675 ? 15.945 18.359 29.859 1 94 675 TYR A CA 1
ATOM 5475 C C . TYR A 1 675 ? 14.547 18.344 30.438 1 94 675 TYR A C 1
ATOM 5477 O O . TYR A 1 675 ? 14.039 17.281 30.828 1 94 675 TYR A O 1
ATOM 5485 N N . ALA A 1 676 ? 13.969 19.516 30.469 1 92.69 676 ALA A N 1
ATOM 5486 C CA . ALA A 1 676 ? 12.57 19.531 30.891 1 92.69 676 ALA A CA 1
ATOM 5487 C C . ALA A 1 676 ? 11.719 18.641 29.984 1 92.69 676 ALA A C 1
ATOM 5489 O O . ALA A 1 676 ? 10.797 17.969 30.453 1 92.69 676 ALA A O 1
ATOM 5490 N N . GLU A 1 677 ? 11.969 18.703 28.719 1 93.5 677 GLU A N 1
ATOM 5491 C CA . GLU A 1 677 ? 11.281 17.844 27.75 1 93.5 677 GLU A CA 1
ATOM 5492 C C . GLU A 1 677 ? 11.625 16.375 27.984 1 93.5 677 GLU A C 1
ATOM 5494 O O . GLU A 1 677 ? 10.75 15.516 27.875 1 93.5 677 GLU A O 1
ATOM 5499 N N . TYR A 1 678 ? 12.852 16.094 28.297 1 94.5 678 TYR A N 1
ATOM 5500 C CA . TYR A 1 678 ? 13.297 14.727 28.578 1 94.5 678 TYR A CA 1
ATOM 5501 C C . TYR A 1 678 ? 12.602 14.172 29.812 1 94.5 678 TYR A C 1
ATOM 5503 O O . TYR A 1 678 ? 12.133 13.023 29.797 1 94.5 678 TYR A O 1
ATOM 5511 N N . PHE A 1 679 ? 12.594 15.039 30.75 1 94.19 679 PHE A N 1
ATOM 5512 C CA . PHE A 1 679 ? 12.008 14.586 32 1 94.19 679 PHE A CA 1
ATOM 5513 C C . PHE A 1 679 ? 10.508 14.383 31.875 1 94.19 679 PHE A C 1
ATOM 5515 O O . PHE A 1 679 ? 9.938 13.492 32.5 1 94.19 679 PHE A O 1
ATOM 5522 N N . ALA A 1 680 ? 9.844 15.25 31.078 1 93.25 680 ALA A N 1
ATOM 5523 C CA . ALA A 1 680 ? 8.422 15.055 30.781 1 93.25 680 ALA A CA 1
ATOM 5524 C C . ALA A 1 680 ? 8.188 13.703 30.109 1 93.25 680 ALA A C 1
ATOM 5526 O O . ALA A 1 680 ? 7.199 13.023 30.391 1 93.25 680 ALA A O 1
ATOM 5527 N N . GLU A 1 681 ? 9.07 13.336 29.203 1 94.62 681 GLU A N 1
ATOM 5528 C CA . GLU A 1 681 ? 9.008 12.023 28.562 1 94.62 681 GLU A CA 1
ATOM 5529 C C . GLU A 1 681 ? 9.227 10.906 29.578 1 94.62 681 GLU A C 1
ATOM 5531 O O . GLU A 1 681 ? 8.547 9.875 29.531 1 94.62 681 GLU A O 1
ATOM 5536 N N . GLY A 1 682 ? 10.195 11.094 30.453 1 94.94 682 GLY A N 1
ATOM 5537 C CA . GLY A 1 682 ? 10.453 10.117 31.5 1 94.94 682 GLY A CA 1
ATOM 5538 C C . GLY A 1 682 ? 9.25 9.844 32.375 1 94.94 682 GLY A C 1
ATOM 5539 O O . GLY A 1 682 ? 9.016 8.703 32.781 1 94.94 682 GLY A O 1
ATOM 5540 N N . GLU A 1 683 ? 8.562 10.922 32.656 1 94 683 GLU A N 1
ATOM 5541 C CA . GLU A 1 683 ? 7.352 10.781 33.469 1 94 683 GLU A CA 1
ATOM 5542 C C . GLU A 1 683 ? 6.305 9.93 32.75 1 94 683 GLU A C 1
ATOM 5544 O O . GLU A 1 683 ? 5.582 9.164 33.406 1 94 683 GLU A O 1
ATOM 5549 N N . LYS A 1 684 ? 6.184 10.102 31.484 1 93.56 684 LYS A N 1
ATOM 5550 C CA . LYS A 1 684 ? 5.254 9.289 30.703 1 93.56 684 LYS A CA 1
ATOM 5551 C C . LYS A 1 684 ? 5.641 7.812 30.75 1 93.56 684 LYS A C 1
ATOM 5553 O O . LYS A 1 684 ? 4.773 6.938 30.781 1 93.56 684 LYS A O 1
ATOM 5558 N N . ILE A 1 685 ? 6.934 7.504 30.734 1 93.94 685 ILE A N 1
ATOM 5559 C CA . ILE A 1 685 ? 7.445 6.141 30.812 1 93.94 685 ILE A CA 1
ATOM 5560 C C . ILE A 1 685 ? 7.113 5.535 32.156 1 93.94 685 ILE A C 1
ATOM 5562 O O . ILE A 1 685 ? 6.742 4.363 32.25 1 93.94 685 ILE A O 1
ATOM 5566 N N . LYS A 1 686 ? 7.273 6.449 33.219 1 92.88 686 LYS A N 1
ATOM 5567 C CA . LYS A 1 686 ? 6.941 6 34.562 1 92.88 686 LYS A CA 1
ATOM 5568 C C . LYS A 1 686 ? 5.457 5.656 34.688 1 92.88 686 LYS A C 1
ATOM 5570 O O . LYS A 1 686 ? 5.086 4.711 35.375 1 92.88 686 LYS A O 1
ATOM 5575 N N . GLU A 1 687 ? 4.609 6.426 33.969 1 91.75 687 GLU A N 1
ATOM 5576 C CA . GLU A 1 687 ? 3.17 6.191 33.938 1 91.75 687 GLU A CA 1
ATOM 5577 C C . GLU A 1 687 ? 2.828 4.848 33.312 1 91.75 687 GLU A C 1
ATOM 5579 O O . GLU A 1 687 ? 1.797 4.25 33.625 1 91.75 687 GLU A O 1
ATOM 5584 N N . LEU A 1 688 ? 3.703 4.363 32.469 1 90.69 688 LEU A N 1
ATOM 5585 C CA . LEU A 1 688 ? 3.52 3.07 31.828 1 90.69 688 LEU A CA 1
ATOM 5586 C C . LEU A 1 688 ? 4.031 1.94 32.719 1 90.69 688 LEU A C 1
ATOM 5588 O O . LEU A 1 688 ? 3.918 0.766 32.344 1 90.69 688 LEU A O 1
ATOM 5592 N N . GLY A 1 689 ? 4.617 2.225 33.812 1 90.75 689 GLY A N 1
ATOM 5593 C CA . GLY A 1 689 ? 5.137 1.231 34.75 1 90.75 689 GLY A CA 1
ATOM 5594 C C . GLY A 1 689 ? 6.566 0.828 34.438 1 90.75 689 GLY A C 1
ATOM 5595 O O . GLY A 1 689 ? 7.043 -0.2 34.938 1 90.75 689 GLY A O 1
ATOM 5596 N N . LEU A 1 690 ? 7.215 1.585 33.625 1 94.19 690 LEU A N 1
ATOM 5597 C CA . LEU A 1 690 ? 8.594 1.29 33.25 1 94.19 690 LEU A CA 1
ATOM 5598 C C . LEU A 1 690 ? 9.555 2.293 33.875 1 94.19 690 LEU A C 1
ATOM 5600 O O . LEU A 1 690 ? 9.141 3.363 34.312 1 94.19 690 LEU A O 1
ATOM 5604 N N . LYS A 1 691 ? 10.773 1.91 33.969 1 92.88 691 LYS A N 1
ATOM 5605 C CA . LYS A 1 691 ? 11.812 2.814 34.438 1 92.88 691 LYS A CA 1
ATOM 5606 C C . LYS A 1 691 ? 12.461 3.561 33.25 1 92.88 691 LYS A C 1
ATOM 5608 O O . LYS A 1 691 ? 12.961 2.939 32.312 1 92.88 691 LYS A O 1
ATOM 5613 N N . PRO A 1 692 ? 12.375 4.844 33.281 1 94.75 692 PRO A N 1
ATOM 5614 C CA . PRO A 1 692 ? 13.008 5.594 32.188 1 94.75 692 PRO A CA 1
ATOM 5615 C C . PRO A 1 692 ? 14.531 5.512 32.219 1 94.75 692 PRO A C 1
ATOM 5617 O O . PRO A 1 692 ? 15.117 5.32 33.281 1 94.75 692 PRO A O 1
ATOM 5620 N N . PRO A 1 693 ? 15.172 5.566 31.141 1 93.62 693 PRO A N 1
ATOM 5621 C CA . PRO A 1 693 ? 16.625 5.723 31.141 1 93.62 693 PRO A CA 1
ATOM 5622 C C . PRO A 1 693 ? 17.094 6.922 31.953 1 93.62 693 PRO A C 1
ATOM 5624 O O . PRO A 1 693 ? 16.359 7.891 32.125 1 93.62 693 PRO A O 1
ATOM 5627 N N . PRO A 1 694 ? 18.281 6.91 32.406 1 91.88 694 PRO A N 1
ATOM 5628 C CA . PRO A 1 694 ? 18.781 7.957 33.312 1 91.88 694 PRO A CA 1
ATOM 5629 C C . PRO A 1 694 ? 18.672 9.352 32.719 1 91.88 694 PRO A C 1
ATOM 5631 O O . PRO A 1 694 ? 18.312 10.305 33.406 1 91.88 694 PRO A O 1
ATOM 5634 N N . ILE A 1 695 ? 18.844 9.547 31.5 1 92.56 695 ILE A N 1
ATOM 5635 C CA . ILE A 1 695 ? 18.844 10.852 30.859 1 92.56 695 ILE A CA 1
ATOM 5636 C C . ILE A 1 695 ? 17.422 11.422 30.859 1 92.56 695 ILE A C 1
ATOM 5638 O O . ILE A 1 695 ? 17.234 12.641 30.844 1 92.56 695 ILE A O 1
ATOM 5642 N N . LEU A 1 696 ? 16.406 10.57 30.969 1 94.75 696 LEU A N 1
ATOM 5643 C CA . LEU A 1 696 ? 15 10.984 30.938 1 94.75 696 LEU A CA 1
ATOM 5644 C C . LEU A 1 696 ? 14.422 11.016 32.344 1 94.75 696 LEU A C 1
ATOM 5646 O O . LEU A 1 696 ? 13.258 11.375 32.531 1 94.75 696 LEU A O 1
ATOM 5650 N N . ASP A 1 697 ? 15.203 10.617 33.375 1 92.5 697 ASP A N 1
ATOM 5651 C CA . ASP A 1 697 ? 14.734 10.5 34.75 1 92.5 697 ASP A CA 1
ATOM 5652 C C . ASP A 1 697 ? 15.031 11.773 35.531 1 92.5 697 ASP A C 1
ATOM 5654 O O . ASP A 1 697 ? 16.188 12.156 35.688 1 92.5 697 ASP A O 1
ATOM 5658 N N . ASN A 1 698 ? 14.078 12.398 35.969 1 90.38 698 ASN A N 1
ATOM 5659 C CA . ASN A 1 698 ? 14.203 13.641 36.719 1 90.38 698 ASN A CA 1
ATOM 5660 C C . ASN A 1 698 ? 14.977 13.438 38 1 90.38 698 ASN A C 1
ATOM 5662 O O . ASN A 1 698 ? 15.523 14.391 38.562 1 90.38 698 ASN A O 1
ATOM 5666 N N . ASP A 1 699 ? 15.086 12.234 38.438 1 87.62 699 ASP A N 1
ATOM 5667 C CA . ASP A 1 699 ? 15.836 11.914 39.656 1 87.62 699 ASP A CA 1
ATOM 5668 C C . ASP A 1 699 ? 17.328 12.18 39.438 1 87.62 699 ASP A C 1
ATOM 5670 O O . ASP A 1 699 ? 18.078 12.328 40.406 1 87.62 699 ASP A O 1
ATOM 5674 N N . THR A 1 700 ? 17.734 12.258 38.25 1 89.56 700 THR A N 1
ATOM 5675 C CA . THR A 1 700 ? 19.141 12.469 37.938 1 89.56 700 THR A CA 1
ATOM 5676 C C . THR A 1 700 ? 19.391 13.906 37.5 1 89.56 700 THR A C 1
ATOM 5678 O O . THR A 1 700 ? 20.312 14.164 36.719 1 89.56 700 THR A O 1
ATOM 5681 N N . TYR A 1 701 ? 18.641 14.789 37.906 1 88.38 701 TYR A N 1
ATOM 5682 C CA . TYR A 1 701 ? 18.703 16.203 37.531 1 88.38 701 TYR A CA 1
ATOM 5683 C C . TYR A 1 701 ? 20.078 16.781 37.812 1 88.38 701 TYR A C 1
ATOM 5685 O O . TYR A 1 701 ? 20.562 17.641 37.062 1 88.38 701 TYR A O 1
ATOM 5693 N N . ASN A 1 702 ? 20.734 16.328 38.781 1 86.69 702 ASN A N 1
ATOM 5694 C CA . ASN A 1 702 ? 22.031 16.844 39.219 1 86.69 702 ASN A CA 1
ATOM 5695 C C . ASN A 1 702 ? 23.125 16.484 38.219 1 86.69 702 ASN A C 1
ATOM 5697 O O . ASN A 1 702 ? 24.188 17.094 38.219 1 86.69 702 ASN A O 1
ATOM 5701 N N . GLU A 1 703 ? 22.844 15.656 37.375 1 91.69 703 GLU A N 1
ATOM 5702 C CA . GLU A 1 703 ? 23.859 15.188 36.438 1 91.69 703 GLU A CA 1
ATOM 5703 C C . GLU A 1 703 ? 23.812 15.984 35.125 1 91.69 703 GLU A C 1
ATOM 5705 O O . GLU A 1 703 ? 24.656 15.773 34.25 1 91.69 703 GLU A O 1
ATOM 5710 N N . ILE A 1 704 ? 22.938 16.938 34.969 1 92.38 704 ILE A N 1
ATOM 5711 C CA . ILE A 1 704 ? 22.719 17.688 33.75 1 92.38 704 ILE A CA 1
ATOM 5712 C C . ILE A 1 704 ? 24.016 18.359 33.312 1 92.38 704 ILE A C 1
ATOM 5714 O O . ILE A 1 704 ? 24.438 18.25 32.156 1 92.38 704 ILE A O 1
ATOM 5718 N N . PRO A 1 705 ? 24.766 19.094 34.25 1 92.94 705 PRO A N 1
ATOM 5719 C CA . PRO A 1 705 ? 26 19.766 33.844 1 92.94 705 PRO A CA 1
ATOM 5720 C C . PRO A 1 705 ? 27.047 18.797 33.312 1 92.94 705 PRO A C 1
ATOM 5722 O O . PRO A 1 705 ? 27.703 19.094 32.281 1 92.94 705 PRO A O 1
ATOM 5725 N N . THR A 1 706 ? 27.156 17.656 33.906 1 94.19 706 THR A N 1
ATOM 5726 C CA . THR A 1 706 ? 28.109 16.641 33.469 1 94.19 706 THR A CA 1
ATOM 5727 C C . THR A 1 706 ? 27.719 16.094 32.094 1 94.19 706 THR A C 1
ATOM 5729 O O . THR A 1 706 ? 28.578 15.891 31.234 1 94.19 706 THR A O 1
ATOM 5732 N N . ARG A 1 707 ? 26.484 15.852 31.922 1 94.69 707 ARG A N 1
ATOM 5733 C CA . ARG A 1 707 ? 25.984 15.328 30.656 1 94.69 707 ARG A CA 1
ATOM 5734 C C . ARG A 1 707 ? 26.172 16.344 29.531 1 94.69 707 ARG A C 1
ATOM 5736 O O . ARG A 1 707 ? 26.516 15.969 28.422 1 94.69 707 ARG A O 1
ATOM 5743 N N . GLU A 1 708 ? 25.844 17.594 29.859 1 95.12 708 GLU A N 1
ATOM 5744 C CA . GLU A 1 708 ? 26 18.641 28.875 1 95.12 708 GLU A CA 1
ATOM 5745 C C . GLU A 1 708 ? 27.469 18.812 28.484 1 95.12 708 GLU A C 1
ATOM 5747 O O . GLU A 1 708 ? 27.781 19.094 27.328 1 95.12 708 GLU A O 1
ATOM 5752 N N . ALA A 1 709 ? 28.375 18.703 29.469 1 95.81 709 ALA A N 1
ATOM 5753 C CA . ALA A 1 709 ? 29.812 18.781 29.1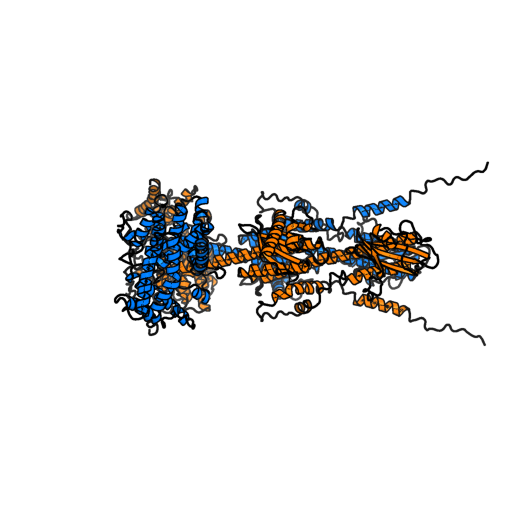88 1 95.81 709 ALA A CA 1
ATOM 5754 C C . ALA A 1 709 ? 30.234 17.656 28.25 1 95.81 709 ALA A C 1
ATOM 5756 O O . ALA A 1 709 ? 31 17.875 27.297 1 95.81 709 ALA A O 1
ATOM 5757 N N . THR A 1 710 ? 29.734 16.547 28.562 1 95.5 710 THR A N 1
ATOM 5758 C CA . THR A 1 710 ? 30.062 15.391 27.75 1 95.5 710 THR A CA 1
ATOM 5759 C C . THR A 1 710 ? 29.484 15.539 26.344 1 95.5 710 THR A C 1
ATOM 5761 O O . THR A 1 710 ? 30.156 15.242 25.344 1 95.5 710 THR A O 1
ATOM 5764 N N . PHE A 1 711 ? 28.266 15.898 26.266 1 94.5 711 PHE A N 1
ATOM 5765 C CA . PHE A 1 711 ? 27.609 16.109 24.984 1 94.5 711 PHE A CA 1
ATOM 5766 C C . PHE A 1 711 ? 28.359 17.141 24.156 1 94.5 711 PHE A C 1
ATOM 5768 O O . PHE A 1 711 ? 28.578 16.953 22.953 1 94.5 711 PHE A O 1
ATOM 5775 N N . CYS A 1 712 ? 28.656 18.266 24.797 1 95.81 712 CYS A N 1
ATOM 5776 C CA . CYS A 1 712 ? 29.375 19.359 24.125 1 95.81 712 CYS A CA 1
ATOM 5777 C C . CYS A 1 712 ? 30.719 18.875 23.594 1 95.81 712 CYS A C 1
ATOM 5779 O O . CYS A 1 712 ? 31.062 19.141 22.438 1 95.81 712 CYS A O 1
ATOM 5781 N N . SER A 1 713 ? 31.453 18.094 24.375 1 95.75 713 SER A N 1
ATOM 5782 C CA . SER A 1 713 ? 32.812 17.672 24.031 1 95.75 713 SER A CA 1
ATOM 5783 C C . SER A 1 713 ? 32.781 16.547 23 1 95.75 713 SER A C 1
ATOM 5785 O O . SER A 1 713 ? 33.625 16.484 22.094 1 95.75 713 SER A O 1
ATOM 5787 N N . ALA A 1 714 ? 31.797 15.727 23.109 1 94.06 714 ALA A N 1
ATOM 5788 C CA . ALA A 1 714 ? 31.812 14.5 22.312 1 94.06 714 ALA A CA 1
ATOM 5789 C C . ALA A 1 714 ? 31.047 14.688 21.016 1 94.06 714 ALA A C 1
ATOM 5791 O O . ALA A 1 714 ? 31.328 14.023 20.016 1 94.06 714 ALA A O 1
ATOM 5792 N N . VAL A 1 715 ? 30.094 15.523 21 1 93.88 715 VAL A N 1
ATOM 5793 C CA . VAL A 1 715 ? 29.203 15.578 19.844 1 93.88 715 VAL A CA 1
ATOM 5794 C C . VAL A 1 715 ? 29.281 16.953 19.203 1 93.88 715 VAL A C 1
ATOM 5796 O O . VAL A 1 715 ? 29.594 17.078 18.016 1 93.88 715 VAL A O 1
ATOM 5799 N N . VAL A 1 716 ? 29.062 18.094 19.969 1 95.69 716 VAL A N 1
ATOM 5800 C CA . VAL A 1 716 ? 28.891 19.438 19.422 1 95.69 716 VAL A CA 1
ATOM 5801 C C . VAL A 1 716 ? 30.219 19.953 18.875 1 95.69 716 VAL A C 1
ATOM 5803 O O . VAL A 1 716 ? 30.297 20.375 17.719 1 95.69 716 VAL A O 1
ATOM 5806 N N . LEU A 1 717 ? 31.312 19.812 19.656 1 96.31 717 LEU A N 1
ATOM 5807 C CA . LEU A 1 717 ? 32.594 20.375 19.281 1 96.31 717 LEU A CA 1
ATOM 5808 C C . LEU A 1 717 ? 33.188 19.656 18.062 1 96.31 717 LEU A C 1
ATOM 5810 O O . LEU A 1 717 ? 33.688 20.297 17.125 1 96.31 717 LEU A O 1
ATOM 5814 N N . PRO A 1 718 ? 33.156 18.375 18.062 1 95 718 PRO A N 1
ATOM 5815 C CA . PRO A 1 718 ? 33.625 17.703 16.859 1 95 718 PRO A CA 1
ATOM 5816 C C . PRO A 1 718 ? 32.844 18.109 15.602 1 95 718 PRO A C 1
ATOM 5818 O O . PRO A 1 718 ? 33.438 18.234 14.523 1 95 718 PRO A O 1
ATOM 5821 N N . CYS A 1 719 ? 31.578 18.25 15.734 1 95.44 719 CYS A N 1
ATOM 5822 C CA . CYS A 1 719 ? 30.766 18.688 14.609 1 95.44 719 CYS A CA 1
ATOM 5823 C C . CYS A 1 719 ? 31.234 20.031 14.086 1 95.44 719 CYS A C 1
ATOM 5825 O O . CYS A 1 719 ? 31.469 20.188 12.883 1 95.44 719 CYS A O 1
ATOM 5827 N N . TYR A 1 720 ? 31.406 21.031 15.016 1 97 720 TYR A N 1
ATOM 5828 C CA . TYR A 1 720 ? 31.797 22.375 14.617 1 97 720 TYR A CA 1
ATOM 5829 C C . TYR A 1 720 ? 33.25 22.406 14.156 1 97 720 TYR A C 1
ATOM 5831 O O . TYR A 1 720 ? 33.625 23.234 13.32 1 97 720 TYR A O 1
ATOM 5839 N N . GLU A 1 721 ? 34.031 21.453 14.648 1 96 721 GLU A N 1
ATOM 5840 C CA . GLU A 1 721 ? 35.406 21.359 14.195 1 96 721 GLU A CA 1
ATOM 5841 C C . GLU A 1 721 ? 35.5 20.969 12.719 1 96 721 GLU A C 1
ATOM 5843 O O . GLU A 1 721 ? 36.219 21.578 11.945 1 96 721 GLU A O 1
ATOM 5848 N N . ILE A 1 722 ? 34.781 20 12.414 1 95.62 722 ILE A N 1
ATOM 5849 C CA . ILE A 1 722 ? 34.75 19.547 11.023 1 95.62 722 ILE A CA 1
ATOM 5850 C C . ILE A 1 722 ? 34.156 20.641 10.141 1 95.62 722 ILE A C 1
ATOM 5852 O O . ILE A 1 722 ? 34.625 20.906 9.039 1 95.62 722 ILE A O 1
ATOM 5856 N N . LEU A 1 723 ? 33.062 21.25 10.633 1 96.5 723 LEU A N 1
ATOM 5857 C CA . LEU A 1 723 ? 32.375 22.297 9.859 1 96.5 723 LEU A CA 1
ATOM 5858 C C . LEU A 1 723 ? 33.344 23.453 9.594 1 96.5 723 LEU A C 1
ATOM 5860 O O . LEU A 1 723 ? 33.375 23.984 8.477 1 96.5 723 LEU A O 1
ATOM 5864 N N . MET A 1 724 ? 34.094 23.875 10.625 1 96.06 724 MET A N 1
ATOM 5865 C CA . MET A 1 724 ? 35 25.016 10.484 1 96.06 724 MET A CA 1
ATOM 5866 C C . MET A 1 724 ? 36.125 24.719 9.508 1 96.06 724 MET A C 1
ATOM 5868 O O . MET A 1 724 ? 36.625 25.609 8.828 1 96.06 724 MET A O 1
ATOM 5872 N N . LYS A 1 725 ? 36.5 23.469 9.391 1 95.38 725 LYS A N 1
ATOM 5873 C CA . LYS A 1 725 ? 37.531 23.078 8.438 1 95.38 725 LYS A CA 1
ATOM 5874 C C . LYS A 1 725 ? 37.031 23.203 7 1 95.38 725 LYS A C 1
ATOM 5876 O O . LYS A 1 725 ? 37.812 23.562 6.105 1 95.38 725 LYS A O 1
ATOM 5881 N N . ILE A 1 726 ? 35.844 22.953 6.805 1 96.06 726 ILE A N 1
ATOM 5882 C CA . ILE A 1 726 ? 35.281 22.969 5.465 1 96.06 726 ILE A CA 1
ATOM 5883 C C . ILE A 1 726 ? 34.719 24.359 5.168 1 96.06 726 ILE A C 1
ATOM 5885 O O . ILE A 1 726 ? 34.812 24.859 4.043 1 96.06 726 ILE A O 1
ATOM 5889 N N . LEU A 1 727 ? 34.094 24.938 6.176 1 97.19 727 LEU A N 1
ATOM 5890 C CA . LEU A 1 727 ? 33.5 26.266 6.109 1 97.19 727 LEU A CA 1
ATOM 5891 C C . LEU A 1 727 ? 34.062 27.188 7.191 1 97.19 727 LEU A C 1
ATOM 5893 O O . LEU A 1 727 ? 33.469 27.359 8.25 1 97.19 727 LEU A O 1
ATOM 5897 N N . PRO A 1 728 ? 35.062 27.875 6.91 1 96.44 728 PRO A N 1
ATOM 5898 C CA . PRO A 1 728 ? 35.875 28.547 7.918 1 96.44 728 PRO A CA 1
ATOM 5899 C C . PRO A 1 728 ? 35.125 29.656 8.641 1 96.44 728 PRO A C 1
ATOM 5901 O O . PRO A 1 728 ? 35.406 29.969 9.797 1 96.44 728 PRO A O 1
ATOM 5904 N N . ASN A 1 729 ? 34.188 30.203 8.07 1 97 729 ASN A N 1
ATOM 5905 C CA . ASN A 1 729 ? 33.469 31.328 8.688 1 97 729 ASN A CA 1
ATOM 5906 C C . ASN A 1 729 ? 32.5 30.844 9.766 1 97 729 ASN A C 1
ATOM 5908 O O . ASN A 1 729 ? 31.781 31.641 10.359 1 97 729 ASN A O 1
ATOM 5912 N N . THR A 1 730 ? 32.5 29.562 10.109 1 97.56 730 THR A N 1
ATOM 5913 C CA . THR A 1 730 ? 31.719 29.016 11.195 1 97.56 730 THR A CA 1
ATOM 5914 C C . THR A 1 730 ? 32.531 28.891 12.469 1 97.56 730 THR A C 1
ATOM 5916 O O . THR A 1 730 ? 32.094 28.297 13.453 1 97.56 730 THR A O 1
ATOM 5919 N N . THR A 1 731 ? 33.688 29.453 12.516 1 97.31 731 THR A N 1
ATOM 5920 C CA . THR A 1 731 ? 34.594 29.422 13.641 1 97.31 731 THR A CA 1
ATOM 5921 C C . THR A 1 731 ? 33.938 29.938 14.906 1 97.31 731 THR A C 1
ATOM 5923 O O . THR A 1 731 ? 34.156 29.406 16 1 97.31 731 THR A O 1
ATOM 5926 N N . PRO A 1 732 ? 33.062 30.984 14.805 1 96.75 732 PRO A N 1
ATOM 5927 C CA . PRO A 1 732 ? 32.406 31.484 16.016 1 96.75 732 PRO A CA 1
ATOM 5928 C C . PRO A 1 732 ? 31.562 30.406 16.703 1 96.75 732 PRO A C 1
ATOM 5930 O O . PRO A 1 732 ? 31.438 30.406 17.922 1 96.75 732 PRO A O 1
ATOM 5933 N N . LEU A 1 733 ? 30.969 29.531 15.945 1 97.31 733 LEU A N 1
ATOM 5934 C CA . LEU A 1 733 ? 30.188 28.453 16.531 1 97.31 733 LEU A CA 1
ATOM 5935 C C . LEU A 1 733 ? 31.062 27.531 17.359 1 97.31 733 LEU A C 1
ATOM 5937 O O . LEU A 1 733 ? 30.656 27.109 18.453 1 97.31 733 LEU A O 1
ATOM 5941 N N . TYR A 1 734 ? 32.281 27.188 16.844 1 96.88 734 TYR A N 1
ATOM 5942 C CA . TYR A 1 734 ? 33.219 26.359 17.547 1 96.88 734 TYR A CA 1
ATOM 5943 C C . TYR A 1 734 ? 33.719 27.047 18.812 1 96.88 734 TYR A C 1
ATOM 5945 O O . TYR A 1 734 ? 33.75 26.453 19.891 1 96.88 734 TYR A O 1
ATOM 5953 N N . LEU A 1 735 ? 34 28.375 18.719 1 97 735 LEU A N 1
ATOM 5954 C CA . LEU A 1 735 ? 34.531 29.141 19.844 1 97 735 LEU A CA 1
ATOM 5955 C C . LEU A 1 735 ? 33.5 29.281 20.953 1 97 735 LEU A C 1
ATOM 5957 O O . LEU A 1 735 ? 33.812 29.125 22.141 1 97 735 LEU A O 1
ATOM 5961 N N . ASN A 1 736 ? 32.312 29.547 20.562 1 96.19 736 ASN A N 1
ATOM 5962 C CA . ASN A 1 736 ? 31.25 29.688 21.547 1 96.19 736 ASN A CA 1
ATOM 5963 C C . ASN A 1 736 ? 30.953 28.359 22.234 1 96.19 736 ASN A C 1
ATOM 5965 O O . ASN A 1 736 ? 30.594 28.344 23.422 1 96.19 736 ASN A O 1
ATOM 5969 N N . SER A 1 737 ? 31.078 27.312 21.547 1 96.06 737 SER A N 1
ATOM 5970 C CA . SER A 1 737 ? 30.859 25.984 22.125 1 96.06 737 SER A CA 1
ATOM 5971 C C . SER A 1 737 ? 31.969 25.609 23.094 1 96.06 737 SER A C 1
ATOM 5973 O O . SER A 1 737 ? 31.734 24.906 24.078 1 96.06 737 SER A O 1
ATOM 5975 N N . THR A 1 738 ? 33.156 26.078 22.75 1 96.69 738 THR A N 1
ATOM 5976 C CA . THR A 1 738 ? 34.25 25.875 23.672 1 96.69 738 THR A CA 1
ATOM 5977 C C . THR A 1 738 ? 34 26.609 24.984 1 96.69 738 THR A C 1
ATOM 5979 O O . THR A 1 738 ? 34.312 26.094 26.062 1 96.69 738 THR A O 1
ATOM 5982 N N . LYS A 1 739 ? 33.5 27.828 24.891 1 96.06 739 LYS A N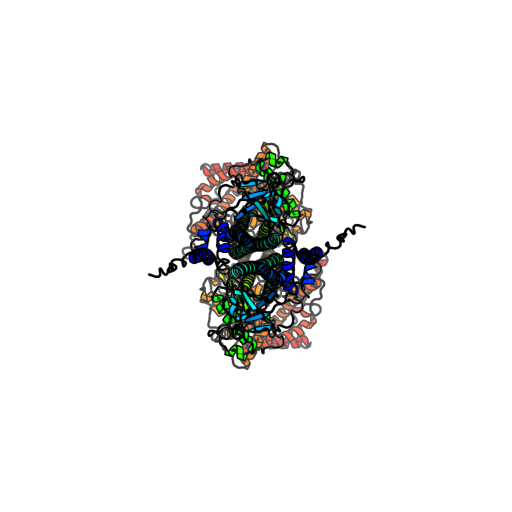 1
ATOM 5983 C CA . LYS A 1 739 ? 33.125 28.578 26.094 1 96.06 739 LYS A CA 1
ATOM 5984 C C . LYS A 1 739 ? 32.031 27.859 26.875 1 96.06 739 LYS A C 1
ATOM 5986 O O . LYS A 1 739 ? 32.062 27.844 28.109 1 96.06 739 LYS A O 1
ATOM 5991 N N . ALA A 1 740 ? 31.078 27.312 26.156 1 95.44 740 ALA A N 1
ATOM 5992 C CA . ALA A 1 740 ? 30 26.562 26.781 1 95.44 740 ALA A CA 1
ATOM 5993 C C . ALA A 1 740 ? 30.547 25.344 27.516 1 95.44 740 ALA A C 1
ATOM 5995 O O . ALA A 1 740 ? 30.078 25.016 28.609 1 95.44 740 ALA A O 1
ATOM 5996 N N . LEU A 1 741 ? 31.5 24.656 26.844 1 96 741 LEU A N 1
ATOM 5997 C CA . LEU A 1 741 ? 32.125 23.484 27.484 1 96 741 LEU A CA 1
ATOM 5998 C C . LEU A 1 741 ? 32.812 23.875 28.781 1 96 741 LEU A C 1
ATOM 6000 O O . LEU A 1 741 ? 32.719 23.172 29.781 1 96 741 LEU A O 1
ATOM 6004 N N . LYS A 1 742 ? 33.531 24.938 28.734 1 94.69 742 LYS A N 1
ATOM 6005 C CA . LYS A 1 742 ? 34.188 25.438 29.938 1 94.69 742 LYS A CA 1
ATOM 6006 C C . LYS A 1 742 ? 33.188 25.734 31.031 1 94.69 742 LYS A C 1
ATOM 6008 O O . LYS A 1 742 ? 33.406 25.391 32.188 1 94.69 742 LYS A O 1
ATOM 6013 N N . MET A 1 743 ? 32.062 26.391 30.719 1 92.94 743 MET A N 1
ATOM 6014 C CA . MET A 1 743 ? 31 26.703 31.688 1 92.94 743 MET A CA 1
ATOM 6015 C C . MET A 1 743 ? 30.438 25.438 32.312 1 92.94 743 MET A C 1
ATOM 6017 O O . MET A 1 743 ? 30.312 25.344 33.531 1 92.94 743 MET A O 1
ATOM 6021 N N . TRP A 1 744 ? 30.172 24.438 31.453 1 94.5 744 TRP A N 1
ATOM 6022 C CA . TRP A 1 744 ? 29.562 23.203 31.938 1 94.5 744 TRP A CA 1
ATOM 6023 C C . TRP A 1 744 ? 30.547 22.438 32.844 1 94.5 744 TRP A C 1
ATOM 6025 O O . TRP A 1 744 ? 30.141 21.812 33.812 1 94.5 744 TRP A O 1
ATOM 6035 N N . THR A 1 745 ? 31.781 22.5 32.406 1 93.56 745 THR A N 1
ATOM 6036 C CA . THR A 1 745 ? 32.812 21.844 33.219 1 93.56 745 THR A CA 1
ATOM 6037 C C . THR A 1 745 ? 32.938 22.5 34.594 1 93.56 745 THR A C 1
ATOM 6039 O O . THR A 1 745 ? 33.062 21.812 35.594 1 93.56 745 THR A O 1
ATOM 6042 N N . GLN A 1 746 ? 32.812 23.781 34.656 1 92.25 746 GLN A N 1
ATOM 6043 C CA . GLN A 1 746 ? 32.906 24.531 35.906 1 92.25 746 GLN A CA 1
ATOM 6044 C C . GLN A 1 746 ? 31.672 24.281 36.781 1 92.25 746 GLN A C 1
ATOM 6046 O O . GLN A 1 746 ? 31.781 24.156 38 1 92.25 746 GLN A O 1
ATOM 6051 N N . VAL A 1 747 ? 30.5 24.203 36.156 1 89.19 747 VAL A N 1
ATOM 6052 C CA . VAL A 1 747 ? 29.266 23.938 36.875 1 89.19 747 VAL A CA 1
ATOM 6053 C C . VAL A 1 747 ? 29.266 22.516 37.438 1 89.19 747 VAL A C 1
ATOM 6055 O O . VAL A 1 747 ? 28.844 22.281 38.562 1 89.19 747 VAL A O 1
ATOM 6058 N N . ALA A 1 748 ? 29.812 21.625 36.625 1 90.38 748 ALA A N 1
ATOM 6059 C CA . ALA A 1 748 ? 29.859 20.219 37.031 1 90.38 748 ALA A CA 1
ATOM 6060 C C . ALA A 1 748 ? 30.828 20.016 38.188 1 90.38 748 ALA A C 1
ATOM 6062 O O . ALA A 1 748 ? 30.578 19.188 39.062 1 90.38 748 ALA A O 1
ATOM 6063 N N . ASP A 1 749 ? 31.953 20.734 38.188 1 87.19 749 ASP A N 1
ATOM 6064 C CA . ASP A 1 749 ? 33 20.609 39.219 1 87.19 749 ASP A CA 1
ATOM 6065 C C . ASP A 1 749 ? 32.625 21.406 40.469 1 87.19 749 ASP A C 1
ATOM 6067 O O . ASP A 1 749 ? 33.281 21.281 41.5 1 87.19 749 ASP A O 1
ATOM 6071 N N . GLY A 1 750 ? 31.625 22.172 40.5 1 77.56 750 GLY A N 1
ATOM 6072 C CA . GLY A 1 750 ? 31.203 22.938 41.656 1 77.56 750 GLY A CA 1
ATOM 6073 C C . GLY A 1 750 ? 31.938 24.266 41.781 1 77.56 750 GLY A C 1
ATOM 6074 O O . GLY A 1 750 ? 31.797 24.953 42.781 1 77.56 750 GLY A O 1
ATOM 6075 N N . THR A 1 751 ? 32.781 24.609 40.906 1 69 751 THR A N 1
ATOM 6076 C CA . THR A 1 751 ? 33.625 25.797 41.031 1 69 751 THR A CA 1
ATOM 6077 C C . THR A 1 751 ? 32.844 27.031 40.562 1 69 751 THR A C 1
ATOM 6079 O O . THR A 1 751 ? 33.219 28.156 40.938 1 69 751 THR A O 1
ATOM 6082 N N . GLN A 1 752 ? 32.031 26.969 39.656 1 61.59 752 GLN A N 1
ATOM 6083 C CA . GLN A 1 752 ? 31.203 28.078 39.188 1 61.59 752 GLN A CA 1
ATOM 6084 C C . GLN A 1 752 ? 29.75 27.875 39.594 1 61.59 752 GLN A C 1
ATOM 6086 O O . GLN A 1 752 ? 29.219 26.781 39.5 1 61.59 752 GLN A O 1
ATOM 6091 N N . THR A 1 753 ? 29.391 28.859 40.562 1 51.06 753 THR A N 1
ATOM 6092 C CA . THR A 1 753 ? 27.984 28.875 40.969 1 51.06 753 THR A CA 1
ATOM 6093 C C . THR A 1 753 ? 27.078 29.094 39.75 1 51.06 753 THR A C 1
ATOM 6095 O O . THR A 1 753 ? 27.484 29.719 38.781 1 51.06 753 THR A O 1
ATOM 6098 N N . VAL A 1 754 ? 26.047 28.375 39.656 1 53.31 754 VAL A N 1
ATOM 6099 C CA . VAL A 1 754 ? 24.969 28.359 38.688 1 53.31 754 VAL A CA 1
ATOM 6100 C C . VAL A 1 754 ? 24.625 29.781 38.25 1 53.31 754 VAL A C 1
ATOM 6102 O O . VAL A 1 754 ? 24.609 30.703 39.062 1 53.31 754 VAL A O 1
ATOM 6105 N N . LEU A 1 755 ? 24.984 30.156 37.156 1 50.19 755 LEU A N 1
ATOM 6106 C CA . LEU A 1 755 ? 24.453 31.453 36.75 1 50.19 755 LEU A CA 1
ATOM 6107 C C . LEU A 1 755 ? 23.047 31.672 37.281 1 50.19 755 LEU A C 1
ATOM 6109 O O . LEU A 1 755 ? 22.203 30.766 37.219 1 50.19 755 LEU A O 1
ATOM 6113 N N . PRO A 1 756 ? 22.953 32.5 38.406 1 41.44 756 PRO A N 1
ATOM 6114 C CA . PRO A 1 756 ? 21.797 32.719 39.312 1 41.44 756 PRO A CA 1
ATOM 6115 C C . PRO A 1 756 ? 20.469 32.5 38.594 1 41.44 756 PRO A C 1
ATOM 6117 O O . PRO A 1 756 ? 19.516 32 39.188 1 41.44 756 PRO A O 1
ATOM 6120 N N . ASN A 1 757 ? 20.094 33.438 37.656 1 40.16 757 ASN A N 1
ATOM 6121 C CA . ASN A 1 757 ? 18.672 33.781 37.594 1 40.16 757 ASN A CA 1
ATOM 6122 C C . ASN A 1 757 ? 17.828 32.531 37.25 1 40.16 757 ASN A C 1
ATOM 6124 O O . ASN A 1 757 ? 16.734 32.375 37.781 1 40.16 757 ASN A O 1
ATOM 6128 N N . GLN A 1 758 ? 17.75 31.953 36 1 40.28 758 GLN A N 1
ATOM 6129 C CA . GLN A 1 758 ? 16.609 31.453 35.281 1 40.28 758 GLN A CA 1
ATOM 6130 C C . GLN A 1 758 ? 16.5 29.938 35.375 1 40.28 758 GLN A C 1
ATOM 6132 O O . GLN A 1 758 ? 15.586 29.328 34.812 1 40.28 758 GLN A O 1
ATOM 6137 N N . SER A 1 759 ? 17.328 29.25 36 1 41.25 759 SER A N 1
ATOM 6138 C CA . SER A 1 759 ? 17.375 27.797 35.781 1 41.25 759 SER A CA 1
ATOM 6139 C C . SER A 1 759 ? 16.328 27.078 36.625 1 41.25 759 SER A C 1
ATOM 6141 O O . SER A 1 759 ? 15.703 26.125 36.125 1 41.25 759 SER A O 1
ATOM 6143 N N . GLU A 1 760 ? 16.281 27.359 37.969 1 41.69 760 GLU A N 1
ATOM 6144 C CA . GLU A 1 760 ? 15.43 26.609 38.875 1 41.69 760 GLU A CA 1
ATOM 6145 C C . GLU A 1 760 ? 13.961 26.766 38.5 1 41.69 760 GLU A C 1
ATOM 6147 O O . GLU A 1 760 ? 13.164 25.844 38.75 1 41.69 760 GLU A O 1
ATOM 6152 N N . ASP A 1 761 ? 13.602 27.891 38.094 1 42.78 761 ASP A N 1
ATOM 6153 C CA . ASP A 1 761 ? 12.203 28.156 37.781 1 42.78 761 ASP A CA 1
ATOM 6154 C C . ASP A 1 761 ? 11.734 27.344 36.594 1 42.78 761 ASP A C 1
ATOM 6156 O O . ASP A 1 761 ? 10.594 26.875 36.562 1 42.78 761 ASP A O 1
ATOM 6160 N N . ILE A 1 762 ? 12.617 27.172 35.688 1 44.41 762 ILE A N 1
ATOM 6161 C CA . ILE A 1 762 ? 12.188 26.422 34.531 1 44.41 762 ILE A CA 1
ATOM 6162 C C . ILE A 1 762 ? 11.969 24.953 34.906 1 44.41 762 ILE A C 1
ATOM 6164 O O . ILE A 1 762 ? 10.977 24.344 34.5 1 44.41 762 ILE A O 1
ATOM 6168 N N . LEU A 1 763 ? 12.836 24.453 35.75 1 45.97 763 LEU A N 1
ATOM 6169 C CA . LEU A 1 763 ? 12.711 23.047 36.156 1 45.97 763 LEU A CA 1
ATOM 6170 C C . LEU A 1 763 ? 11.562 22.844 37.125 1 45.97 763 LEU A C 1
ATOM 6172 O O . LEU A 1 763 ? 10.883 21.812 37.094 1 45.97 763 LEU A O 1
ATOM 6176 N N . SER A 1 764 ? 11.367 23.672 38.125 1 45.44 764 SER A N 1
ATOM 6177 C CA . SER A 1 764 ? 10.273 23.531 39.062 1 45.44 764 SER A CA 1
ATOM 6178 C C . SER A 1 764 ? 8.922 23.547 38.375 1 45.44 764 SER A C 1
ATOM 6180 O O . SER A 1 764 ? 7.965 22.922 38.844 1 45.44 764 SER A O 1
ATOM 6182 N N . GLN A 1 765 ? 8.797 24.312 37.406 1 41.53 765 GLN A N 1
ATOM 6183 C CA . GLN A 1 765 ? 7.551 24.312 36.656 1 41.53 765 GLN A CA 1
ATOM 6184 C C . GLN A 1 765 ? 7.34 22.969 35.938 1 41.53 765 GLN A C 1
ATOM 6186 O O . GLN A 1 765 ? 6.203 22.578 35.688 1 41.53 765 GLN A O 1
ATOM 6191 N N . ILE A 1 766 ? 8.344 22.359 35.656 1 40.25 766 ILE A N 1
ATOM 6192 C CA . ILE A 1 766 ? 8.281 21.094 34.906 1 40.25 766 ILE A CA 1
ATOM 6193 C C . ILE A 1 766 ? 7.906 19.969 35.875 1 40.25 766 ILE A C 1
ATOM 6195 O O . ILE A 1 766 ? 7.059 19.125 35.562 1 40.25 766 ILE A O 1
ATOM 6199 N N . VAL A 1 767 ? 8.609 19.797 37.125 1 38.28 767 VAL A N 1
ATOM 6200 C CA . VAL A 1 767 ? 8.359 18.719 38.094 1 38.28 767 VAL A CA 1
ATOM 6201 C C . VAL A 1 767 ? 7.027 18.953 38.781 1 38.28 767 VAL A C 1
ATOM 6203 O O . VAL A 1 767 ? 6.344 18 39.188 1 38.28 767 VAL A O 1
ATOM 6206 N N . GLY A 1 768 ? 6.664 20.109 39.219 1 36.75 768 GLY A N 1
ATOM 6207 C CA . GLY A 1 768 ? 5.488 20.375 40.031 1 36.75 768 GLY A CA 1
ATOM 6208 C C . GLY A 1 768 ? 4.184 20.109 39.312 1 36.75 768 GLY A C 1
ATOM 6209 O O . GLY A 1 768 ? 3.125 20.031 39.938 1 36.75 768 GLY A O 1
ATOM 6210 N N . ASP A 1 769 ? 4.098 20.281 38.094 1 36.19 769 ASP A N 1
ATOM 6211 C CA . ASP A 1 769 ? 2.795 20.047 37.469 1 36.19 769 ASP A CA 1
ATOM 6212 C C . ASP A 1 769 ? 2.43 18.562 37.5 1 36.19 769 ASP A C 1
ATOM 6214 O O . ASP A 1 769 ? 1.373 18.172 37 1 36.19 769 ASP A O 1
ATOM 6218 N N . SER A 1 770 ? 3.266 17.625 37.844 1 33.19 770 SER A N 1
ATOM 6219 C CA . SER A 1 770 ? 2.855 16.234 38 1 33.19 770 SER A CA 1
ATOM 6220 C C . SER A 1 770 ? 2.072 16.016 39.281 1 33.19 770 SER A C 1
ATOM 6222 O O . SER A 1 770 ? 1.385 15 39.438 1 33.19 770 SER A O 1
ATOM 6224 N N . SER A 1 771 ? 2.395 16.609 40.531 1 30.77 771 SER A N 1
ATOM 6225 C CA . SER A 1 771 ? 1.755 16.25 41.781 1 30.77 771 SER A CA 1
ATOM 6226 C C . SER A 1 771 ? 0.317 16.766 41.844 1 30.77 771 SER A C 1
ATOM 6228 O O . SER A 1 771 ? -0.438 16.406 42.75 1 30.77 771 SER A O 1
ATOM 6230 N N . SER A 1 772 ? -0.01 17.891 41.312 1 29.11 772 SER A N 1
ATOM 6231 C CA . SER A 1 772 ? -1.323 18.422 41.656 1 29.11 772 SER A CA 1
ATOM 6232 C C . SER A 1 772 ? -2.439 17.609 41 1 29.11 772 SER A C 1
ATOM 6234 O O . SER A 1 772 ? -3.621 17.891 41.219 1 29.11 772 SER A O 1
ATOM 6236 N N . THR A 1 773 ? -2.197 16.766 40 1 28.5 773 THR A N 1
ATOM 6237 C CA . THR A 1 773 ? -3.412 16.109 39.531 1 28.5 773 THR A CA 1
ATOM 6238 C C . THR A 1 773 ? -3.785 14.953 40.469 1 28.5 773 THR A C 1
ATOM 6240 O O . THR A 1 773 ? -4.719 14.203 40.156 1 28.5 773 THR A O 1
ATOM 6243 N N . SER A 1 774 ? -2.965 14.57 41.562 1 24.42 774 SER A N 1
ATOM 6244 C CA . SER A 1 774 ? -3.482 13.477 42.375 1 24.42 774 SER A CA 1
ATOM 6245 C C . SER A 1 774 ? -4.629 13.938 43.281 1 24.42 774 SER A C 1
ATOM 6247 O O . SER A 1 774 ? -5.297 13.125 43.906 1 24.42 774 SER A O 1
ATOM 6249 N N . THR A 1 775 ? -4.539 15.133 43.938 1 22.69 775 THR A N 1
ATOM 6250 C CA . THR A 1 775 ? -5.477 15.273 45.062 1 22.69 775 THR A CA 1
ATOM 6251 C C . THR A 1 775 ? -6.887 15.539 44.531 1 22.69 775 THR A C 1
ATOM 6253 O O . THR A 1 775 ? -7.859 15.461 45.281 1 22.69 775 THR A O 1
ATOM 6256 N N . ASN A 1 776 ? -7.121 16.406 43.562 1 20.47 776 ASN A N 1
ATOM 6257 C CA . ASN A 1 776 ? -8.57 16.5 43.469 1 20.47 776 ASN A CA 1
ATOM 6258 C C . ASN A 1 776 ? -9.156 15.312 42.688 1 20.47 776 ASN A C 1
ATOM 6260 O O . ASN A 1 776 ? -8.617 14.906 41.656 1 20.47 776 ASN A O 1
ATOM 6264 N N . MET B 1 1 ? -5.316 -111.625 -15.141 1 19.2 1 MET B N 1
ATOM 6265 C CA . MET B 1 1 ? -5.32 -110.625 -14.086 1 19.2 1 MET B CA 1
ATOM 6266 C C . MET B 1 1 ? -4.969 -109.25 -14.656 1 19.2 1 MET B C 1
ATOM 6268 O O . MET B 1 1 ? -3.879 -109.062 -15.195 1 19.2 1 MET B O 1
ATOM 6272 N N . SER B 1 2 ? -5.785 -108.562 -15.32 1 19.45 2 SER B N 1
ATOM 6273 C CA . SER B 1 2 ? -5.992 -107.562 -16.375 1 19.45 2 SER B CA 1
ATOM 6274 C C . SER B 1 2 ? -5.539 -106.188 -15.922 1 19.45 2 SER B C 1
ATOM 6276 O O . SER B 1 2 ? -6.012 -105.625 -14.906 1 19.45 2 SER B O 1
ATOM 6278 N N . ARG B 1 3 ? -4.328 -105.812 -15.922 1 20.8 3 ARG B N 1
ATOM 6279 C CA . ARG B 1 3 ? -3.479 -104.938 -15.172 1 20.8 3 ARG B CA 1
ATOM 6280 C C . ARG B 1 3 ? -3.803 -103.438 -15.516 1 20.8 3 ARG B C 1
ATOM 6282 O O . ARG B 1 3 ? -3.541 -103 -16.625 1 20.8 3 ARG B O 1
ATOM 6289 N N . THR B 1 4 ? -4.945 -102.875 -15.227 1 20.5 4 THR B N 1
ATOM 6290 C CA . THR B 1 4 ? -5.738 -101.688 -15.562 1 20.5 4 THR B CA 1
ATOM 6291 C C . THR B 1 4 ? -4.977 -100.438 -15.242 1 20.5 4 THR B C 1
ATOM 6293 O O . THR B 1 4 ? -4.566 -100.188 -14.094 1 20.5 4 THR B O 1
ATOM 6296 N N . ILE B 1 5 ? -4.039 -100 -15.945 1 21.27 5 ILE B N 1
ATOM 6297 C CA . ILE B 1 5 ? -3.088 -98.938 -15.625 1 21.27 5 ILE B CA 1
ATOM 6298 C C . ILE B 1 5 ? -3.836 -97.625 -15.32 1 21.27 5 ILE B C 1
ATOM 6300 O O . ILE B 1 5 ? -4.559 -97.125 -16.172 1 21.27 5 ILE B O 1
ATOM 6304 N N . ARG B 1 6 ? -4.391 -97.25 -14.07 1 21.67 6 ARG B N 1
ATOM 6305 C CA . ARG B 1 6 ? -5.16 -96.25 -13.312 1 21.67 6 ARG B CA 1
ATOM 6306 C C . ARG B 1 6 ? -4.453 -94.875 -13.273 1 21.67 6 ARG B C 1
ATOM 6308 O O . ARG B 1 6 ? -3.301 -94.812 -12.844 1 21.67 6 ARG B O 1
ATOM 6315 N N . TYR B 1 7 ? -4.496 -94.062 -14.312 1 21.64 7 TYR B N 1
ATOM 6316 C CA . TYR B 1 7 ? -3.82 -92.812 -14.602 1 21.64 7 TYR B CA 1
ATOM 6317 C C . TYR B 1 7 ? -3.939 -91.812 -13.43 1 21.64 7 TYR B C 1
ATOM 6319 O O . TYR B 1 7 ? -5.035 -91.625 -12.906 1 21.64 7 TYR B O 1
ATOM 6327 N N . SER B 1 8 ? -3.029 -91.5 -12.383 1 21.31 8 SER B N 1
ATOM 6328 C CA . SER B 1 8 ? -2.639 -91.062 -11.062 1 21.31 8 SER B CA 1
ATOM 6329 C C . SER B 1 8 ? -2.777 -89.5 -10.969 1 21.31 8 SER B C 1
ATOM 6331 O O . SER B 1 8 ? -2.363 -88.812 -11.875 1 21.31 8 SER B O 1
ATOM 6333 N N . SER B 1 9 ? -3.756 -88.562 -10.25 1 23.09 9 SER B N 1
ATOM 6334 C CA . SER B 1 9 ? -4.773 -87.562 -10.039 1 23.09 9 SER B CA 1
ATOM 6335 C C . SER B 1 9 ? -4.141 -86.25 -9.672 1 23.09 9 SER B C 1
ATOM 6337 O O . SER B 1 9 ? -4.844 -85.312 -9.312 1 23.09 9 SER B O 1
ATOM 6339 N N . ASP B 1 10 ? -2.738 -85.812 -9.234 1 23.06 10 ASP B N 1
ATOM 6340 C CA . ASP B 1 10 ? -1.795 -84.875 -8.617 1 23.06 10 ASP B CA 1
ATOM 6341 C C . ASP B 1 10 ? -1.565 -83.688 -9.5 1 23.06 10 ASP B C 1
ATOM 6343 O O . ASP B 1 10 ? -0.562 -82.938 -9.352 1 23.06 10 ASP B O 1
ATOM 6347 N N . GLU B 1 11 ? -2.111 -83.25 -10.734 1 23.33 11 GLU B N 1
ATOM 6348 C CA . GLU B 1 11 ? -2.152 -82.438 -11.961 1 23.33 11 GLU B CA 1
ATOM 6349 C C . GLU B 1 11 ? -2.734 -81.062 -11.703 1 23.33 11 GLU B C 1
ATOM 6351 O O . GLU B 1 11 ? -2.986 -80.312 -12.641 1 23.33 11 GLU B O 1
ATOM 6356 N N . ASP B 1 12 ? -3.26 -80.5 -10.438 1 23.47 12 ASP B N 1
ATOM 6357 C CA . ASP B 1 12 ? -4.031 -79.375 -9.836 1 23.47 12 ASP B CA 1
ATOM 6358 C C . ASP B 1 12 ? -3.178 -78.125 -9.672 1 23.47 12 ASP B C 1
ATOM 6360 O O . ASP B 1 12 ? -3.709 -77.062 -9.531 1 23.47 12 ASP B O 1
ATOM 6364 N N . ASN B 1 13 ? -1.85 -78.125 -9.273 1 22.48 13 ASN B N 1
ATOM 6365 C CA . ASN B 1 13 ? -1.042 -77.125 -8.586 1 22.48 13 ASN B CA 1
ATOM 6366 C C . ASN B 1 13 ? -0.568 -76.062 -9.539 1 22.48 13 ASN B C 1
ATOM 6368 O O . ASN B 1 13 ? -0.016 -75 -9.102 1 22.48 13 ASN B O 1
ATOM 6372 N N . THR B 1 14 ? -0.205 -76.375 -10.688 1 22.73 14 THR B N 1
ATOM 6373 C CA . THR B 1 14 ? 0.644 -75.438 -11.43 1 22.73 14 THR B CA 1
ATOM 6374 C C . THR B 1 14 ? -0.139 -74.25 -11.844 1 22.73 14 THR B C 1
ATOM 6376 O O . THR B 1 14 ? 0.448 -73.25 -12.266 1 22.73 14 THR B O 1
ATOM 6379 N N . TYR B 1 15 ? -1.41 -74.312 -12.062 1 22.59 15 TYR B N 1
ATOM 6380 C CA . TYR B 1 15 ? -2.209 -73.188 -12.445 1 22.59 15 TYR B CA 1
ATOM 6381 C C . TYR B 1 15 ? -2.264 -72.188 -11.312 1 22.59 15 TYR B C 1
ATOM 6383 O O . TYR B 1 15 ? -2.82 -71.062 -11.477 1 22.59 15 TYR B O 1
ATOM 6391 N N . ASP B 1 16 ? -1.984 -72.5 -10 1 24.42 16 ASP B N 1
ATOM 6392 C CA . ASP B 1 16 ? -2 -71.625 -8.797 1 24.42 16 ASP B CA 1
ATOM 6393 C C . ASP B 1 16 ? -0.886 -70.625 -8.82 1 24.42 16 ASP B C 1
ATOM 6395 O O . ASP B 1 16 ? -0.981 -69.562 -8.164 1 24.42 16 ASP B O 1
ATOM 6399 N N . LYS B 1 17 ? 0.276 -70.938 -9.352 1 25.64 17 LYS B N 1
ATOM 6400 C CA . LYS B 1 17 ? 1.415 -70.062 -9.375 1 25.64 17 LYS B CA 1
ATOM 6401 C C . LYS B 1 17 ? 1.132 -68.812 -10.266 1 25.64 17 LYS B C 1
ATOM 6403 O O . LYS B 1 17 ? 1.68 -67.75 -10.047 1 25.64 17 LYS B O 1
ATOM 6408 N N . TRP B 1 18 ? 0.438 -69.125 -11.32 1 22.42 18 TRP B N 1
ATOM 6409 C CA . TRP B 1 18 ? 0.156 -67.938 -12.133 1 22.42 18 TRP B CA 1
ATOM 6410 C C . TRP B 1 18 ? -0.76 -67 -11.391 1 22.42 18 TRP B C 1
ATOM 6412 O O . TRP B 1 18 ? -0.695 -65.75 -11.602 1 22.42 18 TRP B O 1
ATOM 6422 N N . ARG B 1 19 ? -1.668 -67.5 -10.438 1 24.08 19 ARG B N 1
ATOM 6423 C CA . ARG B 1 19 ? -2.609 -66.688 -9.695 1 24.08 19 ARG B CA 1
ATOM 6424 C C . ARG B 1 19 ? -1.876 -65.688 -8.781 1 24.08 19 ARG B C 1
ATOM 6426 O O . ARG B 1 19 ? -2.332 -64.562 -8.562 1 24.08 19 ARG B O 1
ATOM 6433 N N . THR B 1 20 ? -0.828 -66.25 -8.055 1 24.42 20 THR B N 1
ATOM 6434 C CA . THR B 1 20 ? -0.184 -65.375 -7.07 1 24.42 20 THR B CA 1
ATOM 6435 C C . THR B 1 20 ? 0.394 -64.125 -7.738 1 24.42 20 THR B C 1
ATOM 6437 O O . THR B 1 20 ? 0.316 -63 -7.184 1 24.42 20 THR B O 1
ATOM 6440 N N . LYS B 1 21 ? 1.007 -64.375 -8.867 1 25.02 21 LYS B N 1
ATOM 6441 C CA . LYS B 1 21 ? 1.718 -63.219 -9.477 1 25.02 21 LYS B CA 1
ATOM 6442 C C . LYS B 1 21 ? 0.744 -62.156 -9.969 1 25.02 21 LYS B C 1
ATOM 6444 O O . LYS B 1 21 ? 1.062 -60.969 -9.961 1 25.02 21 LYS B O 1
ATOM 6449 N N . THR B 1 22 ? -0.491 -62.562 -10.352 1 25.14 22 THR B N 1
ATOM 6450 C CA . THR B 1 22 ? -1.501 -61.562 -10.703 1 25.14 22 THR B CA 1
ATOM 6451 C C . THR B 1 22 ? -1.987 -60.812 -9.461 1 25.14 22 THR B C 1
ATOM 6453 O O . THR B 1 22 ? -2.537 -59.719 -9.57 1 25.14 22 THR B O 1
ATOM 6456 N N . ILE B 1 23 ? -1.935 -61.469 -8.195 1 24.89 23 ILE B N 1
ATOM 6457 C CA . ILE B 1 23 ? -2.344 -60.812 -6.961 1 24.89 23 ILE B CA 1
ATOM 6458 C C . ILE B 1 23 ? -1.503 -59.562 -6.734 1 24.89 23 ILE B C 1
ATOM 6460 O O . ILE B 1 23 ? -2.018 -58.531 -6.285 1 24.89 23 ILE B O 1
ATOM 6464 N N . ILE B 1 24 ? -0.193 -59.781 -6.957 1 24.08 24 ILE B N 1
ATOM 6465 C CA . ILE B 1 24 ? 0.618 -58.625 -6.645 1 24.08 24 ILE B CA 1
ATOM 6466 C C . ILE B 1 24 ? 0.207 -57.469 -7.543 1 24.08 24 ILE B C 1
ATOM 6468 O O . ILE B 1 24 ? 0.21 -56.312 -7.109 1 24.08 24 ILE B O 1
ATOM 6472 N N . LEU B 1 25 ? -0.229 -57.844 -8.703 1 24.95 25 LEU B N 1
ATOM 6473 C CA . LEU B 1 25 ? -0.661 -56.719 -9.539 1 24.95 25 LEU B CA 1
ATOM 6474 C C . LEU B 1 25 ? -1.922 -56.094 -8.977 1 24.95 25 LEU B C 1
ATOM 6476 O O . LEU B 1 25 ? -2.125 -54.875 -9.133 1 24.95 25 LEU B O 1
ATOM 6480 N N . ASP B 1 26 ? -2.896 -56.875 -8.391 1 25.03 26 ASP B N 1
ATOM 6481 C CA . ASP B 1 26 ? -4.113 -56.344 -7.785 1 25.03 26 ASP B CA 1
ATOM 6482 C C . ASP B 1 26 ? -3.789 -55.375 -6.664 1 25.03 26 ASP B C 1
ATOM 6484 O O . ASP B 1 26 ? -4.469 -54.375 -6.504 1 25.03 26 ASP B O 1
ATOM 6488 N N . GLN B 1 27 ? -2.971 -55.844 -5.676 1 24.52 27 GLN B N 1
ATOM 6489 C CA . GLN B 1 27 ? -2.703 -54.969 -4.559 1 24.52 27 GLN B CA 1
ATOM 6490 C C . GLN B 1 27 ? -2.066 -53.656 -5.039 1 24.52 27 GLN B C 1
ATOM 6492 O O . GLN B 1 27 ? -2.17 -52.625 -4.371 1 24.52 27 GLN B O 1
ATOM 6497 N N . LEU B 1 28 ? -1.285 -53.906 -6.043 1 25.31 28 LEU B N 1
ATOM 6498 C CA . LEU B 1 28 ? -0.597 -52.688 -6.504 1 25.31 28 LEU B CA 1
ATOM 6499 C C . LEU B 1 28 ? -1.512 -51.844 -7.383 1 25.31 28 LEU B C 1
ATOM 6501 O O . LEU B 1 28 ? -1.093 -50.812 -7.906 1 25.31 28 LEU B O 1
ATOM 6505 N N . ARG B 1 29 ? -2.641 -52.5 -7.824 1 25.77 29 ARG B N 1
ATOM 6506 C CA . ARG B 1 29 ? -3.596 -51.656 -8.516 1 25.77 29 ARG B CA 1
ATOM 6507 C C . ARG B 1 29 ? -4.016 -50.469 -7.645 1 25.77 29 ARG B C 1
ATOM 6509 O O . ARG B 1 29 ? -4.91 -50.594 -6.809 1 25.77 29 ARG B O 1
ATOM 6516 N N . LEU B 1 30 ? -3.098 -49.812 -7.105 1 26.28 30 LEU B N 1
ATOM 6517 C CA . LEU B 1 30 ? -3.537 -48.594 -6.449 1 26.28 30 LEU B CA 1
ATOM 6518 C C . LEU B 1 30 ? -4.508 -47.812 -7.336 1 26.28 30 LEU B C 1
ATOM 6520 O O . LEU B 1 30 ? -4.207 -47.562 -8.5 1 26.28 30 LEU B O 1
ATOM 6524 N N . ARG B 1 31 ? -5.703 -48.031 -7.195 1 25.83 31 ARG B N 1
ATOM 6525 C CA . ARG B 1 31 ? -6.852 -47.406 -7.828 1 25.83 31 ARG B CA 1
ATOM 6526 C C . ARG B 1 31 ? -6.578 -45.906 -8.086 1 25.83 31 ARG B C 1
ATOM 6528 O O . ARG B 1 31 ? -5.891 -45.25 -7.297 1 25.83 31 ARG B O 1
ATOM 6535 N N . HIS B 1 32 ? -6.859 -45.5 -9.234 1 26.86 32 HIS B N 1
ATOM 6536 C CA . HIS B 1 32 ? -6.691 -44.188 -9.875 1 26.86 32 HIS B CA 1
ATOM 6537 C C . HIS B 1 32 ? -7.168 -43.062 -8.969 1 26.86 32 HIS B C 1
ATOM 6539 O O . HIS B 1 32 ? -6.68 -41.938 -9.062 1 26.86 32 HIS B O 1
ATOM 6545 N N . THR B 1 33 ? -8.312 -43.312 -8.281 1 25.55 33 THR B N 1
ATOM 6546 C CA . THR B 1 33 ? -8.945 -42.25 -7.496 1 25.55 33 THR B CA 1
ATOM 6547 C C . THR B 1 33 ? -8.055 -41.844 -6.324 1 25.55 33 THR B C 1
ATOM 6549 O O . THR B 1 33 ? -8.094 -40.688 -5.879 1 25.55 33 THR B O 1
ATOM 6552 N N . ASP B 1 34 ? -7.613 -42.844 -5.555 1 24.62 34 ASP B N 1
ATOM 6553 C CA . ASP B 1 34 ? -7 -42.656 -4.242 1 24.62 34 ASP B CA 1
ATOM 6554 C C . ASP B 1 34 ? -5.551 -42.188 -4.383 1 24.62 34 ASP B C 1
ATOM 6556 O O . ASP B 1 34 ? -4.91 -41.844 -3.393 1 24.62 34 ASP B O 1
ATOM 6560 N N . VAL B 1 35 ? -4.93 -42.531 -5.453 1 26.28 35 VAL B N 1
ATOM 6561 C CA . VAL B 1 35 ? -3.5 -42.281 -5.586 1 26.28 35 VAL B CA 1
ATOM 6562 C C . VAL B 1 35 ? -3.273 -40.781 -5.855 1 26.28 35 VAL B C 1
ATOM 6564 O O . VAL B 1 35 ? -2.182 -40.281 -5.613 1 26.28 35 VAL B O 1
ATOM 6567 N N . GLY B 1 36 ? -4.164 -40.188 -6.531 1 26.69 36 GLY B N 1
ATOM 6568 C CA . GLY B 1 36 ? -4.035 -38.781 -6.949 1 26.69 36 GLY B CA 1
ATOM 6569 C C . GLY B 1 36 ? -3.834 -37.844 -5.785 1 26.69 36 GLY B C 1
ATOM 6570 O O . GLY B 1 36 ? -3.131 -36.844 -5.914 1 26.69 36 GLY B O 1
ATOM 6571 N N . ASN B 1 37 ? -4.734 -37.969 -4.797 1 25.64 37 ASN B N 1
ATOM 6572 C CA . ASN B 1 37 ? -4.785 -37.031 -3.684 1 25.64 37 ASN B CA 1
ATOM 6573 C C . ASN B 1 37 ? -3.516 -37.094 -2.838 1 25.64 37 ASN B C 1
ATOM 6575 O O . ASN B 1 37 ? -3.193 -36.125 -2.121 1 25.64 37 ASN B O 1
ATOM 6579 N N . PHE B 1 38 ? -2.953 -38.281 -2.73 1 25.08 38 PHE B N 1
ATOM 6580 C CA . PHE B 1 38 ? -1.988 -38.531 -1.663 1 25.08 38 PHE B CA 1
ATOM 6581 C C . PHE B 1 38 ? -0.595 -38.062 -2.084 1 25.08 38 PHE B C 1
ATOM 6583 O O . PHE B 1 38 ? 0.15 -37.5 -1.277 1 25.08 38 PHE B O 1
ATOM 6590 N N . ILE B 1 39 ? -0.242 -38.438 -3.375 1 27.83 39 ILE B N 1
ATOM 6591 C CA . ILE B 1 39 ? 1.188 -38.312 -3.641 1 27.83 39 ILE B CA 1
ATOM 6592 C C . ILE B 1 39 ? 1.585 -36.844 -3.777 1 27.83 39 ILE B C 1
ATOM 6594 O O . ILE B 1 39 ? 2.619 -36.438 -3.254 1 27.83 39 ILE B O 1
ATOM 6598 N N . VAL B 1 40 ? 0.817 -36.125 -4.527 1 27.75 40 VAL B N 1
ATOM 6599 C CA . VAL B 1 40 ? 1.182 -34.75 -4.812 1 27.75 40 VAL B CA 1
ATOM 6600 C C . VAL B 1 40 ? 1.101 -33.906 -3.533 1 27.75 40 VAL B C 1
ATOM 6602 O O . VAL B 1 40 ? 1.876 -32.969 -3.346 1 27.75 40 VAL B O 1
ATOM 6605 N N . GLY B 1 41 ? 0.174 -34.188 -2.701 1 26.5 41 GLY B N 1
ATOM 6606 C CA . GLY B 1 41 ? 0.004 -33.469 -1.448 1 26.5 41 GLY B CA 1
ATOM 6607 C C . GLY B 1 41 ? 1.207 -33.562 -0.531 1 26.5 41 GLY B C 1
ATOM 6608 O O . GLY B 1 41 ? 1.598 -32.594 0.109 1 26.5 41 GLY B O 1
ATOM 6609 N N . GLU B 1 42 ? 1.794 -34.781 -0.569 1 27.61 42 GLU B N 1
ATOM 6610 C CA . GLU B 1 42 ? 2.836 -35 0.431 1 27.61 42 GLU B CA 1
ATOM 6611 C C . GLU B 1 42 ? 4.129 -34.281 0.043 1 27.61 42 GLU B C 1
ATOM 6613 O O . GLU B 1 42 ? 4.793 -33.688 0.892 1 27.61 42 GLU B O 1
ATOM 6618 N N . LYS B 1 43 ? 4.492 -34.375 -1.322 1 28.84 43 LYS B N 1
ATOM 6619 C CA . LYS B 1 43 ? 5.812 -33.875 -1.715 1 28.84 43 LYS B CA 1
ATOM 6620 C C . LYS B 1 43 ? 5.832 -32.375 -1.792 1 28.84 43 LYS B C 1
ATOM 6622 O O . LYS B 1 43 ? 6.82 -31.734 -1.413 1 28.84 43 LYS B O 1
ATOM 6627 N N . MET B 1 44 ? 4.922 -31.75 -2.381 1 28.05 44 MET B N 1
ATOM 6628 C CA . MET B 1 44 ? 4.855 -30.297 -2.379 1 28.05 44 MET B CA 1
ATOM 6629 C C . MET B 1 44 ? 4.867 -29.75 -0.953 1 28.05 44 MET B C 1
ATOM 6631 O O . MET B 1 44 ? 5.48 -28.719 -0.683 1 28.05 44 MET B O 1
ATOM 6635 N N . MET B 1 45 ? 4.395 -30.531 -0.08 1 28.7 45 MET B N 1
ATOM 6636 C CA . MET B 1 45 ? 4.355 -30.094 1.313 1 28.7 45 MET B CA 1
ATOM 6637 C C . MET B 1 45 ? 5.73 -30.219 1.957 1 28.7 45 MET B C 1
ATOM 6639 O O . MET B 1 45 ? 6.062 -29.453 2.861 1 28.7 45 MET B O 1
ATOM 6643 N N . GLN B 1 46 ? 6.527 -31.125 1.486 1 29.75 46 GLN B N 1
ATOM 6644 C CA . GLN B 1 46 ? 7.859 -31.297 2.062 1 29.75 46 GLN B CA 1
ATOM 6645 C C . GLN B 1 46 ? 8.758 -30.109 1.726 1 29.75 46 GLN B C 1
ATOM 6647 O O . GLN B 1 46 ? 9.625 -29.734 2.521 1 29.75 46 GLN B O 1
ATOM 6652 N N . LEU B 1 47 ? 8.688 -29.656 0.571 1 29.22 47 LEU B N 1
ATOM 6653 C CA . LEU B 1 47 ? 9.508 -28.516 0.151 1 29.22 47 LEU B CA 1
ATOM 6654 C C . LEU B 1 47 ? 9.133 -27.266 0.926 1 29.22 47 LEU B C 1
ATOM 6656 O O . LEU B 1 47 ? 9.977 -26.406 1.165 1 29.22 47 LEU B O 1
ATOM 6660 N N . LEU B 1 48 ? 7.871 -27.172 1.258 1 28.88 48 LEU B N 1
ATOM 6661 C CA . LEU B 1 48 ? 7.461 -25.953 1.947 1 28.88 48 LEU B CA 1
ATOM 6662 C C . LEU B 1 48 ? 7.691 -26.078 3.451 1 28.88 48 LEU B C 1
ATOM 6664 O O . LEU B 1 48 ? 7.41 -25.141 4.203 1 28.88 48 LEU B O 1
ATOM 6668 N N . THR B 1 49 ? 8.195 -27.156 3.965 1 28.56 49 THR B N 1
ATOM 6669 C CA . THR B 1 49 ? 8.242 -27.453 5.391 1 28.56 49 THR B CA 1
ATOM 6670 C C . THR B 1 49 ? 9.203 -26.516 6.113 1 28.56 49 THR B C 1
ATOM 6672 O O . THR B 1 49 ? 8.891 -26.016 7.195 1 28.56 49 THR B O 1
ATOM 6675 N N . PRO B 1 50 ? 10.438 -26.469 5.621 1 27.92 50 PRO B N 1
ATOM 6676 C CA . PRO B 1 50 ? 11.32 -25.781 6.559 1 27.92 50 PRO B CA 1
ATOM 6677 C C . PRO B 1 50 ? 10.844 -24.359 6.871 1 27.92 50 PRO B C 1
ATOM 6679 O O . PRO B 1 50 ? 11.039 -23.875 7.992 1 27.92 50 PRO B O 1
ATOM 6682 N N . PHE B 1 51 ? 10.461 -23.766 5.938 1 27.91 51 PHE B N 1
ATOM 6683 C CA . PHE B 1 51 ? 10.359 -22.328 6.164 1 27.91 51 PHE B CA 1
ATOM 6684 C C . PHE B 1 51 ? 9.133 -22 7.004 1 27.91 51 PHE B C 1
ATOM 6686 O O . PHE B 1 51 ? 9.07 -20.938 7.625 1 27.91 51 PHE B O 1
ATOM 6693 N N . VAL B 1 52 ? 8.094 -22.906 6.973 1 28.38 52 VAL B N 1
ATOM 6694 C CA . VAL B 1 52 ? 6.914 -22.5 7.734 1 28.38 52 VAL B CA 1
ATOM 6695 C C . VAL B 1 52 ? 7.145 -22.766 9.219 1 28.38 52 VAL B C 1
ATOM 6697 O O . VAL B 1 52 ? 6.355 -22.344 10.062 1 28.38 52 VAL B O 1
ATOM 6700 N N . TYR B 1 53 ? 8.125 -23.5 9.68 1 27.25 53 TYR B N 1
ATOM 6701 C CA . TYR B 1 53 ? 8.148 -23.859 11.094 1 27.25 53 TYR B CA 1
ATOM 6702 C C . TYR B 1 53 ? 8.352 -22.625 11.969 1 27.25 53 TYR B C 1
ATOM 6704 O O . TYR B 1 53 ? 7.859 -22.562 13.094 1 27.25 53 TYR B O 1
ATOM 6712 N N . GLU B 1 54 ? 9.32 -21.844 11.656 1 28.36 54 GLU B N 1
ATOM 6713 C CA . GLU B 1 54 ? 9.703 -21.031 12.812 1 28.36 54 GLU B CA 1
ATOM 6714 C C . GLU B 1 54 ? 8.562 -20.125 13.258 1 28.36 54 GLU B C 1
ATOM 6716 O O . GLU B 1 54 ? 8.312 -19.984 14.453 1 28.36 54 GLU B O 1
ATOM 6721 N N . LYS B 1 55 ? 8.172 -19.125 12.516 1 27.88 55 LYS B N 1
ATOM 6722 C CA . LYS B 1 55 ? 7.453 -18.016 13.148 1 27.88 55 LYS B CA 1
ATOM 6723 C C . LYS B 1 55 ? 5.949 -18.281 13.156 1 27.88 55 LYS B C 1
ATOM 6725 O O . LYS B 1 55 ? 5.16 -17.359 13.383 1 27.88 55 LYS B O 1
ATOM 6730 N N . LEU B 1 56 ? 5.402 -19.438 12.758 1 27.84 56 LEU B N 1
ATOM 6731 C CA . LEU B 1 56 ? 3.973 -19.609 13 1 27.84 56 LEU B CA 1
ATOM 6732 C C . LEU B 1 56 ? 3.682 -19.781 14.484 1 27.84 56 LEU B C 1
ATOM 6734 O O . LEU B 1 56 ? 4.434 -20.438 15.195 1 27.84 56 LEU B O 1
ATOM 6738 N N . SER B 1 57 ? 3.031 -18.828 15.117 1 26.22 57 SER B N 1
ATOM 6739 C CA . SER B 1 57 ? 2.613 -18.984 16.5 1 26.22 57 SER B CA 1
ATOM 6740 C C . SER B 1 57 ? 2.127 -20.406 16.766 1 26.22 57 SER B C 1
ATOM 6742 O O . SER B 1 57 ? 1.655 -21.094 15.844 1 26.22 57 SER B O 1
ATOM 6744 N N . PRO B 1 58 ? 2.426 -21.047 17.984 1 26.02 58 PRO B N 1
ATOM 6745 C CA . PRO B 1 58 ? 2.156 -22.391 18.516 1 26.02 58 PRO B CA 1
ATOM 6746 C C . PRO B 1 58 ? 0.709 -22.828 18.312 1 26.02 58 PRO B C 1
ATOM 6748 O O . PRO B 1 58 ? 0.43 -24.031 18.234 1 26.02 58 PRO B O 1
ATOM 6751 N N . ASN B 1 59 ? -0.25 -22.031 18.719 1 25.67 59 ASN B N 1
ATOM 6752 C CA . ASN B 1 59 ? -1.586 -22.578 18.938 1 25.67 59 ASN B CA 1
ATOM 6753 C C . ASN B 1 59 ? -2.244 -23.016 17.641 1 25.67 59 ASN B C 1
ATOM 6755 O O . ASN B 1 59 ? -3.434 -23.344 17.625 1 25.67 59 ASN B O 1
ATOM 6759 N N . VAL B 1 60 ? -1.893 -22.375 16.656 1 25 60 VAL B N 1
ATOM 6760 C CA . VAL B 1 60 ? -2.676 -22.906 15.555 1 25 60 VAL B CA 1
ATOM 6761 C C . VAL B 1 60 ? -2.248 -24.359 15.266 1 25 60 VAL B C 1
ATOM 6763 O O . VAL B 1 60 ? -1.08 -24.609 14.969 1 25 60 VAL B O 1
ATOM 6766 N N . SER B 1 61 ? -2.854 -25.422 16.141 1 23.05 61 SER B N 1
ATOM 6767 C CA . SER B 1 61 ? -2.746 -26.859 15.914 1 23.05 61 SER B CA 1
ATOM 6768 C C . SER B 1 61 ? -2.688 -27.188 14.43 1 23.05 61 SER B C 1
ATOM 6770 O O . SER B 1 61 ? -3.596 -26.844 13.672 1 23.05 61 SER B O 1
ATOM 6772 N N . LEU B 1 62 ? -1.631 -27.062 13.961 1 25.72 62 LEU B N 1
ATOM 6773 C CA . LEU B 1 62 ? -1.344 -27.547 12.617 1 25.72 62 LEU B CA 1
ATOM 6774 C C . LEU B 1 62 ? -1.883 -28.969 12.438 1 25.72 62 LEU B C 1
ATOM 6776 O O . LEU B 1 62 ? -1.431 -29.906 13.102 1 25.72 62 LEU B O 1
ATOM 6780 N N . THR B 1 63 ? -3.164 -29.344 12.719 1 24.59 63 THR B N 1
ATOM 6781 C CA . THR B 1 63 ? -3.588 -30.672 12.266 1 24.59 63 THR B CA 1
ATOM 6782 C C . THR B 1 63 ? -2.746 -31.125 11.078 1 24.59 63 THR B C 1
ATOM 6784 O O . THR B 1 63 ? -2.945 -30.656 9.953 1 24.59 63 THR B O 1
ATOM 6787 N N . ASN B 1 64 ? -1.388 -31.406 11.227 1 27.09 64 ASN B N 1
ATOM 6788 C CA . ASN B 1 64 ? 0.047 -31.562 11 1 27.09 64 ASN B CA 1
ATOM 6789 C C . ASN B 1 64 ? 0.366 -32.812 10.203 1 27.09 64 ASN B C 1
ATOM 6791 O O . ASN B 1 64 ? 1.533 -33.188 10.047 1 27.09 64 ASN B O 1
ATOM 6795 N N . VAL B 1 65 ? -0.243 -33.969 10.453 1 24.52 65 VAL B N 1
ATOM 6796 C CA . VAL B 1 65 ? 0.297 -35.312 10.211 1 24.52 65 VAL B CA 1
ATOM 6797 C C . VAL B 1 65 ? 0.824 -35.406 8.781 1 24.52 65 VAL B C 1
ATOM 6799 O O . VAL B 1 65 ? 1.907 -35.938 8.547 1 24.52 65 VAL B O 1
ATOM 6802 N N . LYS B 1 66 ? 0.114 -34.906 8.008 1 26.5 66 LYS B N 1
ATOM 6803 C CA . LYS B 1 66 ? 0.432 -35.219 6.617 1 26.5 66 LYS B CA 1
ATOM 6804 C C . LYS B 1 66 ? 1.642 -34.438 6.133 1 26.5 66 LYS B C 1
ATOM 6806 O O . LYS B 1 66 ? 2.357 -34.875 5.23 1 26.5 66 LYS B O 1
ATOM 6811 N N . ILE B 1 67 ? 2.045 -33.375 7.016 1 28.05 67 ILE B N 1
ATOM 6812 C CA . ILE B 1 67 ? 3.129 -32.5 6.555 1 28.05 67 ILE B CA 1
ATOM 6813 C C . ILE B 1 67 ? 4.469 -33.062 7.043 1 28.05 67 ILE B C 1
ATOM 6815 O O . ILE B 1 67 ? 5.477 -32.969 6.336 1 28.05 67 ILE B O 1
ATOM 6819 N N . LYS B 1 68 ? 4.625 -33.656 8.266 1 27.75 68 LYS B N 1
ATOM 6820 C CA . LYS B 1 68 ? 5.848 -34.156 8.898 1 27.75 68 LYS B CA 1
ATOM 6821 C C . LYS B 1 68 ? 6.496 -35.25 8.055 1 27.75 68 LYS B C 1
ATOM 6823 O O . LYS B 1 68 ? 7.719 -35.281 7.895 1 27.75 68 LYS B O 1
ATOM 6828 N N . ALA B 1 69 ? 5.789 -36.281 7.875 1 26.28 69 ALA B N 1
ATOM 6829 C CA . ALA B 1 69 ? 6.312 -37.469 7.23 1 26.28 69 ALA B CA 1
ATOM 6830 C C . ALA B 1 69 ? 6.93 -37.156 5.871 1 26.28 69 ALA B C 1
ATOM 6832 O O . ALA B 1 69 ? 7.84 -37.844 5.414 1 26.28 69 ALA B O 1
ATOM 6833 N N . LEU B 1 70 ? 6.621 -36.031 5.453 1 27.73 70 LEU B N 1
ATOM 6834 C CA . LEU B 1 70 ? 7.016 -35.594 4.109 1 27.73 70 LEU B CA 1
ATOM 6835 C C . LEU B 1 70 ? 8.445 -35.062 4.105 1 27.73 70 LEU B C 1
ATOM 6837 O O . LEU B 1 70 ? 9.141 -35.156 3.094 1 27.73 70 LEU B O 1
ATOM 6841 N N . ALA B 1 71 ? 9 -34.625 5.254 1 26.33 71 ALA B N 1
ATOM 6842 C CA . ALA B 1 71 ? 10.297 -33.969 5.375 1 26.33 71 ALA B CA 1
ATOM 6843 C C . ALA B 1 71 ? 11.445 -34.969 5.227 1 26.33 71 ALA B C 1
ATOM 6845 O O . ALA B 1 71 ? 12.5 -34.625 4.68 1 26.33 71 ALA B O 1
ATOM 6846 N N . GLU B 1 72 ? 11.562 -35.906 6.086 1 25.72 72 GLU B N 1
ATOM 6847 C CA . GLU B 1 72 ? 12.734 -36.75 6.25 1 25.72 72 GLU B CA 1
ATOM 6848 C C . GLU B 1 72 ? 13.016 -37.562 4.988 1 25.72 72 GLU B C 1
ATOM 6850 O O . GLU B 1 72 ? 14.039 -38.25 4.895 1 25.72 72 GLU B O 1
ATOM 6855 N N . THR B 1 73 ? 12.102 -37.969 4.309 1 24.16 73 THR B N 1
ATOM 6856 C CA . THR B 1 73 ? 12.539 -39.031 3.398 1 24.16 73 THR B CA 1
ATOM 6857 C C . THR B 1 73 ? 13.281 -38.438 2.201 1 24.16 73 THR B C 1
ATOM 6859 O O . THR B 1 73 ? 12.836 -37.438 1.616 1 24.16 73 THR B O 1
ATOM 6862 N N . PRO B 1 74 ? 14.586 -38.656 2.045 1 23.39 74 PRO B N 1
ATOM 6863 C CA . PRO B 1 74 ? 15.5 -38.375 0.935 1 23.39 74 PRO B CA 1
ATOM 6864 C C . PRO B 1 74 ? 14.773 -38.25 -0.406 1 23.39 74 PRO B C 1
ATOM 6866 O O . PRO B 1 74 ? 13.805 -38.969 -0.649 1 23.39 74 PRO B O 1
ATOM 6869 N N . ILE B 1 75 ? 14.781 -37.062 -0.954 1 25.64 75 ILE B N 1
ATOM 6870 C CA . ILE B 1 75 ? 14.25 -36.812 -2.289 1 25.64 75 ILE B CA 1
ATOM 6871 C C . ILE B 1 75 ? 14.609 -37.969 -3.211 1 25.64 75 ILE B C 1
ATOM 6873 O O . ILE B 1 75 ? 15.781 -38.188 -3.521 1 25.64 75 ILE B O 1
ATOM 6877 N N . PRO B 1 76 ? 14.312 -39.156 -3.018 1 24.16 76 PRO B N 1
ATOM 6878 C CA . PRO B 1 76 ? 14.844 -39.969 -4.105 1 24.16 76 PRO B CA 1
ATOM 6879 C C . PRO B 1 76 ? 14.789 -39.281 -5.457 1 24.16 76 PRO B C 1
ATOM 6881 O O . PRO B 1 76 ? 13.953 -38.375 -5.668 1 24.16 76 PRO B O 1
ATOM 6884 N N . ILE B 1 77 ? 15.969 -38.906 -6.133 1 23.11 77 ILE B N 1
ATOM 6885 C CA . ILE B 1 77 ? 16.156 -38.719 -7.566 1 23.11 77 ILE B CA 1
ATOM 6886 C C . ILE B 1 77 ? 14.844 -39.031 -8.297 1 23.11 77 ILE B C 1
ATOM 6888 O O . ILE B 1 77 ? 14.086 -39.906 -7.883 1 23.11 77 ILE B O 1
ATOM 6892 N N . LEU B 1 78 ? 14.461 -38.062 -9.172 1 26.23 78 LEU B N 1
ATOM 6893 C CA . LEU B 1 78 ? 13.508 -38.312 -10.25 1 26.23 78 LEU B CA 1
ATOM 6894 C C . LEU B 1 78 ? 13.445 -39.781 -10.625 1 26.23 78 LEU B C 1
ATOM 6896 O O . LEU B 1 78 ? 14.148 -40.219 -11.531 1 26.23 78 LEU B O 1
ATOM 6900 N N . LEU B 1 79 ? 13.969 -40.594 -9.836 1 26.44 79 LEU B N 1
ATOM 6901 C CA . LEU B 1 79 ? 13.656 -41.906 -10.367 1 26.44 79 LEU B CA 1
ATOM 6902 C C . LEU B 1 79 ? 12.266 -41.906 -11 1 26.44 79 LEU B C 1
ATOM 6904 O O . LEU B 1 79 ? 11.312 -41.406 -10.422 1 26.44 79 LEU B O 1
ATOM 6908 N N . TRP B 1 80 ? 12.188 -41.656 -12.219 1 27.05 80 TRP B N 1
ATOM 6909 C CA . TRP B 1 80 ? 11.242 -42.156 -13.219 1 27.05 80 TRP B CA 1
ATOM 6910 C C . TRP B 1 80 ? 10.297 -43.188 -12.633 1 27.05 80 TRP B C 1
ATOM 6912 O O . TRP B 1 80 ? 9.531 -43.812 -13.359 1 27.05 80 TRP B O 1
ATOM 6922 N N . GLU B 1 81 ? 10.758 -43.594 -11.422 1 28.27 81 GLU B N 1
ATOM 6923 C CA . GLU B 1 81 ? 9.859 -44.594 -10.898 1 28.27 81 GLU B CA 1
ATOM 6924 C C . GLU B 1 81 ? 8.531 -44 -10.453 1 28.27 81 GLU B C 1
ATOM 6926 O O . GLU B 1 81 ? 8.43 -43.438 -9.344 1 28.27 81 GLU B O 1
ATOM 6931 N N . SER B 1 82 ? 8.102 -42.938 -10.906 1 30.39 82 SER B N 1
ATOM 6932 C CA . SER B 1 82 ? 6.688 -42.781 -10.578 1 30.39 82 SER B CA 1
ATOM 6933 C C . SER B 1 82 ? 6.109 -44.031 -9.945 1 30.39 82 SER B C 1
ATOM 6935 O O . SER B 1 82 ? 6.5 -45.156 -10.289 1 30.39 82 SER B O 1
ATOM 6937 N N . PRO B 1 83 ? 5.648 -43.969 -8.742 1 29.69 83 PRO B N 1
ATOM 6938 C CA . PRO B 1 83 ? 5.098 -45.281 -8.43 1 29.69 83 PRO B CA 1
ATOM 6939 C C . PRO B 1 83 ? 4.77 -46.094 -9.672 1 29.69 83 PRO B C 1
ATOM 6941 O O . PRO B 1 83 ? 4.699 -47.344 -9.609 1 29.69 83 PRO B O 1
ATOM 6944 N N . ASP B 1 84 ? 4.512 -45.469 -10.773 1 32.56 84 ASP B N 1
ATOM 6945 C CA . ASP B 1 84 ? 4.234 -46.094 -12.062 1 32.56 84 ASP B CA 1
ATOM 6946 C C . ASP B 1 84 ? 5.527 -46.406 -12.812 1 32.56 84 ASP B C 1
ATOM 6948 O O . ASP B 1 84 ? 5.504 -46.688 -14.008 1 32.56 84 ASP B O 1
ATOM 6952 N N . GLY B 1 85 ? 6.609 -45.875 -12.578 1 35.72 85 GLY B N 1
ATOM 6953 C CA . GLY B 1 85 ? 7.922 -46.344 -13.023 1 35.72 85 GLY B CA 1
ATOM 6954 C C . GLY B 1 85 ? 8.047 -47.844 -13.07 1 35.72 85 GLY B C 1
ATOM 6955 O O . GLY B 1 85 ? 8.938 -48.375 -13.727 1 35.72 85 GLY B O 1
ATOM 6956 N N . ILE B 1 86 ? 7.832 -48.25 -11.891 1 40.28 86 ILE B N 1
ATOM 6957 C CA . ILE B 1 86 ? 7.691 -49.688 -11.734 1 40.28 86 ILE B CA 1
ATOM 6958 C C . ILE B 1 86 ? 7.082 -50.281 -13.008 1 40.28 86 ILE B C 1
ATOM 6960 O O . ILE B 1 86 ? 7.488 -51.344 -13.453 1 40.28 86 ILE B O 1
ATOM 6964 N N . ASN B 1 87 ? 6.25 -49.25 -13.625 1 51.5 87 ASN B N 1
ATOM 6965 C CA . ASN B 1 87 ? 5.359 -49.688 -14.688 1 51.5 87 ASN B CA 1
ATOM 6966 C C . ASN B 1 87 ? 6.086 -49.781 -16.031 1 51.5 87 ASN B C 1
ATOM 6968 O O . ASN B 1 87 ? 5.816 -50.688 -16.828 1 51.5 87 ASN B O 1
ATOM 6972 N N . LEU B 1 88 ? 7.195 -48.812 -15.969 1 60.47 88 LEU B N 1
ATOM 6973 C CA . LEU B 1 88 ? 7.867 -48.906 -17.25 1 60.47 88 LEU B CA 1
ATOM 6974 C C . LEU B 1 88 ? 8.523 -50.281 -17.422 1 60.47 88 LEU B C 1
ATOM 6976 O O . LEU B 1 88 ? 8.281 -50.969 -18.422 1 60.47 88 LEU B O 1
ATOM 6980 N N . LEU B 1 89 ? 9.406 -50.406 -16.297 1 64.44 89 LEU B N 1
ATOM 6981 C CA . LEU B 1 89 ? 10.125 -51.688 -16.391 1 64.44 89 LEU B CA 1
ATOM 6982 C C . LEU B 1 89 ? 9.156 -52.875 -16.406 1 64.44 89 LEU B C 1
ATOM 6984 O O . LEU B 1 89 ? 9.352 -53.844 -17.156 1 64.44 89 LEU B O 1
ATOM 6988 N N . LYS B 1 90 ? 8.203 -52.531 -15.672 1 65.06 90 LYS B N 1
ATOM 6989 C CA . LYS B 1 90 ? 7.207 -53.625 -15.648 1 65.06 90 LYS B CA 1
ATOM 6990 C C . LYS B 1 90 ? 6.5 -53.75 -17 1 65.06 90 LYS B C 1
ATOM 6992 O O . LYS B 1 90 ? 6.293 -54.844 -17.484 1 65.06 90 LYS B O 1
ATOM 6997 N N . THR B 1 91 ? 6.223 -52.625 -17.531 1 72.5 91 THR B N 1
ATOM 6998 C CA . THR B 1 91 ? 5.574 -52.625 -18.828 1 72.5 91 THR B CA 1
ATOM 6999 C C . THR B 1 91 ? 6.496 -53.25 -19.891 1 72.5 91 THR B C 1
ATOM 7001 O O . THR B 1 91 ? 6.062 -54.031 -20.719 1 72.5 91 THR B O 1
ATOM 7004 N N . LEU B 1 92 ? 7.711 -52.844 -19.719 1 79.5 92 LEU B N 1
ATOM 7005 C CA . LEU B 1 92 ? 8.664 -53.344 -20.719 1 79.5 92 LEU B CA 1
ATOM 7006 C C . LEU B 1 92 ? 8.906 -54.844 -20.562 1 79.5 92 LEU B C 1
ATOM 7008 O O . LEU B 1 92 ? 8.906 -55.562 -21.547 1 79.5 92 LEU B O 1
ATOM 7012 N N . HIS B 1 93 ? 9.117 -55.281 -19.344 1 77.31 93 HIS B N 1
ATOM 7013 C CA . HIS B 1 93 ? 9.328 -56.719 -19.109 1 77.31 93 HIS B CA 1
ATOM 7014 C C . HIS B 1 93 ? 8.086 -57.5 -19.469 1 77.31 93 HIS B C 1
ATOM 7016 O O . HIS B 1 93 ? 8.188 -58.594 -20.062 1 77.31 93 HIS B O 1
ATOM 7022 N N . ASN B 1 94 ? 6.957 -56.969 -19.172 1 71.31 94 ASN B N 1
ATOM 7023 C CA . ASN B 1 94 ? 5.723 -57.656 -19.531 1 71.31 94 ASN B CA 1
ATOM 7024 C C . ASN B 1 94 ? 5.562 -57.75 -21.047 1 71.31 94 ASN B C 1
ATOM 7026 O O . ASN B 1 94 ? 5.145 -58.781 -21.578 1 71.31 94 ASN B O 1
ATOM 7030 N N . THR B 1 95 ? 5.844 -56.688 -21.656 1 77.5 95 THR B N 1
ATOM 7031 C CA . THR B 1 95 ? 5.781 -56.688 -23.109 1 77.5 95 THR B CA 1
ATOM 7032 C C . THR B 1 95 ? 6.762 -57.688 -23.703 1 77.5 95 THR B C 1
ATOM 7034 O O . THR B 1 95 ? 6.406 -58.469 -24.594 1 77.5 95 THR B O 1
ATOM 7037 N N . ALA B 1 96 ? 7.973 -57.688 -23.156 1 83.81 96 ALA B N 1
ATOM 7038 C CA . ALA B 1 96 ? 8.992 -58.625 -23.641 1 83.81 96 ALA B CA 1
ATOM 7039 C C . ALA B 1 96 ? 8.57 -60.062 -23.406 1 83.81 96 ALA B C 1
ATOM 7041 O O . ALA B 1 96 ? 8.789 -60.938 -24.25 1 83.81 96 ALA B O 1
ATOM 7042 N N . GLU B 1 97 ? 8.008 -60.281 -22.312 1 76.38 97 GLU B N 1
ATOM 7043 C CA . GLU B 1 97 ? 7.543 -61.625 -21.984 1 76.38 97 GLU B CA 1
ATOM 7044 C C . GLU B 1 97 ? 6.438 -62.094 -22.938 1 76.38 97 GLU B C 1
ATOM 7046 O O . GLU B 1 97 ? 6.422 -63.219 -23.391 1 76.38 97 GLU B O 1
ATOM 7051 N N . GLU B 1 98 ? 5.598 -61.25 -23.203 1 71.31 98 GLU B N 1
ATOM 7052 C CA . GLU B 1 98 ? 4.531 -61.562 -24.141 1 71.31 98 GLU B CA 1
ATOM 7053 C C . GLU B 1 98 ? 5.082 -61.812 -25.547 1 71.31 98 GLU B C 1
ATOM 7055 O O . GLU B 1 98 ? 4.641 -62.719 -26.25 1 71.31 98 GLU B O 1
ATOM 7060 N N . MET B 1 99 ? 6.023 -61.062 -25.953 1 79.12 99 MET B N 1
ATOM 7061 C CA . MET B 1 99 ? 6.672 -61.25 -27.234 1 79.12 99 MET B CA 1
ATOM 7062 C C . MET B 1 99 ? 7.34 -62.625 -27.297 1 79.12 99 MET B C 1
ATOM 7064 O O . MET B 1 99 ? 7.25 -63.312 -28.312 1 79.12 99 MET B O 1
ATOM 7068 N N . LYS B 1 100 ? 7.98 -62.938 -26.234 1 81.56 100 LYS B N 1
ATOM 7069 C CA . LYS B 1 100 ? 8.648 -64.25 -26.141 1 81.56 100 LYS B CA 1
ATOM 7070 C C . LYS B 1 100 ? 7.66 -65.375 -26.344 1 81.56 100 LYS B C 1
ATOM 7072 O O . LYS B 1 100 ? 7.934 -66.312 -27.094 1 81.56 100 LYS B O 1
ATOM 7077 N N . PHE B 1 101 ? 6.617 -65.188 -25.766 1 70.81 101 PHE B N 1
ATOM 7078 C CA . PHE B 1 101 ? 5.602 -66.188 -25.812 1 70.81 101 PHE B CA 1
ATOM 7079 C C . PHE B 1 101 ? 4.996 -66.312 -27.219 1 70.81 101 PHE B C 1
ATOM 7081 O O . PHE B 1 101 ? 4.891 -67.438 -27.766 1 70.81 101 PHE B O 1
ATOM 7088 N N . ILE B 1 102 ? 4.719 -65.25 -27.766 1 69.81 102 ILE B N 1
ATOM 7089 C CA . ILE B 1 102 ? 4.016 -65.188 -29.047 1 69.81 102 ILE B CA 1
ATOM 7090 C C . ILE B 1 102 ? 4.938 -65.75 -30.156 1 69.81 102 ILE B C 1
ATOM 7092 O O . ILE B 1 102 ? 4.496 -66.438 -31.062 1 69.81 102 ILE B O 1
ATOM 7096 N N . THR B 1 103 ? 6.156 -65.438 -30.078 1 76.94 103 THR B N 1
ATOM 7097 C CA . THR B 1 103 ? 7.098 -65.812 -31.125 1 76.94 103 THR B CA 1
ATOM 7098 C C . THR B 1 103 ? 7.762 -67.125 -30.797 1 76.94 103 THR B C 1
ATOM 7100 O O . THR B 1 103 ? 8.609 -67.625 -31.562 1 76.94 103 THR B O 1
ATOM 7103 N N . LYS B 1 104 ? 7.445 -67.75 -29.703 1 78.31 104 LYS B N 1
ATOM 7104 C CA . LYS B 1 104 ? 8.039 -69 -29.234 1 78.31 104 LYS B CA 1
ATOM 7105 C C . LYS B 1 104 ? 9.555 -68.938 -29.125 1 78.31 104 LYS B C 1
ATOM 7107 O O . LYS B 1 104 ? 10.281 -69.812 -29.609 1 78.31 104 LYS B O 1
ATOM 7112 N N . SER B 1 105 ? 9.906 -67.875 -28.578 1 87.5 105 SER B N 1
ATOM 7113 C CA . SER B 1 105 ? 11.336 -67.625 -28.375 1 87.5 105 SER B CA 1
ATOM 7114 C C . SER B 1 105 ? 11.812 -68.312 -27.094 1 87.5 105 SER B C 1
ATOM 7116 O O . SER B 1 105 ? 11.023 -68.562 -26.172 1 87.5 105 SER B O 1
ATOM 7118 N N . ALA B 1 106 ? 13.102 -68.562 -27.047 1 85.69 106 ALA B N 1
ATOM 7119 C CA . ALA B 1 106 ? 13.703 -69.188 -25.859 1 85.69 106 ALA B CA 1
ATOM 7120 C C . ALA B 1 106 ? 13.828 -68.188 -24.734 1 85.69 106 ALA B C 1
ATOM 7122 O O . ALA B 1 106 ? 13.734 -68.5 -23.547 1 85.69 106 ALA B O 1
ATOM 7123 N N . GLY B 1 107 ? 14.031 -66.938 -25.109 1 86.69 107 GLY B N 1
ATOM 7124 C CA . GLY B 1 107 ? 14.172 -65.875 -24.109 1 86.69 107 GLY B CA 1
ATOM 7125 C C . GLY B 1 107 ? 14.25 -64.5 -24.734 1 86.69 107 GLY B C 1
ATOM 7126 O O . GLY B 1 107 ? 14.016 -64.375 -25.938 1 86.69 107 GLY B O 1
ATOM 7127 N N . TYR B 1 108 ? 14.438 -63.5 -23.781 1 90.25 108 TYR B N 1
ATOM 7128 C CA . TYR B 1 108 ? 14.594 -62.125 -24.25 1 90.25 108 TYR B CA 1
ATOM 7129 C C . TYR B 1 108 ? 15.625 -61.375 -23.406 1 90.25 108 TYR B C 1
ATOM 7131 O O . TYR B 1 108 ? 15.93 -61.781 -22.281 1 90.25 108 TYR B O 1
ATOM 7139 N N . ILE B 1 109 ? 16.234 -60.344 -23.953 1 86.69 109 ILE B N 1
ATOM 7140 C CA . ILE B 1 109 ? 17.109 -59.375 -23.281 1 86.69 109 ILE B CA 1
ATOM 7141 C C . ILE B 1 109 ? 16.531 -57.969 -23.422 1 86.69 109 ILE B C 1
ATOM 7143 O O . ILE B 1 109 ? 16.188 -57.562 -24.531 1 86.69 109 ILE B O 1
ATOM 7147 N N . LEU B 1 110 ? 16.375 -57.375 -22.281 1 89.25 110 LEU B N 1
ATOM 7148 C CA . LEU B 1 110 ? 15.852 -56 -22.281 1 89.25 110 LEU B CA 1
ATOM 7149 C C . LEU B 1 110 ? 16.969 -55 -22.031 1 89.25 110 LEU B C 1
ATOM 7151 O O . LEU B 1 110 ? 17.703 -55.094 -21.047 1 89.25 110 LEU B O 1
ATOM 7155 N N . TYR B 1 111 ? 17.109 -54.062 -23 1 87.56 111 TYR B N 1
ATOM 7156 C CA . TYR B 1 111 ? 18.062 -52.938 -22.875 1 87.56 111 TYR B CA 1
ATOM 7157 C C . TYR B 1 111 ? 17.328 -51.625 -22.641 1 87.56 111 TYR B C 1
ATOM 7159 O O . TYR B 1 111 ? 16.406 -51.281 -23.375 1 87.56 111 TYR B O 1
ATOM 7167 N N . LEU B 1 112 ? 17.75 -50.906 -21.609 1 86.31 112 LEU B N 1
ATOM 7168 C CA . LEU B 1 112 ? 17.234 -49.562 -21.406 1 86.31 112 LEU B CA 1
ATOM 7169 C C . LEU B 1 112 ? 18.188 -48.5 -21.969 1 86.31 112 LEU B C 1
ATOM 7171 O O . LEU B 1 112 ? 19.406 -48.656 -21.875 1 86.31 112 LEU B O 1
ATOM 7175 N N . VAL B 1 113 ? 17.594 -47.5 -22.594 1 84.38 113 VAL B N 1
ATOM 7176 C CA . VAL B 1 113 ? 18.406 -46.438 -23.156 1 84.38 113 VAL B CA 1
ATOM 7177 C C . VAL B 1 113 ? 18.516 -45.281 -22.141 1 84.38 113 VAL B C 1
ATOM 7179 O O . VAL B 1 113 ? 17.5 -44.781 -21.672 1 84.38 113 VAL B O 1
ATOM 7182 N N . ASP B 1 114 ? 19.609 -45 -21.734 1 72.38 114 ASP B N 1
ATOM 7183 C CA . ASP B 1 114 ? 19.891 -43.844 -20.891 1 72.38 114 ASP B CA 1
ATOM 7184 C C . ASP B 1 114 ? 20.328 -42.656 -21.719 1 72.38 114 ASP B C 1
ATOM 7186 O O . ASP B 1 114 ? 21.469 -42.562 -22.172 1 72.38 114 ASP B O 1
ATOM 7190 N N . ASP B 1 115 ? 19.438 -41.781 -21.906 1 67.81 115 ASP B N 1
ATOM 7191 C CA . ASP B 1 115 ? 19.703 -40.625 -22.75 1 67.81 115 ASP B CA 1
ATOM 7192 C C . ASP B 1 115 ? 20.719 -39.688 -22.125 1 67.81 115 ASP B C 1
ATOM 7194 O O . ASP B 1 115 ? 21.422 -38.969 -22.828 1 67.81 115 ASP B O 1
ATOM 7198 N N . ILE B 1 116 ? 20.812 -39.719 -20.844 1 58.81 116 ILE B N 1
ATOM 7199 C CA . ILE B 1 116 ? 21.719 -38.844 -20.141 1 58.81 116 ILE B CA 1
ATOM 7200 C C . ILE B 1 116 ? 23.156 -39.312 -20.344 1 58.81 116 ILE B C 1
ATOM 7202 O O . ILE B 1 116 ? 24.031 -38.5 -20.719 1 58.81 116 ILE B O 1
ATOM 7206 N N . ARG B 1 117 ? 23.391 -40.562 -20.188 1 61.72 117 ARG B N 1
ATOM 7207 C CA . ARG B 1 117 ? 24.719 -41.125 -20.328 1 61.72 117 ARG B CA 1
ATOM 7208 C C . ARG B 1 117 ? 24.953 -41.594 -21.75 1 61.72 117 ARG B C 1
ATOM 7210 O O . ARG B 1 117 ? 26.078 -42 -22.094 1 61.72 117 ARG B O 1
ATOM 7217 N N . ASN B 1 118 ? 23.984 -41.438 -22.578 1 77.19 118 ASN B N 1
ATOM 7218 C CA . ASN B 1 118 ? 24.031 -41.906 -23.969 1 77.19 118 ASN B CA 1
ATOM 7219 C C . ASN B 1 118 ? 24.5 -43.344 -24.047 1 77.19 118 ASN B C 1
ATOM 7221 O O . ASN B 1 118 ? 25.453 -43.656 -24.781 1 77.19 118 ASN B O 1
ATOM 7225 N N . GLU B 1 119 ? 23.922 -44.188 -23.25 1 80.44 119 GLU B N 1
ATOM 7226 C CA . GLU B 1 119 ? 24.266 -45.594 -23.203 1 80.44 119 GLU B CA 1
ATOM 7227 C C . GLU B 1 119 ? 23.016 -46.469 -23.125 1 80.44 119 GLU B C 1
ATOM 7229 O O . GLU B 1 119 ? 21.938 -45.969 -22.812 1 80.44 119 GLU B O 1
ATOM 7234 N N . ILE B 1 120 ? 23.234 -47.75 -23.578 1 86.81 120 ILE B N 1
ATOM 7235 C CA . ILE B 1 120 ? 22.203 -48.75 -23.328 1 86.81 120 ILE B CA 1
ATOM 7236 C C . ILE B 1 120 ? 22.703 -49.75 -22.297 1 86.81 120 ILE B C 1
ATOM 7238 O O . ILE B 1 120 ? 23.906 -50.062 -22.25 1 86.81 120 ILE B O 1
ATOM 7242 N N . TYR B 1 121 ? 21.859 -50.219 -21.453 1 82.44 121 TYR B N 1
ATOM 7243 C CA . TYR B 1 121 ? 22.25 -51.188 -20.453 1 82.44 121 TYR B CA 1
ATOM 7244 C C . TYR B 1 121 ? 21.172 -52.219 -20.234 1 82.44 121 TYR B C 1
ATOM 7246 O O . TYR B 1 121 ? 19.984 -51.969 -20.469 1 82.44 121 TYR B O 1
ATOM 7254 N N . ILE B 1 122 ? 21.609 -53.438 -19.875 1 82.88 122 ILE B N 1
ATOM 7255 C CA . ILE B 1 122 ? 20.703 -54.562 -19.703 1 82.88 122 ILE B CA 1
ATOM 7256 C C . ILE B 1 122 ? 19.953 -54.406 -18.375 1 82.88 122 ILE B C 1
ATOM 7258 O O . ILE B 1 122 ? 20.562 -54.062 -17.359 1 82.88 122 ILE B O 1
ATOM 7262 N N . CYS B 1 123 ? 18.656 -54.5 -18.531 1 76 123 CYS B N 1
ATOM 7263 C CA . CYS B 1 123 ? 17.812 -54.469 -17.344 1 76 123 CYS B CA 1
ATOM 7264 C C . CYS B 1 123 ? 17.141 -55.812 -17.094 1 76 123 CYS B C 1
ATOM 7266 O O . CYS B 1 123 ? 16.344 -56.281 -17.906 1 76 123 CYS B O 1
ATOM 7268 N N . ASN B 1 124 ? 17.531 -56.5 -16.016 1 66.19 124 ASN B N 1
ATOM 7269 C CA . ASN B 1 124 ? 16.953 -57.812 -15.672 1 66.19 124 ASN B CA 1
ATOM 7270 C C . ASN B 1 124 ? 15.648 -57.625 -14.898 1 66.19 124 ASN B C 1
ATOM 7272 O O . ASN B 1 124 ? 15.391 -56.594 -14.312 1 66.19 124 ASN B O 1
ATOM 7276 N N . LYS B 1 125 ? 14.664 -58.531 -15.148 1 60.28 125 LYS B N 1
ATOM 7277 C CA . LYS B 1 125 ? 13.352 -58.469 -14.516 1 60.28 125 LYS B CA 1
ATOM 7278 C C . LYS B 1 125 ? 13.484 -58.344 -13 1 60.28 125 LYS B C 1
ATOM 7280 O O . LYS B 1 125 ? 12.68 -57.688 -12.352 1 60.28 125 LYS B O 1
ATOM 7285 N N . ASN B 1 126 ? 14.289 -59.25 -12.344 1 48.38 126 ASN B N 1
ATOM 7286 C CA . ASN B 1 126 ? 14.492 -59.156 -10.898 1 48.38 126 ASN B CA 1
ATOM 7287 C C . ASN B 1 126 ? 15.219 -57.875 -10.516 1 48.38 126 ASN B C 1
ATOM 7289 O O . ASN B 1 126 ? 16.391 -57.688 -10.852 1 48.38 126 ASN B O 1
ATOM 7293 N N . LEU B 1 127 ? 14.477 -56.844 -10.453 1 45.5 127 LEU B N 1
ATOM 7294 C CA . LEU B 1 127 ? 14.797 -55.438 -10.164 1 45.5 127 LEU B CA 1
ATOM 7295 C C . LEU B 1 127 ? 15.922 -55.344 -9.148 1 45.5 127 LEU B C 1
ATOM 7297 O O . LEU B 1 127 ? 16.5 -54.281 -8.969 1 45.5 127 LEU B O 1
ATOM 7301 N N . GLU B 1 128 ? 15.914 -56.188 -8.117 1 40.44 128 GLU B N 1
ATOM 7302 C CA . GLU B 1 128 ? 16.875 -56.031 -7.035 1 40.44 128 GLU B CA 1
ATOM 7303 C C . GLU B 1 128 ? 18.297 -55.906 -7.574 1 40.44 128 GLU B C 1
ATOM 7305 O O . GLU B 1 128 ? 19.188 -55.406 -6.891 1 40.44 128 GLU B O 1
ATOM 7310 N N . GLU B 1 129 ? 18.547 -56.594 -8.586 1 39.16 129 GLU B N 1
ATOM 7311 C CA . GLU B 1 129 ? 19.938 -56.5 -9.023 1 39.16 129 GLU B CA 1
ATOM 7312 C C . GLU B 1 129 ? 20.188 -55.25 -9.836 1 39.16 129 GLU B C 1
ATOM 7314 O O . GLU B 1 129 ? 20.547 -55.312 -11.008 1 39.16 129 GLU B O 1
ATOM 7319 N N . VAL B 1 130 ? 19.406 -54.312 -9.648 1 39.72 130 VAL B N 1
ATOM 7320 C CA . VAL B 1 130 ? 19.5 -53 -10.258 1 39.72 130 VAL B CA 1
ATOM 7321 C C . VAL B 1 130 ? 20.938 -52.5 -10.195 1 39.72 130 VAL B C 1
ATOM 7323 O O . VAL B 1 130 ? 21.25 -51.406 -10.695 1 39.72 130 VAL B O 1
ATOM 7326 N N . ASN B 1 131 ? 21.609 -52.938 -9.055 1 41.28 131 ASN B N 1
ATOM 7327 C CA . ASN B 1 131 ? 22.875 -52.219 -8.844 1 41.28 131 ASN B CA 1
ATOM 7328 C C . ASN B 1 131 ? 23.672 -52.125 -10.141 1 41.28 131 ASN B C 1
ATOM 7330 O O . ASN B 1 131 ? 24.297 -51.094 -10.414 1 41.28 131 ASN B O 1
ATOM 7334 N N . GLY B 1 132 ? 24.547 -53.25 -10.562 1 42.03 132 GLY B N 1
ATOM 7335 C CA . GLY B 1 132 ? 25.766 -53.188 -11.336 1 42.03 132 GLY B CA 1
ATOM 7336 C C . GLY B 1 132 ? 25.531 -53.219 -12.836 1 42.03 132 GLY B C 1
ATOM 7337 O O . GLY B 1 132 ? 24.906 -54.156 -13.352 1 42.03 132 GLY B O 1
ATOM 7338 N N . ARG B 1 133 ? 25.188 -52 -13.438 1 52.41 133 ARG B N 1
ATOM 7339 C CA . ARG B 1 133 ? 25.328 -51.75 -14.875 1 52.41 133 ARG B CA 1
ATOM 7340 C C . ARG B 1 133 ? 26.391 -52.688 -15.477 1 52.41 133 ARG B C 1
ATOM 7342 O O . ARG B 1 133 ? 27.484 -52.219 -15.805 1 52.41 133 ARG B O 1
ATOM 7349 N N . ARG B 1 134 ? 26.531 -53.844 -15.117 1 52.78 134 ARG B N 1
ATOM 7350 C CA . ARG B 1 134 ? 27.594 -54.719 -15.602 1 52.78 134 ARG B CA 1
ATOM 7351 C C . ARG B 1 134 ? 27.609 -54.75 -17.125 1 52.78 134 ARG B C 1
ATOM 7353 O O . ARG B 1 134 ? 28.672 -54.844 -17.734 1 52.78 134 ARG B O 1
ATOM 7360 N N . TYR B 1 135 ? 26.469 -54.562 -17.75 1 67.62 135 TYR B N 1
ATOM 7361 C CA . TYR B 1 135 ? 26.438 -54.625 -19.203 1 67.62 135 TYR B CA 1
ATOM 7362 C C . TYR B 1 135 ? 25.828 -53.344 -19.766 1 67.62 135 TYR B C 1
ATOM 7364 O O . TYR B 1 135 ? 24.609 -53.156 -19.734 1 67.62 135 TYR B O 1
ATOM 7372 N N . ALA B 1 136 ? 26.781 -52.406 -19.922 1 80.31 136 ALA B N 1
ATOM 7373 C CA . ALA B 1 136 ? 26.406 -51.125 -20.531 1 80.31 136 ALA B CA 1
ATOM 7374 C C . ALA B 1 136 ? 27.25 -50.812 -21.75 1 80.31 136 ALA B C 1
ATOM 7376 O O . ALA B 1 136 ? 28.453 -51.125 -21.781 1 80.31 136 ALA B O 1
ATOM 7377 N N . TRP B 1 137 ? 26.594 -50.406 -22.797 1 85.44 137 TRP B N 1
ATOM 7378 C CA . TRP B 1 137 ? 27.281 -50.062 -24.047 1 85.44 137 TRP B CA 1
ATOM 7379 C C . TRP B 1 137 ? 27.016 -48.625 -24.422 1 85.44 137 TRP B C 1
ATOM 7381 O O . TRP B 1 137 ? 25.875 -48.156 -24.391 1 85.44 137 TRP B O 1
ATOM 7391 N N . ALA B 1 138 ? 28.031 -47.906 -24.75 1 85.81 138 ALA B N 1
ATOM 7392 C CA . ALA B 1 138 ? 27.906 -46.531 -25.234 1 85.81 138 ALA B CA 1
ATOM 7393 C C . ALA B 1 138 ? 27.281 -46.5 -26.625 1 85.81 138 ALA B C 1
ATOM 7395 O O . ALA B 1 138 ? 27.719 -47.219 -27.531 1 85.81 138 ALA B O 1
ATOM 7396 N N . ILE B 1 139 ? 26.312 -45.75 -26.875 1 86 139 ILE B N 1
ATOM 7397 C CA . ILE B 1 139 ? 25.562 -45.719 -28.125 1 86 139 ILE B CA 1
ATOM 7398 C C . ILE B 1 139 ? 26.438 -45.188 -29.25 1 86 139 ILE B C 1
ATOM 7400 O O . ILE B 1 139 ? 26.328 -45.625 -30.391 1 86 139 ILE B O 1
ATOM 7404 N N . ASP B 1 140 ? 27.297 -44.281 -28.922 1 81.31 140 ASP B N 1
ATOM 7405 C CA . ASP B 1 140 ? 28.094 -43.656 -29.953 1 81.31 140 ASP B CA 1
ATOM 7406 C C . ASP B 1 140 ? 29.344 -44.5 -30.281 1 81.31 140 ASP B C 1
ATOM 7408 O O . ASP B 1 140 ? 29.844 -44.438 -31.406 1 81.31 140 ASP B O 1
ATOM 7412 N N . ARG B 1 141 ? 29.781 -45.312 -29.391 1 78.25 141 ARG B N 1
ATOM 7413 C CA . ARG B 1 141 ? 31.078 -45.938 -29.547 1 78.25 141 ARG B CA 1
ATOM 7414 C C . ARG B 1 141 ? 30.906 -47.438 -29.875 1 78.25 141 ARG B C 1
ATOM 7416 O O . ARG B 1 141 ? 31.625 -47.969 -30.719 1 78.25 141 ARG B O 1
ATOM 7423 N N . GLU B 1 142 ? 29.938 -48 -29.25 1 76.19 142 GLU B N 1
ATOM 7424 C CA . GLU B 1 142 ? 29.812 -49.469 -29.391 1 76.19 142 GLU B CA 1
ATOM 7425 C C . GLU B 1 142 ? 28.922 -49.844 -30.562 1 76.19 142 GLU B C 1
ATOM 7427 O O . GLU B 1 142 ? 28.109 -49.031 -31.016 1 76.19 142 GLU B O 1
ATOM 7432 N N . LYS B 1 143 ? 29.297 -51.062 -31.094 1 84.75 143 LYS B N 1
ATOM 7433 C CA . LYS B 1 143 ? 28.594 -51.469 -32.312 1 84.75 143 LYS B CA 1
ATOM 7434 C C . LYS B 1 143 ? 27.953 -52.844 -32.156 1 84.75 143 LYS B C 1
ATOM 7436 O O . LYS B 1 143 ? 28.188 -53.719 -32.969 1 84.75 143 LYS B O 1
ATOM 7441 N N . THR B 1 144 ? 27.219 -53 -31.203 1 89.69 144 THR B N 1
ATOM 7442 C CA . THR B 1 144 ? 26.438 -54.219 -31.016 1 89.69 144 THR B CA 1
ATOM 7443 C C . THR B 1 144 ? 25.094 -54.125 -31.734 1 89.69 144 THR B C 1
ATOM 7445 O O . THR B 1 144 ? 24.719 -53.031 -32.219 1 89.69 144 THR B O 1
ATOM 7448 N N . ILE B 1 145 ? 24.453 -55.25 -31.859 1 90.81 145 ILE B N 1
ATOM 7449 C CA . ILE B 1 145 ? 23.141 -55.25 -32.5 1 90.81 145 ILE B CA 1
ATOM 7450 C C . ILE B 1 145 ? 22.172 -54.344 -31.766 1 90.81 145 ILE B C 1
ATOM 7452 O O . ILE B 1 145 ? 21.469 -53.562 -32.375 1 90.81 145 ILE B O 1
ATOM 7456 N N . ALA B 1 146 ? 22.188 -54.531 -30.469 1 91.31 146 ALA B N 1
ATOM 7457 C CA . ALA B 1 146 ? 21.281 -53.75 -29.656 1 91.31 146 ALA B CA 1
ATOM 7458 C C . ALA B 1 146 ? 21.578 -52.25 -29.797 1 91.31 146 ALA B C 1
ATOM 7460 O O . ALA B 1 146 ? 20.656 -51.438 -29.859 1 91.31 146 ALA B O 1
ATOM 7461 N N . VAL B 1 147 ? 22.797 -51.938 -29.828 1 92.5 147 VAL B N 1
ATOM 7462 C CA . VAL B 1 147 ? 23.203 -50.562 -29.984 1 92.5 147 VAL B CA 1
ATOM 7463 C C . VAL B 1 147 ? 22.766 -50.031 -31.344 1 92.5 147 VAL B C 1
ATOM 7465 O O . VAL B 1 147 ? 22.281 -48.906 -31.469 1 92.5 147 VAL B O 1
ATOM 7468 N N . TYR B 1 148 ? 22.969 -50.844 -32.312 1 92.06 148 TYR B N 1
ATOM 7469 C CA . TYR B 1 148 ? 22.562 -50.469 -33.656 1 92.06 148 TYR B CA 1
ATOM 7470 C C . TYR B 1 148 ? 21.062 -50.156 -33.719 1 92.06 148 TYR B C 1
ATOM 7472 O O . TYR B 1 148 ? 20.641 -49.156 -34.281 1 92.06 148 TYR B O 1
ATOM 7480 N N . VAL B 1 149 ? 20.312 -51 -33.125 1 93.44 149 VAL B N 1
ATOM 7481 C CA . VAL B 1 149 ? 18.859 -50.844 -33.156 1 93.44 149 VAL B CA 1
ATOM 7482 C C . VAL B 1 149 ? 18.453 -49.625 -32.344 1 93.44 149 VAL B C 1
ATOM 7484 O O . VAL B 1 149 ? 17.516 -48.906 -32.688 1 93.44 149 VAL B O 1
ATOM 7487 N N . ALA B 1 150 ? 19.094 -49.438 -31.297 1 92.25 150 ALA B N 1
ATOM 7488 C CA . ALA B 1 150 ? 18.828 -48.25 -30.484 1 92.25 150 ALA B CA 1
ATOM 7489 C C . ALA B 1 150 ? 19.094 -46.969 -31.281 1 92.25 150 ALA B C 1
ATOM 7491 O O . ALA B 1 150 ? 18.344 -46 -31.156 1 92.25 150 ALA B O 1
ATOM 7492 N N . LYS B 1 151 ? 20.094 -46.938 -32.031 1 88.75 151 LYS B N 1
ATOM 7493 C CA . LYS B 1 151 ? 20.5 -45.75 -32.812 1 88.75 151 LYS B CA 1
ATOM 7494 C C . LYS B 1 151 ? 19.578 -45.562 -34 1 88.75 151 LYS B C 1
ATOM 7496 O O . LYS B 1 151 ? 19.109 -44.438 -34.25 1 88.75 151 LYS B O 1
ATOM 7501 N N . GLU B 1 152 ? 19.359 -46.688 -34.719 1 87.31 152 GLU B N 1
ATOM 7502 C CA . GLU B 1 152 ? 18.609 -46.594 -35.969 1 87.31 152 GLU B CA 1
ATOM 7503 C C . GLU B 1 152 ? 17.109 -46.625 -35.719 1 87.31 152 GLU B C 1
ATOM 7505 O O . GLU B 1 152 ? 16.312 -46.219 -36.562 1 87.31 152 GLU B O 1
ATOM 7510 N N . LYS B 1 153 ? 16.766 -47.156 -34.562 1 90.44 153 LYS B N 1
ATOM 7511 C CA . LYS B 1 153 ? 15.375 -47.219 -34.156 1 90.44 153 LYS B CA 1
ATOM 7512 C C . LYS B 1 153 ? 14.547 -48.062 -35.125 1 90.44 153 LYS B C 1
ATOM 7514 O O . LYS B 1 153 ? 13.398 -47.75 -35.406 1 90.44 153 LYS B O 1
ATOM 7519 N N . LYS B 1 154 ? 15.242 -49.062 -35.625 1 88 154 LYS B N 1
ATOM 7520 C CA . LYS B 1 154 ? 14.586 -50 -36.531 1 88 154 LYS B CA 1
ATOM 7521 C C . LYS B 1 154 ? 14.828 -51.438 -36.062 1 88 154 LYS B C 1
ATOM 7523 O O . LYS B 1 154 ? 15.93 -51.781 -35.625 1 88 154 LYS B O 1
ATOM 7528 N N . ALA B 1 155 ? 13.766 -52.312 -36.156 1 90.88 155 ALA B N 1
ATOM 7529 C CA . ALA B 1 155 ? 13.875 -53.688 -35.75 1 90.88 155 ALA B CA 1
ATOM 7530 C C . ALA B 1 155 ? 14.727 -54.5 -36.719 1 90.88 155 ALA B C 1
ATOM 7532 O O . ALA B 1 155 ? 14.789 -54.156 -37.906 1 90.88 155 ALA B O 1
ATOM 7533 N N . ILE B 1 156 ? 15.383 -55.594 -36.281 1 91.31 156 ILE B N 1
ATOM 7534 C CA . ILE B 1 156 ? 16.234 -56.406 -37.125 1 91.31 156 ILE B CA 1
ATOM 7535 C C . ILE B 1 156 ? 16.031 -57.875 -36.812 1 91.31 156 ILE B C 1
ATOM 7537 O O . ILE B 1 156 ? 15.891 -58.25 -35.625 1 91.31 156 ILE B O 1
ATOM 7541 N N . ILE B 1 157 ? 15.898 -58.688 -37.906 1 92.56 157 ILE B N 1
ATOM 7542 C CA . ILE B 1 157 ? 15.914 -60.125 -37.781 1 92.56 157 ILE B CA 1
ATOM 7543 C C . ILE B 1 157 ? 17.266 -60.656 -38.219 1 92.56 157 ILE B C 1
ATOM 7545 O O . ILE B 1 157 ? 17.797 -60.281 -39.25 1 92.56 157 ILE B O 1
ATOM 7549 N N . ARG B 1 158 ? 17.828 -61.469 -37.406 1 90.5 158 ARG B N 1
ATOM 7550 C CA . ARG B 1 158 ? 19.031 -62.188 -37.781 1 90.5 158 ARG B CA 1
ATOM 7551 C C . ARG B 1 158 ? 18.859 -63.688 -37.562 1 90.5 158 ARG B C 1
ATOM 7553 O O . ARG B 1 158 ? 18.875 -64.188 -36.438 1 90.5 158 ARG B O 1
ATOM 7560 N N . ASN B 1 159 ? 18.703 -64.438 -38.719 1 86.5 159 ASN B N 1
ATOM 7561 C CA . ASN B 1 159 ? 18.484 -65.938 -38.625 1 86.5 159 ASN B CA 1
ATOM 7562 C C . ASN B 1 159 ? 19.75 -66.688 -38.938 1 86.5 159 ASN B C 1
ATOM 7564 O O . ASN B 1 159 ? 19.766 -67.938 -38.844 1 86.5 159 ASN B O 1
ATOM 7568 N N . ASP B 1 160 ? 20.781 -66.062 -39.312 1 79.31 160 ASP B N 1
ATOM 7569 C CA . ASP B 1 160 ? 22.016 -66.75 -39.656 1 79.31 160 ASP B CA 1
ATOM 7570 C C . ASP B 1 160 ? 23.188 -66.188 -38.812 1 79.31 160 ASP B C 1
ATOM 7572 O O . ASP B 1 160 ? 23.312 -66.562 -37.625 1 79.31 160 ASP B O 1
ATOM 7576 N N . SER B 1 161 ? 23.875 -65.188 -39.406 1 76.88 161 SER B N 1
ATOM 7577 C CA . SER B 1 161 ? 25.016 -64.625 -38.688 1 76.88 161 SER B CA 1
ATOM 7578 C C . SER B 1 161 ? 24.609 -63.438 -37.844 1 76.88 161 SER B C 1
ATOM 7580 O O . SER B 1 161 ? 23.875 -62.562 -38.281 1 76.88 161 SER B O 1
ATOM 7582 N N . LEU B 1 162 ? 25.109 -63.625 -36.562 1 81.62 162 LEU B N 1
ATOM 7583 C CA . LEU B 1 162 ? 24.812 -62.531 -35.625 1 81.62 162 LEU B CA 1
ATOM 7584 C C . LEU B 1 162 ? 25.812 -61.406 -35.781 1 81.62 162 LEU B C 1
ATOM 7586 O O . LEU B 1 162 ? 25.734 -60.406 -35.062 1 81.62 162 LEU B O 1
ATOM 7590 N N . ILE B 1 163 ? 26.719 -61.562 -36.719 1 81.56 163 ILE B N 1
ATOM 7591 C CA . ILE B 1 163 ? 27.734 -60.531 -36.969 1 81.56 163 ILE B CA 1
ATOM 7592 C C . ILE B 1 163 ? 27.562 -60 -38.375 1 81.56 163 ILE B C 1
ATOM 7594 O O . ILE B 1 163 ? 27.359 -60.75 -39.312 1 81.56 163 ILE B O 1
ATOM 7598 N N . ASP B 1 164 ? 27.406 -58.688 -38.438 1 82.5 164 ASP B N 1
ATOM 7599 C CA . ASP B 1 164 ? 27.312 -57.969 -39.719 1 82.5 164 ASP B CA 1
ATOM 7600 C C . ASP B 1 164 ? 28.125 -56.688 -39.688 1 82.5 164 ASP B C 1
ATOM 7602 O O . ASP B 1 164 ? 28.641 -56.281 -38.625 1 82.5 164 ASP B O 1
ATOM 7606 N N . ALA B 1 165 ? 28.422 -56.094 -40.875 1 84.69 165 ALA B N 1
ATOM 7607 C CA . ALA B 1 165 ? 29.219 -54.875 -40.969 1 84.69 165 ALA B CA 1
ATOM 7608 C C . ALA B 1 165 ? 28.594 -53.75 -40.125 1 84.69 165 ALA B C 1
ATOM 7610 O O . ALA B 1 165 ? 29.297 -52.875 -39.625 1 84.69 165 ALA B O 1
ATOM 7611 N N . ARG B 1 166 ? 27.359 -53.812 -39.812 1 84.44 166 ARG B N 1
ATOM 7612 C CA . ARG B 1 166 ? 26.656 -52.781 -39.062 1 84.44 166 ARG B CA 1
ATOM 7613 C C . ARG B 1 166 ? 26.875 -52.938 -37.562 1 84.44 166 ARG B C 1
ATOM 7615 O O . ARG B 1 166 ? 26.828 -51.969 -36.812 1 84.44 166 ARG B O 1
ATOM 7622 N N . PHE B 1 167 ? 27.109 -54.25 -37.25 1 88.5 167 PHE B N 1
ATOM 7623 C CA . PHE B 1 167 ? 27.328 -54.594 -35.875 1 88.5 167 PHE B CA 1
ATOM 7624 C C . PHE B 1 167 ? 28.344 -55.719 -35.719 1 88.5 167 PHE B C 1
ATOM 7626 O O . PHE B 1 167 ? 27.984 -56.844 -35.375 1 88.5 167 PHE B O 1
ATOM 7633 N N . PRO B 1 168 ? 29.547 -55.312 -35.844 1 87.38 168 PRO B N 1
ATOM 7634 C CA . PRO B 1 168 ? 30.625 -56.312 -35.844 1 87.38 168 PRO B CA 1
ATOM 7635 C C . PRO B 1 168 ? 30.766 -57 -34.5 1 87.38 168 PRO B C 1
ATOM 7637 O O . PRO B 1 168 ? 31.328 -58.094 -34.406 1 87.38 168 PRO B O 1
ATOM 7640 N N . GLU B 1 169 ? 30.297 -56.438 -33.5 1 85.81 169 GLU B N 1
ATOM 7641 C CA . GLU B 1 169 ? 30.453 -57.031 -32.156 1 85.81 169 GLU B CA 1
ATOM 7642 C C . GLU B 1 169 ? 29.312 -57.969 -31.844 1 85.81 169 GLU B C 1
ATOM 7644 O O . GLU B 1 169 ? 29.312 -58.656 -30.812 1 85.81 169 GLU B O 1
ATOM 7649 N N . GLY B 1 170 ? 28.375 -58.062 -32.781 1 85.75 170 GLY B N 1
ATOM 7650 C CA . GLY B 1 170 ? 27.234 -58.938 -32.562 1 85.75 170 GLY B CA 1
ATOM 7651 C C . GLY B 1 170 ? 26.438 -58.594 -31.312 1 85.75 170 GLY B C 1
ATOM 7652 O O . GLY B 1 170 ? 26.078 -57.438 -31.109 1 85.75 170 GLY B O 1
ATOM 7653 N N . GLN B 1 171 ? 26.156 -59.594 -30.5 1 82.19 171 GLN B N 1
ATOM 7654 C CA . GLN B 1 171 ? 25.391 -59.375 -29.281 1 82.19 171 GLN B CA 1
ATOM 7655 C C . GLN B 1 171 ? 26.297 -58.938 -28.141 1 82.19 171 GLN B C 1
ATOM 7657 O O . GLN B 1 171 ? 25.875 -58.25 -27.219 1 82.19 171 GLN B O 1
ATOM 7662 N N . ASP B 1 172 ? 27.547 -59.25 -28.219 1 74.19 172 ASP B N 1
ATOM 7663 C CA . ASP B 1 172 ? 28.594 -58.969 -27.234 1 74.19 172 ASP B CA 1
ATOM 7664 C C . ASP B 1 172 ? 28.141 -59.406 -25.844 1 74.19 172 ASP B C 1
ATOM 7666 O O . ASP B 1 172 ? 28.219 -58.594 -24.891 1 74.19 172 ASP B O 1
ATOM 7670 N N . LEU B 1 173 ? 27.5 -60.625 -25.688 1 75 173 LEU B N 1
ATOM 7671 C CA . LEU B 1 173 ? 27.031 -61.094 -24.391 1 75 173 LEU B CA 1
ATOM 7672 C C . LEU B 1 173 ? 27.812 -62.312 -23.938 1 75 173 LEU B C 1
ATOM 7674 O O . LEU B 1 173 ? 27.312 -63.125 -23.156 1 75 173 LEU B O 1
ATOM 7678 N N . GLY B 1 174 ? 29.109 -62.344 -24.328 1 65.19 174 GLY B N 1
ATOM 7679 C CA . GLY B 1 174 ? 29.984 -63.406 -23.891 1 65.19 174 GLY B CA 1
ATOM 7680 C C . GLY B 1 174 ? 29.609 -64.75 -24.453 1 65.19 174 GLY B C 1
ATOM 7681 O O . GLY B 1 174 ? 29.484 -64.938 -25.672 1 65.19 174 GLY B O 1
ATOM 7682 N N . ASP B 1 175 ? 29.281 -65.688 -23.453 1 63.19 175 ASP B N 1
ATOM 7683 C CA . ASP B 1 175 ? 29.094 -67.125 -23.781 1 63.19 175 ASP B CA 1
ATOM 7684 C C . ASP B 1 175 ? 27.641 -67.375 -24.156 1 63.19 175 ASP B C 1
ATOM 7686 O O . ASP B 1 175 ? 27.25 -68.562 -24.297 1 63.19 175 ASP B O 1
ATOM 7690 N N . PHE B 1 176 ? 26.938 -66.375 -24.406 1 66.81 176 PHE B N 1
ATOM 7691 C CA . PHE B 1 176 ? 25.531 -66.562 -24.75 1 66.81 176 PHE B CA 1
ATOM 7692 C C . PHE B 1 176 ? 25.375 -66.812 -26.266 1 66.81 176 PHE B C 1
ATOM 7694 O O . PHE B 1 176 ? 25.906 -66 -27.047 1 66.81 176 PHE B O 1
ATOM 7701 N N . PHE B 1 177 ? 24.906 -68.062 -26.641 1 66.25 177 PHE B N 1
ATOM 7702 C CA . PHE B 1 177 ? 24.781 -68.375 -28.062 1 66.25 177 PHE B CA 1
ATOM 7703 C C . PHE B 1 177 ? 23.312 -68.438 -28.469 1 66.25 177 PHE B C 1
ATOM 7705 O O . PHE B 1 177 ? 22.578 -69.312 -27.953 1 66.25 177 PHE B O 1
ATOM 7712 N N . ALA B 1 178 ? 22.781 -67.5 -29.25 1 80.06 178 ALA B N 1
ATOM 7713 C CA . ALA B 1 178 ? 21.469 -67.562 -29.875 1 80.06 178 ALA B CA 1
ATOM 7714 C C . ALA B 1 178 ? 21.578 -67.938 -31.359 1 80.06 178 ALA B C 1
ATOM 7716 O O . ALA B 1 178 ? 22.547 -67.5 -32.031 1 80.06 178 ALA B O 1
ATOM 7717 N N . SER B 1 179 ? 20.781 -68.938 -31.828 1 82.81 179 SER B N 1
ATOM 7718 C CA . SER B 1 179 ? 20.781 -69.25 -33.25 1 82.81 179 SER B CA 1
ATOM 7719 C C . SER B 1 179 ? 20.156 -68.125 -34.062 1 82.81 179 SER B C 1
ATOM 7721 O O . SER B 1 179 ? 20.656 -67.812 -35.156 1 82.81 179 SER B O 1
ATOM 7723 N N . ASN B 1 180 ? 19.109 -67.562 -33.625 1 90.06 180 ASN B N 1
ATOM 7724 C CA . ASN B 1 180 ? 18.359 -66.5 -34.281 1 90.06 180 ASN B CA 1
ATOM 7725 C C . ASN B 1 180 ? 17.953 -65.438 -33.312 1 90.06 180 ASN B C 1
ATOM 7727 O O . ASN B 1 180 ? 17.641 -65.688 -32.156 1 90.06 180 ASN B O 1
ATOM 7731 N N . ILE B 1 181 ? 18.062 -64.188 -33.844 1 92.25 181 ILE B N 1
ATOM 7732 C CA . ILE B 1 181 ? 17.688 -63.094 -32.938 1 92.25 181 ILE B CA 1
ATOM 7733 C C . ILE B 1 181 ? 16.719 -62.125 -33.656 1 92.25 181 ILE B C 1
ATOM 7735 O O . ILE B 1 181 ? 16.781 -61.969 -34.875 1 92.25 181 ILE B O 1
ATOM 7739 N N . LEU B 1 182 ? 15.797 -61.594 -32.906 1 93.69 182 LEU B N 1
ATOM 7740 C CA . LEU B 1 182 ? 14.883 -60.5 -33.312 1 93.69 182 LEU B CA 1
ATOM 7741 C C . LEU B 1 182 ? 14.977 -59.344 -32.312 1 93.69 182 LEU B C 1
ATOM 7743 O O . LEU B 1 182 ? 14.625 -59.5 -31.141 1 93.69 182 LEU B O 1
ATOM 7747 N N . THR B 1 183 ? 15.539 -58.25 -32.781 1 93.31 183 THR B N 1
ATOM 7748 C CA . THR B 1 183 ? 15.758 -57.094 -31.922 1 93.31 183 THR B CA 1
ATOM 7749 C C . THR B 1 183 ? 14.844 -55.938 -32.344 1 93.31 183 THR B C 1
ATOM 7751 O O . THR B 1 183 ? 14.805 -55.562 -33.5 1 93.31 183 THR B O 1
ATOM 7754 N N . ILE B 1 184 ? 14.125 -55.344 -31.297 1 93.88 184 ILE B N 1
ATOM 7755 C CA . ILE B 1 184 ? 13.086 -54.375 -31.562 1 93.88 184 ILE B CA 1
ATOM 7756 C C . ILE B 1 184 ? 13.281 -53.156 -30.656 1 93.88 184 ILE B C 1
ATOM 7758 O O . ILE B 1 184 ? 13.492 -53.312 -29.453 1 93.88 184 ILE B O 1
ATOM 7762 N N . PRO B 1 185 ? 13.203 -52 -31.234 1 93.88 185 PRO B N 1
ATOM 7763 C CA . PRO B 1 185 ? 13.242 -50.781 -30.406 1 93.88 185 PRO B CA 1
ATOM 7764 C C . PRO B 1 185 ? 11.875 -50.406 -29.844 1 93.88 185 PRO B C 1
ATOM 7766 O O . PRO B 1 185 ? 10.859 -50.625 -30.516 1 93.88 185 PRO B O 1
ATOM 7769 N N . VAL B 1 186 ? 11.812 -49.969 -28.656 1 88.88 186 VAL B N 1
ATOM 7770 C CA . VAL B 1 186 ? 10.633 -49.375 -28.047 1 88.88 186 VAL B CA 1
ATOM 7771 C C . VAL B 1 186 ? 10.781 -47.844 -28.031 1 88.88 186 VAL B C 1
ATOM 7773 O O . VAL B 1 186 ? 11.711 -47.312 -27.406 1 88.88 186 VAL B O 1
ATOM 7776 N N . LYS B 1 187 ? 9.875 -47.219 -28.672 1 85.06 187 LYS B N 1
ATOM 7777 C CA . LYS B 1 187 ? 10.039 -45.781 -28.844 1 85.06 187 LYS B CA 1
ATOM 7778 C C . LYS B 1 187 ? 8.914 -45 -28.156 1 85.06 187 LYS B C 1
ATOM 7780 O O . LYS B 1 187 ? 7.77 -45.438 -28.125 1 85.06 187 LYS B O 1
ATOM 7785 N N . ASP B 1 188 ? 9.344 -44.062 -27.422 1 73.12 188 ASP B N 1
ATOM 7786 C CA . ASP B 1 188 ? 8.445 -43 -26.969 1 73.12 188 ASP B CA 1
ATOM 7787 C C . ASP B 1 188 ? 8.469 -41.812 -27.938 1 73.12 188 ASP B C 1
ATOM 7789 O O . ASP B 1 188 ? 9.375 -40.969 -27.875 1 73.12 188 ASP B O 1
ATOM 7793 N N . ASP B 1 189 ? 7.488 -41.75 -28.797 1 63.53 189 ASP B N 1
ATOM 7794 C CA . ASP B 1 189 ? 7.461 -40.812 -29.906 1 63.53 189 ASP B CA 1
ATOM 7795 C C . ASP B 1 189 ? 8.672 -41 -30.812 1 63.53 189 ASP B C 1
ATOM 7797 O O . ASP B 1 189 ? 8.805 -42.031 -31.484 1 63.53 189 ASP B O 1
ATOM 7801 N N . SER B 1 190 ? 9.711 -40.031 -30.656 1 68.69 190 SER B N 1
ATOM 7802 C CA . SER B 1 190 ? 10.844 -40.156 -31.562 1 68.69 190 SER B CA 1
ATOM 7803 C C . SER B 1 190 ? 12.102 -40.625 -30.828 1 68.69 190 SER B C 1
ATOM 7805 O O . SER B 1 190 ? 13.133 -40.875 -31.453 1 68.69 190 SER B O 1
ATOM 7807 N N . THR B 1 191 ? 11.883 -40.969 -29.578 1 77.88 191 THR B N 1
ATOM 7808 C CA . THR B 1 191 ? 13.062 -41.344 -28.812 1 77.88 191 THR B CA 1
ATOM 7809 C C . THR B 1 191 ? 13 -42.812 -28.422 1 77.88 191 THR B C 1
ATOM 7811 O O . THR B 1 191 ? 11.945 -43.312 -28.016 1 77.88 191 THR B O 1
ATOM 7814 N N . CYS B 1 192 ? 14.086 -43.531 -28.719 1 87.88 192 CYS B N 1
ATOM 7815 C CA . CYS B 1 192 ? 14.172 -44.938 -28.297 1 87.88 192 CYS B CA 1
ATOM 7816 C C . CYS B 1 192 ? 14.398 -45.031 -26.797 1 87.88 192 CYS B C 1
ATOM 7818 O O . CYS B 1 192 ? 15.406 -44.562 -26.281 1 87.88 192 CYS B O 1
ATOM 7820 N N . VAL B 1 193 ? 13.484 -45.625 -26.094 1 84.88 193 VAL B N 1
ATOM 7821 C CA . VAL B 1 193 ? 13.555 -45.688 -24.641 1 84.88 193 VAL B CA 1
ATOM 7822 C C . VAL B 1 193 ? 14.117 -47.031 -24.219 1 84.88 193 VAL B C 1
ATOM 7824 O O . VAL B 1 193 ? 14.688 -47.188 -23.125 1 84.88 193 VAL B O 1
ATOM 7827 N N . ALA B 1 194 ? 13.867 -48.062 -25.094 1 88.88 194 ALA B N 1
ATOM 7828 C CA . ALA B 1 194 ? 14.336 -49.406 -24.766 1 88.88 194 ALA B CA 1
ATOM 7829 C C . ALA B 1 194 ? 14.5 -50.25 -26.031 1 88.88 194 ALA B C 1
ATOM 7831 O O . ALA B 1 194 ? 14.008 -49.875 -27.094 1 88.88 194 ALA B O 1
ATOM 7832 N N . VAL B 1 195 ? 15.344 -51.344 -25.922 1 93.5 195 VAL B N 1
ATOM 7833 C CA . VAL B 1 195 ? 15.516 -52.344 -26.969 1 93.5 195 VAL B CA 1
ATOM 7834 C C . VAL B 1 195 ? 15.242 -53.719 -26.406 1 93.5 195 VAL B C 1
ATOM 7836 O O . VAL B 1 195 ? 15.773 -54.094 -25.359 1 93.5 195 VAL B O 1
ATOM 7839 N N . ILE B 1 196 ? 14.375 -54.406 -27.062 1 93.06 196 ILE B N 1
ATOM 7840 C CA . ILE B 1 196 ? 14.078 -55.781 -26.672 1 93.06 196 ILE B CA 1
ATOM 7841 C C . ILE B 1 196 ? 14.688 -56.75 -27.672 1 93.06 196 ILE B C 1
ATOM 7843 O O . ILE B 1 196 ? 14.438 -56.625 -28.875 1 93.06 196 ILE B O 1
ATOM 7847 N N . GLU B 1 197 ? 15.523 -57.656 -27.203 1 92.88 197 GLU B N 1
ATOM 7848 C CA . GLU B 1 197 ? 16.141 -58.656 -28.047 1 92.88 197 GLU B CA 1
ATOM 7849 C C . GLU B 1 197 ? 15.609 -60.062 -27.734 1 92.88 197 GLU B C 1
ATOM 7851 O O . GLU B 1 197 ? 15.852 -60.562 -26.641 1 92.88 197 GLU B O 1
ATOM 7856 N N . LEU B 1 198 ? 14.828 -60.594 -28.688 1 92.25 198 LEU B N 1
ATOM 7857 C CA . LEU B 1 198 ? 14.344 -61.969 -28.578 1 92.25 198 LEU B CA 1
ATOM 7858 C C . LEU B 1 198 ? 15.328 -62.938 -29.219 1 92.25 198 LEU B C 1
ATOM 7860 O O . LEU B 1 198 ? 15.984 -62.625 -30.203 1 92.25 198 LEU B O 1
ATOM 7864 N N . TYR B 1 199 ? 15.484 -64.125 -28.578 1 90.62 199 TYR B N 1
ATOM 7865 C CA . TYR B 1 199 ? 16.406 -65.062 -29.188 1 90.62 199 TYR B CA 1
ATOM 7866 C C . TYR B 1 199 ? 15.82 -66.5 -29.156 1 90.62 199 TYR B C 1
ATOM 7868 O O . TYR B 1 199 ? 15.031 -66.812 -28.266 1 90.62 199 TYR B O 1
ATOM 7876 N N . ARG B 1 200 ? 16.125 -67.188 -30.234 1 87.19 200 ARG B N 1
ATOM 7877 C CA . ARG B 1 200 ? 15.828 -68.625 -30.344 1 87.19 200 ARG B CA 1
ATOM 7878 C C . ARG B 1 200 ? 17.109 -69.438 -30.328 1 87.19 200 ARG B C 1
ATOM 7880 O O . ARG B 1 200 ? 18.172 -68.938 -30.703 1 87.19 200 ARG B O 1
ATOM 7887 N N . VAL B 1 201 ? 17 -70.75 -29.844 1 82.75 201 VAL B N 1
ATOM 7888 C CA . VAL B 1 201 ? 18.156 -71.625 -29.797 1 82.75 201 VAL B CA 1
ATOM 7889 C C . VAL B 1 201 ? 17.922 -72.875 -30.641 1 82.75 201 VAL B C 1
ATOM 7891 O O . VAL B 1 201 ? 18.844 -73.688 -30.844 1 82.75 201 VAL B O 1
ATOM 7894 N N . ASP B 1 202 ? 16.75 -73.125 -31.156 1 78.44 202 ASP B N 1
ATOM 7895 C CA . ASP B 1 202 ? 16.375 -74.312 -31.844 1 78.44 202 ASP B CA 1
ATOM 7896 C C . ASP B 1 202 ? 16.641 -74.25 -33.344 1 78.44 202 ASP B C 1
ATOM 7898 O O . ASP B 1 202 ? 16.438 -75.188 -34.094 1 78.44 202 ASP B O 1
ATOM 7902 N N . GLY B 1 203 ? 17.141 -73.125 -33.844 1 78.12 203 GLY B N 1
ATOM 7903 C CA . GLY B 1 203 ? 17.469 -73 -35.25 1 78.12 203 GLY B CA 1
ATOM 7904 C C . GLY B 1 203 ? 16.297 -72.562 -36.125 1 78.12 203 GLY B C 1
ATOM 7905 O O . GLY B 1 203 ? 16.438 -72.312 -37.312 1 78.12 203 GLY B O 1
ATOM 7906 N N . VAL B 1 204 ? 15.141 -72.375 -35.469 1 83.25 204 VAL B N 1
ATOM 7907 C CA . VAL B 1 204 ? 13.969 -71.938 -36.219 1 83.25 204 VAL B CA 1
ATOM 7908 C C . VAL B 1 204 ? 14.062 -70.438 -36.5 1 83.25 204 VAL B C 1
ATOM 7910 O O . VAL B 1 204 ? 14.32 -69.688 -35.594 1 83.25 204 VAL B O 1
ATOM 7913 N N . SER B 1 205 ? 13.852 -70.125 -37.719 1 88.44 205 SER B N 1
ATOM 7914 C CA . SER B 1 205 ? 14.008 -68.75 -38.156 1 88.44 205 SER B CA 1
ATOM 7915 C C . SER B 1 205 ? 12.82 -67.875 -37.719 1 88.44 205 SER B C 1
ATOM 7917 O O . SER B 1 205 ? 11.695 -68.375 -37.625 1 88.44 205 SER B O 1
ATOM 7919 N N . TYR B 1 206 ? 13.172 -66.688 -37.406 1 90.19 206 TYR B N 1
ATOM 7920 C CA . TYR B 1 206 ? 12.109 -65.688 -37.25 1 90.19 206 TYR B CA 1
ATOM 7921 C C . TYR B 1 206 ? 11.594 -65.25 -38.625 1 90.19 206 TYR B C 1
ATOM 7923 O O . TYR B 1 206 ? 12.359 -65.125 -39.594 1 90.19 206 TYR B O 1
ATOM 7931 N N . ASP B 1 207 ? 10.297 -65.062 -38.688 1 80.19 207 ASP B N 1
ATOM 7932 C CA . ASP B 1 207 ? 9.727 -64.625 -39.969 1 80.19 207 ASP B CA 1
ATOM 7933 C C . ASP B 1 207 ? 9.086 -63.25 -39.875 1 80.19 207 ASP B C 1
ATOM 7935 O O . ASP B 1 207 ? 9.203 -62.594 -38.844 1 80.19 207 ASP B O 1
ATOM 7939 N N . GLU B 1 208 ? 8.555 -62.844 -40.938 1 75.19 208 GLU B N 1
ATOM 7940 C CA . GLU B 1 208 ? 7.965 -61.5 -41.031 1 75.19 208 GLU B CA 1
ATOM 7941 C C . GLU B 1 208 ? 6.754 -61.344 -40.125 1 75.19 208 GLU B C 1
ATOM 7943 O O . GLU B 1 208 ? 6.461 -60.25 -39.656 1 75.19 208 GLU B O 1
ATOM 7948 N N . ASN B 1 209 ? 6.195 -62.438 -39.906 1 66.12 209 ASN B N 1
ATOM 7949 C CA . ASN B 1 209 ? 5.062 -62.375 -39 1 66.12 209 ASN B CA 1
ATOM 7950 C C . ASN B 1 209 ? 5.504 -62.125 -37.562 1 66.12 209 ASN B C 1
ATOM 7952 O O . ASN B 1 209 ? 4.859 -61.344 -36.844 1 66.12 209 ASN B O 1
ATOM 7956 N N . ASP B 1 210 ? 6.586 -62.719 -37.219 1 77.25 210 ASP B N 1
ATOM 7957 C CA . ASP B 1 210 ? 7.16 -62.438 -35.906 1 77.25 210 ASP B CA 1
ATOM 7958 C C . ASP B 1 210 ? 7.531 -60.969 -35.75 1 77.25 210 ASP B C 1
ATOM 7960 O O . ASP B 1 210 ? 7.242 -60.344 -34.719 1 77.25 210 ASP B O 1
ATOM 7964 N N . LEU B 1 211 ? 8.07 -60.469 -36.812 1 82.19 211 LEU B N 1
ATOM 7965 C CA . LEU B 1 211 ? 8.492 -59.094 -36.812 1 82.19 211 LEU B CA 1
ATOM 7966 C C . LEU B 1 211 ? 7.289 -58.156 -36.719 1 82.19 211 LEU B C 1
ATOM 7968 O O . LEU B 1 211 ? 7.32 -57.188 -35.969 1 82.19 211 LEU B O 1
ATOM 7972 N N . GLY B 1 212 ? 6.324 -58.406 -37.406 1 69.25 212 GLY B N 1
ATOM 7973 C CA . GLY B 1 212 ? 5.133 -57.594 -37.406 1 69.25 212 GLY B CA 1
ATOM 7974 C C . GLY B 1 212 ? 4.461 -57.5 -36.062 1 69.25 212 GLY B C 1
ATOM 7975 O O . GLY B 1 212 ? 4.137 -56.438 -35.562 1 69.25 212 GLY B O 1
ATOM 7976 N N . ILE B 1 213 ? 4.352 -58.594 -35.438 1 68.88 213 ILE B N 1
ATOM 7977 C CA . ILE B 1 213 ? 3.643 -58.656 -34.156 1 68.88 213 ILE B CA 1
ATOM 7978 C C . ILE B 1 213 ? 4.477 -57.969 -33.062 1 68.88 213 ILE B C 1
ATOM 7980 O O . ILE B 1 213 ? 3.943 -57.219 -32.25 1 68.88 213 ILE B O 1
ATOM 7984 N N . THR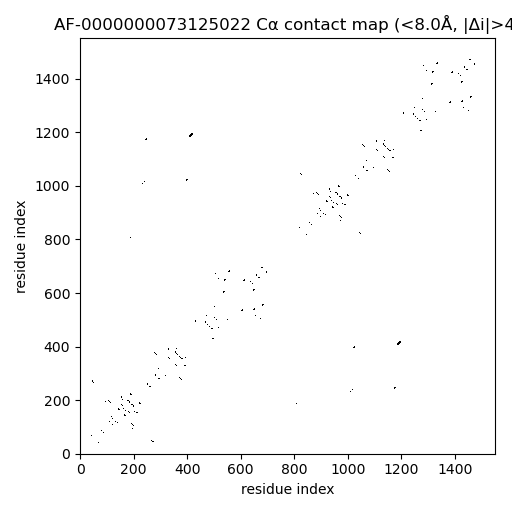 B 1 214 ? 5.695 -58.219 -33.062 1 78.62 214 THR B N 1
ATOM 7985 C CA . THR B 1 214 ? 6.555 -57.656 -32.031 1 78.62 214 THR B CA 1
ATOM 7986 C C . THR B 1 214 ? 6.707 -56.156 -32.219 1 78.62 214 THR B C 1
ATOM 7988 O O . THR B 1 214 ? 6.773 -55.406 -31.234 1 78.62 214 THR B O 1
ATOM 7991 N N . THR B 1 215 ? 6.719 -55.75 -33.406 1 76.56 215 THR B N 1
ATOM 7992 C CA . THR B 1 215 ? 6.789 -54.312 -33.688 1 76.56 215 THR B CA 1
ATOM 7993 C C . THR B 1 215 ? 5.531 -53.594 -33.188 1 76.56 215 THR B C 1
ATOM 7995 O O . THR B 1 215 ? 5.609 -52.531 -32.594 1 76.56 215 THR B O 1
ATOM 7998 N N . TYR B 1 216 ? 4.453 -54.188 -33.375 1 67.06 216 TYR B N 1
ATOM 7999 C CA . TYR B 1 216 ? 3.199 -53.594 -32.906 1 67.06 216 TYR B CA 1
ATOM 8000 C C . TYR B 1 216 ? 3.168 -53.531 -31.375 1 67.06 216 TYR B C 1
ATOM 8002 O O . TYR B 1 216 ? 2.74 -52.531 -30.797 1 67.06 216 TYR B O 1
ATOM 8010 N N . LEU B 1 217 ? 3.535 -54.562 -30.766 1 70.56 217 LEU B N 1
ATOM 8011 C CA . LEU B 1 217 ? 3.562 -54.594 -29.312 1 70.56 217 LEU B CA 1
ATOM 8012 C C . LEU B 1 217 ? 4.52 -53.531 -28.766 1 70.56 217 LEU B C 1
ATOM 8014 O O . LEU B 1 217 ? 4.234 -52.906 -27.75 1 70.56 217 LEU B O 1
ATOM 8018 N N . ALA B 1 218 ? 5.602 -53.375 -29.422 1 78.5 218 ALA B N 1
ATOM 8019 C CA . ALA B 1 218 ? 6.578 -52.375 -29.016 1 78.5 218 ALA B CA 1
ATOM 8020 C C . ALA B 1 218 ? 6.004 -50.969 -29.156 1 78.5 218 ALA B C 1
ATOM 8022 O O . ALA B 1 218 ? 6.254 -50.094 -28.312 1 78.5 218 ALA B O 1
ATOM 8023 N N . GLU B 1 219 ? 5.312 -50.75 -30.141 1 70.94 219 GLU B N 1
ATOM 8024 C CA . GLU B 1 219 ? 4.68 -49.438 -30.359 1 70.94 219 GLU B CA 1
ATOM 8025 C C . GLU B 1 219 ? 3.65 -49.156 -29.266 1 70.94 219 GLU B C 1
ATOM 8027 O O . GLU B 1 219 ? 3.58 -48.031 -28.75 1 70.94 219 GLU B O 1
ATOM 8032 N N . LEU B 1 220 ? 2.883 -50.156 -28.953 1 65.88 220 LEU B N 1
ATOM 8033 C CA . LEU B 1 220 ? 1.893 -49.969 -27.906 1 65.88 220 LEU B CA 1
ATOM 8034 C C . LEU B 1 220 ? 2.57 -49.688 -26.562 1 65.88 220 LEU B C 1
ATOM 8036 O O . LEU B 1 220 ? 2.105 -48.844 -25.797 1 65.88 220 LEU B O 1
ATOM 8040 N N . ALA B 1 221 ? 3.572 -50.469 -26.344 1 71.06 221 ALA B N 1
ATOM 8041 C CA . ALA B 1 221 ? 4.328 -50.219 -25.125 1 71.06 221 ALA B CA 1
ATOM 8042 C C . ALA B 1 221 ? 4.91 -48.812 -25.094 1 71.06 221 ALA B C 1
ATOM 8044 O O . ALA B 1 221 ? 4.891 -48.156 -24.047 1 71.06 221 ALA B O 1
ATOM 8045 N N . GLY B 1 222 ? 5.434 -48.375 -26.188 1 70.81 222 GLY B N 1
ATOM 8046 C CA . GLY B 1 222 ? 5.945 -47.031 -26.312 1 70.81 222 GLY B CA 1
ATOM 8047 C C . GLY B 1 222 ? 4.898 -45.969 -26.016 1 70.81 222 GLY B C 1
ATOM 8048 O O . GLY B 1 222 ? 5.176 -44.969 -25.328 1 70.81 222 GLY B O 1
ATOM 8049 N N . ASP B 1 223 ? 3.742 -46.156 -26.453 1 64.44 223 ASP B N 1
ATOM 8050 C CA . ASP B 1 223 ? 2.641 -45.219 -26.234 1 64.44 223 ASP B CA 1
ATOM 8051 C C . ASP B 1 223 ? 2.256 -45.156 -24.75 1 64.44 223 ASP B C 1
ATOM 8053 O O . ASP B 1 223 ? 1.919 -44.094 -24.234 1 64.44 223 ASP B O 1
ATOM 8057 N N . VAL B 1 224 ? 2.213 -46.312 -24.203 1 64.19 224 VAL B N 1
ATOM 8058 C CA . VAL B 1 224 ? 1.904 -46.375 -22.781 1 64.19 224 VAL B CA 1
ATOM 8059 C C . VAL B 1 224 ? 2.951 -45.625 -21.984 1 64.19 224 VAL B C 1
ATOM 8061 O O . VAL B 1 224 ? 2.609 -44.844 -21.078 1 64.19 224 VAL B O 1
ATOM 8064 N N . ILE B 1 225 ? 4.168 -45.781 -22.375 1 68.5 225 ILE B N 1
ATOM 8065 C CA . ILE B 1 225 ? 5.273 -45.125 -21.688 1 68.5 225 ILE B CA 1
ATOM 8066 C C . ILE B 1 225 ? 5.195 -43.594 -21.906 1 68.5 225 ILE B C 1
ATOM 8068 O O . ILE B 1 225 ? 5.363 -42.812 -20.969 1 68.5 225 ILE B O 1
ATOM 8072 N N . ALA B 1 226 ? 4.977 -43.188 -23.078 1 63.88 226 ALA B N 1
ATOM 8073 C CA . ALA B 1 226 ? 4.836 -41.75 -23.391 1 63.88 226 ALA B CA 1
ATOM 8074 C C . ALA B 1 226 ? 3.67 -41.156 -22.625 1 63.88 226 ALA B C 1
ATOM 8076 O O . ALA B 1 226 ? 3.783 -40.031 -22.109 1 63.88 226 ALA B O 1
ATOM 8077 N N . GLY B 1 227 ? 2.57 -41.812 -22.641 1 57.19 227 GLY B N 1
ATOM 8078 C CA . GLY B 1 227 ? 1.408 -41.344 -21.906 1 57.19 227 GLY B CA 1
ATOM 8079 C C . GLY B 1 227 ? 1.68 -41.156 -20.422 1 57.19 227 GLY B C 1
ATOM 8080 O O . GLY B 1 227 ? 1.285 -40.125 -19.828 1 57.19 227 GLY B O 1
ATOM 8081 N N . ASN B 1 228 ? 2.346 -42.031 -19.906 1 58.69 228 ASN B N 1
ATOM 8082 C CA . ASN B 1 228 ? 2.654 -41.969 -18.484 1 58.69 228 ASN B CA 1
ATOM 8083 C C . ASN B 1 228 ? 3.6 -40.812 -18.172 1 58.69 228 ASN B C 1
ATOM 8085 O O . ASN B 1 228 ? 3.443 -40.125 -17.156 1 58.69 228 ASN B O 1
ATOM 8089 N N . LYS B 1 229 ? 4.602 -40.625 -18.984 1 60.31 229 LYS B N 1
ATOM 8090 C CA . LYS B 1 229 ? 5.535 -39.531 -18.812 1 60.31 229 LYS B CA 1
ATOM 8091 C C . LYS B 1 229 ? 4.805 -38.188 -18.844 1 60.31 229 LYS B C 1
ATOM 8093 O O . LYS B 1 229 ? 5.102 -37.281 -18.047 1 60.31 229 LYS B O 1
ATOM 8098 N N . ASN B 1 230 ? 3.955 -38.062 -19.688 1 58.34 230 ASN B N 1
ATOM 8099 C CA . ASN B 1 230 ? 3.182 -36.812 -19.812 1 58.34 230 ASN B CA 1
ATOM 8100 C C . ASN B 1 230 ? 2.289 -36.594 -18.594 1 58.34 230 ASN B C 1
ATOM 8102 O O . ASN B 1 230 ? 2.172 -35.469 -18.109 1 58.34 230 ASN B O 1
ATOM 8106 N N . ILE B 1 231 ? 1.703 -37.656 -18.188 1 57.19 231 ILE B N 1
ATOM 8107 C CA . ILE B 1 231 ? 0.819 -37.562 -17.031 1 57.19 231 ILE B CA 1
ATOM 8108 C C . ILE B 1 231 ? 1.605 -37.062 -15.828 1 57.19 231 ILE B C 1
ATOM 8110 O O . ILE B 1 231 ? 1.141 -36.156 -15.102 1 57.19 231 ILE B O 1
ATOM 8114 N N . VAL B 1 232 ? 2.777 -37.594 -15.734 1 56.06 232 VAL B N 1
ATOM 8115 C CA . VAL B 1 232 ? 3.605 -37.219 -14.602 1 56.06 232 VAL B CA 1
ATOM 8116 C C . VAL B 1 232 ? 3.961 -35.719 -14.695 1 56.06 232 VAL B C 1
ATOM 8118 O O . VAL B 1 232 ? 3.889 -35 -13.695 1 56.06 232 VAL B O 1
ATOM 8121 N N . GLY B 1 233 ? 4.359 -35.281 -15.844 1 55.56 233 GLY B N 1
ATOM 8122 C CA . GLY B 1 233 ? 4.734 -33.875 -16.031 1 55.56 233 GLY B CA 1
ATOM 8123 C C . GLY B 1 233 ? 3.604 -32.906 -15.734 1 55.56 233 GLY B C 1
ATOM 8124 O O . GLY B 1 233 ? 3.801 -31.922 -15.031 1 55.56 233 GLY B O 1
ATOM 8125 N N . ILE B 1 234 ? 2.473 -33.219 -16.203 1 60.5 234 ILE B N 1
ATOM 8126 C CA . ILE B 1 234 ? 1.329 -32.312 -16.047 1 60.5 234 ILE B CA 1
ATOM 8127 C C . ILE B 1 234 ? 0.851 -32.312 -14.602 1 60.5 234 ILE B C 1
ATOM 8129 O O . ILE B 1 234 ? 0.486 -31.281 -14.062 1 60.5 234 ILE B O 1
ATOM 8133 N N . ARG B 1 235 ? 0.879 -33.438 -14.086 1 58.66 235 ARG B N 1
ATOM 8134 C CA . ARG B 1 235 ? 0.458 -33.531 -12.695 1 58.66 235 ARG B CA 1
ATOM 8135 C C . ARG B 1 235 ? 1.367 -32.719 -11.781 1 58.66 235 ARG B C 1
ATOM 8137 O O . ARG B 1 235 ? 0.902 -32.125 -10.812 1 58.66 235 ARG B O 1
ATOM 8144 N N . MET B 1 236 ? 2.594 -32.812 -12.125 1 58.72 236 MET B N 1
ATOM 8145 C CA . MET B 1 236 ? 3.549 -32.031 -11.336 1 58.72 236 MET B CA 1
ATOM 8146 C C . MET B 1 236 ? 3.234 -30.531 -11.422 1 58.72 236 MET B C 1
ATOM 8148 O O . MET B 1 236 ? 3.25 -29.844 -10.406 1 58.72 236 MET B O 1
ATOM 8152 N N . GLU B 1 237 ? 2.988 -30.141 -12.547 1 63.03 237 GLU B N 1
ATOM 8153 C CA . GLU B 1 237 ? 2.648 -28.734 -12.742 1 63.03 237 GLU B CA 1
ATOM 8154 C C . GLU B 1 237 ? 1.409 -28.344 -11.938 1 63.03 237 GLU B C 1
ATOM 8156 O O . GLU B 1 237 ? 1.363 -27.281 -11.328 1 63.03 237 GLU B O 1
ATOM 8161 N N . ASN B 1 238 ? 0.484 -29.219 -12.031 1 63.88 238 ASN B N 1
ATOM 8162 C CA . ASN B 1 238 ? -0.762 -28.953 -11.32 1 63.88 238 ASN B CA 1
ATOM 8163 C C . ASN B 1 238 ? -0.545 -28.906 -9.805 1 63.88 238 ASN B C 1
ATOM 8165 O O . ASN B 1 238 ? -1.144 -28.062 -9.125 1 63.88 238 ASN B O 1
ATOM 8169 N N . GLU B 1 239 ? 0.238 -29.734 -9.461 1 62.16 239 GLU B N 1
ATOM 8170 C CA . GLU B 1 239 ? 0.51 -29.781 -8.023 1 62.16 239 GLU B CA 1
ATOM 8171 C C . GLU B 1 239 ? 1.237 -28.531 -7.562 1 62.16 239 GLU B C 1
ATOM 8173 O O . GLU B 1 239 ? 0.937 -27.984 -6.496 1 62.16 239 GLU B O 1
ATOM 8178 N N . ILE B 1 240 ? 2.152 -28.156 -8.367 1 66.12 240 ILE B N 1
ATOM 8179 C CA . ILE B 1 240 ? 2.887 -26.938 -8.055 1 66.12 240 ILE B CA 1
ATOM 8180 C C . ILE B 1 240 ? 1.92 -25.75 -7.98 1 66.12 240 ILE B C 1
ATOM 8182 O O . ILE B 1 240 ? 1.973 -24.953 -7.035 1 66.12 240 ILE B O 1
ATOM 8186 N N . ASN B 1 241 ? 1.075 -25.688 -8.844 1 68.62 241 ASN B N 1
ATOM 8187 C CA . ASN B 1 241 ? 0.092 -24.609 -8.875 1 68.62 241 ASN B CA 1
ATOM 8188 C C . ASN B 1 241 ? -0.796 -24.625 -7.633 1 68.62 241 ASN B C 1
ATOM 8190 O O . ASN B 1 241 ? -1.083 -23.578 -7.055 1 68.62 241 ASN B O 1
ATOM 8194 N N . ASP B 1 242 ? -1.186 -25.844 -7.371 1 63.78 242 ASP B N 1
ATOM 8195 C CA . ASP B 1 242 ? -2.068 -25.969 -6.215 1 63.78 242 ASP B CA 1
ATOM 8196 C C . ASP B 1 242 ? -1.372 -25.516 -4.938 1 63.78 242 ASP B C 1
ATOM 8198 O O . ASP B 1 242 ? -1.978 -24.828 -4.105 1 63.78 242 ASP B O 1
ATOM 8202 N N . ILE B 1 243 ? -0.175 -25.875 -4.906 1 63 243 ILE B N 1
ATOM 8203 C CA . ILE B 1 243 ? 0.591 -25.531 -3.713 1 63 243 ILE B CA 1
ATOM 8204 C C . ILE B 1 243 ? 0.818 -24.031 -3.656 1 63 243 ILE B C 1
ATOM 8206 O O . ILE B 1 243 ? 0.625 -23.406 -2.611 1 63 243 ILE B O 1
ATOM 8210 N N . LEU B 1 244 ? 1.192 -23.516 -4.738 1 71.75 244 LEU B N 1
ATOM 8211 C CA . LEU B 1 244 ? 1.497 -22.094 -4.773 1 71.75 244 LEU B CA 1
ATOM 8212 C C . LEU B 1 244 ? 0.234 -21.266 -4.566 1 71.75 244 LEU B C 1
ATOM 8214 O O . LEU B 1 244 ? 0.271 -20.234 -3.902 1 71.75 244 LEU B O 1
ATOM 8218 N N . LEU B 1 245 ? -0.791 -21.75 -5.086 1 67.75 245 LEU B N 1
ATOM 8219 C CA . LEU B 1 245 ? -2.066 -21.062 -4.918 1 67.75 245 LEU B CA 1
ATOM 8220 C C . LEU B 1 245 ? -2.5 -21.078 -3.455 1 67.75 245 LEU B C 1
ATOM 8222 O O . LEU B 1 245 ? -2.896 -20.047 -2.914 1 67.75 245 LEU B O 1
ATOM 8226 N N . GLU B 1 246 ? -2.402 -22.219 -2.906 1 63.28 246 GLU B N 1
ATOM 8227 C CA . GLU B 1 246 ? -2.77 -22.328 -1.498 1 63.28 246 GLU B CA 1
ATOM 8228 C C . GLU B 1 246 ? -1.875 -21.453 -0.621 1 63.28 246 GLU B C 1
ATOM 8230 O O . GLU B 1 246 ? -2.354 -20.812 0.315 1 63.28 246 GLU B O 1
ATOM 8235 N N . TYR B 1 247 ? -0.621 -21.484 -0.935 1 66 247 TYR B N 1
ATOM 8236 C CA . TYR B 1 247 ? 0.338 -20.672 -0.19 1 66 247 TYR B CA 1
ATOM 8237 C C . TYR B 1 247 ? 0.018 -19.188 -0.321 1 66 247 TYR B C 1
ATOM 8239 O O . TYR B 1 247 ? 0.097 -18.438 0.656 1 66 247 TYR B O 1
ATOM 8247 N N . THR B 1 248 ? -0.285 -18.812 -1.453 1 69.75 248 THR B N 1
ATOM 8248 C CA . THR B 1 248 ? -0.582 -17.406 -1.723 1 69.75 248 THR B CA 1
ATOM 8249 C C . THR B 1 248 ? -1.827 -16.953 -0.961 1 69.75 248 THR B C 1
ATOM 8251 O O . THR B 1 248 ? -1.832 -15.898 -0.338 1 69.75 248 THR B O 1
ATOM 8254 N N . VAL B 1 249 ? -2.826 -17.812 -0.93 1 64.31 249 VAL B N 1
ATOM 8255 C CA . VAL B 1 249 ? -4.094 -17.469 -0.291 1 64.31 249 VAL B CA 1
ATOM 8256 C C . VAL B 1 249 ? -3.91 -17.406 1.223 1 64.31 249 VAL B C 1
ATOM 8258 O O . VAL B 1 249 ? -4.527 -16.578 1.895 1 64.31 249 VAL B O 1
ATOM 8261 N N . THR B 1 250 ? -2.986 -18.156 1.671 1 62.22 250 THR B N 1
ATOM 8262 C CA . THR B 1 250 ? -2.854 -18.266 3.119 1 62.22 250 THR B CA 1
ATOM 8263 C C . THR B 1 250 ? -1.848 -17.25 3.652 1 62.22 250 THR B C 1
ATOM 8265 O O . THR B 1 250 ? -1.998 -16.75 4.766 1 62.22 250 THR B O 1
ATOM 8268 N N . THR B 1 251 ? -0.826 -16.938 2.959 1 63.19 251 THR B N 1
ATOM 8269 C CA . THR B 1 251 ? 0.291 -16.156 3.484 1 63.19 251 THR B CA 1
ATOM 8270 C C . THR B 1 251 ? 0.109 -14.68 3.178 1 63.19 251 THR B C 1
ATOM 8272 O O . THR B 1 251 ? 0.467 -13.82 3.99 1 63.19 251 THR B O 1
ATOM 8275 N N . LEU B 1 252 ? -0.435 -14.414 2.096 1 64.31 252 LEU B N 1
ATOM 8276 C CA . LEU B 1 252 ? -0.463 -13.023 1.646 1 64.31 252 LEU B CA 1
ATOM 8277 C C . LEU B 1 252 ? -1.289 -12.164 2.594 1 64.31 252 LEU B C 1
ATOM 8279 O O . LEU B 1 252 ? -0.853 -11.086 2.998 1 64.31 252 LEU B O 1
ATOM 8283 N N . PRO B 1 253 ? -2.439 -12.68 3.09 1 58.34 253 PRO B N 1
ATOM 8284 C CA . PRO B 1 253 ? -3.242 -11.797 3.938 1 58.34 253 PRO B CA 1
ATOM 8285 C C . PRO B 1 253 ? -2.615 -11.562 5.309 1 58.34 253 PRO B C 1
ATOM 8287 O O . PRO B 1 253 ? -2.961 -10.602 5.996 1 58.34 253 PRO B O 1
ATOM 8290 N N . ILE B 1 254 ? -1.684 -12.383 5.641 1 53.5 254 ILE B N 1
ATOM 8291 C CA . ILE B 1 254 ? -1.086 -12.289 6.969 1 53.5 254 ILE B CA 1
ATOM 8292 C C . ILE B 1 254 ? 0.093 -11.32 6.934 1 53.5 254 ILE B C 1
ATOM 8294 O O . ILE B 1 254 ? 0.469 -10.75 7.965 1 53.5 254 ILE B O 1
ATOM 8298 N N . GLN B 1 255 ? 0.543 -11.062 5.766 1 54.72 255 GLN B N 1
ATOM 8299 C CA . GLN B 1 255 ? 1.724 -10.211 5.676 1 54.72 255 GLN B CA 1
ATOM 8300 C C . GLN B 1 255 ? 1.341 -8.734 5.73 1 54.72 255 GLN B C 1
ATOM 8302 O O . GLN B 1 255 ? 0.55 -8.258 4.91 1 54.72 255 GLN B O 1
ATOM 8307 N N . THR B 1 256 ? 1.438 -8.141 6.852 1 52.25 256 THR B N 1
ATOM 8308 C CA . THR B 1 256 ? 1.042 -6.746 7.047 1 52.25 256 THR B CA 1
ATOM 8309 C C . THR B 1 256 ? 2.246 -5.816 6.91 1 52.25 256 THR B C 1
ATOM 8311 O O . THR B 1 256 ? 2.105 -4.598 6.988 1 52.25 256 THR B O 1
ATOM 8314 N N . SER B 1 257 ? 3.459 -6.41 6.84 1 53.78 257 SER B N 1
ATOM 8315 C CA . SER B 1 257 ? 4.633 -5.543 6.879 1 53.78 257 SER B CA 1
ATOM 8316 C C . SER B 1 257 ? 5.543 -5.793 5.684 1 53.78 257 SER B C 1
ATOM 8318 O O . SER B 1 257 ? 5.367 -6.77 4.953 1 53.78 257 SER B O 1
ATOM 8320 N N . GLN B 1 258 ? 6.266 -4.828 5.328 1 56 258 GLN B N 1
ATOM 8321 C CA . GLN B 1 258 ? 7.301 -4.965 4.312 1 56 258 GLN B CA 1
ATOM 8322 C C . GLN B 1 258 ? 8.125 -6.234 4.531 1 56 258 GLN B C 1
ATOM 8324 O O . GLN B 1 258 ? 8.57 -6.859 3.57 1 56 258 GLN B O 1
ATOM 8329 N N . GLU B 1 259 ? 8.188 -6.57 5.727 1 56.84 259 GLU B N 1
ATOM 8330 C CA . GLU B 1 259 ? 8.914 -7.793 6.043 1 56.84 259 GLU B CA 1
ATOM 8331 C C . GLU B 1 259 ? 8.195 -9.023 5.484 1 56.84 259 GLU B C 1
ATOM 8333 O O . GLU B 1 259 ? 8.844 -9.984 5.066 1 56.84 259 GLU B O 1
ATOM 8338 N N . GLY B 1 260 ? 6.949 -8.758 5.375 1 56 260 GLY B N 1
ATOM 8339 C CA . GLY B 1 260 ? 6.168 -9.867 4.848 1 56 260 GLY B CA 1
ATOM 8340 C C . GLY B 1 260 ? 6.434 -10.141 3.381 1 56 260 GLY B C 1
ATOM 8341 O O . GLY B 1 260 ? 6.43 -11.297 2.951 1 56 260 GLY B O 1
ATOM 8342 N N . GLU B 1 261 ? 6.727 -9.039 2.664 1 62.34 261 GLU B N 1
ATOM 8343 C CA . GLU B 1 261 ? 7.082 -9.188 1.256 1 62.34 261 GLU B CA 1
ATOM 8344 C C . GLU B 1 261 ? 8.32 -10.062 1.089 1 62.34 261 GLU B C 1
ATOM 8346 O O . GLU B 1 261 ? 8.359 -10.93 0.218 1 62.34 261 GLU B O 1
ATOM 8351 N N . PHE B 1 262 ? 9.188 -9.75 1.928 1 65.38 262 PHE B N 1
ATOM 8352 C CA . PHE B 1 262 ? 10.461 -10.461 1.849 1 65.38 262 PHE B CA 1
ATOM 8353 C C . PHE B 1 262 ? 10.281 -11.938 2.189 1 65.38 262 PHE B C 1
ATOM 8355 O O . PHE B 1 262 ? 10.859 -12.805 1.53 1 65.38 262 PHE B O 1
ATOM 8362 N N . VAL B 1 263 ? 9.445 -12.117 3.1 1 68.69 263 VAL B N 1
ATOM 8363 C CA . VAL B 1 263 ? 9.25 -13.492 3.549 1 68.69 263 VAL B CA 1
ATOM 8364 C C . VAL B 1 263 ? 8.539 -14.289 2.459 1 68.69 263 VAL B C 1
ATOM 8366 O O . VAL B 1 263 ? 8.93 -15.422 2.156 1 68.69 263 VAL B O 1
ATOM 8369 N N . TYR B 1 264 ? 7.527 -13.773 1.869 1 75.81 264 TYR B N 1
ATOM 8370 C CA . TYR B 1 264 ? 6.793 -14.43 0.79 1 75.81 264 TYR B CA 1
ATOM 8371 C C . TYR B 1 264 ? 7.715 -14.734 -0.383 1 75.81 264 TYR B C 1
ATOM 8373 O O . TYR B 1 264 ? 7.723 -15.859 -0.893 1 75.81 264 TYR B O 1
ATOM 8381 N N . ALA B 1 265 ? 8.469 -13.766 -0.812 1 77.81 265 ALA B N 1
ATOM 8382 C CA . ALA B 1 265 ? 9.367 -13.945 -1.95 1 77.81 265 ALA B CA 1
ATOM 8383 C C . ALA B 1 265 ? 10.445 -14.977 -1.64 1 77.81 265 ALA B C 1
ATOM 8385 O O . ALA B 1 265 ? 10.797 -15.797 -2.492 1 77.81 265 ALA B O 1
ATOM 8386 N N . GLN B 1 266 ? 10.922 -14.906 -0.485 1 79.62 266 GLN B N 1
ATOM 8387 C CA . GLN B 1 266 ? 11.977 -15.836 -0.086 1 79.62 266 GLN B CA 1
ATOM 8388 C C . GLN B 1 266 ? 11.477 -17.281 -0.115 1 79.62 266 GLN B C 1
ATOM 8390 O O . GLN B 1 266 ? 12.195 -18.172 -0.563 1 79.62 266 GLN B O 1
ATOM 8395 N N . HIS B 1 267 ? 10.297 -17.469 0.334 1 76.38 267 HIS B N 1
ATOM 8396 C CA . HIS B 1 267 ? 9.727 -18.812 0.321 1 76.38 267 HIS B CA 1
ATOM 8397 C C . HIS B 1 267 ? 9.562 -19.328 -1.105 1 76.38 267 HIS B C 1
ATOM 8399 O O . HIS B 1 267 ? 9.883 -20.484 -1.393 1 76.38 267 HIS B O 1
ATOM 8405 N N . LEU B 1 268 ? 9.062 -18.5 -1.931 1 82.5 268 LEU B N 1
ATOM 8406 C CA . LEU B 1 268 ? 8.867 -18.906 -3.314 1 82.5 268 LEU B CA 1
ATOM 8407 C C . LEU B 1 268 ? 10.203 -19.219 -3.986 1 82.5 268 LEU B C 1
ATOM 8409 O O . LEU B 1 268 ? 10.312 -20.203 -4.727 1 82.5 268 LEU B O 1
ATOM 8413 N N . VAL B 1 269 ? 11.172 -18.406 -3.697 1 84.62 269 VAL B N 1
ATOM 8414 C CA . VAL B 1 269 ? 12.492 -18.609 -4.293 1 84.62 269 VAL B CA 1
ATOM 8415 C C . VAL B 1 269 ? 13.102 -19.906 -3.781 1 84.62 269 VAL B C 1
ATOM 8417 O O . VAL B 1 269 ? 13.711 -20.656 -4.551 1 84.62 269 VAL B O 1
ATOM 8420 N N . ASN B 1 270 ? 12.938 -20.172 -2.549 1 78.38 270 ASN B N 1
ATOM 8421 C CA . ASN B 1 270 ? 13.43 -21.422 -1.976 1 78.38 270 ASN B CA 1
ATOM 8422 C C . ASN B 1 270 ? 12.742 -22.641 -2.596 1 78.38 270 ASN B C 1
ATOM 8424 O O . ASN B 1 270 ? 13.398 -23.625 -2.9 1 78.38 270 ASN B O 1
ATOM 8428 N N . TYR B 1 271 ? 11.484 -22.469 -2.807 1 75.12 271 TYR B N 1
ATOM 8429 C CA . TYR B 1 271 ? 10.727 -23.562 -3.422 1 75.12 271 TYR B CA 1
ATOM 8430 C C . TYR B 1 271 ? 11.172 -23.781 -4.859 1 75.12 271 TYR B C 1
ATOM 8432 O O . TYR B 1 271 ? 11.312 -24.938 -5.297 1 75.12 271 TYR B O 1
ATOM 8440 N N . ALA B 1 272 ? 11.32 -22.781 -5.504 1 83.31 272 ALA B N 1
ATOM 8441 C CA . ALA B 1 272 ? 11.781 -22.891 -6.887 1 83.31 272 ALA B CA 1
ATOM 8442 C C . ALA B 1 272 ? 13.148 -23.547 -6.965 1 83.31 272 ALA B C 1
ATOM 8444 O O . ALA B 1 272 ? 13.391 -24.391 -7.832 1 83.31 272 ALA B O 1
ATOM 8445 N N . SER B 1 273 ? 14.008 -23.172 -6.07 1 82.75 273 SER B N 1
ATOM 8446 C CA . SER B 1 273 ? 15.359 -23.719 -6.035 1 82.75 273 SER B CA 1
ATOM 8447 C C . SER B 1 273 ? 15.328 -25.234 -5.816 1 82.75 273 SER B C 1
ATOM 8449 O O . SER B 1 273 ? 16.062 -25.969 -6.473 1 82.75 273 SER B O 1
ATOM 8451 N N . ASN B 1 274 ? 14.531 -25.625 -5.023 1 72.31 274 ASN B N 1
ATOM 8452 C CA . ASN B 1 274 ? 14.422 -27.047 -4.711 1 72.31 274 ASN B CA 1
ATOM 8453 C C . ASN B 1 274 ? 13.82 -27.828 -5.875 1 72.31 274 ASN B C 1
ATOM 8455 O O . ASN B 1 274 ? 14.273 -28.922 -6.188 1 72.31 274 ASN B O 1
ATOM 8459 N N . LEU B 1 275 ? 12.867 -27.297 -6.48 1 75.12 275 LEU B N 1
ATOM 8460 C CA . LEU B 1 275 ? 12.188 -28 -7.566 1 75.12 275 LEU B CA 1
ATOM 8461 C C . LEU B 1 275 ? 13.055 -28.031 -8.82 1 75.12 275 LEU B C 1
ATOM 8463 O O . LEU B 1 275 ? 13.023 -29.016 -9.57 1 75.12 275 LEU B O 1
ATOM 8467 N N . LEU B 1 276 ? 13.766 -27.016 -8.977 1 81.06 276 LEU B N 1
ATOM 8468 C CA . LEU B 1 276 ? 14.602 -26.922 -10.172 1 81.06 276 LEU B CA 1
ATOM 8469 C C . LEU B 1 276 ? 15.945 -27.609 -9.938 1 81.06 276 LEU B C 1
ATOM 8471 O O . LEU B 1 276 ? 16.688 -27.875 -10.891 1 81.06 276 LEU B O 1
ATOM 8475 N N . ASN B 1 277 ? 16.188 -27.938 -8.727 1 79.44 277 ASN B N 1
ATOM 8476 C CA . ASN B 1 277 ? 17.469 -28.562 -8.367 1 79.44 277 ASN B CA 1
ATOM 8477 C C . ASN B 1 277 ? 18.641 -27.766 -8.938 1 79.44 277 ASN B C 1
ATOM 8479 O O . ASN B 1 277 ? 19.484 -28.328 -9.641 1 79.44 277 ASN B O 1
ATOM 8483 N N . SER B 1 278 ? 18.609 -26.516 -8.672 1 85.94 278 SER B N 1
ATOM 8484 C CA . SER B 1 278 ? 19.641 -25.609 -9.156 1 85.94 278 SER B CA 1
ATOM 8485 C C . SER B 1 278 ? 20.641 -25.25 -8.062 1 85.94 278 SER B C 1
ATOM 8487 O O . SER B 1 278 ? 20.328 -25.359 -6.871 1 85.94 278 SER B O 1
ATOM 8489 N N . SER B 1 279 ? 21.859 -24.891 -8.516 1 82.31 279 SER B N 1
ATOM 8490 C CA . SER B 1 279 ? 22.844 -24.422 -7.555 1 82.31 279 SER B CA 1
ATOM 8491 C C . SER B 1 279 ? 22.375 -23.172 -6.828 1 82.31 279 SER B C 1
ATOM 8493 O O . SER B 1 279 ? 22.672 -22.969 -5.652 1 82.31 279 SER B O 1
ATOM 8495 N N . SER B 1 280 ? 21.688 -22.375 -7.605 1 87.56 280 SER B N 1
ATOM 8496 C CA . SER B 1 280 ? 21.156 -21.172 -6.992 1 87.56 280 SER B CA 1
ATOM 8497 C C . SER B 1 280 ? 19.953 -20.641 -7.754 1 87.56 280 SER B C 1
ATOM 8499 O O . SER B 1 280 ? 19.828 -20.844 -8.961 1 87.56 280 SER B O 1
ATOM 8501 N N . VAL B 1 281 ? 19.047 -20.109 -7.055 1 90.62 281 VAL B N 1
ATOM 8502 C CA . VAL B 1 281 ? 17.938 -19.344 -7.609 1 90.62 281 VAL B CA 1
ATOM 8503 C C . VAL B 1 281 ? 17.875 -17.969 -6.969 1 90.62 281 VAL B C 1
ATOM 8505 O O . VAL B 1 281 ? 17.953 -17.828 -5.746 1 90.62 281 VAL B O 1
ATOM 8508 N N . THR B 1 282 ? 17.859 -16.891 -7.793 1 91 282 THR B N 1
ATOM 8509 C CA . THR B 1 282 ? 17.953 -15.523 -7.293 1 91 282 THR B CA 1
ATOM 8510 C C . THR B 1 282 ? 16.797 -14.68 -7.844 1 91 282 THR B C 1
ATOM 8512 O O . THR B 1 282 ? 16.438 -14.805 -9.016 1 91 282 THR B O 1
ATOM 8515 N N . PHE B 1 283 ? 16.234 -13.891 -6.941 1 90.5 283 PHE B N 1
ATOM 8516 C CA . PHE B 1 283 ? 15.273 -12.875 -7.34 1 90.5 283 PHE B CA 1
ATOM 8517 C C . PHE B 1 283 ? 15.922 -11.5 -7.395 1 90.5 283 PHE B C 1
ATOM 8519 O O . PHE B 1 283 ? 16.438 -11.008 -6.391 1 90.5 283 PHE B O 1
ATOM 8526 N N . PHE B 1 284 ? 15.961 -10.859 -8.602 1 88.88 284 PHE B N 1
ATOM 8527 C CA . PHE B 1 284 ? 16.453 -9.5 -8.812 1 88.88 284 PHE B CA 1
ATOM 8528 C C . PHE B 1 284 ? 15.297 -8.523 -8.945 1 88.88 284 PHE B C 1
ATOM 8530 O O . PHE B 1 284 ? 14.367 -8.75 -9.727 1 88.88 284 PHE B O 1
ATOM 8537 N N . SER B 1 285 ? 15.258 -7.527 -8.18 1 85.06 285 SER B N 1
ATOM 8538 C CA . SER B 1 285 ? 14.242 -6.492 -8.289 1 85.06 285 SER B CA 1
ATOM 8539 C C . SER B 1 285 ? 14.758 -5.285 -9.07 1 85.06 285 SER B C 1
ATOM 8541 O O . SER B 1 285 ? 15.922 -4.906 -8.938 1 85.06 285 SER B O 1
ATOM 8543 N N . LEU B 1 286 ? 13.875 -4.711 -9.82 1 81.81 286 LEU B N 1
ATOM 8544 C CA . LEU B 1 286 ? 14.242 -3.525 -10.578 1 81.81 286 LEU B CA 1
ATOM 8545 C C . LEU B 1 286 ? 14.039 -2.262 -9.75 1 81.81 286 LEU B C 1
ATOM 8547 O O . LEU B 1 286 ? 12.945 -2.02 -9.234 1 81.81 286 LEU B O 1
ATOM 8551 N N . LYS B 1 287 ? 15.102 -1.552 -9.484 1 73.56 287 LYS B N 1
ATOM 8552 C CA . LYS B 1 287 ? 15.062 -0.257 -8.812 1 73.56 287 LYS B CA 1
ATOM 8553 C C . LYS B 1 287 ? 15.484 0.867 -9.75 1 73.56 287 LYS B C 1
ATOM 8555 O O . LYS B 1 287 ? 15.758 0.626 -10.93 1 73.56 287 LYS B O 1
ATOM 8560 N N . ASP B 1 288 ? 15.375 2.105 -9.328 1 63.12 288 ASP B N 1
ATOM 8561 C CA . ASP B 1 288 ? 15.672 3.273 -10.156 1 63.12 288 ASP B CA 1
ATOM 8562 C C . ASP B 1 288 ? 17.047 3.16 -10.797 1 63.12 288 ASP B C 1
ATOM 8564 O O . ASP B 1 288 ? 17.25 3.564 -11.945 1 63.12 288 ASP B O 1
ATOM 8568 N N . ASN B 1 289 ? 17.969 2.484 -10.023 1 65 289 ASN B N 1
ATOM 8569 C CA . ASN B 1 289 ? 19.359 2.422 -10.5 1 65 289 ASN B CA 1
ATOM 8570 C C . ASN B 1 289 ? 19.672 1.065 -11.117 1 65 289 ASN B C 1
ATOM 8572 O O . ASN B 1 289 ? 20.844 0.686 -11.234 1 65 289 ASN B O 1
ATOM 8576 N N . GLY B 1 290 ? 18.625 0.287 -11.469 1 77.12 290 GLY B N 1
ATOM 8577 C CA . GLY B 1 290 ? 18.875 -1.009 -12.078 1 77.12 290 GLY B CA 1
ATOM 8578 C C . GLY B 1 290 ? 18.391 -2.172 -11.234 1 77.12 290 GLY B C 1
ATOM 8579 O O . GLY B 1 290 ? 17.547 -1.993 -10.344 1 77.12 290 GLY B O 1
ATOM 8580 N N . LEU B 1 291 ? 19.016 -3.398 -11.672 1 80.94 291 LEU B N 1
ATOM 8581 C CA . LEU B 1 291 ? 18.594 -4.605 -10.969 1 80.94 291 LEU B CA 1
ATOM 8582 C C . LEU B 1 291 ? 19.375 -4.777 -9.672 1 80.94 291 LEU B C 1
ATOM 8584 O O . LEU B 1 291 ? 20.594 -4.527 -9.633 1 80.94 291 LEU B O 1
ATOM 8588 N N . LEU B 1 292 ? 18.641 -5.039 -8.641 1 77.19 292 LEU B N 1
ATOM 8589 C CA . LEU B 1 292 ? 19.25 -5.328 -7.348 1 77.19 292 LEU B CA 1
ATOM 8590 C C . LEU B 1 292 ? 18.891 -6.738 -6.883 1 77.19 292 LEU B C 1
ATOM 8592 O O . LEU B 1 292 ? 17.734 -7.148 -6.977 1 77.19 292 LEU B O 1
ATOM 8596 N N . LYS B 1 293 ? 19.922 -7.418 -6.551 1 80 293 LYS B N 1
ATOM 8597 C CA . LYS B 1 293 ? 19.688 -8.742 -5.977 1 80 293 LYS B CA 1
ATOM 8598 C C . LYS B 1 293 ? 18.938 -8.641 -4.652 1 80 293 LYS B C 1
ATOM 8600 O O . LYS B 1 293 ? 19.453 -8.062 -3.686 1 80 293 LYS B O 1
ATOM 8605 N N . VAL B 1 294 ? 17.812 -9.125 -4.598 1 75.31 294 VAL B N 1
ATOM 8606 C CA . VAL B 1 294 ? 16.984 -9.008 -3.41 1 75.31 294 VAL B CA 1
ATOM 8607 C C . VAL B 1 294 ? 17.172 -10.234 -2.52 1 75.31 294 VAL B C 1
ATOM 8609 O O . VAL B 1 294 ? 17.312 -10.102 -1.301 1 75.31 294 VAL B O 1
ATOM 8612 N N . MET B 1 295 ? 17.141 -11.398 -3.16 1 75.06 295 MET B N 1
ATOM 8613 C CA . MET B 1 295 ? 17.281 -12.648 -2.412 1 75.06 295 MET B CA 1
ATOM 8614 C C . MET B 1 295 ? 17.766 -13.773 -3.32 1 75.06 295 MET B C 1
ATOM 8616 O O . MET B 1 295 ? 17.672 -13.672 -4.543 1 75.06 295 MET B O 1
ATOM 8620 N N . GLY B 1 296 ? 18.297 -14.773 -2.686 1 77.56 296 GLY B N 1
ATOM 8621 C CA . GLY B 1 296 ? 18.75 -15.93 -3.447 1 77.56 296 GLY B CA 1
ATOM 8622 C C . GLY B 1 296 ? 19.109 -17.109 -2.574 1 77.56 296 GLY B C 1
ATOM 8623 O O . GLY B 1 296 ? 19.219 -16.984 -1.353 1 77.56 296 GLY B O 1
ATOM 8624 N N . THR B 1 297 ? 19.094 -18.219 -3.227 1 75 297 THR B N 1
ATOM 8625 C CA . THR B 1 297 ? 19.531 -19.453 -2.568 1 75 297 THR B CA 1
ATOM 8626 C C . THR B 1 297 ? 20.891 -19.891 -3.078 1 75 297 THR B C 1
ATOM 8628 O O . THR B 1 297 ? 21.328 -19.469 -4.16 1 75 297 THR B O 1
ATOM 8631 N N . ASN B 1 298 ? 21.703 -20.344 -2.262 1 67.38 298 ASN B N 1
ATOM 8632 C CA . ASN B 1 298 ? 22.984 -20.906 -2.664 1 67.38 298 ASN B CA 1
ATOM 8633 C C . ASN B 1 298 ? 23.172 -22.312 -2.094 1 67.38 298 ASN B C 1
ATOM 8635 O O . ASN B 1 298 ? 23.359 -22.484 -0.885 1 67.38 298 ASN B O 1
ATOM 8639 N N . LYS B 1 299 ? 22.812 -23.344 -2.822 1 61.66 299 LYS B N 1
ATOM 8640 C CA . LYS B 1 299 ? 23 -24.719 -2.369 1 61.66 299 LYS B CA 1
ATOM 8641 C C . LYS B 1 299 ? 24.453 -25.141 -2.494 1 61.66 299 LYS B C 1
ATOM 8643 O O . LYS B 1 299 ? 24.828 -26.219 -2.031 1 61.66 299 LYS B O 1
ATOM 8648 N N . GLY B 1 300 ? 25.219 -24.375 -3.088 1 54.59 300 GLY B N 1
ATOM 8649 C CA . GLY B 1 300 ? 26.609 -24.812 -3.203 1 54.59 300 GLY B CA 1
ATOM 8650 C C . GLY B 1 300 ? 27.328 -24.844 -1.871 1 54.59 300 GLY B C 1
ATOM 8651 O O . GLY B 1 300 ? 26.75 -24.5 -0.836 1 54.59 300 GLY B O 1
ATOM 8652 N N . ASN B 1 301 ? 28.5 -25.406 -1.859 1 48.06 301 ASN B N 1
ATOM 8653 C CA . ASN B 1 301 ? 29.391 -25.625 -0.72 1 48.06 301 ASN B CA 1
ATOM 8654 C C . ASN B 1 301 ? 29.578 -24.344 0.093 1 48.06 301 ASN B C 1
ATOM 8656 O O . ASN B 1 301 ? 30.125 -23.359 -0.406 1 48.06 301 ASN B O 1
ATOM 8660 N N . PRO B 1 302 ? 28.766 -24.25 1.123 1 45.97 302 PRO B N 1
ATOM 8661 C CA . PRO B 1 302 ? 29.031 -23.141 2.049 1 45.97 302 PRO B CA 1
ATOM 8662 C C . PRO B 1 302 ? 30.5 -22.734 2.057 1 45.97 302 PRO B C 1
ATOM 8664 O O . PRO B 1 302 ? 30.828 -21.609 2.467 1 45.97 302 PRO B O 1
ATOM 8667 N N . ALA B 1 303 ? 31.328 -23.688 1.916 1 44.44 303 ALA B N 1
ATOM 8668 C CA . ALA B 1 303 ? 32.781 -23.516 2.037 1 44.44 303 ALA B CA 1
ATOM 8669 C C . ALA B 1 303 ? 33.281 -22.484 1.043 1 44.44 303 ALA B C 1
ATOM 8671 O O . ALA B 1 303 ? 34.438 -22.047 1.129 1 44.44 303 ALA B O 1
ATOM 8672 N N . LEU B 1 304 ? 32.688 -22.203 0.068 1 48.03 304 LEU B N 1
ATOM 8673 C CA . LEU B 1 304 ? 33.344 -21.25 -0.828 1 48.03 304 LEU B CA 1
ATOM 8674 C C . LEU B 1 304 ? 32.938 -19.812 -0.461 1 48.03 304 LEU B C 1
ATOM 8676 O O . LEU B 1 304 ? 31.984 -19.266 -1.005 1 48.03 304 LEU B O 1
ATOM 8680 N N . LYS B 1 305 ? 33.312 -19.5 0.592 1 56.22 305 LYS B N 1
ATOM 8681 C CA . LYS B 1 305 ? 33.25 -18.094 0.969 1 56.22 305 LYS B CA 1
ATOM 8682 C C . LYS B 1 305 ? 34.062 -17.234 -0.003 1 56.22 305 LYS B C 1
ATOM 8684 O O . LYS B 1 305 ? 35.312 -17.25 0.03 1 56.22 305 LYS B O 1
ATOM 8689 N N . LEU B 1 306 ? 33.406 -16.734 -0.917 1 65.06 306 LEU B N 1
ATOM 8690 C CA . LEU B 1 306 ? 34.094 -15.859 -1.854 1 65.06 306 LEU B CA 1
ATOM 8691 C C . LEU B 1 306 ? 34.5 -14.562 -1.169 1 65.06 306 LEU B C 1
ATOM 8693 O O . LEU B 1 306 ? 33.812 -14.055 -0.295 1 65.06 306 LEU B O 1
ATOM 8697 N N . ASN B 1 307 ? 35.781 -14.211 -1.423 1 71.19 307 ASN B N 1
ATOM 8698 C CA . ASN B 1 307 ? 36.188 -12.875 -1.016 1 71.19 307 ASN B CA 1
ATOM 8699 C C . ASN B 1 307 ? 35.219 -11.812 -1.483 1 71.19 307 ASN B C 1
ATOM 8701 O O . ASN B 1 307 ? 34.5 -12 -2.477 1 71.19 307 ASN B O 1
ATOM 8705 N N . PRO B 1 308 ? 34.969 -10.867 -0.664 1 75 308 PRO B N 1
ATOM 8706 C CA . PRO B 1 308 ? 34 -9.812 -1 1 75 308 PRO B CA 1
ATOM 8707 C C . PRO B 1 308 ? 34.156 -9.305 -2.432 1 75 308 PRO B C 1
ATOM 8709 O O . PRO B 1 308 ? 33.188 -9 -3.096 1 75 308 PRO B O 1
ATOM 8712 N N . HIS B 1 309 ? 35.438 -9.25 -2.863 1 77.62 309 HIS B N 1
ATOM 8713 C CA . HIS B 1 309 ? 35.656 -8.789 -4.23 1 77.62 309 HIS B CA 1
ATOM 8714 C C . HIS B 1 309 ? 35.094 -9.781 -5.242 1 77.62 309 HIS B C 1
ATOM 8716 O O . HIS B 1 309 ? 34.438 -9.383 -6.215 1 77.62 309 HIS B O 1
ATOM 8722 N N . LYS B 1 310 ? 35.406 -11 -5.059 1 78.31 310 LYS B N 1
ATOM 8723 C CA . LYS B 1 310 ? 34.906 -12.039 -5.949 1 78.31 310 LYS B CA 1
ATOM 8724 C C . LYS B 1 310 ? 33.375 -12.117 -5.91 1 78.31 310 LYS B C 1
ATOM 8726 O O . LYS B 1 310 ? 32.75 -12.367 -6.93 1 78.31 310 LYS B O 1
ATOM 8731 N N . LYS B 1 311 ? 32.938 -11.883 -4.77 1 81 311 LYS B N 1
ATOM 8732 C CA . LYS B 1 311 ? 31.469 -11.883 -4.617 1 81 311 LYS B CA 1
ATOM 8733 C C . LYS B 1 311 ? 30.844 -10.766 -5.434 1 81 311 LYS B C 1
ATOM 8735 O O . LYS B 1 311 ? 29.797 -10.961 -6.066 1 81 311 LYS B O 1
ATOM 8740 N N . LYS B 1 312 ? 31.438 -9.602 -5.379 1 82.12 312 LYS B N 1
ATOM 8741 C CA . LYS B 1 312 ? 30.938 -8.461 -6.133 1 82.12 312 LYS B CA 1
ATOM 8742 C C . LYS B 1 312 ? 30.984 -8.734 -7.637 1 82.12 312 LYS B C 1
ATOM 8744 O O . LYS B 1 312 ? 30.078 -8.344 -8.367 1 82.12 312 LYS B O 1
ATOM 8749 N N . LEU B 1 313 ? 32.062 -9.43 -8.055 1 78.69 313 LEU B N 1
ATOM 8750 C CA . LEU B 1 313 ? 32.188 -9.75 -9.469 1 78.69 313 LEU B CA 1
ATOM 8751 C C . LEU B 1 313 ? 31.141 -10.758 -9.906 1 78.69 313 LEU B C 1
ATOM 8753 O O . LEU B 1 313 ? 30.625 -10.672 -11.023 1 78.69 313 LEU B O 1
ATOM 8757 N N . ARG B 1 314 ? 30.938 -11.68 -9.078 1 82 314 ARG B N 1
ATOM 8758 C CA . ARG B 1 314 ? 29.938 -12.688 -9.383 1 82 314 ARG B CA 1
ATOM 8759 C C . ARG B 1 314 ? 28.547 -12.055 -9.516 1 82 314 ARG B C 1
ATOM 8761 O O . ARG B 1 314 ? 27.812 -12.367 -10.453 1 82 314 ARG B O 1
ATOM 8768 N N . ILE B 1 315 ? 28.25 -11.258 -8.633 1 84.38 315 ILE B N 1
ATOM 8769 C CA . ILE B 1 315 ? 26.953 -10.594 -8.633 1 84.38 315 ILE B CA 1
ATOM 8770 C C . ILE B 1 315 ? 26.828 -9.734 -9.891 1 84.38 315 ILE B C 1
ATOM 8772 O O . ILE B 1 315 ? 25.75 -9.664 -10.492 1 84.38 315 ILE B O 1
ATOM 8776 N N . ALA B 1 316 ? 27.938 -9.094 -10.227 1 84.75 316 ALA B N 1
ATOM 8777 C CA . ALA B 1 316 ? 27.922 -8.258 -11.422 1 84.75 316 ALA B CA 1
ATOM 8778 C C . ALA B 1 316 ? 27.609 -9.094 -12.664 1 84.75 316 ALA B C 1
ATOM 8780 O O . ALA B 1 316 ? 26.859 -8.656 -13.539 1 84.75 316 ALA B O 1
ATOM 8781 N N . LYS B 1 317 ? 28.25 -10.211 -12.742 1 86.56 317 LYS B N 1
ATOM 8782 C CA . LYS B 1 317 ? 28 -11.094 -13.875 1 86.56 317 LYS B CA 1
ATOM 8783 C C . LYS B 1 317 ? 26.547 -11.586 -13.883 1 86.56 317 LYS B C 1
ATOM 8785 O O . LYS B 1 317 ? 25.922 -11.664 -14.938 1 86.56 317 LYS B O 1
ATOM 8790 N N . GLU B 1 318 ? 26.109 -12.008 -12.75 1 88.19 318 GLU B N 1
ATOM 8791 C CA . GLU B 1 318 ? 24.719 -12.461 -12.633 1 88.19 318 GLU B CA 1
ATOM 8792 C C . GLU B 1 318 ? 23.75 -11.367 -13.062 1 88.19 318 GLU B C 1
ATOM 8794 O O . GLU B 1 318 ? 22.734 -11.648 -13.711 1 88.19 318 GLU B O 1
ATOM 8799 N N . ILE B 1 319 ? 24.031 -10.156 -12.68 1 89.19 319 ILE B N 1
ATOM 8800 C CA . ILE B 1 319 ? 23.172 -9.031 -13.031 1 89.19 319 ILE B CA 1
ATOM 8801 C C . ILE B 1 319 ? 23.188 -8.82 -14.547 1 89.19 319 ILE B C 1
ATOM 8803 O O . ILE B 1 319 ? 22.156 -8.5 -15.141 1 89.19 319 ILE B O 1
ATOM 8807 N N . GLU B 1 320 ? 24.344 -9 -15.102 1 87.19 320 GLU B N 1
ATOM 8808 C CA . GLU B 1 320 ? 24.453 -8.898 -16.547 1 87.19 320 GLU B CA 1
ATOM 8809 C C . GLU B 1 320 ? 23.531 -9.906 -17.234 1 87.19 320 GLU B C 1
ATOM 8811 O O . GLU B 1 320 ? 22.844 -9.578 -18.203 1 87.19 320 GLU B O 1
ATOM 8816 N N . ILE B 1 321 ? 23.594 -11.086 -16.797 1 89.69 321 ILE B N 1
ATOM 8817 C CA . ILE B 1 321 ? 22.766 -12.148 -17.344 1 89.69 321 ILE B CA 1
ATOM 8818 C C . ILE B 1 321 ? 21.281 -11.828 -17.094 1 89.69 321 ILE B C 1
ATOM 8820 O O . ILE B 1 321 ? 20.453 -11.969 -17.984 1 89.69 321 ILE B O 1
ATOM 8824 N N . ALA B 1 322 ? 21 -11.445 -15.891 1 90.56 322 ALA B N 1
ATOM 8825 C CA . ALA B 1 322 ? 19.641 -11.102 -15.516 1 90.56 322 ALA B CA 1
ATOM 8826 C C . ALA B 1 322 ? 19.094 -9.977 -16.391 1 90.56 322 ALA B C 1
ATOM 8828 O O . ALA B 1 322 ? 17.906 -9.953 -16.719 1 90.56 322 ALA B O 1
ATOM 8829 N N . ASP B 1 323 ? 19.875 -9.062 -16.734 1 88.5 323 ASP B N 1
ATOM 8830 C CA . ASP B 1 323 ? 19.453 -7.949 -17.578 1 88.5 323 ASP B CA 1
ATOM 8831 C C . ASP B 1 323 ? 19.031 -8.445 -18.969 1 88.5 323 ASP B C 1
ATOM 8833 O O . ASP B 1 323 ? 18.094 -7.91 -19.562 1 88.5 323 ASP B O 1
ATOM 8837 N N . ILE B 1 324 ? 19.781 -9.367 -19.438 1 86.88 324 ILE B N 1
ATOM 8838 C CA . ILE B 1 324 ? 19.422 -9.961 -20.734 1 86.88 324 ILE B CA 1
ATOM 8839 C C . ILE B 1 324 ? 18.062 -10.648 -20.625 1 86.88 324 ILE B C 1
ATOM 8841 O O . ILE B 1 324 ? 17.234 -10.539 -21.547 1 86.88 324 ILE B O 1
ATOM 8845 N N . ILE B 1 325 ? 17.906 -11.336 -19.594 1 88.56 325 ILE B N 1
ATOM 8846 C CA . ILE B 1 325 ? 16.656 -12.047 -19.375 1 88.56 325 ILE B CA 1
ATOM 8847 C C . ILE B 1 325 ? 15.5 -11.047 -19.25 1 88.56 325 ILE B C 1
ATOM 8849 O O . ILE B 1 325 ? 14.438 -11.242 -19.844 1 88.56 325 ILE B O 1
ATOM 8853 N N . ARG B 1 326 ? 15.703 -10.039 -18.5 1 85.38 326 ARG B N 1
ATOM 8854 C CA . ARG B 1 326 ? 14.688 -9.008 -18.312 1 85.38 326 ARG B CA 1
ATOM 8855 C C . ARG B 1 326 ? 14.273 -8.398 -19.656 1 85.38 326 ARG B C 1
ATOM 8857 O O . ARG B 1 326 ? 13.078 -8.18 -19.891 1 85.38 326 ARG B O 1
ATOM 8864 N N . ASN B 1 327 ? 15.195 -8.156 -20.406 1 78 327 ASN B N 1
ATOM 8865 C CA . ASN B 1 327 ? 14.945 -7.504 -21.688 1 78 327 ASN B CA 1
ATOM 8866 C C . ASN B 1 327 ? 14.211 -8.43 -22.656 1 78 327 ASN B C 1
ATOM 8868 O O . ASN B 1 327 ? 13.523 -7.961 -23.562 1 78 327 ASN B O 1
ATOM 8872 N N . SER B 1 328 ? 14.43 -9.703 -22.453 1 75.56 328 SER B N 1
ATOM 8873 C CA . SER B 1 328 ? 13.781 -10.664 -23.328 1 75.56 328 SER B CA 1
ATOM 8874 C C . SER B 1 328 ? 12.289 -10.766 -23.031 1 75.56 328 SER B C 1
ATOM 8876 O O . SER B 1 328 ? 11.508 -11.211 -23.875 1 75.56 328 SER B O 1
ATOM 8878 N N . ARG B 1 329 ? 11.797 -10.297 -21.891 1 68.19 329 ARG B N 1
ATOM 8879 C CA . ARG B 1 329 ? 10.43 -10.32 -21.375 1 68.19 329 ARG B CA 1
ATOM 8880 C C . ARG B 1 329 ? 9.828 -11.711 -21.484 1 68.19 329 ARG B C 1
ATOM 8882 O O . ARG B 1 329 ? 8.602 -11.859 -21.578 1 68.19 329 ARG B O 1
ATOM 8889 N N . SER B 1 330 ? 10.766 -12.727 -21.812 1 72.06 330 SER B N 1
ATOM 8890 C CA . SER B 1 330 ? 10.344 -14.117 -21.938 1 72.06 330 SER B CA 1
ATOM 8891 C C . SER B 1 330 ? 11.258 -15.047 -21.141 1 72.06 330 SER B C 1
ATOM 8893 O O . SER B 1 330 ? 12.18 -14.594 -20.469 1 72.06 330 SER B O 1
ATOM 8895 N N . ILE B 1 331 ? 10.898 -16.297 -21.172 1 86.75 331 ILE B N 1
ATOM 8896 C CA . ILE B 1 331 ? 11.734 -17.297 -20.531 1 86.75 331 ILE B CA 1
ATOM 8897 C C . ILE B 1 331 ? 13.008 -17.516 -21.359 1 86.75 331 ILE B C 1
ATOM 8899 O O . ILE B 1 331 ? 12.961 -17.562 -22.578 1 86.75 331 ILE B O 1
ATOM 8903 N N . VAL B 1 332 ? 14.094 -17.391 -20.688 1 89.44 332 VAL B N 1
ATOM 8904 C CA . VAL B 1 332 ? 15.375 -17.609 -21.328 1 89.44 332 VAL B CA 1
ATOM 8905 C C . VAL B 1 332 ? 16.062 -18.844 -20.734 1 89.44 332 VAL B C 1
ATOM 8907 O O . VAL B 1 332 ? 16.188 -18.953 -19.516 1 89.44 332 VAL B O 1
ATOM 8910 N N . ASN B 1 333 ? 16.328 -19.781 -21.531 1 90.12 333 ASN B N 1
ATOM 8911 C CA . ASN B 1 333 ? 17.031 -21 -21.141 1 90.12 333 ASN B CA 1
ATOM 8912 C C . ASN B 1 333 ? 18.391 -21.109 -21.828 1 90.12 333 ASN B C 1
ATOM 8914 O O . ASN B 1 333 ? 18.484 -21.531 -22.969 1 90.12 333 ASN B O 1
ATOM 8918 N N . PHE B 1 334 ? 19.469 -20.75 -21.047 1 87.12 334 PHE B N 1
ATOM 8919 C CA . PHE B 1 334 ? 20.828 -20.891 -21.547 1 87.12 334 PHE B CA 1
ATOM 8920 C C . PHE B 1 334 ? 21.375 -22.281 -21.219 1 87.12 334 PHE B C 1
ATOM 8922 O O . PHE B 1 334 ? 21.516 -22.656 -20.047 1 87.12 334 PHE B O 1
ATOM 8929 N N . ALA B 1 335 ? 21.641 -22.969 -22.219 1 81.31 335 ALA B N 1
ATOM 8930 C CA . ALA B 1 335 ? 22.203 -24.297 -22.016 1 81.31 335 ALA B CA 1
ATOM 8931 C C . ALA B 1 335 ? 23.656 -24.219 -21.531 1 81.31 335 ALA B C 1
ATOM 8933 O O . ALA B 1 335 ? 24.094 -25.062 -20.75 1 81.31 335 ALA B O 1
ATOM 8934 N N . ASP B 1 336 ? 24.391 -23.25 -22.016 1 82.12 336 ASP B N 1
ATOM 8935 C CA . ASP B 1 336 ? 25.812 -23.109 -21.656 1 82.12 336 ASP B CA 1
ATOM 8936 C C . ASP B 1 336 ? 26.25 -21.641 -21.75 1 82.12 336 ASP B C 1
ATOM 8938 O O . ASP B 1 336 ? 26.719 -21.188 -22.797 1 82.12 336 ASP B O 1
ATOM 8942 N N . VAL B 1 337 ? 26.25 -21.016 -20.625 1 85.69 337 VAL B N 1
ATOM 8943 C CA . VAL B 1 337 ? 26.594 -19.594 -20.547 1 85.69 337 VAL B CA 1
ATOM 8944 C C . VAL B 1 337 ? 28.109 -19.422 -20.656 1 85.69 337 VAL B C 1
ATOM 8946 O O . VAL B 1 337 ? 28.578 -18.406 -21.188 1 85.69 337 VAL B O 1
ATOM 8949 N N . PHE B 1 338 ? 28.781 -20.422 -20.188 1 81.25 338 PHE B N 1
ATOM 8950 C CA . PHE B 1 338 ? 30.234 -20.328 -20.188 1 81.25 338 PHE B CA 1
ATOM 8951 C C . PHE B 1 338 ? 30.781 -20.188 -21.609 1 81.25 338 PHE B C 1
ATOM 8953 O O . PHE B 1 338 ? 31.719 -19.422 -21.844 1 81.25 338 PHE B O 1
ATOM 8960 N N . ASN B 1 339 ? 30.109 -20.812 -22.531 1 80.69 339 ASN B N 1
ATOM 8961 C CA . ASN B 1 339 ? 30.594 -20.781 -23.906 1 80.69 339 ASN B CA 1
ATOM 8962 C C . ASN B 1 339 ? 29.781 -19.812 -24.766 1 80.69 339 ASN B C 1
ATOM 8964 O O . ASN B 1 339 ? 29.953 -19.75 -25.984 1 80.69 339 ASN B O 1
ATOM 8968 N N . ASP B 1 340 ? 28.922 -19.156 -24.172 1 83.56 340 ASP B N 1
ATOM 8969 C CA . ASP B 1 340 ? 28.156 -18.156 -24.891 1 83.56 340 ASP B CA 1
ATOM 8970 C C . ASP B 1 340 ? 28.984 -16.906 -25.156 1 83.56 340 ASP B C 1
ATOM 8972 O O . ASP B 1 340 ? 29.516 -16.297 -24.219 1 83.56 340 ASP B O 1
ATOM 8976 N N . PRO B 1 341 ? 29.141 -16.453 -26.266 1 80.25 341 PRO B N 1
ATOM 8977 C CA . PRO B 1 341 ? 30.016 -15.328 -26.609 1 80.25 341 PRO B CA 1
ATOM 8978 C C . PRO B 1 341 ? 29.547 -14 -26.016 1 80.25 341 PRO B C 1
ATOM 8980 O O . PRO B 1 341 ? 30.328 -13.047 -25.938 1 80.25 341 PRO B O 1
ATOM 8983 N N . ARG B 1 342 ? 28.516 -13.898 -25.516 1 81.31 342 ARG B N 1
ATOM 8984 C CA . ARG B 1 342 ? 27.969 -12.656 -24.969 1 81.31 342 ARG B CA 1
ATOM 8985 C C . ARG B 1 342 ? 28.547 -12.359 -23.594 1 81.31 342 ARG B C 1
ATOM 8987 O O . ARG B 1 342 ? 28.484 -11.227 -23.109 1 81.31 342 ARG B O 1
ATOM 8994 N N . PHE B 1 343 ? 29.078 -13.438 -23.031 1 84.19 343 PHE B N 1
ATOM 8995 C CA . PHE B 1 343 ? 29.547 -13.281 -21.656 1 84.19 343 PHE B CA 1
ATOM 8996 C C . PHE B 1 343 ? 31.047 -13.516 -21.562 1 84.19 343 PHE B C 1
ATOM 8998 O O . PHE B 1 343 ? 31.594 -14.344 -22.297 1 84.19 343 PHE B O 1
ATOM 9005 N N . ASP B 1 344 ? 31.625 -12.734 -20.641 1 80.62 344 ASP B N 1
ATOM 9006 C CA . ASP B 1 344 ? 33.062 -12.836 -20.453 1 80.62 344 ASP B CA 1
ATOM 9007 C C . ASP B 1 344 ? 33.438 -14.086 -19.656 1 80.62 344 ASP B C 1
ATOM 9009 O O . ASP B 1 344 ? 33.062 -14.219 -18.484 1 80.62 344 ASP B O 1
ATOM 9013 N N . LYS B 1 345 ? 34.281 -14.875 -20.219 1 81 345 LYS B N 1
ATOM 9014 C CA . LYS B 1 345 ? 34.719 -16.141 -19.625 1 81 345 LYS B CA 1
ATOM 9015 C C . LYS B 1 345 ? 35.719 -15.914 -18.5 1 81 345 LYS B C 1
ATOM 9017 O O . LYS B 1 345 ? 35.844 -16.75 -17.594 1 81 345 LYS B O 1
ATOM 9022 N N . SER B 1 346 ? 36.312 -14.867 -18.562 1 80.69 346 SER B N 1
ATOM 9023 C CA . SER B 1 346 ? 37.406 -14.609 -17.625 1 80.69 346 SER B CA 1
ATOM 9024 C C . SER B 1 346 ? 36.875 -14.414 -16.203 1 80.69 346 SER B C 1
ATOM 9026 O O . SER B 1 346 ? 37.562 -14.734 -15.234 1 80.69 346 SER B O 1
ATOM 9028 N N . VAL B 1 347 ? 35.75 -13.945 -16.109 1 80.19 347 VAL B N 1
ATOM 9029 C CA . VAL B 1 347 ? 35.156 -13.688 -14.789 1 80.19 347 VAL B CA 1
ATOM 9030 C C . VAL B 1 347 ? 34.938 -15.008 -14.055 1 80.19 347 VAL B C 1
ATOM 9032 O O . VAL B 1 347 ? 35.281 -15.148 -12.883 1 80.19 347 VAL B O 1
ATOM 9035 N N . ASP B 1 348 ? 34.406 -16.016 -14.727 1 80.69 348 ASP B N 1
ATOM 9036 C CA . ASP B 1 348 ? 34.094 -17.312 -14.125 1 80.69 348 ASP B CA 1
ATOM 9037 C C . ASP B 1 348 ? 35.375 -18.031 -13.695 1 80.69 348 ASP B C 1
ATOM 9039 O O . ASP B 1 348 ? 35.438 -18.641 -12.625 1 80.69 348 ASP B O 1
ATOM 9043 N N . ARG B 1 349 ? 36.344 -17.859 -14.531 1 79.12 349 ARG B N 1
ATOM 9044 C CA . ARG B 1 349 ? 37.625 -18.484 -14.234 1 79.12 349 ARG B CA 1
ATOM 9045 C C . ARG B 1 349 ? 38.281 -17.859 -13 1 79.12 349 ARG B C 1
ATOM 9047 O O . ARG B 1 349 ? 38.844 -18.562 -12.172 1 79.12 349 ARG B O 1
ATOM 9054 N N . HIS B 1 350 ? 38.094 -16.625 -13 1 77.44 350 HIS B N 1
ATOM 9055 C CA . HIS B 1 350 ? 38.688 -15.898 -11.891 1 77.44 350 HIS B CA 1
ATOM 9056 C C . HIS B 1 350 ? 37.969 -16.203 -10.578 1 77.44 350 HIS B C 1
ATOM 9058 O O . HIS B 1 350 ? 38.594 -16.328 -9.531 1 77.44 350 HIS B O 1
ATOM 9064 N N . ILE B 1 351 ? 36.656 -16.297 -10.602 1 77.94 351 ILE B N 1
ATOM 9065 C CA . ILE B 1 351 ? 35.844 -16.5 -9.406 1 77.94 351 ILE B CA 1
ATOM 9066 C C . ILE B 1 351 ? 35.906 -17.984 -9.008 1 77.94 351 ILE B C 1
ATOM 9068 O O . ILE B 1 351 ? 35.812 -18.312 -7.824 1 77.94 351 ILE B O 1
ATOM 9072 N N . GLY B 1 352 ? 36.188 -18.875 -10.047 1 70.94 352 GLY B N 1
ATOM 9073 C CA . GLY B 1 352 ? 36.219 -20.297 -9.797 1 70.94 352 GLY B CA 1
ATOM 9074 C C . GLY B 1 352 ? 34.875 -20.953 -9.82 1 70.94 352 GLY B C 1
ATOM 9075 O O . GLY B 1 352 ? 34.688 -22.062 -9.336 1 70.94 352 GLY B O 1
ATOM 9076 N N . LEU B 1 353 ? 33.906 -20.266 -10.07 1 74.69 353 LEU B N 1
ATOM 9077 C CA . LEU B 1 353 ? 32.562 -20.797 -10.195 1 74.69 353 LEU B CA 1
ATOM 9078 C C . LEU B 1 353 ? 32.031 -20.594 -11.609 1 74.69 353 LEU B C 1
ATOM 9080 O O . LEU B 1 353 ? 31.922 -19.469 -12.086 1 74.69 353 LEU B O 1
ATOM 9084 N N . LEU B 1 354 ? 31.812 -21.719 -12.203 1 79.38 354 LEU B N 1
ATOM 9085 C CA . LEU B 1 354 ? 31.375 -21.688 -13.594 1 79.38 354 LEU B CA 1
ATOM 9086 C C . LEU B 1 354 ? 29.844 -21.594 -13.672 1 79.38 354 LEU B C 1
ATOM 9088 O O . LEU B 1 354 ? 29.141 -22.328 -12.969 1 79.38 354 LEU B O 1
ATOM 9092 N N . ILE B 1 355 ? 29.422 -20.609 -14.352 1 86.19 355 ILE B N 1
ATOM 9093 C CA . ILE B 1 355 ? 28.016 -20.547 -14.711 1 86.19 355 ILE B CA 1
ATOM 9094 C C . ILE B 1 355 ? 27.781 -21.25 -16.047 1 86.19 355 ILE B C 1
ATOM 9096 O O . ILE B 1 355 ? 28.234 -20.797 -17.094 1 86.19 355 ILE B O 1
ATOM 9100 N N . ARG B 1 356 ? 27.141 -22.359 -16.016 1 86.44 356 ARG B N 1
ATOM 9101 C CA . ARG B 1 356 ? 26.891 -23.141 -17.203 1 86.44 356 ARG B CA 1
ATOM 9102 C C . ARG B 1 356 ? 25.453 -22.953 -17.703 1 86.44 356 ARG B C 1
ATOM 9104 O O . ARG B 1 356 ? 25.219 -22.203 -18.641 1 86.44 356 ARG B O 1
ATOM 9111 N N . SER B 1 357 ? 24.562 -23.594 -16.984 1 89.25 357 SER B N 1
ATOM 9112 C CA . SER B 1 357 ? 23.156 -23.484 -17.406 1 89.25 357 SER B CA 1
ATOM 9113 C C . SER B 1 357 ? 22.422 -22.422 -16.594 1 89.25 357 SER B C 1
ATOM 9115 O O . SER B 1 357 ? 22.656 -22.266 -15.398 1 89.25 357 SER B O 1
ATOM 9117 N N . VAL B 1 358 ? 21.719 -21.609 -17.297 1 92.19 358 VAL B N 1
ATOM 9118 C CA . VAL B 1 358 ? 20.938 -20.578 -16.641 1 92.19 358 VAL B CA 1
ATOM 9119 C C . VAL B 1 358 ? 19.5 -20.594 -17.172 1 92.19 358 VAL B C 1
ATOM 9121 O O . VAL B 1 358 ? 19.281 -20.75 -18.375 1 92.19 358 VAL B O 1
ATOM 9124 N N . LEU B 1 359 ? 18.562 -20.562 -16.281 1 93.31 359 LEU B N 1
ATOM 9125 C CA . LEU B 1 359 ? 17.141 -20.422 -16.609 1 93.31 359 LEU B CA 1
ATOM 9126 C C . LEU B 1 359 ? 16.547 -19.203 -15.93 1 93.31 359 LEU B C 1
ATOM 9128 O O . LEU B 1 359 ? 16.719 -19.016 -14.719 1 93.31 359 LEU B O 1
ATOM 9132 N N . GLY B 1 360 ? 15.984 -18.344 -16.719 1 93 360 GLY B N 1
ATOM 9133 C CA . GLY B 1 360 ? 15.445 -17.125 -16.125 1 93 360 GLY B CA 1
ATOM 9134 C C . GLY B 1 360 ? 14.102 -16.734 -16.703 1 93 360 GLY B C 1
ATOM 9135 O O . GLY B 1 360 ? 13.758 -17.109 -17.828 1 93 360 GLY B O 1
ATOM 9136 N N . CYS B 1 361 ? 13.344 -16.031 -15.945 1 89.62 361 CYS B N 1
ATOM 9137 C CA . CYS B 1 361 ? 12.039 -15.516 -16.328 1 89.62 361 CYS B CA 1
ATOM 9138 C C . CYS B 1 361 ? 11.836 -14.102 -15.797 1 89.62 361 CYS B C 1
ATOM 9140 O O . CYS B 1 361 ? 12.125 -13.82 -14.633 1 89.62 361 CYS B O 1
ATOM 9142 N N . GLY B 1 362 ? 11.469 -13.211 -16.703 1 85.12 362 GLY B N 1
ATOM 9143 C CA . GLY B 1 362 ? 11.148 -11.859 -16.266 1 85.12 362 GLY B CA 1
ATOM 9144 C C . GLY B 1 362 ? 9.859 -11.773 -15.477 1 85.12 362 GLY B C 1
ATOM 9145 O O . GLY B 1 362 ? 8.914 -12.516 -15.742 1 85.12 362 GLY B O 1
ATOM 9146 N N . ILE B 1 363 ? 9.922 -10.961 -14.391 1 80.19 363 ILE B N 1
ATOM 9147 C CA . ILE B 1 363 ? 8.734 -10.656 -13.609 1 80.19 363 ILE B CA 1
ATOM 9148 C C . ILE B 1 363 ? 8.172 -9.297 -14.023 1 80.19 363 ILE B C 1
ATOM 9150 O O . ILE B 1 363 ? 8.828 -8.266 -13.852 1 80.19 363 ILE B O 1
ATOM 9154 N N . ASN B 1 364 ? 7.125 -9.242 -14.617 1 66.62 364 ASN B N 1
ATOM 9155 C CA . ASN B 1 364 ? 6.613 -8.008 -15.203 1 66.62 364 ASN B CA 1
ATOM 9156 C C . ASN B 1 364 ? 5.324 -7.555 -14.523 1 66.62 364 ASN B C 1
ATOM 9158 O O . ASN B 1 364 ? 4.496 -8.383 -14.141 1 66.62 364 ASN B O 1
ATOM 9162 N N . LYS B 1 365 ? 5.434 -6.199 -14.188 1 58.88 365 LYS B N 1
ATOM 9163 C CA . LYS B 1 365 ? 4.191 -5.562 -13.75 1 58.88 365 LYS B CA 1
ATOM 9164 C C . LYS B 1 365 ? 3.273 -5.285 -14.938 1 58.88 365 LYS B C 1
ATOM 9166 O O . LYS B 1 365 ? 3.721 -5.266 -16.078 1 58.88 365 LYS B O 1
ATOM 9171 N N . LYS B 1 366 ? 1.94 -5.16 -14.695 1 50.72 366 LYS B N 1
ATOM 9172 C CA . LYS B 1 366 ? 0.924 -4.965 -15.727 1 50.72 366 LYS B CA 1
ATOM 9173 C C . LYS B 1 366 ? 1.253 -3.758 -16.594 1 50.72 366 LYS B C 1
ATOM 9175 O O . LYS B 1 366 ? 1.042 -3.787 -17.812 1 50.72 366 LYS B O 1
ATOM 9180 N N . ASN B 1 367 ? 1.675 -2.658 -16.047 1 49.78 367 ASN B N 1
ATOM 9181 C CA . ASN B 1 367 ? 1.78 -1.453 -16.875 1 49.78 367 ASN B CA 1
ATOM 9182 C C . ASN B 1 367 ? 3.104 -1.403 -17.625 1 49.78 367 ASN B C 1
ATOM 9184 O O . ASN B 1 367 ? 3.535 -0.333 -18.062 1 49.78 367 ASN B O 1
ATOM 9188 N N . GLY B 1 368 ? 3.588 -2.656 -17.844 1 55.28 368 GLY B N 1
ATOM 9189 C CA . GLY B 1 368 ? 4.848 -2.66 -18.562 1 55.28 368 GLY B CA 1
ATOM 9190 C C . GLY B 1 368 ? 6.051 -2.445 -17.672 1 55.28 368 GLY B C 1
ATOM 9191 O O . GLY B 1 368 ? 7.195 -2.543 -18.125 1 55.28 368 GLY B O 1
ATOM 9192 N N . GLN B 1 369 ? 5.707 -2.127 -16.484 1 60.97 369 GLN B N 1
ATOM 9193 C CA . GLN B 1 369 ? 6.848 -1.935 -15.586 1 60.97 369 GLN B CA 1
ATOM 9194 C C . GLN B 1 369 ? 7.371 -3.271 -15.07 1 60.97 369 GLN B C 1
ATOM 9196 O O . GLN B 1 369 ? 6.641 -4.262 -15.047 1 60.97 369 GLN B O 1
ATOM 9201 N N . HIS B 1 370 ? 8.664 -3.318 -14.977 1 65.06 370 HIS B N 1
ATOM 9202 C CA . HIS B 1 370 ? 9.367 -4.531 -14.57 1 65.06 370 HIS B CA 1
ATOM 9203 C C . HIS B 1 370 ? 9.547 -4.582 -13.062 1 65.06 370 HIS B C 1
ATOM 9205 O O . HIS B 1 370 ? 9.914 -3.58 -12.438 1 65.06 370 HIS B O 1
ATOM 9211 N N . PHE B 1 371 ? 9.039 -5.73 -12.438 1 74.5 371 PHE B N 1
ATOM 9212 C CA . PHE B 1 371 ? 9.391 -5.945 -11.039 1 74.5 371 PHE B CA 1
ATOM 9213 C C . PHE B 1 371 ? 10.828 -6.438 -10.906 1 74.5 371 PHE B C 1
ATOM 9215 O O . PHE B 1 371 ? 11.539 -6.062 -9.977 1 74.5 371 PHE B O 1
ATOM 9222 N N . GLY B 1 372 ? 11.141 -7.328 -11.852 1 86.38 372 GLY B N 1
ATOM 9223 C CA . GLY B 1 372 ? 12.461 -7.934 -11.703 1 86.38 372 GLY B CA 1
ATOM 9224 C C . GLY B 1 372 ? 12.617 -9.219 -12.5 1 86.38 372 GLY B C 1
ATOM 9225 O O . GLY B 1 372 ? 12.055 -9.352 -13.594 1 86.38 372 GLY B O 1
ATOM 9226 N N . VAL B 1 373 ? 13.648 -10.078 -12.062 1 90.75 373 VAL B N 1
ATOM 9227 C CA . VAL B 1 373 ? 13.992 -11.32 -12.758 1 90.75 373 VAL B CA 1
ATOM 9228 C C . VAL B 1 373 ? 14.164 -12.445 -11.742 1 90.75 373 VAL B C 1
ATOM 9230 O O . VAL B 1 373 ? 14.734 -12.242 -10.664 1 90.75 373 VAL B O 1
ATOM 9233 N N . LEU B 1 374 ? 13.547 -13.547 -12.07 1 91.69 374 LEU B N 1
ATOM 9234 C CA . LEU B 1 374 ? 13.844 -14.781 -11.367 1 91.69 374 LEU B CA 1
ATOM 9235 C C . LEU B 1 374 ? 14.805 -15.656 -12.172 1 91.69 374 LEU B C 1
ATOM 9237 O O . LEU B 1 374 ? 14.531 -15.969 -13.336 1 91.69 374 LEU B O 1
ATOM 9241 N N . MET B 1 375 ? 15.977 -15.984 -11.578 1 93.75 375 MET B N 1
ATOM 9242 C CA . MET B 1 375 ? 17.031 -16.656 -12.344 1 93.75 375 MET B CA 1
ATOM 9243 C C . MET B 1 375 ? 17.562 -17.859 -11.586 1 93.75 375 MET B C 1
ATOM 9245 O O . MET B 1 375 ? 17.875 -17.766 -10.398 1 93.75 375 MET B O 1
ATOM 9249 N N . ALA B 1 376 ? 17.609 -18.984 -12.227 1 93.12 376 ALA B N 1
ATOM 9250 C CA . ALA B 1 376 ? 18.234 -20.203 -11.711 1 93.12 376 ALA B CA 1
ATOM 9251 C C . ALA B 1 376 ? 19.547 -20.5 -12.414 1 93.12 376 ALA B C 1
ATOM 9253 O O . ALA B 1 376 ? 19.656 -20.328 -13.633 1 93.12 376 ALA B O 1
ATOM 9254 N N . ILE B 1 377 ? 20.516 -20.906 -11.586 1 90.62 377 ILE B N 1
ATOM 9255 C CA . ILE B 1 377 ? 21.844 -21.125 -12.141 1 90.62 377 ILE B CA 1
ATOM 9256 C C . ILE B 1 377 ? 22.281 -22.578 -11.891 1 90.62 377 ILE B C 1
ATOM 9258 O O . ILE B 1 377 ? 22.156 -23.078 -10.773 1 90.62 377 ILE B O 1
ATOM 9262 N N . ASN B 1 378 ? 22.734 -23.172 -12.914 1 86.44 378 ASN B N 1
ATOM 9263 C CA . ASN B 1 378 ? 23.375 -24.484 -12.922 1 86.44 378 ASN B CA 1
ATOM 9264 C C . ASN B 1 378 ? 22.469 -25.547 -12.336 1 86.44 378 ASN B C 1
ATOM 9266 O O . ASN B 1 378 ? 22.422 -25.734 -11.117 1 86.44 378 ASN B O 1
ATOM 9270 N N . LYS B 1 379 ? 21.797 -26.312 -13.188 1 84.12 379 LYS B N 1
ATOM 9271 C CA . LYS B 1 379 ? 21.031 -27.469 -12.758 1 84.12 379 LYS B CA 1
ATOM 9272 C C . LYS B 1 379 ? 21.938 -28.578 -12.258 1 84.12 379 LYS B C 1
ATOM 9274 O O . LYS B 1 379 ? 22.969 -28.875 -12.867 1 84.12 379 LYS B O 1
ATOM 9279 N N . GLN B 1 380 ? 21.672 -29.172 -11.195 1 72.81 380 GLN B N 1
ATOM 9280 C CA . GLN B 1 380 ? 22.562 -30.125 -10.555 1 72.81 380 GLN B CA 1
ATOM 9281 C C . GLN B 1 380 ? 22.531 -31.469 -11.266 1 72.81 380 GLN B C 1
ATOM 9283 O O . GLN B 1 380 ? 23.547 -32.188 -11.32 1 72.81 380 GLN B O 1
ATOM 9288 N N . THR B 1 381 ? 21.312 -31.969 -11.758 1 57.44 381 THR B N 1
ATOM 9289 C CA . THR B 1 381 ? 21.203 -33.312 -12.289 1 57.44 381 THR B CA 1
ATOM 9290 C C . THR B 1 381 ? 21.531 -33.344 -13.773 1 57.44 381 THR B C 1
ATOM 9292 O O . THR B 1 381 ? 22.281 -34.219 -14.227 1 57.44 381 THR B O 1
ATOM 9295 N N . ASP B 1 382 ? 20.797 -32.625 -14.773 1 53.72 382 ASP B N 1
ATOM 9296 C CA . ASP B 1 382 ? 20.734 -32.906 -16.203 1 53.72 382 ASP B CA 1
ATOM 9297 C C . ASP B 1 382 ? 21.531 -31.859 -16.984 1 53.72 382 ASP B C 1
ATOM 9299 O O . ASP B 1 382 ? 21.578 -31.891 -18.219 1 53.72 382 ASP B O 1
ATOM 9303 N N . HIS B 1 383 ? 22.531 -31.047 -16.406 1 63 383 HIS B N 1
ATOM 9304 C CA . HIS B 1 383 ? 23.391 -30.031 -17 1 63 383 HIS B CA 1
ATOM 9305 C C . HIS B 1 383 ? 22.562 -28.922 -17.672 1 63 383 HIS B C 1
ATOM 9307 O O . HIS B 1 383 ? 23.031 -27.781 -17.797 1 63 383 HIS B O 1
ATOM 9313 N N . LYS B 1 384 ? 21.344 -29.391 -18.344 1 75 384 LYS B N 1
ATOM 9314 C CA . LYS B 1 384 ? 20.547 -28.359 -18.984 1 75 384 LYS B CA 1
ATOM 9315 C C . LYS B 1 384 ? 19.125 -28.328 -18.406 1 75 384 LYS B C 1
ATOM 9317 O O . LYS B 1 384 ? 18.641 -29.344 -17.906 1 75 384 LYS B O 1
ATOM 9322 N N . TYR B 1 385 ? 18.562 -27.203 -18.391 1 85.25 385 TYR B N 1
ATOM 9323 C CA . TYR B 1 385 ? 17.172 -27.062 -17.953 1 85.25 385 TYR B CA 1
ATOM 9324 C C . TYR B 1 385 ? 16.219 -27.547 -19.031 1 85.25 385 TYR B C 1
ATOM 9326 O O . TYR B 1 385 ? 16.422 -27.297 -20.219 1 85.25 385 TYR B O 1
ATOM 9334 N N . THR B 1 386 ? 15.227 -28.297 -18.672 1 71.38 386 THR B N 1
ATOM 9335 C CA . THR B 1 386 ? 14.25 -28.906 -19.578 1 71.38 386 THR B CA 1
ATOM 9336 C C . THR B 1 386 ? 13.039 -28 -19.75 1 71.38 386 THR B C 1
ATOM 9338 O O . THR B 1 386 ? 12.898 -27 -19.047 1 71.38 386 THR B O 1
ATOM 9341 N N . PRO B 1 387 ? 12.242 -28.281 -20.672 1 67.5 387 PRO B N 1
ATOM 9342 C CA . PRO B 1 387 ? 11.008 -27.5 -20.828 1 67.5 387 PRO B CA 1
ATOM 9343 C C . PRO B 1 387 ? 10.117 -27.562 -19.578 1 67.5 387 PRO B C 1
ATOM 9345 O O . PRO B 1 387 ? 9.383 -26.609 -19.312 1 67.5 387 PRO B O 1
ATOM 9348 N N . THR B 1 388 ? 10.211 -28.641 -18.922 1 67.19 388 THR B N 1
ATOM 9349 C CA . THR B 1 388 ? 9.469 -28.719 -17.672 1 67.19 388 THR B CA 1
ATOM 9350 C C . THR B 1 388 ? 9.984 -27.703 -16.672 1 67.19 388 THR B C 1
ATOM 9352 O O . THR B 1 388 ? 9.203 -27.094 -15.938 1 67.19 388 THR B O 1
ATOM 9355 N N . ASP B 1 389 ? 11.297 -27.531 -16.703 1 78.44 389 ASP B N 1
ATOM 9356 C CA . ASP B 1 389 ? 11.898 -26.547 -15.82 1 78.44 389 ASP B CA 1
ATOM 9357 C C . ASP B 1 389 ? 11.43 -25.125 -16.188 1 78.44 389 ASP B C 1
ATOM 9359 O O . ASP B 1 389 ? 11.242 -24.281 -15.305 1 78.44 389 ASP B O 1
ATOM 9363 N N . GLU B 1 390 ? 11.305 -24.969 -17.438 1 82.44 390 GLU B N 1
ATOM 9364 C CA . GLU B 1 390 ? 10.828 -23.672 -17.906 1 82.44 390 GLU B CA 1
ATOM 9365 C C . GLU B 1 390 ? 9.43 -23.375 -17.375 1 82.44 390 GLU B C 1
ATOM 9367 O O . GLU B 1 390 ? 9.141 -22.25 -16.953 1 82.44 390 GLU B O 1
ATOM 9372 N N . MET B 1 391 ? 8.672 -24.359 -17.406 1 73.25 391 MET B N 1
ATOM 9373 C CA . MET B 1 391 ? 7.309 -24.203 -16.906 1 73.25 391 MET B CA 1
ATOM 9374 C C . MET B 1 391 ? 7.301 -23.906 -15.414 1 73.25 391 MET B C 1
ATOM 9376 O O . MET B 1 391 ? 6.496 -23.109 -14.938 1 73.25 391 MET B O 1
ATOM 9380 N N . ILE B 1 392 ? 8.18 -24.547 -14.758 1 77.06 392 ILE B N 1
ATOM 9381 C CA . ILE B 1 392 ? 8.258 -24.391 -13.312 1 77.06 392 ILE B CA 1
ATOM 9382 C C . ILE B 1 392 ? 8.648 -22.953 -12.961 1 77.06 392 ILE B C 1
ATOM 9384 O O . ILE B 1 392 ? 7.973 -22.297 -12.164 1 77.06 392 ILE B O 1
ATOM 9388 N N . ILE B 1 393 ? 9.703 -22.5 -13.555 1 87.12 393 ILE B N 1
ATOM 9389 C CA . ILE B 1 393 ? 10.203 -21.172 -13.195 1 87.12 393 ILE B CA 1
ATOM 9390 C C . ILE B 1 393 ? 9.18 -20.109 -13.594 1 87.12 393 ILE B C 1
ATOM 9392 O O . ILE B 1 393 ? 9.039 -19.094 -12.906 1 87.12 393 ILE B O 1
ATOM 9396 N N . GLU B 1 394 ? 8.5 -20.344 -14.648 1 82.19 394 GLU B N 1
ATOM 9397 C CA . GLU B 1 394 ? 7.465 -19.406 -15.086 1 82.19 394 GLU B CA 1
ATOM 9398 C C . GLU B 1 394 ? 6.324 -19.344 -14.07 1 82.19 394 GLU B C 1
ATOM 9400 O O . GLU B 1 394 ? 5.805 -18.25 -13.789 1 82.19 394 GLU B O 1
ATOM 9405 N N . THR B 1 395 ? 5.918 -20.5 -13.656 1 77.5 395 THR B N 1
ATOM 9406 C CA . THR B 1 395 ? 4.852 -20.547 -12.664 1 77.5 395 THR B CA 1
ATOM 9407 C C . THR B 1 395 ? 5.242 -19.781 -11.398 1 77.5 395 THR B C 1
ATOM 9409 O O . THR B 1 395 ? 4.453 -19 -10.867 1 77.5 395 THR B O 1
ATOM 9412 N N . PHE B 1 396 ? 6.441 -19.969 -10.984 1 83.38 396 PHE B N 1
ATOM 9413 C CA . PHE B 1 396 ? 6.918 -19.281 -9.789 1 83.38 396 PHE B CA 1
ATOM 9414 C C . PHE B 1 396 ? 6.984 -17.781 -10.023 1 83.38 396 PHE B C 1
ATOM 9416 O O . PHE B 1 396 ? 6.691 -16.984 -9.125 1 83.38 396 PHE B O 1
ATOM 9423 N N . ALA B 1 397 ? 7.43 -17.422 -11.188 1 83.44 397 ALA B N 1
ATOM 9424 C CA . ALA B 1 397 ? 7.508 -15.992 -11.523 1 83.44 397 ALA B CA 1
ATOM 9425 C C . ALA B 1 397 ? 6.129 -15.344 -11.469 1 83.44 397 ALA B C 1
ATOM 9427 O O . ALA B 1 397 ? 5.992 -14.203 -11.016 1 83.44 397 ALA B O 1
ATOM 9428 N N . LYS B 1 398 ? 5.133 -16.031 -11.945 1 77.75 398 LYS B N 1
ATOM 9429 C CA . LYS B 1 398 ? 3.773 -15.5 -11.93 1 77.75 398 LYS B CA 1
ATOM 9430 C C . LYS B 1 398 ? 3.262 -15.328 -10.508 1 77.75 398 LYS B C 1
ATOM 9432 O O . LYS B 1 398 ? 2.643 -14.312 -10.18 1 77.75 398 LYS B O 1
ATOM 9437 N N . TYR B 1 399 ? 3.502 -16.297 -9.719 1 79.75 399 TYR B N 1
ATOM 9438 C CA . TYR B 1 399 ? 3.051 -16.203 -8.336 1 79.75 399 TYR B CA 1
ATOM 9439 C C . TYR B 1 399 ? 3.826 -15.125 -7.586 1 79.75 399 TYR B C 1
ATOM 9441 O O . TYR B 1 399 ? 3.277 -14.453 -6.703 1 79.75 399 TYR B O 1
ATOM 9449 N N . LEU B 1 400 ? 5.102 -15.023 -7.914 1 81.31 400 LEU B N 1
ATOM 9450 C CA . LEU B 1 400 ? 5.883 -13.938 -7.332 1 81.31 400 LEU B CA 1
ATOM 9451 C C . LEU B 1 400 ? 5.305 -12.586 -7.719 1 81.31 400 LEU B C 1
ATOM 9453 O O . LEU B 1 400 ? 5.27 -11.664 -6.898 1 81.31 400 LEU B O 1
ATOM 9457 N N . THR B 1 401 ? 4.852 -12.492 -8.875 1 78.19 401 THR B N 1
ATOM 9458 C CA . THR B 1 401 ? 4.25 -11.25 -9.352 1 78.19 401 THR B CA 1
ATOM 9459 C C . THR B 1 401 ? 2.99 -10.922 -8.555 1 78.19 401 THR B C 1
ATOM 9461 O O . THR B 1 401 ? 2.805 -9.781 -8.125 1 78.19 401 THR B O 1
ATOM 9464 N N . ILE B 1 402 ? 2.184 -11.914 -8.344 1 75.38 402 ILE B N 1
ATOM 9465 C CA . ILE B 1 402 ? 0.947 -11.719 -7.59 1 75.38 402 ILE B CA 1
ATOM 9466 C C . ILE B 1 402 ? 1.273 -11.297 -6.16 1 75.38 402 ILE B C 1
ATOM 9468 O O . ILE B 1 402 ? 0.671 -10.367 -5.625 1 75.38 402 ILE B O 1
ATOM 9472 N N . GLY B 1 403 ? 2.203 -12.008 -5.664 1 75.31 403 GLY B N 1
ATOM 9473 C CA . GLY B 1 403 ? 2.582 -11.711 -4.293 1 75.31 403 GLY B CA 1
ATOM 9474 C C . GLY B 1 403 ? 3.182 -10.328 -4.125 1 75.31 403 GLY B C 1
ATOM 9475 O O . GLY B 1 403 ? 2.867 -9.625 -3.164 1 75.31 403 GLY B O 1
ATOM 9476 N N . LEU B 1 404 ? 4.051 -9.914 -5.02 1 76.75 404 LEU B N 1
ATOM 9477 C CA . LEU B 1 404 ? 4.707 -8.617 -4.941 1 76.75 404 LEU B CA 1
ATOM 9478 C C . LEU B 1 404 ? 3.699 -7.488 -5.152 1 76.75 404 LEU B C 1
ATOM 9480 O O . LEU B 1 404 ? 3.787 -6.441 -4.504 1 76.75 404 LEU B O 1
ATOM 9484 N N . GLU B 1 405 ? 2.785 -7.711 -6.016 1 74.69 405 GLU B N 1
ATOM 9485 C CA . GLU B 1 405 ? 1.74 -6.715 -6.238 1 74.69 405 GLU B CA 1
ATOM 9486 C C . GLU B 1 405 ? 0.841 -6.578 -5.012 1 74.69 405 GLU B C 1
ATOM 9488 O O . GLU B 1 405 ? 0.458 -5.469 -4.637 1 74.69 405 GLU B O 1
ATOM 9493 N N . TYR B 1 406 ? 0.492 -7.664 -4.453 1 73.12 406 TYR B N 1
ATOM 9494 C CA . TYR B 1 406 ? -0.322 -7.652 -3.244 1 73.12 406 TYR B CA 1
ATOM 9495 C C . TYR B 1 406 ? 0.402 -6.941 -2.105 1 73.12 406 TYR B C 1
ATOM 9497 O O . TYR B 1 406 ? -0.188 -6.113 -1.406 1 73.12 406 TYR B O 1
ATOM 9505 N N . MET B 1 407 ? 1.605 -7.301 -2.002 1 71.81 407 MET B N 1
ATOM 9506 C CA . MET B 1 407 ? 2.377 -6.734 -0.899 1 71.81 407 MET B CA 1
ATOM 9507 C C . MET B 1 407 ? 2.576 -5.234 -1.09 1 71.81 407 MET B C 1
ATOM 9509 O O . MET B 1 407 ? 2.609 -4.477 -0.116 1 71.81 407 MET B O 1
ATOM 9513 N N . SER B 1 408 ? 2.83 -4.883 -2.297 1 74.75 408 SER B N 1
ATOM 9514 C CA . SER B 1 408 ? 2.945 -3.455 -2.574 1 74.75 408 SER B CA 1
ATOM 9515 C C . SER B 1 408 ? 1.695 -2.703 -2.131 1 74.75 408 SER B C 1
ATOM 9517 O O . SER B 1 408 ? 1.789 -1.607 -1.573 1 74.75 408 SER B O 1
ATOM 9519 N N . GLU B 1 409 ? 0.546 -3.314 -2.312 1 74.25 409 GLU B N 1
ATOM 9520 C CA . GLU B 1 409 ? -0.71 -2.689 -1.912 1 74.25 409 GLU B CA 1
ATOM 9521 C C . GLU B 1 409 ? -0.849 -2.656 -0.392 1 74.25 409 GLU B C 1
ATOM 9523 O O . GLU B 1 409 ? -1.36 -1.686 0.169 1 74.25 409 GLU B O 1
ATOM 9528 N N . VAL B 1 410 ? -0.449 -3.725 0.163 1 71.75 410 VAL B N 1
ATOM 9529 C CA . VAL B 1 410 ? -0.513 -3.791 1.619 1 71.75 410 VAL B CA 1
ATOM 9530 C C . VAL B 1 410 ? 0.39 -2.721 2.225 1 71.75 410 VAL B C 1
ATOM 9532 O O . VAL B 1 410 ? 0.011 -2.053 3.191 1 71.75 410 VAL B O 1
ATOM 9535 N N . ILE B 1 411 ? 1.601 -2.561 1.67 1 71.69 411 ILE B N 1
ATOM 9536 C CA . ILE B 1 411 ? 2.559 -1.572 2.152 1 71.69 411 ILE B CA 1
ATOM 9537 C C . ILE B 1 411 ? 2.002 -0.166 1.941 1 71.69 411 ILE B C 1
ATOM 9539 O O . ILE B 1 411 ? 2.09 0.684 2.83 1 71.69 411 ILE B O 1
ATOM 9543 N N . ASN B 1 412 ? 1.483 0.014 0.828 1 74.06 412 ASN B N 1
ATOM 9544 C CA . ASN B 1 412 ? 0.89 1.314 0.533 1 74.06 412 ASN B CA 1
ATOM 9545 C C . ASN B 1 412 ? -0.262 1.633 1.481 1 74.06 412 ASN B C 1
ATOM 9547 O O . ASN B 1 412 ? -0.396 2.768 1.942 1 74.06 412 ASN B O 1
ATOM 9551 N N . HIS B 1 413 ? -1.06 0.656 1.743 1 74.06 413 HIS B N 1
ATOM 9552 C CA . HIS B 1 413 ? -2.17 0.812 2.676 1 74.06 413 HIS B CA 1
ATOM 9553 C C . HIS B 1 413 ? -1.673 1.172 4.07 1 74.06 413 HIS B C 1
ATOM 9555 O O . HIS B 1 413 ? -2.219 2.07 4.719 1 74.06 413 HIS B O 1
ATOM 9561 N N . SER B 1 414 ? -0.725 0.457 4.441 1 72.19 414 SER B N 1
ATOM 9562 C CA . SER B 1 414 ? -0.164 0.701 5.766 1 72.19 414 SER B CA 1
ATOM 9563 C C . SER B 1 414 ? 0.438 2.098 5.863 1 72.19 414 SER B C 1
ATOM 9565 O O . SER B 1 414 ? 0.309 2.766 6.891 1 72.19 414 SER B O 1
ATOM 9567 N N . GLU B 1 415 ? 1.154 2.504 4.836 1 74.25 415 GLU B N 1
ATOM 9568 C CA . GLU B 1 415 ? 1.755 3.834 4.812 1 74.25 415 GLU B CA 1
ATOM 9569 C C . GLU B 1 415 ? 0.687 4.926 4.852 1 74.25 415 GLU B C 1
ATOM 9571 O O . GLU B 1 415 ? 0.855 5.941 5.523 1 74.25 415 GLU B O 1
ATOM 9576 N N . GLN B 1 416 ? -0.34 4.699 4.137 1 76.94 416 GLN B N 1
ATOM 9577 C CA . GLN B 1 416 ? -1.429 5.668 4.125 1 76.94 416 GLN B CA 1
ATOM 9578 C C . GLN B 1 416 ? -2.104 5.754 5.492 1 76.94 416 GLN B C 1
ATOM 9580 O O . GLN B 1 416 ? -2.484 6.84 5.938 1 76.94 416 GLN B O 1
ATOM 9585 N N . ARG B 1 417 ? -2.264 4.648 6.078 1 76.25 417 ARG B N 1
ATOM 9586 C CA . ARG B 1 417 ? -2.859 4.625 7.41 1 76.25 417 ARG B CA 1
ATOM 9587 C C . ARG B 1 417 ? -1.993 5.383 8.414 1 76.25 417 ARG B C 1
ATOM 9589 O O . ARG B 1 417 ? -2.512 6.102 9.273 1 76.25 417 ARG B O 1
ATOM 9596 N N . ARG B 1 418 ? -0.747 5.234 8.305 1 75.5 418 ARG B N 1
ATOM 9597 C CA . ARG B 1 418 ? 0.179 5.945 9.18 1 75.5 418 ARG B CA 1
ATOM 9598 C C . ARG B 1 418 ? 0.099 7.453 8.953 1 75.5 418 ARG B C 1
ATOM 9600 O O . ARG B 1 418 ? 0.103 8.234 9.906 1 75.5 418 ARG B O 1
ATOM 9607 N N . THR B 1 419 ? 0.115 7.746 7.691 1 77.94 419 THR B N 1
ATOM 9608 C CA . THR B 1 419 ? -0.001 9.156 7.348 1 77.94 419 THR B CA 1
ATOM 9609 C C . THR B 1 419 ? -1.308 9.742 7.883 1 77.94 419 THR B C 1
ATOM 9611 O O . THR B 1 419 ? -1.328 10.859 8.406 1 77.94 419 THR B O 1
ATOM 9614 N N . ASN B 1 420 ? -2.355 8.961 7.77 1 79.56 420 ASN B N 1
ATOM 9615 C CA . ASN B 1 420 ? -3.646 9.391 8.297 1 79.56 420 ASN B CA 1
ATOM 9616 C C . ASN B 1 420 ? -3.584 9.633 9.805 1 79.56 420 ASN B C 1
ATOM 9618 O O . ASN B 1 420 ? -4.09 10.641 10.297 1 79.56 420 ASN B O 1
ATOM 9622 N N . ASN B 1 421 ? -2.994 8.695 10.453 1 77.31 421 ASN B N 1
ATOM 9623 C CA . ASN B 1 421 ? -2.889 8.805 11.898 1 77.31 421 ASN B CA 1
ATOM 9624 C C . ASN B 1 421 ? -2.076 10.031 12.312 1 77.31 421 ASN B C 1
ATOM 9626 O O . ASN B 1 421 ? -2.418 10.719 13.273 1 77.31 421 ASN B O 1
ATOM 9630 N N . ALA B 1 422 ? -1.038 10.273 11.578 1 78 422 ALA B N 1
ATOM 9631 C CA . ALA B 1 422 ? -0.199 11.43 11.852 1 78 422 ALA B CA 1
ATOM 9632 C C . ALA B 1 422 ? -0.967 12.734 11.617 1 78 422 ALA B C 1
ATOM 9634 O O . ALA B 1 422 ? -0.91 13.648 12.438 1 78 422 ALA B O 1
ATOM 9635 N N . LEU B 1 423 ? -1.644 12.812 10.539 1 83.81 423 LEU B N 1
ATOM 9636 C CA . LEU B 1 423 ? -2.406 14.008 10.195 1 83.81 423 LEU B CA 1
ATOM 9637 C C . LEU B 1 423 ? -3.543 14.234 11.18 1 83.81 423 LEU B C 1
ATOM 9639 O O . LEU B 1 423 ? -3.836 15.375 11.547 1 83.81 423 LEU B O 1
ATOM 9643 N N . GLU B 1 424 ? -4.176 13.117 11.555 1 82.75 424 GLU B N 1
ATOM 9644 C CA . GLU B 1 424 ? -5.215 13.219 12.578 1 82.75 424 GLU B CA 1
ATOM 9645 C C . GLU B 1 424 ? -4.66 13.812 13.867 1 82.75 424 GLU B C 1
ATOM 9647 O O . GLU B 1 424 ? -5.305 14.648 14.5 1 82.75 424 GLU B O 1
ATOM 9652 N N . GLY B 1 425 ? -3.469 13.352 14.219 1 80.25 425 GLY B N 1
ATOM 9653 C CA . GLY B 1 425 ? -2.836 13.875 15.414 1 80.25 425 GLY B CA 1
ATOM 9654 C C . GLY B 1 425 ? -2.547 15.359 15.344 1 80.25 425 GLY B C 1
ATOM 9655 O O . GLY B 1 425 ? -2.764 16.094 16.312 1 80.25 425 GLY B O 1
ATOM 9656 N N . VAL B 1 426 ? -2.049 15.82 14.219 1 85.38 426 VAL B N 1
ATOM 9657 C CA . VAL B 1 426 ? -1.743 17.234 14.023 1 85.38 426 VAL B CA 1
ATOM 9658 C C . VAL B 1 426 ? -3.037 18.047 14.016 1 85.38 426 VAL B C 1
ATOM 9660 O O . VAL B 1 426 ? -3.109 19.109 14.633 1 85.38 426 VAL B O 1
ATOM 9663 N N . LEU B 1 427 ? -3.979 17.547 13.32 1 85.62 427 LEU B N 1
ATOM 9664 C CA . LEU B 1 427 ? -5.262 18.234 13.219 1 85.62 427 LEU B CA 1
ATOM 9665 C C . LEU B 1 427 ? -5.902 18.391 14.594 1 85.62 427 LEU B C 1
ATOM 9667 O O . LEU B 1 427 ? -6.379 19.469 14.945 1 85.62 427 LEU B O 1
ATOM 9671 N N . ILE B 1 428 ? -5.879 17.328 15.352 1 81.88 428 ILE B N 1
ATOM 9672 C CA . ILE B 1 428 ? -6.469 17.344 16.688 1 81.88 428 ILE B CA 1
ATOM 9673 C C . ILE B 1 428 ? -5.727 18.359 17.562 1 81.88 428 ILE B C 1
ATOM 9675 O O . ILE B 1 428 ? -6.344 19.078 18.344 1 81.88 428 ILE B O 1
ATOM 9679 N N . HIS B 1 429 ? -4.496 18.391 17.438 1 83.31 429 HIS B N 1
ATOM 9680 C CA . HIS B 1 429 ? -3.707 19.359 18.188 1 83.31 429 HIS B CA 1
ATOM 9681 C C . HIS B 1 429 ? -4.086 20.781 17.828 1 83.31 429 HIS B C 1
ATOM 9683 O O . HIS B 1 429 ? -4.164 21.656 18.688 1 83.31 429 HIS B O 1
ATOM 9689 N N . GLN B 1 430 ? -4.285 21 16.562 1 83.75 430 GLN B N 1
ATOM 9690 C CA . GLN B 1 430 ? -4.66 22.328 16.094 1 83.75 430 GLN B CA 1
ATOM 9691 C C . GLN B 1 430 ? -6.059 22.703 16.562 1 83.75 430 GLN B C 1
ATOM 9693 O O . GLN B 1 430 ? -6.309 23.859 16.922 1 83.75 430 GLN B O 1
ATOM 9698 N N . LEU B 1 431 ? -6.922 21.766 16.609 1 82.25 431 LEU B N 1
ATOM 9699 C CA . LEU B 1 431 ? -8.305 22.031 16.984 1 82.25 431 LEU B CA 1
ATOM 9700 C C . LEU B 1 431 ? -8.438 22.203 18.484 1 82.25 431 LEU B C 1
ATOM 9702 O O . LEU B 1 431 ? -9.383 22.828 18.969 1 82.25 431 LEU B O 1
ATOM 9706 N N . SER B 1 432 ? -7.465 21.578 19.188 1 77 432 SER B N 1
ATOM 9707 C CA . SER B 1 432 ? -7.539 21.625 20.641 1 77 432 SER B CA 1
ATOM 9708 C C . SER B 1 432 ? -6.918 22.906 21.203 1 77 432 SER B C 1
ATOM 9710 O O . SER B 1 432 ? -7.074 23.203 22.375 1 77 432 SER B O 1
ATOM 9712 N N . LYS B 1 433 ? -6.113 23.609 20.344 1 72.19 433 LYS B N 1
ATOM 9713 C CA . LYS B 1 433 ? -5.488 24.844 20.812 1 72.19 433 LYS B CA 1
ATOM 9714 C C . LYS B 1 433 ? -6.539 25.859 21.25 1 72.19 433 LYS B C 1
ATOM 9716 O O . LYS B 1 433 ? -7.523 26.094 20.547 1 72.19 433 LYS B O 1
ATOM 9721 N N . ARG B 1 434 ? -6.531 25.969 22.656 1 57.66 434 ARG B N 1
ATOM 9722 C CA . ARG B 1 434 ? -7.473 26.938 23.188 1 57.66 434 ARG B CA 1
ATOM 9723 C C . ARG B 1 434 ? -7.199 28.328 22.641 1 57.66 434 ARG B C 1
ATOM 9725 O O . ARG B 1 434 ? -6.039 28.719 22.484 1 57.66 434 ARG B O 1
ATOM 9732 N N . LEU B 1 435 ? -8.078 28.875 21.844 1 50.41 435 LEU B N 1
ATOM 9733 C CA . LEU B 1 435 ? -7.953 30.25 21.359 1 50.41 435 LEU B CA 1
ATOM 9734 C C . LEU B 1 435 ? -7.492 31.172 22.469 1 50.41 435 LEU B C 1
ATOM 9736 O O . LEU B 1 435 ? -8.047 31.156 23.578 1 50.41 435 LEU B O 1
ATOM 9740 N N . LYS B 1 436 ? -6.082 31.328 22.656 1 45.38 436 LYS B N 1
ATOM 9741 C CA . LYS B 1 436 ? -5.602 32.312 23.609 1 45.38 436 LYS B CA 1
ATOM 9742 C C . LYS B 1 436 ? -6.508 33.531 23.625 1 45.38 436 LYS B C 1
ATOM 9744 O O . LYS B 1 436 ? -6.074 34.656 23.312 1 45.38 436 LYS B O 1
ATOM 9749 N N . THR B 1 437 ? -7.602 33.562 23.094 1 42.5 437 THR B N 1
ATOM 9750 C CA . THR B 1 437 ? -8.266 34.844 23.328 1 42.5 437 THR B CA 1
ATOM 9751 C C . THR B 1 437 ? -8.445 35.094 24.812 1 42.5 437 THR B C 1
ATOM 9753 O O . THR B 1 437 ? -8.742 34.188 25.578 1 42.5 437 THR B O 1
ATOM 9756 N N . PRO B 1 438 ? -7.738 36.031 25.312 1 38.56 438 PRO B N 1
ATOM 9757 C CA . PRO B 1 438 ? -7.992 36.469 26.688 1 38.56 438 PRO B CA 1
ATOM 9758 C C . PRO B 1 438 ? -9.367 36.062 27.203 1 38.56 438 PRO B C 1
ATOM 9760 O O . PRO B 1 438 ? -9.648 36.188 28.391 1 38.56 438 PRO B O 1
ATOM 9763 N N . GLU B 1 439 ? -10.367 36.125 26.422 1 38.81 439 GLU B N 1
ATOM 9764 C CA . GLU B 1 439 ? -11.641 35.812 27.062 1 38.81 439 GLU B CA 1
ATOM 9765 C C . GLU B 1 439 ? -11.695 34.344 27.516 1 38.81 439 GLU B C 1
ATOM 9767 O O . GLU B 1 439 ? -11.969 33.438 26.734 1 38.81 439 GLU B O 1
ATOM 9772 N N . VAL B 1 440 ? -10.602 33.906 28.031 1 41.28 440 VAL B N 1
ATOM 9773 C CA . VAL B 1 440 ? -10.656 32.688 28.828 1 41.28 440 VAL B CA 1
ATOM 9774 C C . VAL B 1 440 ? -12.07 32.469 29.359 1 41.28 440 VAL B C 1
ATOM 9776 O O . VAL B 1 440 ? -12.578 33.281 30.125 1 41.28 440 VAL B O 1
ATOM 9779 N N . PHE B 1 441 ? -12.914 31.953 28.609 1 43.12 441 PHE B N 1
ATOM 9780 C CA . PHE B 1 441 ? -14.227 31.531 29.094 1 43.12 441 PHE B CA 1
ATOM 9781 C C . PHE B 1 441 ? -14.148 31.125 30.562 1 43.12 441 PHE B C 1
ATOM 9783 O O . PHE B 1 441 ? -13.594 30.078 30.891 1 43.12 441 PHE B O 1
ATOM 9790 N N . SER B 1 442 ? -13.594 32 31.344 1 45.28 442 SER B N 1
ATOM 9791 C CA . SER B 1 442 ? -13.93 31.641 32.719 1 45.28 442 SER B CA 1
ATOM 9792 C C . SER B 1 442 ? -15.305 30.984 32.781 1 45.28 442 SER B C 1
ATOM 9794 O O . SER B 1 442 ? -16.328 31.672 32.812 1 45.28 442 SER B O 1
ATOM 9796 N N . TRP B 1 443 ? -15.414 29.938 32.094 1 49.84 443 TRP B N 1
ATOM 9797 C CA . TRP B 1 443 ? -16.578 29.078 31.922 1 49.84 443 TRP B CA 1
ATOM 9798 C C . TRP B 1 443 ? -17.359 28.953 33.219 1 49.84 443 TRP B C 1
ATOM 9800 O O . TRP B 1 443 ? -18.375 28.25 33.281 1 49.84 443 TRP B O 1
ATOM 9810 N N . GLU B 1 444 ? -16.594 29.469 34.281 1 49.72 444 GLU B N 1
ATOM 9811 C CA . GLU B 1 444 ? -17.359 29.375 35.5 1 49.72 444 GLU B CA 1
ATOM 9812 C C . GLU B 1 444 ? -18.609 30.25 35.438 1 49.72 444 GLU B C 1
ATOM 9814 O O . GLU B 1 444 ? -19.484 30.125 36.312 1 49.72 444 GLU B O 1
ATOM 9819 N N . GLU B 1 445 ? -18.531 31.047 34.438 1 51.34 445 GLU B N 1
ATOM 9820 C CA . GLU B 1 445 ? -19.625 32 34.594 1 51.34 445 GLU B CA 1
ATOM 9821 C C . GLU B 1 445 ? -20.906 31.516 33.906 1 51.34 445 GLU B C 1
ATOM 9823 O O . GLU B 1 445 ? -20.859 30.938 32.812 1 51.34 445 GLU B O 1
ATOM 9828 N N . THR B 1 446 ? -21.953 31.344 34.656 1 60.31 446 THR B N 1
ATOM 9829 C CA . THR B 1 446 ? -23.344 31.078 34.281 1 60.31 446 THR B CA 1
ATOM 9830 C C . THR B 1 446 ? -23.75 31.906 33.094 1 60.31 446 THR B C 1
ATOM 9832 O O . THR B 1 446 ? -23.5 33.094 33.031 1 60.31 446 THR B O 1
ATOM 9835 N N . VAL B 1 447 ? -23.766 31.312 31.906 1 69.31 447 VAL B N 1
ATOM 9836 C CA . VAL B 1 447 ? -24.297 31.984 30.734 1 69.31 447 VAL B CA 1
ATOM 9837 C C . VAL B 1 447 ? -25.75 32.406 30.984 1 69.31 447 VAL B C 1
ATOM 9839 O O . VAL B 1 447 ? -26.516 31.641 31.594 1 69.31 447 VAL B O 1
ATOM 9842 N N . TYR B 1 448 ? -26.016 33.656 30.781 1 78.75 448 TYR B N 1
ATOM 9843 C CA . TYR B 1 448 ? -27.391 34.125 30.828 1 78.75 448 TYR B CA 1
ATOM 9844 C C . TYR B 1 448 ? -28.219 33.562 29.688 1 78.75 448 TYR B C 1
ATOM 9846 O O . TYR B 1 448 ? -27.828 33.625 28.531 1 78.75 448 TYR B O 1
ATOM 9854 N N . ILE B 1 449 ? -29.234 32.812 30.047 1 88.44 449 ILE B N 1
ATOM 9855 C CA . ILE B 1 449 ? -30.125 32.219 29.062 1 88.44 449 ILE B CA 1
ATOM 9856 C C . ILE B 1 449 ? -31.406 33.062 28.969 1 88.44 449 ILE B C 1
ATOM 9858 O O . ILE B 1 449 ? -32.25 33.062 29.875 1 88.44 449 ILE B O 1
ATOM 9862 N N . PRO B 1 450 ? -31.531 33.75 27.875 1 87.75 450 PRO B N 1
ATOM 9863 C CA . PRO B 1 450 ? -32.781 34.5 27.734 1 87.75 450 PRO B CA 1
ATOM 9864 C C . PRO B 1 450 ? -34.031 33.625 27.688 1 87.75 450 PRO B C 1
ATOM 9866 O O . PRO B 1 450 ? -33.938 32.469 27.312 1 87.75 450 PRO B O 1
ATOM 9869 N N . ASN B 1 451 ? -35.156 34.188 28.047 1 89.19 451 ASN B N 1
ATOM 9870 C CA . ASN B 1 451 ? -36.406 33.469 28.047 1 89.19 451 ASN B CA 1
ATOM 9871 C C . ASN B 1 451 ? -36.781 33 26.641 1 89.19 451 ASN B C 1
ATOM 9873 O O . ASN B 1 451 ? -37.375 31.922 26.469 1 89.19 451 ASN B O 1
ATOM 9877 N N . GLU B 1 452 ? -36.375 33.688 25.641 1 91.5 452 GLU B N 1
ATOM 9878 C CA . GLU B 1 452 ? -36.688 33.375 24.25 1 91.5 452 GLU B CA 1
ATOM 9879 C C . GLU B 1 452 ? -35.875 32.188 23.766 1 91.5 452 GLU B C 1
ATOM 9881 O O . GLU B 1 452 ? -36.219 31.594 22.719 1 91.5 452 GLU B O 1
ATOM 9886 N N . PHE B 1 453 ? -34.938 31.766 24.641 1 93.75 453 PHE B N 1
ATOM 9887 C CA . PHE B 1 453 ? -34.062 30.672 24.266 1 93.75 453 PHE B CA 1
ATOM 9888 C C . PHE B 1 453 ? -34.844 29.375 24.109 1 93.75 453 PHE B C 1
ATOM 9890 O O . PHE B 1 453 ? -34.438 28.469 23.391 1 93.75 453 PHE B O 1
ATOM 9897 N N . HIS B 1 454 ? -36 29.328 24.688 1 95.12 454 HIS B N 1
ATOM 9898 C CA . HIS B 1 454 ? -36.781 28.109 24.688 1 95.12 454 HIS B CA 1
ATOM 9899 C C . HIS B 1 454 ? -37.875 28.125 23.609 1 95.12 454 HIS B C 1
ATOM 9901 O O . HIS B 1 454 ? -38.781 27.312 23.625 1 95.12 454 HIS B O 1
ATOM 9907 N N . GLU B 1 455 ? -37.656 29.094 22.672 1 95.69 455 GLU B N 1
ATOM 9908 C CA . GLU B 1 455 ? -38.531 29.188 21.5 1 95.69 455 GLU B CA 1
ATOM 9909 C C . GLU B 1 455 ? -37.75 28.891 20.219 1 95.69 455 GLU B C 1
ATOM 9911 O O . GLU B 1 455 ? -36.594 29.281 20.094 1 95.69 455 GLU B O 1
ATOM 9916 N N . TYR B 1 456 ? -38.438 28.266 19.297 1 96.12 456 TYR B N 1
ATOM 9917 C CA . TYR B 1 456 ? -37.781 27.906 18.047 1 96.12 456 TYR B CA 1
ATOM 9918 C C . TYR B 1 456 ? -37.312 29.141 17.297 1 96.12 456 TYR B C 1
ATOM 9920 O O . TYR B 1 456 ? -36.438 29.062 16.438 1 96.12 456 TYR B O 1
ATOM 9928 N N . THR B 1 457 ? -37.844 30.328 17.609 1 94.06 457 THR B N 1
ATOM 9929 C CA . THR B 1 457 ? -37.562 31.562 16.859 1 94.06 457 THR B CA 1
ATOM 9930 C C . THR B 1 457 ? -36.344 32.25 17.406 1 94.06 457 THR B C 1
ATOM 9932 O O . THR B 1 457 ? -35.938 33.312 16.875 1 94.06 457 THR B O 1
ATOM 9935 N N . PHE B 1 458 ? -35.688 31.672 18.359 1 94.25 458 PHE B N 1
ATOM 9936 C CA . PHE B 1 458 ? -34.562 32.312 19 1 94.25 458 PHE B CA 1
ATOM 9937 C C . PHE B 1 458 ? -33.406 32.469 18.016 1 94.25 458 PHE B C 1
ATOM 9939 O O . PHE B 1 458 ? -33.031 31.5 17.328 1 94.25 458 PHE B O 1
ATOM 9946 N N . VAL B 1 459 ? -32.812 33.719 17.938 1 90.06 459 VAL B N 1
ATOM 9947 C CA . VAL B 1 459 ? -31.609 34.062 17.188 1 90.06 459 VAL B CA 1
ATOM 9948 C C . VAL B 1 459 ? -30.656 34.844 18.062 1 90.06 459 VAL B C 1
ATOM 9950 O O . VAL B 1 459 ? -31.047 35.875 18.656 1 90.06 459 VAL B O 1
ATOM 9953 N N . PRO B 1 460 ? -29.516 34.281 18.125 1 83.12 460 PRO B N 1
ATOM 9954 C CA . PRO B 1 460 ? -28.594 35.031 18.969 1 83.12 460 PRO B CA 1
ATOM 9955 C C . PRO B 1 460 ? -28.266 36.406 18.391 1 83.12 460 PRO B C 1
ATOM 9957 O O . PRO B 1 460 ? -28.219 36.562 17.172 1 83.12 460 PRO B O 1
ATOM 9960 N N . ASP B 1 461 ? -28.281 37.5 19.156 1 63.94 461 ASP B N 1
ATOM 9961 C CA . ASP B 1 461 ? -28.062 38.875 18.719 1 63.94 461 ASP B CA 1
ATOM 9962 C C . ASP B 1 461 ? -26.703 39.031 18.031 1 63.94 461 ASP B C 1
ATOM 9964 O O . ASP B 1 461 ? -26.625 39.625 16.953 1 63.94 461 ASP B O 1
ATOM 9968 N N . ASP B 1 462 ? -25.453 38.906 18.797 1 58.78 462 ASP B N 1
ATOM 9969 C CA . ASP B 1 462 ? -24.141 39.188 18.234 1 58.78 462 ASP B CA 1
ATOM 9970 C C . ASP B 1 462 ? -23.562 37.969 17.531 1 58.78 462 ASP B C 1
ATOM 9972 O O . ASP B 1 462 ? -23.25 36.969 18.172 1 58.78 462 ASP B O 1
ATOM 9976 N N . PRO B 1 463 ? -23.688 37.906 16.172 1 52.41 463 PRO B N 1
ATOM 9977 C CA . PRO B 1 463 ? -23.25 36.75 15.383 1 52.41 463 PRO B CA 1
ATOM 9978 C C . PRO B 1 463 ? -21.828 36.281 15.734 1 52.41 463 PRO B C 1
ATOM 9980 O O . PRO B 1 463 ? -21.5 35.125 15.602 1 52.41 463 PRO B O 1
ATOM 9983 N N . GLU B 1 464 ? -20.984 37.281 15.742 1 53.22 464 GLU B N 1
ATOM 9984 C CA . GLU B 1 464 ? -19.578 36.969 16.016 1 53.22 464 GLU B CA 1
ATOM 9985 C C . GLU B 1 464 ? -19.406 36.344 17.391 1 53.22 464 GLU B C 1
ATOM 9987 O O . GLU B 1 464 ? -18.281 36.094 17.844 1 53.22 464 GLU B O 1
ATOM 9992 N N . LEU B 1 465 ? -20.531 35.938 18.062 1 56.88 465 LEU B N 1
ATOM 9993 C CA . LEU B 1 465 ? -20.844 35.938 19.5 1 56.88 465 LEU B CA 1
ATOM 9994 C C . LEU B 1 465 ? -20.156 34.781 20.203 1 56.88 465 LEU B C 1
ATOM 9996 O O . LEU B 1 465 ? -20.438 33.625 19.922 1 56.88 465 LEU B O 1
ATOM 10000 N N . LEU B 1 466 ? -19.156 35.094 20.875 1 63.31 466 LEU B N 1
ATOM 10001 C CA . LEU B 1 466 ? -18.422 34.375 21.922 1 63.31 466 LEU B CA 1
ATOM 10002 C C . LEU B 1 466 ? -19.359 33.562 22.812 1 63.31 466 LEU B C 1
ATOM 10004 O O . LEU B 1 466 ? -18.922 32.625 23.469 1 63.31 466 LEU B O 1
ATOM 10008 N N . GLU B 1 467 ? -20.75 33.781 22.484 1 79.25 467 GLU B N 1
ATOM 10009 C CA . GLU B 1 467 ? -21.656 33.156 23.438 1 79.25 467 GLU B CA 1
ATOM 10010 C C . GLU B 1 467 ? -22.172 31.828 22.922 1 79.25 467 GLU B C 1
ATOM 10012 O O . GLU B 1 467 ? -22.672 31.016 23.688 1 79.25 467 GLU B O 1
ATOM 10017 N N . ILE B 1 468 ? -22 31.609 21.594 1 88.69 468 ILE B N 1
ATOM 10018 C CA . ILE B 1 468 ? -22.609 30.438 20.984 1 88.69 468 ILE B CA 1
ATOM 10019 C C . ILE B 1 468 ? -22.062 29.172 21.641 1 88.69 468 ILE B C 1
ATOM 10021 O O . ILE B 1 468 ? -22.828 28.266 22 1 88.69 468 ILE B O 1
ATOM 10025 N N . PRO B 1 469 ? -20.734 29.125 21.859 1 87.56 469 PRO B N 1
ATOM 10026 C CA . PRO B 1 469 ? -20.219 27.938 22.531 1 87.56 469 PRO B CA 1
ATOM 10027 C C . PRO B 1 469 ? -20.844 27.719 23.922 1 87.56 469 PRO B C 1
ATOM 10029 O O . PRO B 1 469 ? -21.078 26.578 24.328 1 87.56 469 PRO B O 1
ATOM 10032 N N . LYS B 1 470 ? -21.172 28.797 24.547 1 86.5 470 LYS B N 1
ATOM 10033 C CA . LYS B 1 470 ? -21.781 28.719 25.875 1 86.5 470 LYS B CA 1
ATOM 10034 C C . LYS B 1 470 ? -23.219 28.203 25.781 1 86.5 470 LYS B C 1
ATOM 10036 O O . LYS B 1 470 ? -23.688 27.469 26.656 1 86.5 470 LYS B O 1
ATOM 10041 N N . TYR B 1 471 ? -23.953 28.703 24.797 1 90.62 471 TYR B N 1
ATOM 10042 C CA . TYR B 1 471 ? -25.312 28.219 24.578 1 90.62 471 TYR B CA 1
ATOM 10043 C C . TYR B 1 471 ? -25.328 26.719 24.312 1 90.62 471 TYR B C 1
ATOM 10045 O O . TYR B 1 471 ? -26.188 26 24.812 1 90.62 471 TYR B O 1
ATOM 10053 N N . ILE B 1 472 ? -24.344 26.281 23.516 1 92.56 472 ILE B N 1
ATOM 10054 C CA . ILE B 1 472 ? -24.281 24.859 23.188 1 92.56 472 ILE B CA 1
ATOM 10055 C C . ILE B 1 472 ? -23.969 24.047 24.453 1 92.56 472 ILE B C 1
ATOM 10057 O O . ILE B 1 472 ? -24.547 22.984 24.672 1 92.56 472 ILE B O 1
ATOM 10061 N N . TYR B 1 473 ? -23.031 24.578 25.219 1 89.44 473 TYR B N 1
ATOM 10062 C CA . TYR B 1 473 ? -22.734 23.922 26.5 1 89.44 473 TYR B CA 1
ATOM 10063 C C . TYR B 1 473 ? -23.984 23.797 27.359 1 89.44 473 TYR B C 1
ATOM 10065 O O . TYR B 1 473 ? -24.234 22.75 27.953 1 89.44 473 TYR B O 1
ATOM 10073 N N . TYR B 1 474 ? -24.734 24.875 27.422 1 90.31 474 TYR B N 1
ATOM 10074 C CA . TYR B 1 474 ? -25.969 24.891 28.203 1 90.31 474 TYR B CA 1
ATOM 10075 C C . TYR B 1 474 ? -26.938 23.828 27.688 1 90.31 474 TYR B C 1
ATOM 10077 O O . TYR B 1 474 ? -27.578 23.141 28.484 1 90.31 474 TYR B O 1
ATOM 10085 N N . ILE B 1 475 ? -27.062 23.719 26.453 1 94.5 475 ILE B N 1
ATOM 10086 C CA . ILE B 1 475 ? -27.984 22.766 25.844 1 94.5 475 ILE B CA 1
ATOM 10087 C C . ILE B 1 475 ? -27.641 21.344 26.297 1 94.5 475 ILE B C 1
ATOM 10089 O O . ILE B 1 475 ? -28.516 20.609 26.766 1 94.5 475 ILE B O 1
ATOM 10093 N N . PHE B 1 476 ? -26.375 21 26.219 1 93.06 476 PHE B N 1
ATOM 10094 C CA . PHE B 1 476 ? -25.969 19.656 26.609 1 93.06 476 PHE B CA 1
ATOM 10095 C C . PHE B 1 476 ? -26.188 19.438 28.094 1 93.06 476 PHE B C 1
ATOM 10097 O O . PHE B 1 476 ? -26.703 18.391 28.516 1 93.06 476 PHE B O 1
ATOM 10104 N N . ASN B 1 477 ? -25.938 20.438 28.828 1 89.06 477 ASN B N 1
ATOM 10105 C CA . ASN B 1 477 ? -26.047 20.312 30.281 1 89.06 477 ASN B CA 1
ATOM 10106 C C . ASN B 1 477 ? -27.5 20.281 30.734 1 89.06 477 ASN B C 1
ATOM 10108 O O . ASN B 1 477 ? -27.828 19.625 31.719 1 89.06 477 ASN B O 1
ATOM 10112 N N . SER B 1 478 ? -28.281 21.031 30.109 1 91 478 SER B N 1
ATOM 10113 C CA . SER B 1 478 ? -29.688 21.125 30.484 1 91 478 SER B CA 1
ATOM 10114 C C . SER B 1 478 ? -30.453 19.875 30.078 1 91 478 SER B C 1
ATOM 10116 O O . SER B 1 478 ? -31.297 19.375 30.828 1 91 478 SER B O 1
ATOM 10118 N N . LEU B 1 479 ? -30.219 19.375 28.922 1 92.94 479 LEU B N 1
ATOM 10119 C CA . LEU B 1 479 ? -30.969 18.234 28.406 1 92.94 479 LEU B CA 1
ATOM 10120 C C . LEU B 1 479 ? -30.453 16.922 28.969 1 92.94 479 LEU B C 1
ATOM 10122 O O . LEU B 1 479 ? -31.219 15.984 29.172 1 92.94 479 LEU B O 1
ATOM 10126 N N . LEU B 1 480 ? -29.109 16.906 29.156 1 91.62 480 LEU B N 1
ATOM 10127 C CA . LEU B 1 480 ? -28.484 15.656 29.594 1 91.62 480 LEU B CA 1
ATOM 10128 C C . LEU B 1 480 ? -27.562 15.883 30.781 1 91.62 480 LEU B C 1
ATOM 10130 O O . LEU B 1 480 ? -26.375 15.602 30.719 1 91.62 480 LEU B O 1
ATOM 10134 N N . PRO B 1 481 ? -28.109 16.219 31.875 1 82.5 481 PRO B N 1
ATOM 10135 C CA . PRO B 1 481 ? -27.281 16.578 33.031 1 82.5 481 PRO B CA 1
ATOM 10136 C C . PRO B 1 481 ? -26.453 15.398 33.531 1 82.5 481 PRO B C 1
ATOM 10138 O O . PRO B 1 481 ? -25.359 15.586 34.062 1 82.5 481 PRO B O 1
ATOM 10141 N N . LYS B 1 482 ? -26.906 14.203 33.344 1 78.88 482 LYS B N 1
ATOM 10142 C CA . LYS B 1 482 ? -26.203 13.031 33.875 1 78.88 482 LYS B CA 1
ATOM 10143 C C . LYS B 1 482 ? -25.156 12.516 32.906 1 78.88 482 LYS B C 1
ATOM 10145 O O . LYS B 1 482 ? -24.266 11.766 33.281 1 78.88 482 LYS B O 1
ATOM 10150 N N . LEU B 1 483 ? -25.297 12.953 31.703 1 75.62 483 LEU B N 1
ATOM 10151 C CA . LEU B 1 483 ? -24.422 12.375 30.688 1 75.62 483 LEU B CA 1
ATOM 10152 C C . LEU B 1 483 ? -23.375 13.383 30.234 1 75.62 483 LEU B C 1
ATOM 10154 O O . LEU B 1 483 ? -22.5 13.062 29.422 1 75.62 483 LEU B O 1
ATOM 10158 N N . VAL B 1 484 ? -23.453 14.484 30.797 1 68.62 484 VAL B N 1
ATOM 10159 C CA . VAL B 1 484 ? -22.5 15.484 30.328 1 68.62 484 VAL B CA 1
ATOM 10160 C C . VAL B 1 484 ? -21.094 15.07 30.719 1 68.62 484 VAL B C 1
ATOM 10162 O O . VAL B 1 484 ? -20.812 14.797 31.891 1 68.62 484 VAL B O 1
ATOM 10165 N N . PRO B 1 485 ? -20.328 14.812 29.625 1 72.69 485 PRO B N 1
ATOM 10166 C CA . PRO B 1 485 ? -18.938 14.477 29.922 1 72.69 485 PRO B CA 1
ATOM 10167 C C . PRO B 1 485 ? -18.25 15.516 30.812 1 72.69 485 PRO B C 1
ATOM 10169 O O . PRO B 1 485 ? -18.891 16.484 31.234 1 72.69 485 PRO B O 1
ATOM 10172 N N . ASN B 1 486 ? -17.047 15.227 31.094 1 81.06 486 ASN B N 1
ATOM 10173 C CA . ASN B 1 486 ? -16.188 16.203 31.734 1 81.06 486 ASN B CA 1
ATOM 10174 C C . ASN B 1 486 ? -16.25 17.562 31.016 1 81.06 486 ASN B C 1
ATOM 10176 O O . ASN B 1 486 ? -16.297 17.609 29.781 1 81.06 486 ASN B O 1
ATOM 10180 N N . LYS B 1 487 ? -16.547 18.609 31.766 1 81.19 487 LYS B N 1
ATOM 10181 C CA . LYS B 1 487 ? -16.688 19.969 31.25 1 81.19 487 LYS B CA 1
ATOM 10182 C C . LYS B 1 487 ? -15.609 20.297 30.234 1 81.19 487 LYS B C 1
ATOM 10184 O O . LYS B 1 487 ? -15.891 20.859 29.172 1 81.19 487 LYS B O 1
ATOM 10189 N N . ASN B 1 488 ? -14.43 19.859 30.531 1 81.12 488 ASN B N 1
ATOM 10190 C CA . ASN B 1 488 ? -13.305 20.156 29.641 1 81.12 488 ASN B CA 1
ATOM 10191 C C . ASN B 1 488 ? -13.43 19.438 28.312 1 81.12 488 ASN B C 1
ATOM 10193 O O . ASN B 1 488 ? -13.078 19.984 27.266 1 81.12 488 ASN B O 1
ATOM 10197 N N . ASN B 1 489 ? -13.984 18.25 28.359 1 87.44 489 ASN B N 1
ATOM 10198 C CA . ASN B 1 489 ? -14.141 17.469 27.141 1 87.44 489 ASN B CA 1
ATOM 10199 C C . ASN B 1 489 ? -15.219 18.062 26.234 1 87.44 489 ASN B C 1
ATOM 10201 O O . ASN B 1 489 ? -15.047 18.109 25.016 1 87.44 489 ASN B O 1
ATOM 10205 N N . LEU B 1 490 ? -16.234 18.469 26.859 1 88.94 490 LEU B N 1
ATOM 10206 C CA . LEU B 1 490 ? -17.328 19.047 26.078 1 88.94 490 LEU B CA 1
ATOM 10207 C C . LEU B 1 490 ? -16.891 20.375 25.453 1 88.94 490 LEU B C 1
ATOM 10209 O O . LEU B 1 490 ? -17.25 20.688 24.328 1 88.94 490 LEU B O 1
ATOM 10213 N N . TYR B 1 491 ? -16.172 21.094 26.172 1 84.75 491 TYR B N 1
ATOM 10214 C CA . TYR B 1 491 ? -15.656 22.359 25.641 1 84.75 491 TYR B CA 1
ATOM 10215 C C . TYR B 1 491 ? -14.703 22.094 24.484 1 84.75 491 TYR B C 1
ATOM 10217 O O . TYR B 1 491 ? -14.719 22.812 23.484 1 84.75 491 TYR B O 1
ATOM 10225 N N . THR B 1 492 ? -13.844 21.078 24.719 1 86.06 492 THR B N 1
ATOM 10226 C CA . THR B 1 492 ? -12.93 20.719 23.641 1 86.06 492 THR B CA 1
ATOM 10227 C C . THR B 1 492 ? -13.703 20.375 22.375 1 86.06 492 THR B C 1
ATOM 10229 O O . THR B 1 492 ? -13.312 20.781 21.266 1 86.06 492 THR B O 1
ATOM 10232 N N . LEU B 1 493 ? -14.797 19.672 22.531 1 90.75 493 LEU B N 1
ATOM 10233 C CA . LEU B 1 493 ? -15.633 19.297 21.406 1 90.75 493 LEU B CA 1
ATOM 10234 C C . LEU B 1 493 ? -16.234 20.531 20.734 1 90.75 493 LEU B C 1
ATOM 10236 O O . LEU B 1 493 ? -16.188 20.656 19.516 1 90.75 493 LEU B O 1
ATOM 10240 N N . ILE B 1 494 ? -16.812 21.438 21.516 1 90.5 494 ILE B N 1
ATOM 10241 C CA . ILE B 1 494 ? -17.531 22.594 21 1 90.5 494 ILE B CA 1
ATOM 10242 C C . ILE B 1 494 ? -16.562 23.516 20.25 1 90.5 494 ILE B C 1
ATOM 10244 O O . ILE B 1 494 ? -16.859 24 19.172 1 90.5 494 ILE B O 1
ATOM 10248 N N . PHE B 1 495 ? -15.406 23.625 20.766 1 87.25 495 PHE B N 1
ATOM 10249 C CA . PHE B 1 495 ? -14.438 24.5 20.125 1 87.25 495 PHE B CA 1
ATOM 10250 C C . PHE B 1 495 ? -13.844 23.859 18.875 1 87.25 495 PHE B C 1
ATOM 10252 O O . PHE B 1 495 ? -13.539 24.531 17.891 1 87.25 495 PHE B O 1
ATOM 10259 N N . ALA B 1 496 ? -13.594 22.578 19.016 1 89.25 496 ALA B N 1
ATOM 10260 C CA . ALA B 1 496 ? -13.156 21.859 17.812 1 89.25 496 ALA B CA 1
ATOM 10261 C C . ALA B 1 496 ? -14.172 22 16.688 1 89.25 496 ALA B C 1
ATOM 10263 O O . ALA B 1 496 ? -13.797 22.203 15.531 1 89.25 496 ALA B O 1
ATOM 10264 N N . ALA B 1 497 ? -15.43 21.844 17.047 1 91.94 497 ALA B N 1
ATOM 10265 C CA . ALA B 1 497 ? -16.5 22.016 16.062 1 91.94 497 ALA B CA 1
ATOM 10266 C C . ALA B 1 497 ? -16.484 23.422 15.477 1 91.94 497 ALA B C 1
ATOM 10268 O O . ALA B 1 497 ? -16.625 23.594 14.266 1 91.94 497 ALA B O 1
ATOM 10269 N N . LYS B 1 498 ? -16.344 24.438 16.312 1 90.12 498 LYS B N 1
ATOM 10270 C CA . LYS B 1 498 ? -16.312 25.812 15.867 1 90.12 498 LYS B CA 1
ATOM 10271 C C . LYS B 1 498 ? -15.172 26.047 14.875 1 90.12 498 LYS B C 1
ATOM 10273 O O . LYS B 1 498 ? -15.344 26.734 13.867 1 90.12 498 LYS B O 1
ATOM 10278 N N . LYS B 1 499 ? -14.016 25.422 15.172 1 88.12 499 LYS B N 1
ATOM 10279 C CA . LYS B 1 499 ? -12.836 25.625 14.336 1 88.12 499 LYS B CA 1
ATOM 10280 C C . LYS B 1 499 ? -12.977 24.906 13 1 88.12 499 LYS B C 1
ATOM 10282 O O . LYS B 1 499 ? -12.461 25.359 11.977 1 88.12 499 LYS B O 1
ATOM 10287 N N . ILE B 1 500 ? -13.672 23.828 13.031 1 90.81 500 ILE B N 1
ATOM 10288 C CA . ILE B 1 500 ? -13.719 23 11.828 1 90.81 500 ILE B CA 1
ATOM 10289 C C . ILE B 1 500 ? -14.727 23.578 10.836 1 90.81 500 ILE B C 1
ATOM 10291 O O . ILE B 1 500 ? -14.57 23.422 9.625 1 90.81 500 ILE B O 1
ATOM 10295 N N . TYR B 1 501 ? -15.781 24.219 11.352 1 92.94 501 TYR B N 1
ATOM 10296 C CA . TYR B 1 501 ? -16.656 24.953 10.453 1 92.94 501 TYR B CA 1
ATOM 10297 C C . TYR B 1 501 ? -15.938 26.172 9.867 1 92.94 501 TYR B C 1
ATOM 10299 O O . TYR B 1 501 ? -15.266 26.906 10.594 1 92.94 501 TYR B O 1
ATOM 10307 N N . ARG B 1 502 ? -16.047 26.328 8.641 1 89.69 502 ARG B N 1
ATOM 10308 C CA . ARG B 1 502 ? -15.297 27.375 7.953 1 89.69 502 ARG B CA 1
ATOM 10309 C C . ARG B 1 502 ? -16 28.719 8.062 1 89.69 502 ARG B C 1
ATOM 10311 O O . ARG B 1 502 ? -17.125 28.875 7.562 1 89.69 502 ARG B O 1
ATOM 10318 N N . GLU B 1 503 ? -15.383 29.609 8.555 1 84.88 503 GLU B N 1
ATOM 10319 C CA . GLU B 1 503 ? -15.945 30.938 8.812 1 84.88 503 GLU B CA 1
ATOM 10320 C C . GLU B 1 503 ? -16.188 31.688 7.512 1 84.88 503 GLU B C 1
ATOM 10322 O O . GLU B 1 503 ? -17.016 32.594 7.461 1 84.88 503 GLU B O 1
ATOM 10327 N N . GLU B 1 504 ? -15.469 31.312 6.559 1 86.56 504 GLU B N 1
ATOM 10328 C CA . GLU B 1 504 ? -15.586 32 5.277 1 86.56 504 GLU B CA 1
ATOM 10329 C C . GLU B 1 504 ? -16.891 31.656 4.578 1 86.56 504 GLU B C 1
ATOM 10331 O O . GLU B 1 504 ? -17.328 32.375 3.686 1 86.56 504 GLU B O 1
ATOM 10336 N N . ASN B 1 505 ? -17.453 30.531 5.035 1 91.94 505 ASN B N 1
ATOM 10337 C CA . ASN B 1 505 ? -18.75 30.172 4.449 1 91.94 505 ASN B CA 1
ATOM 10338 C C . ASN B 1 505 ? -19.859 31.109 4.914 1 91.94 505 ASN B C 1
ATOM 10340 O O . ASN B 1 505 ? -19.922 31.469 6.09 1 91.94 505 ASN B O 1
ATOM 10344 N N . ARG B 1 506 ? -20.688 31.438 4.043 1 91.5 506 ARG B N 1
ATOM 10345 C CA . ARG B 1 506 ? -21.75 32.406 4.363 1 91.5 506 ARG B CA 1
ATOM 10346 C C . ARG B 1 506 ? -22.953 31.703 4.984 1 91.5 506 ARG B C 1
ATOM 10348 O O . ARG B 1 506 ? -23.703 32.312 5.754 1 91.5 506 ARG B O 1
ATOM 10355 N N . PHE B 1 507 ? -23.094 30.484 4.691 1 94 507 PHE B N 1
ATOM 10356 C CA . PHE B 1 507 ? -24.234 29.75 5.207 1 94 507 PHE B CA 1
ATOM 10357 C C . PHE B 1 507 ? -23.797 28.594 6.086 1 94 507 PHE B C 1
ATOM 10359 O O . PHE B 1 507 ? -24.094 28.562 7.281 1 94 507 PHE B O 1
ATOM 10366 N N . HIS B 1 508 ? -23.016 27.688 5.469 1 94.69 508 HIS B N 1
ATOM 10367 C CA . HIS B 1 508 ? -22.594 26.5 6.188 1 94.69 508 HIS B CA 1
ATOM 10368 C C . HIS B 1 508 ? -21.438 26.797 7.133 1 94.69 508 HIS B C 1
ATOM 10370 O O . HIS B 1 508 ? -20.312 26.328 6.918 1 94.69 508 HIS B O 1
ATOM 10376 N N . ASN B 1 509 ? -21.672 27.453 8.125 1 93.81 509 ASN B N 1
ATOM 10377 C CA . ASN B 1 509 ? -20.703 27.844 9.133 1 93.81 509 ASN B CA 1
ATOM 10378 C C . ASN B 1 509 ? -21.141 27.438 10.539 1 93.81 509 ASN B C 1
ATOM 10380 O O . ASN B 1 509 ? -22.109 26.688 10.688 1 93.81 509 ASN B O 1
ATOM 10384 N N . PHE B 1 510 ? -20.438 27.922 11.578 1 92.81 510 PHE B N 1
ATOM 10385 C CA . PHE B 1 510 ? -20.688 27.484 12.945 1 92.81 510 PHE B CA 1
ATOM 10386 C C . PHE B 1 510 ? -22.031 28.016 13.438 1 92.81 510 PHE B C 1
ATOM 10388 O O . PHE B 1 510 ? -22.719 27.375 14.234 1 92.81 510 PHE B O 1
ATOM 10395 N N . HIS B 1 511 ? -22.547 29.141 12.883 1 92.81 511 HIS B N 1
ATOM 10396 C CA . HIS B 1 511 ? -23.859 29.672 13.219 1 92.81 511 HIS B CA 1
ATOM 10397 C C . HIS B 1 511 ? -24.969 28.75 12.734 1 92.81 511 HIS B C 1
ATOM 10399 O O . HIS B 1 511 ? -25.984 28.578 13.414 1 92.81 511 HIS B O 1
ATOM 10405 N N . HIS B 1 512 ? -24.688 28.281 11.539 1 94.31 512 HIS B N 1
ATOM 10406 C CA . HIS B 1 512 ? -25.625 27.297 11.016 1 94.31 512 HIS B CA 1
ATOM 10407 C C . HIS B 1 512 ? -25.703 26.078 11.922 1 94.31 512 HIS B C 1
ATOM 10409 O O . HIS B 1 512 ? -26.781 25.594 12.242 1 94.31 512 HIS B O 1
ATOM 10415 N N . ALA B 1 513 ? -24.578 25.609 12.367 1 96.12 513 ALA B N 1
ATOM 10416 C CA . ALA B 1 513 ? -24.516 24.453 13.258 1 96.12 513 ALA B CA 1
ATOM 10417 C C . ALA B 1 513 ? -25.281 24.719 14.562 1 96.12 513 ALA B C 1
ATOM 10419 O O . ALA B 1 513 ? -25.984 23.844 15.07 1 96.12 513 ALA B O 1
ATOM 10420 N N . PHE B 1 514 ? -25.156 25.938 15.086 1 95.5 514 PHE B N 1
ATOM 10421 C CA . PHE B 1 514 ? -25.828 26.312 16.328 1 95.5 514 PHE B CA 1
ATOM 10422 C C . PHE B 1 514 ? -27.344 26.25 16.156 1 95.5 514 PHE B C 1
ATOM 10424 O O . PHE B 1 514 ? -28.047 25.719 17.016 1 95.5 514 PHE B O 1
ATOM 10431 N N . LYS B 1 515 ? -27.828 26.781 15.094 1 96 515 LYS B N 1
ATOM 10432 C CA . LYS B 1 515 ? -29.281 26.766 14.852 1 96 515 LYS B CA 1
ATOM 10433 C C . LYS B 1 515 ? -29.812 25.344 14.805 1 96 515 LYS B C 1
ATOM 10435 O O . LYS B 1 515 ? -30.906 25.062 15.289 1 96 515 LYS B O 1
ATOM 10440 N N . CYS B 1 516 ? -28.969 24.469 14.203 1 97.31 516 CYS B N 1
ATOM 10441 C CA . CYS B 1 516 ? -29.375 23.078 14.109 1 97.31 516 CYS B CA 1
ATOM 10442 C C . CYS B 1 516 ? -29.391 22.422 15.492 1 97.31 516 CYS B C 1
ATOM 10444 O O . CYS B 1 516 ? -30.359 21.734 15.844 1 97.31 516 CYS B O 1
ATOM 10446 N N . VAL B 1 517 ? -28.406 22.703 16.266 1 97.69 517 VAL B N 1
ATOM 10447 C CA . VAL B 1 517 ? -28.328 22.141 17.594 1 97.69 517 VAL B CA 1
ATOM 10448 C C . VAL B 1 517 ? -29.453 22.688 18.469 1 97.69 517 VAL B C 1
ATOM 10450 O O . VAL B 1 517 ? -30.078 21.938 19.234 1 97.69 517 VAL B O 1
ATOM 10453 N N . HIS B 1 518 ? -29.703 23.938 18.375 1 97.31 518 HIS B N 1
ATOM 10454 C CA . HIS B 1 518 ? -30.75 24.578 19.141 1 97.31 518 HIS B CA 1
ATOM 10455 C C . HIS B 1 518 ? -32.125 23.984 18.797 1 97.31 518 HIS B C 1
ATOM 10457 O O . HIS B 1 518 ? -32.938 23.719 19.703 1 97.31 518 HIS B O 1
ATOM 10463 N N . ALA B 1 519 ? -32.406 23.844 17.547 1 98.06 519 ALA B N 1
ATOM 10464 C CA . ALA B 1 519 ? -33.688 23.25 17.125 1 98.06 519 ALA B CA 1
ATOM 10465 C C . ALA B 1 519 ? -33.812 21.812 17.641 1 98.06 519 ALA B C 1
ATOM 10467 O O . ALA B 1 519 ? -34.875 21.406 18.109 1 98.06 519 ALA B O 1
ATOM 10468 N N . MET B 1 520 ? -32.688 21.047 17.484 1 98.38 520 MET B N 1
ATOM 10469 C CA . MET B 1 520 ? -32.719 19.672 17.969 1 98.38 520 MET B CA 1
ATOM 10470 C C . MET B 1 520 ? -32.938 19.625 19.484 1 98.38 520 MET B C 1
ATOM 10472 O O . MET B 1 520 ? -33.688 18.781 19.969 1 98.38 520 MET B O 1
ATOM 10476 N N . TYR B 1 521 ? -32.344 20.578 20.172 1 97.81 521 TYR B N 1
ATOM 10477 C CA . TYR B 1 521 ? -32.531 20.703 21.609 1 97.81 521 TYR B CA 1
ATOM 10478 C C . TYR B 1 521 ? -34 20.859 21.953 1 97.81 521 TYR B C 1
ATOM 10480 O O . TYR B 1 521 ? -34.531 20.156 22.812 1 97.81 521 TYR B O 1
ATOM 10488 N N . LEU B 1 522 ? -34.688 21.703 21.297 1 98.06 522 LEU B N 1
ATOM 10489 C CA . LEU B 1 522 ? -36.094 21.984 21.594 1 98.06 522 LEU B CA 1
ATOM 10490 C C . LEU B 1 522 ? -36.969 20.812 21.203 1 98.06 522 LEU B C 1
ATOM 10492 O O . LEU B 1 522 ? -37.938 20.484 21.906 1 98.06 522 LEU B O 1
ATOM 10496 N N . ILE B 1 523 ? -36.656 20.172 20.109 1 98.06 523 ILE B N 1
ATOM 10497 C CA . ILE B 1 523 ? -37.406 18.984 19.688 1 98.06 523 ILE B CA 1
ATOM 10498 C C . ILE B 1 523 ? -37.344 17.906 20.766 1 98.06 523 ILE B C 1
ATOM 10500 O O . ILE B 1 523 ? -38.344 17.328 21.156 1 98.06 523 ILE B O 1
ATOM 10504 N N . LEU B 1 524 ? -36.156 17.688 21.25 1 97.88 524 LEU B N 1
ATOM 10505 C CA . LEU B 1 524 ? -35.938 16.641 22.234 1 97.88 524 LEU B CA 1
ATOM 10506 C C . LEU B 1 524 ? -36.5 17.031 23.594 1 97.88 524 LEU B C 1
ATOM 10508 O O . LEU B 1 524 ? -37.125 16.219 24.25 1 97.88 524 LEU B O 1
ATOM 10512 N N . LYS B 1 525 ? -36.281 18.25 23.984 1 96.81 525 LYS B N 1
ATOM 10513 C CA . LYS B 1 525 ? -36.688 18.734 25.281 1 96.81 525 LYS B CA 1
ATOM 10514 C C . LYS B 1 525 ? -38.219 18.75 25.391 1 96.81 525 LYS B C 1
ATOM 10516 O O . LYS B 1 525 ? -38.781 18.484 26.453 1 96.81 525 LYS B O 1
ATOM 10521 N N . GLN B 1 526 ? -38.906 19.047 24.328 1 97 526 GLN B N 1
ATOM 10522 C CA . GLN B 1 526 ? -40.375 19.234 24.359 1 97 526 GLN B CA 1
ATOM 10523 C C . GLN B 1 526 ? -41.094 17.938 24.094 1 97 526 GLN B C 1
ATOM 10525 O O . GLN B 1 526 ? -42.344 17.906 24.125 1 97 526 GLN B O 1
ATOM 10530 N N . HIS B 1 527 ? -40.438 16.875 23.875 1 96.62 527 HIS B N 1
ATOM 10531 C CA . HIS B 1 527 ? -41.062 15.578 23.672 1 96.62 527 HIS B CA 1
ATOM 10532 C C . HIS B 1 527 ? -40.375 14.5 24.484 1 96.62 527 HIS B C 1
ATOM 10534 O O . HIS B 1 527 ? -39.938 13.477 23.938 1 96.62 527 HIS B O 1
ATOM 10540 N N . PRO B 1 528 ? -40.312 14.617 25.766 1 94.31 528 PRO B N 1
ATOM 10541 C CA . PRO B 1 528 ? -39.625 13.641 26.609 1 94.31 528 PRO B CA 1
ATOM 10542 C C . PRO B 1 528 ? -40.312 12.281 26.625 1 94.31 528 PRO B C 1
ATOM 10544 O O . PRO B 1 528 ? -39.656 11.266 26.906 1 94.31 528 PRO B O 1
ATOM 10547 N N . GLU B 1 529 ? -41.562 12.258 26.297 1 93.38 529 GLU B N 1
ATOM 10548 C CA . GLU B 1 529 ? -42.312 11.016 26.328 1 93.38 529 GLU B CA 1
ATOM 10549 C C . GLU B 1 529 ? -41.844 10.047 25.25 1 93.38 529 GLU B C 1
ATOM 10551 O O . GLU B 1 529 ? -41.906 8.828 25.438 1 93.38 529 GLU B O 1
ATOM 10556 N N . VAL B 1 530 ? -41.438 10.602 24.156 1 94.25 530 VAL B N 1
ATOM 10557 C CA . VAL B 1 530 ? -41.031 9.75 23.047 1 94.25 530 VAL B CA 1
ATOM 10558 C C . VAL B 1 530 ? -39.5 9.57 23.078 1 94.25 530 VAL B C 1
ATOM 10560 O O . VAL B 1 530 ? -39 8.516 22.703 1 94.25 530 VAL B O 1
ATOM 10563 N N . PHE B 1 531 ? -38.781 10.656 23.453 1 94.88 531 PHE B N 1
ATOM 10564 C CA . PHE B 1 531 ? -37.344 10.586 23.562 1 94.88 531 PHE B CA 1
ATOM 10565 C C . PHE B 1 531 ? -36.906 10.375 25 1 94.88 531 PHE B C 1
ATOM 10567 O O . PHE B 1 531 ? -36.438 11.305 25.656 1 94.88 531 PHE B O 1
ATOM 10574 N N . ASP B 1 532 ? -36.969 9.172 25.422 1 91.25 532 ASP B N 1
ATOM 10575 C CA . ASP B 1 532 ? -36.688 8.852 26.812 1 91.25 532 ASP B CA 1
ATOM 10576 C C . ASP B 1 532 ? -35.281 8.281 26.969 1 91.25 532 ASP B C 1
ATOM 10578 O O . ASP B 1 532 ? -34.75 8.25 28.078 1 91.25 532 ASP B O 1
ATOM 10582 N N . ASP B 1 533 ? -34.625 7.879 25.906 1 93 533 ASP B N 1
ATOM 10583 C CA . ASP B 1 533 ? -33.25 7.32 25.953 1 93 533 ASP B CA 1
ATOM 10584 C C . ASP B 1 533 ? -32.219 8.422 25.859 1 93 533 ASP B C 1
ATOM 10586 O O . ASP B 1 533 ? -32.094 9.109 24.844 1 93 533 ASP B O 1
ATOM 10590 N N . ASN B 1 534 ? -31.453 8.547 26.844 1 94 534 ASN B N 1
ATOM 10591 C CA . ASN B 1 534 ? -30.453 9.609 26.938 1 94 534 ASN B CA 1
ATOM 10592 C C . ASN B 1 534 ? -29.359 9.453 25.891 1 94 534 ASN B C 1
ATOM 10594 O O . ASN B 1 534 ? -28.828 10.438 25.391 1 94 534 ASN B O 1
ATOM 10598 N N . ILE B 1 535 ? -29.016 8.227 25.5 1 94.69 535 ILE B N 1
ATOM 10599 C CA . ILE B 1 535 ? -27.984 7.98 24.5 1 94.69 535 ILE B CA 1
ATOM 10600 C C . ILE B 1 535 ? -28.469 8.43 23.125 1 94.69 535 ILE B C 1
ATOM 10602 O O . ILE B 1 535 ? -27.719 9.008 22.344 1 94.69 535 ILE B O 1
ATOM 10606 N N . GLU B 1 536 ? -29.734 8.141 22.906 1 95.5 536 GLU B N 1
ATOM 10607 C CA . GLU B 1 536 ? -30.344 8.578 21.656 1 95.5 536 GLU B CA 1
ATOM 10608 C C . GLU B 1 536 ? -30.344 10.102 21.547 1 95.5 536 GLU B C 1
ATOM 10610 O O . GLU B 1 536 ? -29.984 10.648 20.5 1 95.5 536 GLU B O 1
ATOM 10615 N N . LYS B 1 537 ? -30.703 10.797 22.656 1 96.69 537 LYS B N 1
ATOM 10616 C CA . LYS B 1 537 ? -30.719 12.258 22.672 1 96.69 537 LYS B CA 1
ATOM 10617 C C . LYS B 1 537 ? -29.312 12.82 22.453 1 96.69 537 LYS B C 1
ATOM 10619 O O . LYS B 1 537 ? -29.125 13.758 21.688 1 96.69 537 LYS B O 1
ATOM 10624 N N . TYR B 1 538 ? -28.391 12.141 23.125 1 96.31 538 TYR B N 1
ATOM 10625 C CA . TYR B 1 538 ? -27 12.562 23.047 1 96.31 538 TYR B CA 1
ATOM 10626 C C . TYR B 1 538 ? -26.484 12.453 21.609 1 96.31 538 TYR B C 1
ATOM 10628 O O . TYR B 1 538 ? -25.859 13.383 21.094 1 96.31 538 TYR B O 1
ATOM 10636 N N . ALA B 1 539 ? -26.75 11.367 20.953 1 96.88 539 ALA B N 1
ATOM 10637 C CA . ALA B 1 539 ? -26.312 11.109 19.594 1 96.88 539 ALA B CA 1
ATOM 10638 C C . ALA B 1 539 ? -26.953 12.094 18.609 1 96.88 539 ALA B C 1
ATOM 10640 O O . ALA B 1 539 ? -26.281 12.586 17.688 1 96.88 539 ALA B O 1
ATOM 10641 N N . MET B 1 540 ? -28.188 12.391 18.828 1 97.69 540 MET B N 1
ATOM 10642 C CA . MET B 1 540 ? -28.906 13.289 17.938 1 97.69 540 MET B CA 1
ATOM 10643 C C . MET B 1 540 ? -28.375 14.719 18.062 1 97.69 540 MET B C 1
ATOM 10645 O O . MET B 1 540 ? -28.234 15.43 17.062 1 97.69 540 MET B O 1
ATOM 10649 N N . LEU B 1 541 ? -28.078 15.125 19.266 1 97.06 541 LEU B N 1
ATOM 10650 C CA . LEU B 1 541 ? -27.516 16.453 19.484 1 97.06 541 LEU B CA 1
ATOM 10651 C C . LEU B 1 541 ? -26.141 16.562 18.844 1 97.06 541 LEU B C 1
ATOM 10653 O O . LEU B 1 541 ? -25.812 17.562 18.203 1 97.06 541 LEU B O 1
ATOM 10657 N N . MET B 1 542 ? -25.344 15.5 19.047 1 97.19 542 MET B N 1
ATOM 10658 C CA . MET B 1 542 ? -24.016 15.477 18.453 1 97.19 542 MET B CA 1
ATOM 10659 C C . MET B 1 542 ? -24.109 15.523 16.938 1 97.19 542 MET B C 1
ATOM 10661 O O . MET B 1 542 ? -23.312 16.203 16.281 1 97.19 542 MET B O 1
ATOM 10665 N N . ALA B 1 543 ? -25.047 14.812 16.375 1 98 543 ALA B N 1
ATOM 10666 C CA . ALA B 1 543 ? -25.25 14.797 14.922 1 98 543 ALA B CA 1
ATOM 10667 C C . ALA B 1 543 ? -25.625 16.188 14.406 1 98 543 ALA B C 1
ATOM 10669 O O . ALA B 1 543 ? -25.156 16.609 13.352 1 98 543 ALA B O 1
ATOM 10670 N N . ALA B 1 544 ? -26.484 16.859 15.172 1 98.19 544 ALA B N 1
ATOM 10671 C CA . ALA B 1 544 ? -26.891 18.203 14.781 1 98.19 544 ALA B CA 1
ATOM 10672 C C . ALA B 1 544 ? -25.703 19.156 14.781 1 98.19 544 ALA B C 1
ATOM 10674 O O . ALA B 1 544 ? -25.594 20.031 13.914 1 98.19 544 ALA B O 1
ATOM 10675 N N . LEU B 1 545 ? -24.844 18.984 15.695 1 97.75 545 LEU B N 1
ATOM 10676 C CA . LEU B 1 545 ? -23.672 19.844 15.828 1 97.75 545 LEU B CA 1
ATOM 10677 C C . LEU B 1 545 ? -22.656 19.594 14.719 1 97.75 545 LEU B C 1
ATOM 10679 O O . LEU B 1 545 ? -22.016 20.516 14.219 1 97.75 545 LEU B O 1
ATOM 10683 N N . LEU B 1 546 ? -22.516 18.312 14.289 1 97.38 546 LEU B N 1
ATOM 10684 C CA . LEU B 1 546 ? -21.375 17.938 13.469 1 97.38 546 LEU B CA 1
ATOM 10685 C C . LEU B 1 546 ? -21.812 17.531 12.062 1 97.38 546 LEU B C 1
ATOM 10687 O O . LEU B 1 546 ? -21 17.141 11.234 1 97.38 546 LEU B O 1
ATOM 10691 N N . HIS B 1 547 ? -23.094 17.578 11.648 1 97 547 HIS B N 1
ATOM 10692 C CA . HIS B 1 547 ? -23.625 17 10.414 1 97 547 HIS B CA 1
ATOM 10693 C C . HIS B 1 547 ? -23.016 17.672 9.188 1 97 547 HIS B C 1
ATOM 10695 O O . HIS B 1 547 ? -22.969 17.078 8.109 1 97 547 HIS B O 1
ATOM 10701 N N . ASP B 1 548 ? -22.5 18.953 9.344 1 96 548 ASP B N 1
ATOM 10702 C CA . ASP B 1 548 ? -21.922 19.703 8.227 1 96 548 ASP B CA 1
ATOM 10703 C C . ASP B 1 548 ? -20.516 20.188 8.555 1 96 548 ASP B C 1
ATOM 10705 O O . ASP B 1 548 ? -20.094 21.25 8.094 1 96 548 ASP B O 1
ATOM 10709 N N . CYS B 1 549 ? -19.891 19.469 9.406 1 93.31 549 CYS B N 1
ATOM 10710 C CA . CYS B 1 549 ? -18.531 19.875 9.781 1 93.31 549 CYS B CA 1
ATOM 10711 C C . CYS B 1 549 ? -17.625 19.906 8.562 1 93.31 549 CYS B C 1
ATOM 10713 O O . CYS B 1 549 ? -17.625 18.984 7.746 1 93.31 549 CYS B O 1
ATOM 10715 N N . ASP B 1 550 ? -16.875 21 8.359 1 92.25 550 ASP B N 1
ATOM 10716 C CA . ASP B 1 550 ? -15.914 21.281 7.297 1 92.25 550 ASP B CA 1
ATOM 10717 C C . ASP B 1 550 ? -16.609 21.359 5.941 1 92.25 550 ASP B C 1
ATOM 10719 O O . ASP B 1 550 ? -16 21.062 4.91 1 92.25 550 ASP B O 1
ATOM 10723 N N . HIS B 1 551 ? -17.859 21.672 5.977 1 93.12 551 HIS B N 1
ATOM 10724 C CA . HIS B 1 551 ? -18.547 21.953 4.719 1 93.12 551 HIS B CA 1
ATOM 10725 C C . HIS B 1 551 ? -17.844 23.094 3.967 1 93.12 551 HIS B C 1
ATOM 10727 O O . HIS B 1 551 ? -17.594 24.156 4.531 1 93.12 551 HIS B O 1
ATOM 10733 N N . ARG B 1 552 ? -17.516 23 2.762 1 91 552 ARG B N 1
ATOM 10734 C CA . ARG B 1 552 ? -16.672 23.938 2.045 1 91 552 ARG B CA 1
ATOM 10735 C C . ARG B 1 552 ? -17.5 24.859 1.149 1 91 552 ARG B C 1
ATOM 10737 O O . ARG B 1 552 ? -16.938 25.547 0.288 1 91 552 ARG B O 1
ATOM 10744 N N . GLY B 1 553 ? -18.859 24.781 1.383 1 92.44 553 GLY B N 1
ATOM 10745 C CA . GLY B 1 553 ? -19.75 25.641 0.612 1 92.44 553 GLY B CA 1
ATOM 10746 C C . GLY B 1 553 ? -19.922 25.172 -0.824 1 92.44 553 GLY B C 1
ATOM 10747 O O . GLY B 1 553 ? -20.234 25.984 -1.705 1 92.44 553 GLY B O 1
ATOM 10748 N N . LEU B 1 554 ? -19.594 23.938 -1.065 1 92.56 554 LEU B N 1
ATOM 10749 C CA . LEU B 1 554 ? -19.656 23.359 -2.4 1 92.56 554 LEU B CA 1
ATOM 10750 C C . LEU B 1 554 ? -20.594 22.156 -2.434 1 92.56 554 LEU B C 1
ATOM 10752 O O . LEU B 1 554 ? -20.688 21.406 -1.458 1 92.56 554 LEU B O 1
ATOM 10756 N N . SER B 1 555 ? -21.266 22.062 -3.498 1 90.38 555 SER B N 1
ATOM 10757 C CA . SER B 1 555 ? -22.172 20.938 -3.666 1 90.38 555 SER B CA 1
ATOM 10758 C C . SER B 1 555 ? -21.422 19.656 -4.047 1 90.38 555 SER B C 1
ATOM 10760 O O . SER B 1 555 ? -20.281 19.719 -4.508 1 90.38 555 SER B O 1
ATOM 10762 N N . ILE B 1 556 ? -22.094 18.531 -3.881 1 88.19 556 ILE B N 1
ATOM 10763 C CA . ILE B 1 556 ? -21.516 17.25 -4.242 1 88.19 556 ILE B CA 1
ATOM 10764 C C . ILE B 1 556 ? -21.266 17.188 -5.746 1 88.19 556 ILE B C 1
ATOM 10766 O O . ILE B 1 556 ? -20.297 16.594 -6.203 1 88.19 556 ILE B O 1
ATOM 10770 N N . LYS B 1 557 ? -22.125 17.781 -6.516 1 87.19 557 LYS B N 1
ATOM 10771 C CA . LYS B 1 557 ? -22 17.766 -7.969 1 87.19 557 LYS B CA 1
ATOM 10772 C C . LYS B 1 557 ? -20.719 18.484 -8.406 1 87.19 557 LYS B C 1
ATOM 10774 O O . LYS B 1 557 ? -20.031 18.016 -9.32 1 87.19 557 LYS B O 1
ATOM 10779 N N . TYR B 1 558 ? -20.5 19.609 -7.773 1 91.31 558 TYR B N 1
ATOM 10780 C CA . TYR B 1 558 ? -19.266 20.328 -8.086 1 91.31 558 TYR B CA 1
ATOM 10781 C C . TYR B 1 558 ? -18.047 19.5 -7.691 1 91.31 558 TYR B C 1
ATOM 10783 O O . TYR B 1 558 ? -17.078 19.422 -8.445 1 91.31 558 TYR B O 1
ATOM 10791 N N . LEU B 1 559 ? -18.062 18.969 -6.52 1 88.69 559 LEU B N 1
ATOM 10792 C CA . LEU B 1 559 ? -16.922 18.188 -6.023 1 88.69 559 LEU B CA 1
ATOM 10793 C C . LEU B 1 559 ? -16.656 16.984 -6.926 1 88.69 559 LEU B C 1
ATOM 10795 O O . LEU B 1 559 ? -15.492 16.625 -7.141 1 88.69 559 LEU B O 1
ATOM 10799 N N . GLU B 1 560 ? -17.734 16.359 -7.422 1 84.75 560 GLU B N 1
ATOM 10800 C CA . GLU B 1 560 ? -17.594 15.258 -8.375 1 84.75 560 GLU B CA 1
ATOM 10801 C C . GLU B 1 560 ? -17.016 15.758 -9.703 1 84.75 560 GLU B C 1
ATOM 10803 O O . GLU B 1 560 ? -16.188 15.078 -10.32 1 84.75 560 GLU B O 1
ATOM 10808 N N . LEU B 1 561 ? -17.531 16.938 -10.102 1 85.62 561 LEU B N 1
ATOM 10809 C CA . LEU B 1 561 ? -17.094 17.547 -11.352 1 85.62 561 LEU B CA 1
ATOM 10810 C C . LEU B 1 561 ? -15.586 17.75 -11.352 1 85.62 561 LEU B C 1
ATOM 10812 O O . LEU B 1 561 ? -14.922 17.484 -12.359 1 85.62 561 LEU B O 1
ATOM 10816 N N . VAL B 1 562 ? -15 18.141 -10.234 1 85.31 562 VAL B N 1
ATOM 10817 C CA . VAL B 1 562 ? -13.57 18.422 -10.18 1 85.31 562 VAL B CA 1
ATOM 10818 C C . VAL B 1 562 ? -12.812 17.219 -9.633 1 85.31 562 VAL B C 1
ATOM 10820 O O . VAL B 1 562 ? -11.617 17.297 -9.352 1 85.31 562 VAL B O 1
ATOM 10823 N N . SER B 1 563 ? -13.508 16.078 -9.391 1 79.25 563 SER B N 1
ATOM 10824 C CA . SER B 1 563 ? -12.906 14.875 -8.836 1 79.25 563 SER B CA 1
ATOM 10825 C C . SER B 1 563 ? -12.125 15.18 -7.562 1 79.25 563 SER B C 1
ATOM 10827 O O . SER B 1 563 ? -10.953 14.812 -7.441 1 79.25 563 SER B O 1
ATOM 10829 N N . HIS B 1 564 ? -12.781 15.938 -6.738 1 81.62 564 HIS B N 1
ATOM 10830 C CA . HIS B 1 564 ? -12.148 16.281 -5.473 1 81.62 564 HIS B CA 1
ATOM 10831 C C . HIS B 1 564 ? -11.789 15.031 -4.672 1 81.62 564 HIS B C 1
ATOM 10833 O O . HIS B 1 564 ? -12.609 14.117 -4.547 1 81.62 564 HIS B O 1
ATOM 10839 N N . PRO B 1 565 ? -10.695 14.883 -4.141 1 72.25 565 PRO B N 1
ATOM 10840 C CA . PRO B 1 565 ? -10.203 13.664 -3.502 1 72.25 565 PRO B CA 1
ATOM 10841 C C . PRO B 1 565 ? -10.984 13.305 -2.24 1 72.25 565 PRO B C 1
ATOM 10843 O O . PRO B 1 565 ? -11 12.141 -1.829 1 72.25 565 PRO B O 1
ATOM 10846 N N . MET B 1 566 ? -11.727 14.203 -1.69 1 76.5 566 MET B N 1
ATOM 10847 C CA . MET B 1 566 ? -12.422 13.953 -0.43 1 76.5 566 MET B CA 1
ATOM 10848 C C . MET B 1 566 ? -13.68 13.125 -0.658 1 76.5 566 MET B C 1
ATOM 10850 O O . MET B 1 566 ? -14.203 12.508 0.274 1 76.5 566 MET B O 1
ATOM 10854 N N . ILE B 1 567 ? -14.109 13.078 -1.847 1 78.75 567 ILE B N 1
ATOM 10855 C CA . ILE B 1 567 ? -15.406 12.461 -2.082 1 78.75 567 ILE B CA 1
ATOM 10856 C C . ILE B 1 567 ? -15.211 11.047 -2.623 1 78.75 567 ILE B C 1
ATOM 10858 O O . ILE B 1 567 ? -14.375 10.82 -3.502 1 78.75 567 ILE B O 1
ATOM 10862 N N . ASN B 1 568 ? -15.781 10.117 -1.911 1 74.81 568 ASN B N 1
ATOM 10863 C CA . ASN B 1 568 ? -15.891 8.758 -2.424 1 74.81 568 ASN B CA 1
ATOM 10864 C C . ASN B 1 568 ? -17.094 8.602 -3.346 1 74.81 568 ASN B C 1
ATOM 10866 O O . ASN B 1 568 ? -18.234 8.477 -2.877 1 74.81 568 ASN B O 1
ATOM 10870 N N . ARG B 1 569 ? -16.984 8.375 -4.547 1 67.44 569 ARG B N 1
ATOM 10871 C CA . ARG B 1 569 ? -18.031 8.391 -5.566 1 67.44 569 ARG B CA 1
ATOM 10872 C C . ARG B 1 569 ? -18.859 7.117 -5.512 1 67.44 569 ARG B C 1
ATOM 10874 O O . ARG B 1 569 ? -19.984 7.082 -6.027 1 67.44 569 ARG B O 1
ATOM 10881 N N . SER B 1 570 ? -18.344 6.219 -4.812 1 63.31 570 SER B N 1
ATOM 10882 C CA . SER B 1 570 ? -19.047 4.945 -4.781 1 63.31 570 SER B CA 1
ATOM 10883 C C . SER B 1 570 ? -20.172 4.965 -3.748 1 63.31 570 SER B C 1
ATOM 10885 O O . SER B 1 570 ? -21.062 4.117 -3.779 1 63.31 570 SER B O 1
ATOM 10887 N N . LEU B 1 571 ? -20.141 6.012 -3.016 1 73.5 571 LEU B N 1
ATOM 10888 C CA . LEU B 1 571 ? -21.156 6.102 -1.965 1 73.5 571 LEU B CA 1
ATOM 10889 C C . LEU B 1 571 ? -22.359 6.883 -2.445 1 73.5 571 LEU B C 1
ATOM 10891 O O . LEU B 1 571 ? -22.25 7.777 -3.287 1 73.5 571 LEU B O 1
ATOM 10895 N N . SER B 1 572 ? -23.469 6.523 -1.941 1 76 572 SER B N 1
ATOM 10896 C CA . SER B 1 572 ? -24.719 7.188 -2.309 1 76 572 SER B CA 1
ATOM 10897 C C . SER B 1 572 ? -24.75 8.625 -1.797 1 76 572 SER B C 1
ATOM 10899 O O . SER B 1 572 ? -25.312 9.508 -2.449 1 76 572 SER B O 1
ATOM 10901 N N . THR B 1 573 ? -24.156 8.898 -0.645 1 86.62 573 THR B N 1
ATOM 10902 C CA . THR B 1 573 ? -24.094 10.227 -0.042 1 86.62 573 THR B CA 1
ATOM 10903 C C . THR B 1 573 ? -22.656 10.547 0.402 1 86.62 573 THR B C 1
ATOM 10905 O O . THR B 1 573 ? -22.375 10.562 1.599 1 86.62 573 THR B O 1
ATOM 10908 N N . PRO B 1 574 ? -21.891 10.883 -0.62 1 85.56 574 PRO B N 1
ATOM 10909 C CA . PRO B 1 574 ? -20.469 11.008 -0.335 1 85.56 574 PRO B CA 1
ATOM 10910 C C . PRO B 1 574 ? -20.156 12.172 0.604 1 85.56 574 PRO B C 1
ATOM 10912 O O . PRO B 1 574 ? -19.25 12.062 1.449 1 85.56 574 PRO B O 1
ATOM 10915 N N . LEU B 1 575 ? -20.844 13.266 0.522 1 90.06 575 LEU B N 1
ATOM 10916 C CA . LEU B 1 575 ? -20.547 14.422 1.351 1 90.06 575 LEU B CA 1
ATOM 10917 C C . LEU B 1 575 ? -20.891 14.156 2.812 1 90.06 575 LEU B C 1
ATOM 10919 O O . LEU B 1 575 ? -20.109 14.477 3.707 1 90.06 575 LEU B O 1
ATOM 10923 N N . GLU B 1 576 ? -22.078 13.523 3.08 1 91.94 576 GLU B N 1
ATOM 10924 C CA . GLU B 1 576 ? -22.484 13.188 4.445 1 91.94 576 GLU B CA 1
ATOM 10925 C C . GLU B 1 576 ? -21.547 12.141 5.051 1 91.94 576 GLU B C 1
ATOM 10927 O O . GLU B 1 576 ? -21.266 12.18 6.25 1 91.94 576 GLU B O 1
ATOM 10932 N N . ALA B 1 577 ? -21.203 11.234 4.164 1 88.44 577 ALA B N 1
ATOM 10933 C CA . ALA B 1 577 ? -20.234 10.242 4.645 1 88.44 577 ALA B CA 1
ATOM 10934 C C . ALA B 1 577 ? -18.938 10.898 5.102 1 88.44 577 ALA B C 1
ATOM 10936 O O . ALA B 1 577 ? -18.344 10.477 6.086 1 88.44 577 ALA B O 1
ATOM 10937 N N . TYR B 1 578 ? -18.484 11.867 4.387 1 90.25 578 TYR B N 1
ATOM 10938 C CA . TYR B 1 578 ? -17.297 12.625 4.75 1 90.25 578 TYR B CA 1
ATOM 10939 C C . TYR B 1 578 ? -17.484 13.328 6.09 1 90.25 578 TYR B C 1
ATOM 10941 O O . TYR B 1 578 ? -16.625 13.258 6.961 1 90.25 578 TYR B O 1
ATOM 10949 N N . HIS B 1 579 ? -18.641 14.102 6.262 1 93.06 579 HIS B N 1
ATOM 10950 C CA . HIS B 1 579 ? -18.938 14.766 7.523 1 93.06 579 HIS B CA 1
ATOM 10951 C C . HIS B 1 579 ? -18.969 13.773 8.68 1 93.06 579 HIS B C 1
ATOM 10953 O O . HIS B 1 579 ? -18.484 14.078 9.773 1 93.06 579 HIS B O 1
ATOM 10959 N N . TYR B 1 580 ? -19.531 12.594 8.438 1 93.06 580 TYR B N 1
ATOM 10960 C CA . TYR B 1 580 ? -19.609 11.555 9.453 1 93.06 580 TYR B CA 1
ATOM 10961 C C . TYR B 1 580 ? -18.219 11.125 9.906 1 93.06 580 TYR B C 1
ATOM 10963 O O . TYR B 1 580 ? -17.969 11 11.109 1 93.06 580 TYR B O 1
ATOM 10971 N N . GLN B 1 581 ? -17.406 10.953 8.898 1 87.25 581 GLN B N 1
ATOM 10972 C CA . GLN B 1 581 ? -16.047 10.516 9.219 1 87.25 581 GLN B CA 1
ATOM 10973 C C . GLN B 1 581 ? -15.305 11.57 10.031 1 87.25 581 GLN B C 1
ATOM 10975 O O . GLN B 1 581 ? -14.617 11.242 11.008 1 87.25 581 GLN B O 1
ATOM 10980 N N . LEU B 1 582 ? -15.367 12.766 9.641 1 90.12 582 LEU B N 1
ATOM 10981 C CA . LEU B 1 582 ? -14.711 13.844 10.367 1 90.12 582 LEU B CA 1
ATOM 10982 C C . LEU B 1 582 ? -15.312 14.008 11.758 1 90.12 582 LEU B C 1
ATOM 10984 O O . LEU B 1 582 ? -14.594 14.258 12.734 1 90.12 582 LEU B O 1
ATOM 10988 N N . GLY B 1 583 ? -16.719 13.906 11.797 1 93.12 583 GLY B N 1
ATOM 10989 C CA . GLY B 1 583 ? -17.375 13.977 13.086 1 93.12 583 GLY B CA 1
ATOM 10990 C C . GLY B 1 583 ? -16.922 12.906 14.055 1 93.12 583 GLY B C 1
ATOM 10991 O O . GLY B 1 583 ? -16.688 13.18 15.234 1 93.12 583 GLY B O 1
ATOM 10992 N N . LYS B 1 584 ? -16.766 11.727 13.547 1 90.88 584 LYS B N 1
ATOM 10993 C CA . LYS B 1 584 ? -16.297 10.617 14.367 1 90.88 584 LYS B CA 1
ATOM 10994 C C . LYS B 1 584 ? -14.906 10.898 14.93 1 90.88 584 LYS B C 1
ATOM 10996 O O . LYS B 1 584 ? -14.617 10.578 16.078 1 90.88 584 LYS B O 1
ATOM 11001 N N . LEU B 1 585 ? -14.125 11.461 14.102 1 87.12 585 LEU B N 1
ATOM 11002 C CA . LEU B 1 585 ? -12.766 11.789 14.516 1 87.12 585 LEU B CA 1
ATOM 11003 C C . LEU B 1 585 ? -12.781 12.82 15.648 1 87.12 585 LEU B C 1
ATOM 11005 O O . LEU B 1 585 ? -12.062 12.664 16.641 1 87.12 585 LEU B O 1
ATOM 11009 N N . ILE B 1 586 ? -13.555 13.859 15.555 1 90.38 586 ILE B N 1
ATOM 11010 C CA . ILE B 1 586 ? -13.664 14.922 16.547 1 90.38 586 ILE B CA 1
ATOM 11011 C C . ILE B 1 586 ? -14.211 14.359 17.859 1 90.38 586 ILE B C 1
ATOM 11013 O O . ILE B 1 586 ? -13.734 14.703 18.938 1 90.38 586 ILE B O 1
ATOM 11017 N N . LEU B 1 587 ? -15.18 13.461 17.719 1 93.31 587 LEU B N 1
ATOM 11018 C CA . LEU B 1 587 ? -15.789 12.852 18.906 1 93.31 587 LEU B CA 1
ATOM 11019 C C . LEU B 1 587 ? -14.773 11.984 19.641 1 93.31 587 LEU B C 1
ATOM 11021 O O . LEU B 1 587 ? -14.742 11.984 20.875 1 93.31 587 LEU B O 1
ATOM 11025 N N . LYS B 1 588 ? -14.078 11.258 18.875 1 85.19 588 LYS B N 1
ATOM 11026 C CA . LYS B 1 588 ? -13.07 10.375 19.469 1 85.19 588 LYS B CA 1
ATOM 11027 C C . LYS B 1 588 ? -12.008 11.172 20.219 1 85.19 588 LYS B C 1
ATOM 11029 O O . LYS B 1 588 ? -11.656 10.844 21.359 1 85.19 588 LYS B O 1
ATOM 11034 N N . TYR B 1 589 ? -11.625 12.227 19.75 1 80.81 589 TYR B N 1
ATOM 11035 C CA . TYR B 1 589 ? -10.5 12.961 20.312 1 80.81 589 TYR B CA 1
ATOM 11036 C C . TYR B 1 589 ? -10.938 13.859 21.453 1 80.81 589 TYR B C 1
ATOM 11038 O O . TYR B 1 589 ? -10.141 14.172 22.344 1 80.81 589 TYR B O 1
ATOM 11046 N N . SER B 1 590 ? -12.164 14.367 21.359 1 87.69 590 SER B N 1
ATOM 11047 C CA . SER B 1 590 ? -12.68 15.172 22.469 1 87.69 590 SER B CA 1
ATOM 11048 C C . SER B 1 590 ? -13.008 14.312 23.688 1 87.69 590 SER B C 1
ATOM 11050 O O . SER B 1 590 ? -13.281 14.836 24.766 1 87.69 590 SER B O 1
ATOM 11052 N N . LYS B 1 591 ? -13.023 12.969 23.516 1 88.12 591 LYS B N 1
ATOM 11053 C CA . LYS B 1 591 ? -13.211 11.984 24.578 1 88.12 591 LYS B CA 1
ATOM 11054 C C . LYS B 1 591 ? -14.594 12.125 25.203 1 88.12 591 LYS B C 1
ATOM 11056 O O . LYS B 1 591 ? -14.75 11.93 26.406 1 88.12 591 LYS B O 1
ATOM 11061 N N . VAL B 1 592 ? -15.508 12.633 24.469 1 92.19 592 VAL B N 1
ATOM 11062 C CA . VAL B 1 592 ? -16.859 12.859 24.984 1 92.19 592 VAL B CA 1
ATOM 11063 C C . VAL B 1 592 ? -17.641 11.547 25 1 92.19 592 VAL B C 1
ATOM 11065 O O . VAL B 1 592 ? -18.734 11.484 25.547 1 92.19 592 VAL B O 1
ATOM 11068 N N . LEU B 1 593 ? -17.047 10.453 24.422 1 93.06 593 LEU B N 1
ATOM 11069 C CA . LEU B 1 593 ? -17.734 9.172 24.359 1 93.06 593 LEU B CA 1
ATOM 11070 C C . LEU B 1 593 ? -17.156 8.188 25.375 1 93.06 593 LEU B C 1
ATOM 11072 O O . LEU B 1 593 ? -17.641 7.07 25.516 1 93.06 593 LEU B O 1
ATOM 11076 N N . GLU B 1 594 ? -16.141 8.578 26.094 1 88.25 594 GLU B N 1
ATOM 11077 C CA . GLU B 1 594 ? -15.398 7.668 26.953 1 88.25 594 GLU B CA 1
ATOM 11078 C C . GLU B 1 594 ? -16.266 7.168 28.109 1 88.25 594 GLU B C 1
ATOM 11080 O O . GLU B 1 594 ? -16 6.102 28.672 1 88.25 594 GLU B O 1
ATOM 11085 N N . GLN B 1 595 ? -17.312 7.855 28.469 1 87.5 595 GLN B N 1
ATOM 11086 C CA . GLN B 1 595 ? -18.172 7.496 29.594 1 87.5 595 GLN B CA 1
ATOM 11087 C C . GLN B 1 595 ? -19.125 6.363 29.219 1 87.5 595 GLN B C 1
ATOM 11089 O O . GLN B 1 595 ? -19.734 5.742 30.094 1 87.5 595 GLN B O 1
ATOM 11094 N N . PHE B 1 596 ? -19.25 6.02 27.969 1 90.75 596 PHE B N 1
ATOM 11095 C CA . PHE B 1 596 ? -20.234 5.039 27.516 1 90.75 596 PHE B CA 1
ATOM 11096 C C . PHE B 1 596 ? -19.609 3.645 27.469 1 90.75 596 PHE B C 1
ATOM 11098 O O . PHE B 1 596 ? -18.422 3.494 27.172 1 90.75 596 PHE B O 1
ATOM 11105 N N . ASP B 1 597 ? -20.406 2.664 27.766 1 90.31 597 ASP B N 1
ATOM 11106 C CA . ASP B 1 597 ? -19.969 1.279 27.625 1 90.31 597 ASP B CA 1
ATOM 11107 C C . ASP B 1 597 ? -20.141 0.796 26.188 1 90.31 597 ASP B C 1
ATOM 11109 O O . ASP B 1 597 ? -20.594 1.552 25.312 1 90.31 597 ASP B O 1
ATOM 11113 N N . ALA B 1 598 ? -19.734 -0.377 25.922 1 88.12 598 ALA B N 1
ATOM 11114 C CA . ALA B 1 598 ? -19.656 -0.91 24.562 1 88.12 598 ALA B CA 1
ATOM 11115 C C . ALA B 1 598 ? -21.047 -0.978 23.938 1 88.12 598 ALA B C 1
ATOM 11117 O O . ALA B 1 598 ? -21.203 -0.686 22.75 1 88.12 598 ALA B O 1
ATOM 11118 N N . GLU B 1 599 ? -22.016 -1.387 24.672 1 87.31 599 GLU B N 1
ATOM 11119 C CA . GLU B 1 599 ? -23.375 -1.492 24.156 1 87.31 599 GLU B CA 1
ATOM 11120 C C . GLU B 1 599 ? -23.953 -0.116 23.828 1 87.31 599 GLU B C 1
ATOM 11122 O O . GLU B 1 599 ? -24.609 0.062 22.781 1 87.31 599 GLU B O 1
ATOM 11127 N N . GLU B 1 600 ? -23.672 0.821 24.75 1 91.69 600 GLU B N 1
ATOM 11128 C CA . GLU B 1 600 ? -24.125 2.191 24.547 1 91.69 600 GLU B CA 1
ATOM 11129 C C . GLU B 1 600 ? -23.453 2.828 23.344 1 91.69 600 GLU B C 1
ATOM 11131 O O . GLU B 1 600 ? -24.094 3.588 22.594 1 91.69 600 GLU B O 1
ATOM 11136 N N . LEU B 1 601 ? -22.219 2.482 23.156 1 93.44 601 LEU B N 1
ATOM 11137 C CA . LEU B 1 601 ? -21.469 3.027 22.031 1 93.44 601 LEU B CA 1
ATOM 11138 C C . LEU B 1 601 ? -22.031 2.523 20.703 1 93.44 601 LEU B C 1
ATOM 11140 O O . LEU B 1 601 ? -22.016 3.244 19.703 1 93.44 601 LEU B O 1
ATOM 11144 N N . VAL B 1 602 ? -22.484 1.299 20.703 1 90.81 602 VAL B N 1
ATOM 11145 C CA . VAL B 1 602 ? -23.094 0.741 19.5 1 90.81 602 VAL B CA 1
ATOM 11146 C C . VAL B 1 602 ? -24.359 1.515 19.141 1 90.81 602 VAL B C 1
ATOM 11148 O O . VAL B 1 602 ? -24.578 1.865 17.984 1 90.81 602 VAL B O 1
ATOM 11151 N N . VAL B 1 603 ? -25.188 1.729 20.172 1 91.62 603 VAL B N 1
ATOM 11152 C CA . VAL B 1 603 ? -26.422 2.482 19.953 1 91.62 603 VAL B CA 1
ATOM 11153 C C . VAL B 1 603 ? -26.078 3.904 19.516 1 91.62 603 VAL B C 1
ATOM 11155 O O . VAL B 1 603 ? -26.672 4.414 18.547 1 91.62 603 VAL B O 1
ATOM 11158 N N . PHE B 1 604 ? -25.109 4.523 20.188 1 95.31 604 PHE B N 1
ATOM 11159 C CA . PHE B 1 604 ? -24.672 5.871 19.844 1 95.31 604 PHE B CA 1
ATOM 11160 C C . PHE B 1 604 ? -24.219 5.926 18.391 1 95.31 604 PHE B C 1
ATOM 11162 O O . PHE B 1 604 ? -24.625 6.809 17.625 1 95.31 604 PHE B O 1
ATOM 11169 N N . GLY B 1 605 ? -23.312 5.004 18.094 1 95.44 605 GLY B N 1
ATOM 11170 C CA . GLY B 1 605 ? -22.75 4.977 16.75 1 95.44 605 GLY B CA 1
ATOM 11171 C C . GLY B 1 605 ? -23.812 4.852 15.672 1 95.44 605 GLY B C 1
ATOM 11172 O O . GLY B 1 605 ? -23.734 5.531 14.648 1 95.44 605 GLY B O 1
ATOM 11173 N N . ARG B 1 606 ? -24.75 4.008 15.891 1 93.25 606 ARG B N 1
ATOM 11174 C CA . ARG B 1 606 ? -25.812 3.791 14.922 1 93.25 606 ARG B CA 1
ATOM 11175 C C . ARG B 1 606 ? -26.656 5.047 14.742 1 93.25 606 ARG B C 1
ATOM 11177 O O . ARG B 1 606 ? -26.906 5.492 13.617 1 93.25 606 ARG B O 1
ATOM 11184 N N . VAL B 1 607 ? -27.109 5.609 15.844 1 95.94 607 VAL B N 1
ATOM 11185 C CA . VAL B 1 607 ? -27.984 6.773 15.812 1 95.94 607 VAL B CA 1
ATOM 11186 C C . VAL B 1 607 ? -27.25 7.969 15.219 1 95.94 607 VAL B C 1
ATOM 11188 O O . VAL B 1 607 ? -27.812 8.727 14.422 1 95.94 607 VAL B O 1
ATOM 11191 N N . PHE B 1 608 ? -26 8.141 15.648 1 96.69 608 PHE B N 1
ATOM 11192 C CA . PHE B 1 608 ? -25.188 9.234 15.141 1 96.69 608 PHE B CA 1
ATOM 11193 C C . PHE B 1 608 ? -25.016 9.125 13.633 1 96.69 608 PHE B C 1
ATOM 11195 O O . PHE B 1 608 ? -25.234 10.102 12.906 1 96.69 608 PHE B O 1
ATOM 11202 N N . LYS B 1 609 ? -24.641 7.977 13.156 1 94.44 609 LYS B N 1
ATOM 11203 C CA . LYS B 1 609 ? -24.438 7.746 11.727 1 94.44 609 LYS B CA 1
ATOM 11204 C C . LYS B 1 609 ? -25.734 7.977 10.945 1 94.44 609 LYS B C 1
ATOM 11206 O O . LYS B 1 609 ? -25.719 8.68 9.93 1 94.44 609 LYS B O 1
ATOM 11211 N N . GLU B 1 610 ? -26.797 7.406 11.406 1 93.12 610 GLU B N 1
ATOM 11212 C CA . GLU B 1 610 ? -28.094 7.531 10.734 1 93.12 610 GLU B CA 1
ATOM 11213 C C . GLU B 1 610 ? -28.531 8.992 10.648 1 93.12 610 GLU B C 1
ATOM 11215 O O . GLU B 1 610 ? -29.078 9.422 9.625 1 93.12 610 GLU B O 1
ATOM 11220 N N . SER B 1 611 ? -28.266 9.711 11.68 1 95.62 611 SER B N 1
ATOM 11221 C CA . SER B 1 611 ? -28.672 11.109 11.727 1 95.62 611 SER B CA 1
ATOM 11222 C C . SER B 1 611 ? -27.844 11.969 10.781 1 95.62 611 SER B C 1
ATOM 11224 O O . SER B 1 611 ? -28.391 12.781 10.031 1 95.62 611 SER B O 1
ATOM 11226 N N . VAL B 1 612 ? -26.531 11.789 10.836 1 95.31 612 VAL B N 1
ATOM 11227 C CA . VAL B 1 612 ? -25.672 12.578 9.969 1 95.31 612 VAL B CA 1
ATOM 11228 C C . VAL B 1 612 ? -25.953 12.242 8.508 1 95.31 612 VAL B C 1
ATOM 11230 O O . VAL B 1 612 ? -26.109 13.141 7.676 1 95.31 612 VAL B O 1
ATOM 11233 N N . MET B 1 613 ? -26.109 10.953 8.219 1 92.25 613 MET B N 1
ATOM 11234 C CA . MET B 1 613 ? -26.375 10.523 6.848 1 92.25 613 MET B CA 1
ATOM 11235 C C . MET B 1 613 ? -27.766 10.977 6.398 1 92.25 613 MET B C 1
ATOM 11237 O O . MET B 1 613 ? -27.969 11.281 5.223 1 92.25 613 MET B O 1
ATOM 11241 N N . GLY B 1 614 ? -28.688 10.984 7.316 1 91.94 614 GLY B N 1
ATOM 11242 C CA . GLY B 1 614 ? -30.078 11.336 7.027 1 91.94 614 GLY B CA 1
ATOM 11243 C C . GLY B 1 614 ? -30.25 12.797 6.652 1 91.94 614 GLY B C 1
ATOM 11244 O O . GLY B 1 614 ? -31.297 13.188 6.117 1 91.94 614 GLY B O 1
ATOM 11245 N N . SER B 1 615 ? -29.188 13.602 6.891 1 92.25 615 SER B N 1
ATOM 11246 C CA . SER B 1 615 ? -29.281 15.031 6.605 1 92.25 615 SER B CA 1
ATOM 11247 C C . SER B 1 615 ? -29.203 15.305 5.105 1 92.25 615 SER B C 1
ATOM 11249 O O . SER B 1 615 ? -29.438 16.422 4.66 1 92.25 615 SER B O 1
ATOM 11251 N N . ASN B 1 616 ? -28.984 14.273 4.371 1 90.62 616 ASN B N 1
ATOM 11252 C CA . ASN B 1 616 ? -28.953 14.391 2.92 1 90.62 616 ASN B CA 1
ATOM 11253 C C . ASN B 1 616 ? -30.359 14.57 2.34 1 90.62 616 ASN B C 1
ATOM 11255 O O . ASN B 1 616 ? -31.281 13.828 2.699 1 90.62 616 ASN B O 1
ATOM 11259 N N . LEU B 1 617 ? -30.562 15.469 1.474 1 85.94 617 LEU B N 1
ATOM 11260 C CA . LEU B 1 617 ? -31.875 15.812 0.948 1 85.94 617 LEU B CA 1
ATOM 11261 C C . LEU B 1 617 ? -32.438 14.695 0.076 1 85.94 617 LEU B C 1
ATOM 11263 O O . LEU B 1 617 ? -33.625 14.469 0.034 1 85.94 617 LEU B O 1
ATOM 11267 N N . SER B 1 618 ? -31.516 14 -0.661 1 82.81 618 SER B N 1
ATOM 11268 C CA . SER B 1 618 ? -31.984 12.883 -1.476 1 82.81 618 SER B CA 1
ATOM 11269 C C . SER B 1 618 ? -32.531 11.758 -0.605 1 82.81 618 SER B C 1
ATOM 11271 O O . SER B 1 618 ? -33.531 11.141 -0.932 1 82.81 618 SER B O 1
ATOM 11273 N N . LEU B 1 619 ? -31.875 11.484 0.403 1 86.56 619 LEU B N 1
ATOM 11274 C CA . LEU B 1 619 ? -32.344 10.469 1.344 1 86.56 619 LEU B CA 1
ATOM 11275 C C . LEU B 1 619 ? -33.625 10.938 2.057 1 86.56 619 LEU B C 1
ATOM 11277 O O . LEU B 1 619 ? -34.5 10.125 2.363 1 86.56 619 LEU B O 1
ATOM 11281 N N . TYR B 1 620 ? -33.688 12.211 2.299 1 88.38 620 TYR B N 1
ATOM 11282 C CA . TYR B 1 620 ? -34.844 12.797 2.932 1 88.38 620 TYR B CA 1
ATOM 11283 C C . TYR B 1 620 ? -36.125 12.484 2.137 1 88.38 620 TYR B C 1
ATOM 11285 O O . TYR B 1 620 ? -37.156 12.117 2.711 1 88.38 620 TYR B O 1
ATOM 11293 N N . MET B 1 621 ? -36.062 12.602 0.856 1 88.31 621 MET B N 1
ATOM 11294 C CA . MET B 1 621 ? -37.219 12.367 0.03 1 88.31 621 MET B CA 1
ATOM 11295 C C . MET B 1 621 ? -37.719 10.93 0.16 1 88.31 621 MET B C 1
ATOM 11297 O O . MET B 1 621 ? -38.938 10.68 0.208 1 88.31 621 MET B O 1
ATOM 11301 N N . LYS B 1 622 ? -36.812 10.07 0.224 1 89.25 622 LYS B N 1
ATOM 11302 C CA . LYS B 1 622 ? -37.156 8.664 0.43 1 89.25 622 LYS B CA 1
ATOM 11303 C C . LYS B 1 622 ? -37.75 8.445 1.822 1 89.25 622 LYS B C 1
ATOM 11305 O O . LYS B 1 622 ? -38.75 7.754 1.975 1 89.25 622 LYS B O 1
ATOM 11310 N N . THR B 1 623 ? -37.125 9.023 2.764 1 91.81 623 THR B N 1
ATOM 11311 C CA . THR B 1 623 ? -37.562 8.914 4.145 1 91.81 623 THR B CA 1
ATOM 11312 C C . THR B 1 623 ? -38.969 9.531 4.316 1 91.81 623 THR B C 1
ATOM 11314 O O . THR B 1 623 ? -39.812 8.961 4.984 1 91.81 623 THR B O 1
ATOM 11317 N N . TYR B 1 624 ? -39.156 10.641 3.697 1 92.81 624 TYR B N 1
ATOM 11318 C CA . TYR B 1 624 ? -40.438 11.352 3.732 1 92.81 624 TYR B CA 1
ATOM 11319 C C . TYR B 1 624 ? -41.562 10.477 3.195 1 92.81 624 TYR B C 1
ATOM 11321 O O . TYR B 1 624 ? -42.625 10.352 3.826 1 92.81 624 TYR B O 1
ATOM 11329 N N . THR B 1 625 ? -41.312 9.867 2.094 1 92.5 625 THR B N 1
ATOM 11330 C CA . THR B 1 625 ? -42.344 9.023 1.46 1 92.5 625 THR B CA 1
ATOM 11331 C C . THR B 1 625 ? -42.656 7.828 2.34 1 92.5 625 THR B C 1
ATOM 11333 O O . THR B 1 625 ? -43.844 7.469 2.492 1 92.5 625 THR B O 1
ATOM 11336 N N . LYS B 1 626 ? -41.719 7.281 2.906 1 93.88 626 LYS B N 1
ATOM 11337 C CA . LYS B 1 626 ? -41.906 6.117 3.76 1 93.88 626 LYS B CA 1
ATOM 11338 C C . LYS B 1 626 ? -42.75 6.477 4.992 1 93.88 626 LYS B C 1
ATOM 11340 O O . LYS B 1 626 ? -43.688 5.766 5.34 1 93.88 626 LYS B O 1
ATOM 11345 N N . ILE B 1 627 ? -42.406 7.559 5.641 1 94.5 627 ILE B N 1
ATOM 11346 C CA . ILE B 1 627 ? -43.094 7.949 6.863 1 94.5 627 ILE B CA 1
ATOM 11347 C C . ILE B 1 627 ? -44.531 8.383 6.531 1 94.5 627 ILE B C 1
ATOM 11349 O O . ILE B 1 627 ? -45.469 8.102 7.289 1 94.5 627 ILE B O 1
ATOM 11353 N N . LYS B 1 628 ? -44.625 9.133 5.457 1 93.75 628 LYS B N 1
ATOM 11354 C CA . LYS B 1 628 ? -45.969 9.562 5.027 1 93.75 628 LYS B CA 1
ATOM 11355 C C . LYS B 1 628 ? -46.875 8.367 4.82 1 93.75 628 LYS B C 1
ATOM 11357 O O . LYS B 1 628 ? -48.031 8.375 5.27 1 93.75 628 LYS B O 1
ATOM 11362 N N . ASN B 1 629 ? -46.375 7.359 4.223 1 93.94 629 ASN B N 1
ATOM 11363 C CA . ASN B 1 629 ? -47.156 6.145 3.982 1 93.94 629 ASN B CA 1
ATOM 11364 C C . ASN B 1 629 ? -47.5 5.445 5.289 1 93.94 629 ASN B C 1
ATOM 11366 O O . ASN B 1 629 ? -48.625 4.957 5.445 1 93.94 629 ASN B O 1
ATOM 11370 N N . LEU B 1 630 ? -46.625 5.391 6.16 1 95.19 630 LEU B N 1
ATOM 11371 C CA . LEU B 1 630 ? -46.875 4.754 7.449 1 95.19 630 LEU B CA 1
ATOM 11372 C C . LEU B 1 630 ? -47.938 5.492 8.227 1 95.19 630 LEU B C 1
ATOM 11374 O O . LEU B 1 630 ? -48.75 4.871 8.922 1 95.19 630 LEU B O 1
ATOM 11378 N N . LEU B 1 631 ? -47.969 6.824 8.164 1 94.69 631 LEU B N 1
ATOM 11379 C CA . LEU B 1 631 ? -48.938 7.641 8.875 1 94.69 631 LEU B CA 1
ATOM 11380 C C . LEU B 1 631 ? -50.312 7.527 8.234 1 94.69 631 LEU B C 1
ATOM 11382 O O . LEU B 1 631 ? -51.312 7.48 8.93 1 94.69 631 LEU B O 1
ATOM 11386 N N . GLU B 1 632 ? -50.312 7.469 6.945 1 93.81 632 GLU B N 1
ATOM 11387 C CA . GLU B 1 632 ? -51.562 7.355 6.219 1 93.81 632 GLU B CA 1
ATOM 11388 C C . GLU B 1 632 ? -52.25 6 6.465 1 93.81 632 GLU B C 1
ATOM 11390 O O . GLU B 1 632 ? -53.469 5.902 6.547 1 93.81 632 GLU B O 1
ATOM 11395 N N . THR B 1 633 ? -51.406 4.992 6.586 1 93.81 633 THR B N 1
ATOM 11396 C CA . THR B 1 633 ? -51.938 3.646 6.793 1 93.81 633 THR B CA 1
ATOM 11397 C C . THR B 1 633 ? -52.094 3.348 8.281 1 93.81 633 THR B C 1
ATOM 11399 O O . THR B 1 633 ? -52.5 2.248 8.656 1 93.81 633 THR B O 1
ATOM 11402 N N . ASP B 1 634 ? -51.75 4.258 9.117 1 91.81 634 ASP B N 1
ATOM 11403 C CA . ASP B 1 634 ? -51.844 4.129 10.57 1 91.81 634 ASP B CA 1
ATOM 11404 C C . ASP B 1 634 ? -51.031 2.936 11.055 1 91.81 634 ASP B C 1
ATOM 11406 O O . ASP B 1 634 ? -51.469 2.17 11.906 1 91.81 634 ASP B O 1
ATOM 11410 N N . GLU B 1 635 ? -49.938 2.789 10.484 1 94.44 635 GLU B N 1
ATOM 11411 C CA . GLU B 1 635 ? -49.062 1.673 10.836 1 94.44 635 GLU B CA 1
ATOM 11412 C C . GLU B 1 635 ? -47.812 2.154 11.609 1 94.44 635 GLU B C 1
ATOM 11414 O O . GLU B 1 635 ? -47 1.344 12.055 1 94.44 635 GLU B O 1
ATOM 11419 N N . PHE B 1 636 ? -47.719 3.416 11.82 1 94.5 636 PHE B N 1
ATOM 11420 C CA . PHE B 1 636 ? -46.562 3.979 12.5 1 94.5 636 PHE B CA 1
ATOM 11421 C C . PHE B 1 636 ? -46.5 3.51 13.945 1 94.5 636 PHE B C 1
ATOM 11423 O O . PHE B 1 636 ? -47.5 3.57 14.664 1 94.5 636 PHE B O 1
ATOM 11430 N N . ASP B 1 637 ? -45.281 2.975 14.305 1 94.31 637 ASP B N 1
ATOM 11431 C CA . ASP B 1 637 ? -45.062 2.451 15.648 1 94.31 637 ASP B CA 1
ATOM 11432 C C . ASP B 1 637 ? -43.75 2.936 16.219 1 94.31 637 ASP B C 1
ATOM 11434 O O . ASP B 1 637 ? -42.688 2.619 15.688 1 94.31 637 ASP B O 1
ATOM 11438 N N . TRP B 1 638 ? -43.781 3.666 17.391 1 92.69 638 TRP B N 1
ATOM 11439 C CA . TRP B 1 638 ? -42.562 4.199 18.047 1 92.69 638 TRP B CA 1
ATOM 11440 C C . TRP B 1 638 ? -41.688 3.072 18.562 1 92.69 638 TRP B C 1
ATOM 11442 O O . TRP B 1 638 ? -40.5 3.273 18.812 1 92.69 638 TRP B O 1
ATOM 11452 N N . HIS B 1 639 ? -42.219 1.898 18.703 1 91.5 639 HIS B N 1
ATOM 11453 C CA . HIS B 1 639 ? -41.469 0.78 19.266 1 91.5 639 HIS B CA 1
ATOM 11454 C C . HIS B 1 639 ? -40.719 0.018 18.172 1 91.5 639 HIS B C 1
ATOM 11456 O O . HIS B 1 639 ? -39.875 -0.827 18.469 1 91.5 639 HIS B O 1
ATOM 11462 N N . ASN B 1 640 ? -41.094 0.394 16.984 1 92.94 640 ASN B N 1
ATOM 11463 C CA . ASN B 1 640 ? -40.344 -0.127 15.844 1 92.94 640 ASN B CA 1
ATOM 11464 C C . ASN B 1 640 ? -39.094 0.721 15.547 1 92.94 640 ASN B C 1
ATOM 11466 O O . ASN B 1 640 ? -39.219 1.876 15.133 1 92.94 640 ASN B O 1
ATOM 11470 N N . GLU B 1 641 ? -37.938 0.1 15.664 1 91.06 641 GLU B N 1
ATOM 11471 C CA . GLU B 1 641 ? -36.688 0.84 15.531 1 91.06 641 GLU B CA 1
ATOM 11472 C C . GLU B 1 641 ? -36.531 1.414 14.125 1 91.06 641 GLU B C 1
ATOM 11474 O O . GLU B 1 641 ? -35.938 2.486 13.953 1 91.06 641 GLU B O 1
ATOM 11479 N N . ASP B 1 642 ? -37.062 0.748 13.141 1 91.06 642 ASP B N 1
ATOM 11480 C CA . ASP B 1 642 ? -37.031 1.271 11.781 1 91.06 642 ASP B CA 1
ATOM 11481 C C . ASP B 1 642 ? -37.844 2.545 11.641 1 91.06 642 ASP B C 1
ATOM 11483 O O . ASP B 1 642 ? -37.438 3.492 10.969 1 91.06 642 ASP B O 1
ATOM 11487 N N . HIS B 1 643 ? -39.062 2.479 12.281 1 94.5 643 HIS B N 1
ATOM 11488 C CA . HIS B 1 643 ? -39.906 3.66 12.25 1 94.5 643 HIS B CA 1
ATOM 11489 C C . HIS B 1 643 ? -39.281 4.816 13.016 1 94.5 643 HIS B C 1
ATOM 11491 O O . HIS B 1 643 ? -39.312 5.961 12.555 1 94.5 643 HIS B O 1
ATOM 11497 N N . ARG B 1 644 ? -38.656 4.527 14.086 1 93.62 644 ARG B N 1
ATOM 11498 C CA . ARG B 1 644 ? -37.938 5.535 14.875 1 93.62 644 ARG B CA 1
ATOM 11499 C C . ARG B 1 644 ? -36.781 6.152 14.078 1 93.62 644 ARG B C 1
ATOM 11501 O O . ARG B 1 644 ? -36.531 7.355 14.172 1 93.62 644 ARG B O 1
ATOM 11508 N N . GLY B 1 645 ? -36.094 5.281 13.367 1 93.94 645 GLY B N 1
ATOM 11509 C CA . GLY B 1 645 ? -35.031 5.754 12.508 1 93.94 645 GLY B CA 1
ATOM 11510 C C . GLY B 1 645 ? -35.5 6.738 11.453 1 93.94 645 GLY B C 1
ATOM 11511 O O . GLY B 1 645 ? -34.781 7.699 11.141 1 93.94 645 GLY B O 1
ATOM 11512 N N . LEU B 1 646 ? -36.656 6.488 10.922 1 94.44 646 LEU B N 1
ATOM 11513 C CA . LEU B 1 646 ? -37.25 7.41 9.953 1 94.44 646 LEU B CA 1
ATOM 11514 C C . LEU B 1 646 ? -37.531 8.766 10.586 1 94.44 646 LEU B C 1
ATOM 11516 O O . LEU B 1 646 ? -37.281 9.805 9.961 1 94.44 646 LEU B O 1
ATOM 11520 N N . VAL B 1 647 ? -37.969 8.734 11.828 1 95.38 647 VAL B N 1
ATOM 11521 C CA . VAL B 1 647 ? -38.281 9.977 12.539 1 95.38 647 VAL B CA 1
ATOM 11522 C C . VAL B 1 647 ? -36.969 10.75 12.781 1 95.38 647 VAL B C 1
ATOM 11524 O O . VAL B 1 647 ? -36.938 11.977 12.625 1 95.38 647 VAL B O 1
ATOM 11527 N N . ARG B 1 648 ? -35.906 10.055 13.164 1 95.31 648 ARG B N 1
ATOM 11528 C CA . ARG B 1 648 ? -34.625 10.703 13.359 1 95.31 648 ARG B CA 1
ATOM 11529 C C . ARG B 1 648 ? -34.125 11.352 12.062 1 95.31 648 ARG B C 1
ATOM 11531 O O . ARG B 1 648 ? -33.562 12.438 12.086 1 95.31 648 ARG B O 1
ATOM 11538 N N . GLY B 1 649 ? -34.375 10.656 10.953 1 94.19 649 GLY B N 1
ATOM 11539 C CA . GLY B 1 649 ? -34.031 11.195 9.648 1 94.19 649 GLY B CA 1
ATOM 11540 C C . GLY B 1 649 ? -34.75 12.484 9.312 1 94.19 649 GLY B C 1
ATOM 11541 O O . GLY B 1 649 ? -34.156 13.438 8.828 1 94.19 649 GLY B O 1
ATOM 11542 N N . ILE B 1 650 ? -36.031 12.5 9.617 1 94.81 650 ILE B N 1
ATOM 11543 C CA . ILE B 1 650 ? -36.812 13.695 9.352 1 94.81 650 ILE B CA 1
ATOM 11544 C C . ILE B 1 650 ? -36.438 14.805 10.328 1 94.81 650 ILE B C 1
ATOM 11546 O O . ILE B 1 650 ? -36.375 15.984 9.953 1 94.81 650 ILE B O 1
ATOM 11550 N N . ALA B 1 651 ? -36.188 14.422 11.547 1 96.5 651 ALA B N 1
ATOM 11551 C CA . ALA B 1 651 ? -35.844 15.398 12.578 1 96.5 651 ALA B CA 1
ATOM 11552 C C . ALA B 1 651 ? -34.562 16.141 12.219 1 96.5 651 ALA B C 1
ATOM 11554 O O . ALA B 1 651 ? -34.469 17.375 12.312 1 96.5 651 ALA B O 1
ATOM 11555 N N . ILE B 1 652 ? -33.5 15.43 11.781 1 97.19 652 ILE B N 1
ATOM 11556 C CA . ILE B 1 652 ? -32.219 16.062 11.477 1 97.19 652 ILE B CA 1
ATOM 11557 C C . ILE B 1 652 ? -32.375 17.016 10.289 1 97.19 652 ILE B C 1
ATOM 11559 O O . ILE B 1 652 ? -31.797 18.094 10.273 1 97.19 652 ILE B O 1
ATOM 11563 N N . VAL B 1 653 ? -33.125 16.641 9.305 1 96.19 653 VAL B N 1
ATOM 11564 C CA . VAL B 1 653 ? -33.344 17.5 8.148 1 96.19 653 VAL B CA 1
ATOM 11565 C C . VAL B 1 653 ? -34.125 18.734 8.578 1 96.19 653 VAL B C 1
ATOM 11567 O O . VAL B 1 653 ? -33.875 19.844 8.094 1 96.19 653 VAL B O 1
ATOM 11570 N N . SER B 1 654 ? -35.094 18.5 9.438 1 96 654 SER B N 1
ATOM 11571 C CA . SER B 1 654 ? -35.906 19.609 9.961 1 96 654 SER B CA 1
ATOM 11572 C C . SER B 1 654 ? -35.031 20.641 10.664 1 96 654 SER B C 1
ATOM 11574 O O . SER B 1 654 ? -35.281 21.844 10.586 1 96 654 SER B O 1
ATOM 11576 N N . THR B 1 655 ? -34 20.141 11.391 1 97.31 655 THR B N 1
ATOM 11577 C CA . THR B 1 655 ? -33.094 21.078 12.062 1 97.31 655 THR B CA 1
ATOM 11578 C C . THR B 1 655 ? -32.25 21.828 11.047 1 97.31 655 THR B C 1
ATOM 11580 O O . THR B 1 655 ? -31.891 22.984 11.266 1 97.31 655 THR B O 1
ATOM 11583 N N . ASP B 1 656 ? -31.922 21.188 9.938 1 95.69 656 ASP B N 1
ATOM 11584 C CA . ASP B 1 656 ? -31.156 21.812 8.867 1 95.69 656 ASP B CA 1
ATOM 11585 C C . ASP B 1 656 ? -31.922 23 8.273 1 95.69 656 ASP B C 1
ATOM 11587 O O . ASP B 1 656 ? -31.328 23.969 7.812 1 95.69 656 ASP B O 1
ATOM 11591 N N . PHE B 1 657 ? -33.312 22.938 8.352 1 95.94 657 PHE B N 1
ATOM 11592 C CA . PHE B 1 657 ? -34.188 23.953 7.816 1 95.94 657 PHE B CA 1
ATOM 11593 C C . PHE B 1 657 ? -34.562 24.984 8.883 1 95.94 657 PHE B C 1
ATOM 11595 O O . PHE B 1 657 ? -35.219 25.984 8.602 1 95.94 657 PHE B O 1
ATOM 11602 N N . ALA B 1 658 ? -34.062 24.797 10.07 1 95.31 658 ALA B N 1
ATOM 11603 C CA . ALA B 1 658 ? -34.5 25.594 11.203 1 95.31 658 ALA B CA 1
ATOM 11604 C C . ALA B 1 658 ? -34.219 27.062 10.992 1 95.31 658 ALA B C 1
ATOM 11606 O O . ALA B 1 658 ? -34.938 27.938 11.461 1 95.31 658 ALA B O 1
ATOM 11607 N N . GLY B 1 659 ? -33.125 27.344 10.281 1 93.56 659 GLY B N 1
ATOM 11608 C CA . GLY B 1 659 ? -32.781 28.734 9.984 1 93.56 659 GLY B CA 1
ATOM 11609 C C . GLY B 1 659 ? -33.844 29.438 9.148 1 93.56 659 GLY B C 1
ATOM 11610 O O . GLY B 1 659 ? -33.969 30.656 9.211 1 93.56 659 GLY B O 1
ATOM 11611 N N . PHE B 1 660 ? -34.625 28.688 8.461 1 92.81 660 PHE B N 1
ATOM 11612 C CA . PHE B 1 660 ? -35.625 29.25 7.57 1 92.81 660 PHE B CA 1
ATOM 11613 C C . PHE B 1 660 ? -36.969 29.359 8.281 1 92.81 660 PHE B C 1
ATOM 11615 O O . PHE B 1 660 ? -37.969 29.781 7.68 1 92.81 660 PHE B O 1
ATOM 11622 N N . ALA B 1 661 ? -37 28.906 9.469 1 94.56 661 ALA B N 1
ATOM 11623 C CA . ALA B 1 661 ? -38.219 29 10.281 1 94.56 661 ALA B CA 1
ATOM 11624 C C . ALA B 1 661 ? -38.031 29.969 11.438 1 94.56 661 ALA B C 1
ATOM 11626 O O . ALA B 1 661 ? -38.719 29.891 12.453 1 94.56 661 ALA B O 1
ATOM 11627 N N . LYS B 1 662 ? -37.062 30.844 11.312 1 94.62 662 LYS B N 1
ATOM 11628 C CA . LYS B 1 662 ? -36.812 31.922 12.266 1 94.62 662 LYS B CA 1
ATOM 11629 C C . LYS B 1 662 ? -37.562 33.188 11.883 1 94.62 662 LYS B C 1
ATOM 11631 O O . LYS B 1 662 ? -38.312 33.188 10.906 1 94.62 662 LYS B O 1
ATOM 11636 N N . PRO B 1 663 ? -37.406 34.281 12.711 1 92.19 663 PRO B N 1
ATOM 11637 C CA . PRO B 1 663 ? -38.094 35.531 12.312 1 92.19 663 PRO B CA 1
ATOM 11638 C C . PRO B 1 663 ? -37.781 35.938 10.883 1 92.19 663 PRO B C 1
ATOM 11640 O O . PRO B 1 663 ? -36.656 35.688 10.406 1 92.19 663 PRO B O 1
ATOM 11643 N N . LEU B 1 664 ? -38.719 36.562 10.234 1 92.31 664 LEU B N 1
ATOM 11644 C CA . LEU B 1 664 ? -38.688 36.781 8.789 1 92.31 664 LEU B CA 1
ATOM 11645 C C . LEU B 1 664 ? -37.438 37.5 8.359 1 92.31 664 LEU B C 1
ATOM 11647 O O . LEU B 1 664 ? -36.844 37.188 7.324 1 92.31 664 LEU B O 1
ATOM 11651 N N . GLU B 1 665 ? -37 38.438 9.172 1 87.81 665 GLU B N 1
ATOM 11652 C CA . GLU B 1 665 ? -35.781 39.156 8.836 1 87.81 665 GLU B CA 1
ATOM 11653 C C . GLU B 1 665 ? -34.562 38.219 8.789 1 87.81 665 GLU B C 1
ATOM 11655 O O . GLU B 1 665 ? -33.75 38.312 7.875 1 87.81 665 GLU B O 1
ATOM 11660 N N . HIS B 1 666 ? -34.438 37.406 9.758 1 90.88 666 HIS B N 1
ATOM 11661 C CA . HIS B 1 666 ? -33.375 36.438 9.805 1 90.88 666 HIS B CA 1
ATOM 11662 C C . HIS B 1 666 ? -33.438 35.469 8.641 1 90.88 666 HIS B C 1
ATOM 11664 O O . HIS B 1 666 ? -32.438 35.156 8.016 1 90.88 666 HIS B O 1
ATOM 11670 N N . THR B 1 667 ? -34.656 34.969 8.344 1 92.56 667 THR B N 1
ATOM 11671 C CA . THR B 1 667 ? -34.875 34.031 7.262 1 92.56 667 THR B CA 1
ATOM 11672 C C . THR B 1 667 ? -34.5 34.625 5.918 1 92.56 667 THR B C 1
ATOM 11674 O O . THR B 1 667 ? -33.875 33.969 5.094 1 92.56 667 THR B O 1
ATOM 11677 N N . TYR B 1 668 ? -34.844 35.844 5.781 1 91.19 668 TYR B N 1
ATOM 11678 C CA . TYR B 1 668 ? -34.531 36.562 4.555 1 91.19 668 TYR B CA 1
ATOM 11679 C C . TYR B 1 668 ? -33.031 36.656 4.367 1 91.19 668 TYR B C 1
ATOM 11681 O O . TYR B 1 668 ? -32.5 36.281 3.316 1 91.19 668 TYR B O 1
ATOM 11689 N N . ASN B 1 669 ? -32.312 37.031 5.391 1 89.75 669 ASN B N 1
ATOM 11690 C CA . ASN B 1 669 ? -30.859 37.219 5.336 1 89.75 669 ASN B CA 1
ATOM 11691 C C . ASN B 1 669 ? -30.156 35.875 5.141 1 89.75 669 ASN B C 1
ATOM 11693 O O . ASN B 1 669 ? -29.156 35.781 4.418 1 89.75 669 ASN B O 1
ATOM 11697 N N . LEU B 1 670 ? -30.625 34.938 5.785 1 92.31 670 LEU B N 1
ATOM 11698 C CA . LEU B 1 670 ? -30.031 33.594 5.707 1 92.31 670 LEU B CA 1
ATOM 11699 C C . LEU B 1 670 ? -30.156 33.031 4.297 1 92.31 670 LEU B C 1
ATOM 11701 O O . LEU B 1 670 ? -29.234 32.375 3.801 1 92.31 670 LEU B O 1
ATOM 11705 N N . SER B 1 671 ? -31.281 33.219 3.648 1 93.25 671 SER B N 1
ATOM 11706 C CA . SER B 1 671 ? -31.484 32.719 2.291 1 93.25 671 SER B CA 1
ATOM 11707 C C . SER B 1 671 ? -30.5 33.375 1.315 1 93.25 671 SER B C 1
ATOM 11709 O O . SER B 1 671 ? -29.953 32.688 0.452 1 93.25 671 SER B O 1
ATOM 11711 N N . TYR B 1 672 ? -30.328 34.562 1.515 1 91.38 672 TYR B N 1
ATOM 11712 C CA . TYR B 1 672 ? -29.406 35.25 0.616 1 91.38 672 TYR B CA 1
ATOM 11713 C C . TYR B 1 672 ? -27.953 34.844 0.902 1 91.38 672 TYR B C 1
ATOM 11715 O O . TYR B 1 672 ? -27.125 34.812 -0.006 1 91.38 672 TYR B O 1
ATOM 11723 N N . ALA B 1 673 ? -27.672 34.562 2.172 1 92.75 673 ALA B N 1
ATOM 11724 C CA . ALA B 1 673 ? -26.359 34 2.5 1 92.75 673 ALA B CA 1
ATOM 11725 C C . ALA B 1 673 ? -26.141 32.656 1.809 1 92.75 673 ALA B C 1
ATOM 11727 O O . ALA B 1 673 ? -25.047 32.375 1.329 1 92.75 673 ALA B O 1
ATOM 11728 N N . LEU B 1 674 ? -27.141 31.875 1.756 1 94 674 LEU B N 1
ATOM 11729 C CA . LEU B 1 674 ? -27.062 30.578 1.08 1 94 674 LEU B CA 1
ATOM 11730 C C . LEU B 1 674 ? -26.797 30.766 -0.41 1 94 674 LEU B C 1
ATOM 11732 O O . LEU B 1 674 ? -25.953 30.078 -0.98 1 94 674 LEU B O 1
ATOM 11736 N N . TYR B 1 675 ? -27.5 31.719 -1.024 1 93.94 675 TYR B N 1
ATOM 11737 C CA . TYR B 1 675 ? -27.328 31.938 -2.457 1 93.94 675 TYR B CA 1
ATOM 11738 C C . TYR B 1 675 ? -25.969 32.562 -2.754 1 93.94 675 TYR B C 1
ATOM 11740 O O . TYR B 1 675 ? -25.391 32.312 -3.814 1 93.94 675 TYR B O 1
ATOM 11748 N N . ALA B 1 676 ? -25.531 33.312 -1.786 1 92.94 676 ALA B N 1
ATOM 11749 C CA . ALA B 1 676 ? -24.172 33.812 -1.966 1 92.94 676 ALA B CA 1
ATOM 11750 C C . ALA B 1 676 ? -23.188 32.656 -2.098 1 92.94 676 ALA B C 1
ATOM 11752 O O . ALA B 1 676 ? -22.234 32.75 -2.887 1 92.94 676 ALA B O 1
ATOM 11753 N N . GLU B 1 677 ? -23.328 31.672 -1.315 1 93.38 677 GLU B N 1
ATOM 11754 C CA . GLU B 1 677 ? -22.484 30.469 -1.405 1 93.38 677 GLU B CA 1
ATOM 11755 C C . GLU B 1 677 ? -22.688 29.766 -2.738 1 93.38 677 GLU B C 1
ATOM 11757 O O . GLU B 1 677 ? -21.734 29.281 -3.344 1 93.38 677 GLU B O 1
ATOM 11762 N N . TYR B 1 678 ? -23.969 29.703 -3.197 1 94.5 678 TYR B N 1
ATOM 11763 C CA . TYR B 1 678 ? -24.281 29.078 -4.48 1 94.5 678 TYR B CA 1
ATOM 11764 C C . TYR B 1 678 ? -23.609 29.828 -5.625 1 94.5 678 TYR B C 1
ATOM 11766 O O . TYR B 1 678 ? -23.016 29.203 -6.516 1 94.5 678 TYR B O 1
ATOM 11774 N N . PHE B 1 679 ? -23.703 31.094 -5.504 1 94.06 679 PHE B N 1
ATOM 11775 C CA . PHE B 1 679 ? -23.141 31.891 -6.586 1 94.06 679 PHE B CA 1
ATOM 11776 C C . PHE B 1 679 ? -21.625 31.828 -6.594 1 94.06 679 PHE B C 1
ATOM 11778 O O . PHE B 1 679 ? -21 31.875 -7.656 1 94.06 679 PHE B O 1
ATOM 11785 N N . ALA B 1 680 ? -21.078 31.75 -5.41 1 93.56 680 ALA B N 1
ATOM 11786 C CA . ALA B 1 680 ? -19.625 31.547 -5.336 1 93.56 680 ALA B CA 1
ATOM 11787 C C . ALA B 1 680 ? -19.219 30.25 -6.02 1 93.56 680 ALA B C 1
ATOM 11789 O O . ALA B 1 680 ? -18.203 30.188 -6.699 1 93.56 680 ALA B O 1
ATOM 11790 N N . GLU B 1 681 ? -19.938 29.234 -5.797 1 94.44 681 GLU B N 1
ATOM 11791 C CA . GLU B 1 681 ? -19.688 27.969 -6.477 1 94.44 681 GLU B CA 1
ATOM 11792 C C . GLU B 1 681 ? -19.859 28.109 -7.988 1 94.44 681 GLU B C 1
ATOM 11794 O O . GLU B 1 681 ? -19.062 27.562 -8.758 1 94.44 681 GLU B O 1
ATOM 11799 N N . GLY B 1 682 ? -20.953 28.812 -8.398 1 95.19 682 GLY B N 1
ATOM 11800 C CA . GLY B 1 682 ? -21.172 29.047 -9.812 1 95.19 682 GLY B CA 1
ATOM 11801 C C . GLY B 1 682 ? -20 29.734 -10.492 1 95.19 682 GLY B C 1
ATOM 11802 O O . GLY B 1 682 ? -19.656 29.406 -11.633 1 95.19 682 GLY B O 1
ATOM 11803 N N . GLU B 1 683 ? -19.422 30.656 -9.758 1 94.25 683 GLU B N 1
ATOM 11804 C CA . GLU B 1 683 ? -18.25 31.359 -10.297 1 94.25 683 GLU B CA 1
ATOM 11805 C C . GLU B 1 683 ? -17.078 30.391 -10.516 1 94.25 683 GLU B C 1
ATOM 11807 O O . GLU B 1 683 ? -16.344 30.531 -11.484 1 94.25 683 GLU B O 1
ATOM 11812 N N . LYS B 1 684 ? -16.891 29.5 -9.625 1 93.62 684 LYS B N 1
ATOM 11813 C CA . LYS B 1 684 ? -15.836 28.5 -9.781 1 93.62 684 LYS B CA 1
ATOM 11814 C C . LYS B 1 684 ? -16.078 27.641 -11.016 1 93.62 684 LYS B C 1
ATOM 11816 O O . LYS B 1 684 ? -15.133 27.25 -11.695 1 93.62 684 LYS B O 1
ATOM 11821 N N . ILE B 1 685 ? -17.359 27.312 -11.297 1 94 685 ILE B N 1
ATOM 11822 C CA . ILE B 1 685 ? -17.719 26.516 -12.461 1 94 685 ILE B CA 1
ATOM 11823 C C . ILE B 1 685 ? -17.422 27.297 -13.742 1 94 685 ILE B C 1
ATOM 11825 O O . ILE B 1 685 ? -16.922 26.719 -14.719 1 94 685 ILE B O 1
ATOM 11829 N N . LYS B 1 686 ? -17.719 28.594 -13.609 1 93.06 686 LYS B N 1
ATOM 11830 C CA . LYS B 1 686 ? -17.422 29.453 -14.758 1 93.06 686 LYS B CA 1
ATOM 11831 C C . LYS B 1 686 ? -15.93 29.516 -15.031 1 93.06 686 LYS B C 1
ATOM 11833 O O . LYS B 1 686 ? -15.5 29.547 -16.188 1 93.06 686 LYS B O 1
ATOM 11838 N N . GLU B 1 687 ? -15.148 29.531 -13.984 1 92.5 687 GLU B N 1
ATOM 11839 C CA . GLU B 1 687 ? -13.695 29.547 -14.109 1 92.5 687 GLU B CA 1
ATOM 11840 C C . GLU B 1 687 ? -13.18 28.297 -14.797 1 92.5 687 GLU B C 1
ATOM 11842 O O . GLU B 1 687 ? -12.109 28.312 -15.414 1 92.5 687 GLU B O 1
ATOM 11847 N N . LEU B 1 688 ? -13.906 27.188 -14.711 1 91.25 688 LEU B N 1
ATOM 11848 C CA . LEU B 1 688 ? -13.539 25.938 -15.359 1 91.25 688 LEU B CA 1
ATOM 11849 C C . LEU B 1 688 ? -13.992 25.938 -16.812 1 91.25 688 LEU B C 1
ATOM 11851 O O . LEU B 1 688 ? -13.742 24.969 -17.547 1 91.25 688 LEU B O 1
ATOM 11855 N N . GLY B 1 689 ? -14.703 26.969 -17.281 1 90.69 689 GLY B N 1
ATOM 11856 C CA . GLY B 1 689 ? -15.172 27.078 -18.656 1 90.69 689 GLY B CA 1
ATOM 11857 C C . GLY B 1 689 ? -16.531 26.453 -18.875 1 90.69 689 GLY B C 1
ATOM 11858 O O . GLY B 1 689 ? -16.922 26.172 -20.016 1 90.69 689 GLY B O 1
ATOM 11859 N N . LEU B 1 690 ? -17.203 26.125 -17.781 1 94.06 690 LEU B N 1
ATOM 11860 C CA . LEU B 1 690 ? -18.516 25.484 -17.859 1 94.06 690 LEU B CA 1
ATOM 11861 C C . LEU B 1 690 ? -19.609 26.469 -17.469 1 94.06 690 LEU B C 1
ATOM 11863 O O . LEU B 1 690 ? -19.344 27.5 -16.859 1 94.06 690 LEU B O 1
ATOM 11867 N N . LYS B 1 691 ? -20.766 26.188 -17.891 1 92.75 691 LYS B N 1
ATOM 11868 C CA . LYS B 1 691 ? -21.922 26.984 -17.484 1 92.75 691 LYS B CA 1
ATOM 11869 C C . LYS B 1 691 ? -22.578 26.422 -16.234 1 92.75 691 LYS B C 1
ATOM 11871 O O . LYS B 1 691 ? -22.969 25.25 -16.203 1 92.75 691 LYS B O 1
ATOM 11876 N N . PRO B 1 692 ? -22.625 27.188 -15.195 1 94.44 692 PRO B N 1
ATOM 11877 C CA . PRO B 1 692 ? -23.25 26.688 -13.984 1 94.44 692 PRO B CA 1
ATOM 11878 C C . PRO B 1 692 ? -24.766 26.5 -14.133 1 94.44 692 PRO B C 1
ATOM 11880 O O . PRO B 1 692 ? -25.391 27.188 -14.945 1 94.44 692 PRO B O 1
ATOM 11883 N N . PRO B 1 693 ? -25.359 25.578 -13.469 1 93.56 693 PRO B N 1
ATOM 11884 C CA . PRO B 1 693 ? -26.812 25.5 -13.422 1 93.56 693 PRO B CA 1
ATOM 11885 C C . PRO B 1 693 ? -27.453 26.812 -12.961 1 93.56 693 PRO B C 1
ATOM 11887 O O . PRO B 1 693 ? -26.812 27.594 -12.242 1 93.56 693 PRO B O 1
ATOM 11890 N N . PRO B 1 694 ? -28.625 27.047 -13.281 1 91.75 694 PRO B N 1
ATOM 11891 C CA . PRO B 1 694 ? -29.266 28.328 -13 1 91.75 694 PRO B CA 1
ATOM 11892 C C . PRO B 1 694 ? -29.266 28.672 -11.516 1 91.75 694 PRO B C 1
ATOM 11894 O O . PRO B 1 694 ? -29.031 29.828 -11.148 1 91.75 694 PRO B O 1
ATOM 11897 N N . ILE B 1 695 ? -29.453 27.797 -10.648 1 92.44 695 ILE B N 1
ATOM 11898 C CA . ILE B 1 695 ? -29.531 28.062 -9.219 1 92.44 695 ILE B CA 1
ATOM 11899 C C . ILE B 1 695 ? -28.188 28.562 -8.695 1 92.44 695 ILE B C 1
ATOM 11901 O O . ILE B 1 695 ? -28.125 29.281 -7.699 1 92.44 695 ILE B O 1
ATOM 11905 N N . LEU B 1 696 ? -27.047 28.234 -9.398 1 94.56 696 LEU B N 1
ATOM 11906 C CA . LEU B 1 696 ? -25.703 28.609 -8.984 1 94.56 696 LEU B CA 1
ATOM 11907 C C . LEU B 1 696 ? -25.219 29.828 -9.766 1 94.56 696 LEU B C 1
ATOM 11909 O O . LEU B 1 696 ? -24.109 30.312 -9.531 1 94.56 696 LEU B O 1
ATOM 11913 N N . ASP B 1 697 ? -26.047 30.312 -10.727 1 92.62 697 ASP B N 1
ATOM 11914 C CA . ASP B 1 697 ? -25.641 31.391 -11.609 1 92.62 697 ASP B CA 1
ATOM 11915 C C . ASP B 1 697 ? -26.109 32.75 -11.07 1 92.62 697 ASP B C 1
ATOM 11917 O O . ASP B 1 697 ? -27.312 33 -10.922 1 92.62 697 ASP B O 1
ATOM 11921 N N . ASN B 1 698 ? -25.219 33.562 -10.789 1 90.12 698 ASN B N 1
ATOM 11922 C CA . ASN B 1 698 ? -25.516 34.875 -10.234 1 90.12 698 ASN B CA 1
ATOM 11923 C C . ASN B 1 698 ? -26.344 35.719 -11.195 1 90.12 698 ASN B C 1
ATOM 11925 O O . ASN B 1 698 ? -27.016 36.656 -10.789 1 90.12 698 ASN B O 1
ATOM 11929 N N . ASP B 1 699 ? -26.375 35.344 -12.422 1 87.25 699 ASP B N 1
ATOM 11930 C CA . ASP B 1 699 ? -27.172 36.062 -13.43 1 87.25 699 ASP B CA 1
ATOM 11931 C C . ASP B 1 699 ? -28.656 35.906 -13.164 1 87.25 699 ASP B C 1
ATOM 11933 O O . ASP B 1 699 ? -29.469 36.688 -13.664 1 87.25 699 ASP B O 1
ATOM 11937 N N . THR B 1 700 ? -29.016 34.906 -12.414 1 89.44 700 THR B N 1
ATOM 11938 C CA . THR B 1 700 ? -30.422 34.625 -12.133 1 89.44 700 THR B CA 1
ATOM 11939 C C . THR B 1 700 ? -30.781 35.094 -10.719 1 89.44 700 THR B C 1
ATOM 11941 O O . THR B 1 700 ? -31.688 34.531 -10.094 1 89.44 700 THR B O 1
ATOM 11944 N N . TYR B 1 701 ? -30.094 36.062 -10.18 1 88.25 701 TYR B N 1
ATOM 11945 C CA . TYR B 1 701 ? -30.266 36.594 -8.836 1 88.25 701 TYR B CA 1
ATOM 11946 C C . TYR B 1 701 ? -31.703 37 -8.586 1 88.25 701 TYR B C 1
ATOM 11948 O O . TYR B 1 701 ? -32.219 36.844 -7.477 1 88.25 701 TYR B O 1
ATOM 11956 N N . ASN B 1 702 ? -32.406 37.438 -9.57 1 86.62 702 ASN B N 1
ATOM 11957 C CA . ASN B 1 702 ? -33.75 37.969 -9.453 1 86.62 702 ASN B CA 1
ATOM 11958 C C . ASN B 1 702 ? -34.781 36.844 -9.203 1 86.62 702 ASN B C 1
ATOM 11960 O O . ASN B 1 702 ? -35.875 37.094 -8.758 1 86.62 702 ASN B O 1
ATOM 11964 N N . GLU B 1 703 ? -34.344 35.656 -9.391 1 91.44 703 GLU B N 1
ATOM 11965 C CA . GLU B 1 703 ? -35.25 34.531 -9.258 1 91.44 703 GLU B CA 1
ATOM 11966 C C . GLU B 1 703 ? -35.219 33.938 -7.848 1 91.44 703 GLU B C 1
ATOM 11968 O O . GLU B 1 703 ? -35.969 33.031 -7.527 1 91.44 703 GLU B O 1
ATOM 11973 N N . ILE B 1 704 ? -34.438 34.5 -6.91 1 92.06 704 ILE B N 1
ATOM 11974 C CA . ILE B 1 704 ? -34.219 33.969 -5.574 1 92.06 704 ILE B CA 1
ATOM 11975 C C . ILE B 1 704 ? -35.531 33.906 -4.828 1 92.06 704 ILE B C 1
ATOM 11977 O O . ILE B 1 704 ? -35.875 32.844 -4.273 1 92.06 704 ILE B O 1
ATOM 11981 N N . PRO B 1 705 ? -36.375 34.969 -4.84 1 92.88 705 PRO B N 1
ATOM 11982 C CA . PRO B 1 705 ? -37.656 34.875 -4.094 1 92.88 705 PRO B CA 1
ATOM 11983 C C . PRO B 1 705 ? -38.562 33.781 -4.605 1 92.88 705 PRO B C 1
ATOM 11985 O O . PRO B 1 705 ? -39.188 33.062 -3.812 1 92.88 705 PRO B O 1
ATOM 11988 N N . THR B 1 706 ? -38.594 33.625 -5.914 1 93.94 706 THR B N 1
ATOM 11989 C CA . THR B 1 706 ? -39.438 32.594 -6.504 1 93.94 706 THR B CA 1
ATOM 11990 C C . THR B 1 706 ? -38.906 31.203 -6.125 1 93.94 706 THR B C 1
ATOM 11992 O O . THR B 1 706 ? -39.688 30.297 -5.805 1 93.94 706 THR B O 1
ATOM 11995 N N . ARG B 1 707 ? -37.656 31.031 -6.156 1 94.38 707 ARG B N 1
ATOM 11996 C CA . ARG B 1 707 ? -37.031 29.766 -5.809 1 94.38 707 ARG B CA 1
ATOM 11997 C C . ARG B 1 707 ? -37.25 29.438 -4.336 1 94.38 707 ARG B C 1
ATOM 11999 O O . ARG B 1 707 ? -37.469 28.281 -3.979 1 94.38 707 ARG B O 1
ATOM 12006 N N . GLU B 1 708 ? -37.031 30.453 -3.508 1 95.19 708 GLU B N 1
ATOM 12007 C CA . GLU B 1 708 ? -37.25 30.25 -2.078 1 95.19 708 GLU B CA 1
ATOM 12008 C C . GLU B 1 708 ? -38.688 29.891 -1.771 1 95.19 708 GLU B C 1
ATOM 12010 O O . GLU B 1 708 ? -38.969 29.062 -0.889 1 95.19 708 GLU B O 1
ATOM 12015 N N . ALA B 1 709 ? -39.656 30.531 -2.461 1 95.56 709 ALA B N 1
ATOM 12016 C CA . ALA B 1 709 ? -41.062 30.172 -2.289 1 95.56 709 ALA B CA 1
ATOM 12017 C C . ALA B 1 709 ? -41.312 28.719 -2.666 1 95.56 709 ALA B C 1
ATOM 12019 O O . ALA B 1 709 ? -42.031 28.016 -1.959 1 95.56 709 ALA B O 1
ATOM 12020 N N . THR B 1 710 ? -40.75 28.359 -3.752 1 95.06 710 THR B N 1
ATOM 12021 C CA . THR B 1 710 ? -40.906 26.984 -4.219 1 95.06 710 THR B CA 1
ATOM 12022 C C . THR B 1 710 ? -40.281 26.016 -3.246 1 95.06 710 THR B C 1
ATOM 12024 O O . THR B 1 710 ? -40.844 24.969 -2.924 1 95.06 710 THR B O 1
ATOM 12027 N N . PHE B 1 711 ? -39.062 26.359 -2.834 1 94 711 PHE B N 1
ATOM 12028 C CA . PHE B 1 711 ? -38.375 25.516 -1.881 1 94 711 PHE B CA 1
ATOM 12029 C C . PHE B 1 711 ? -39.156 25.375 -0.587 1 94 711 PHE B C 1
ATOM 12031 O O . PHE B 1 711 ? -39.281 24.266 -0.047 1 94 711 PHE B O 1
ATOM 12038 N N . CYS B 1 712 ? -39.625 26.438 -0.102 1 95.75 712 CYS B N 1
ATOM 12039 C CA . CYS B 1 712 ? -40.375 26.453 1.136 1 95.75 712 CYS B CA 1
ATOM 12040 C C . CYS B 1 712 ? -41.656 25.594 1.006 1 95.75 712 CYS B C 1
ATOM 12042 O O . CYS B 1 712 ? -41.938 24.781 1.882 1 95.75 712 CYS B O 1
ATOM 12044 N N . SER B 1 713 ? -42.312 25.75 -0.07 1 95.75 713 SER B N 1
ATOM 12045 C CA . SER B 1 713 ? -43.594 25.078 -0.265 1 95.75 713 SER B CA 1
ATOM 12046 C C . SER B 1 713 ? -43.406 23.594 -0.559 1 95.75 713 SER B C 1
ATOM 12048 O O . SER B 1 713 ? -44.156 22.75 -0.094 1 95.75 713 SER B O 1
ATOM 12050 N N . ALA B 1 714 ? -42.375 23.281 -1.294 1 93.56 714 ALA B N 1
ATOM 12051 C CA . ALA B 1 714 ? -42.25 21.922 -1.802 1 93.56 714 ALA B CA 1
ATOM 12052 C C . ALA B 1 714 ? -41.406 21.062 -0.849 1 93.56 714 ALA B C 1
ATOM 12054 O O . ALA B 1 714 ? -41.562 19.844 -0.812 1 93.56 714 ALA B O 1
ATOM 12055 N N . VAL B 1 715 ? -40.562 21.672 -0.093 1 93.44 715 VAL B N 1
ATOM 12056 C CA . VAL B 1 715 ? -39.594 20.875 0.671 1 93.44 715 VAL B CA 1
ATOM 12057 C C . VAL B 1 715 ? -39.75 21.156 2.162 1 93.44 715 VAL B C 1
ATOM 12059 O O . VAL B 1 715 ? -40.031 20.25 2.947 1 93.44 715 VAL B O 1
ATOM 12062 N N . VAL B 1 716 ? -39.688 22.422 2.602 1 95.62 716 VAL B N 1
ATOM 12063 C CA . VAL B 1 716 ? -39.625 22.797 4.012 1 95.62 716 VAL B CA 1
ATOM 12064 C C . VAL B 1 716 ? -40.969 22.5 4.688 1 95.62 716 VAL B C 1
ATOM 12066 O O . VAL B 1 716 ? -41 21.812 5.707 1 95.62 716 VAL B O 1
ATOM 12069 N N . LEU B 1 717 ? -42.062 22.984 4.109 1 96.31 717 LEU B N 1
ATOM 12070 C CA . LEU B 1 717 ? -43.375 22.875 4.738 1 96.31 717 LEU B CA 1
ATOM 12071 C C . LEU B 1 717 ? -43.812 21.422 4.852 1 96.31 717 LEU B C 1
ATOM 12073 O O . LEU B 1 717 ? -44.281 20.984 5.902 1 96.31 717 LEU B O 1
ATOM 12077 N N . PRO B 1 718 ? -43.656 20.641 3.76 1 94.75 718 PRO B N 1
ATOM 12078 C CA . PRO B 1 718 ? -44 19.219 3.908 1 94.75 718 PRO B CA 1
ATOM 12079 C C . PRO B 1 718 ? -43.188 18.547 5.02 1 94.75 718 PRO B C 1
ATOM 12081 O O . PRO B 1 718 ? -43.75 17.688 5.734 1 94.75 718 PRO B O 1
ATOM 12084 N N . CYS B 1 719 ? -41.969 18.875 5.141 1 95.31 719 CYS B N 1
ATOM 12085 C CA . CYS B 1 719 ? -41.125 18.312 6.195 1 95.31 719 CYS B CA 1
ATOM 12086 C C . CYS B 1 719 ? -41.688 18.625 7.574 1 95.31 719 CYS B C 1
ATOM 12088 O O . CYS B 1 719 ? -41.875 17.734 8.398 1 95.31 719 CYS B O 1
ATOM 12090 N N . TYR B 1 720 ? -42 19.922 7.797 1 97 720 TYR B N 1
ATOM 12091 C CA . TYR B 1 720 ? -42.5 20.344 9.102 1 97 720 TYR B CA 1
ATOM 12092 C C . TYR B 1 720 ? -43.906 19.844 9.336 1 97 720 TYR B C 1
ATOM 12094 O O . TYR B 1 720 ? -44.312 19.609 10.477 1 97 720 TYR B O 1
ATOM 12102 N N . GLU B 1 721 ? -44.625 19.625 8.258 1 96 721 GLU B N 1
ATOM 12103 C CA . GLU B 1 721 ? -45.969 19.047 8.391 1 96 721 GLU B CA 1
ATOM 12104 C C . GLU B 1 721 ? -45.938 17.641 8.953 1 96 721 GLU B C 1
ATOM 12106 O O . GLU B 1 721 ? -46.688 17.297 9.867 1 96 721 GLU B O 1
ATOM 12111 N N . ILE B 1 722 ? -45.094 16.891 8.359 1 95.31 722 ILE B N 1
ATOM 12112 C CA . ILE B 1 722 ? -44.938 15.516 8.828 1 95.31 722 ILE B CA 1
ATOM 12113 C C . ILE B 1 722 ? -44.406 15.508 10.258 1 95.31 722 ILE B C 1
ATOM 12115 O O . ILE B 1 722 ? -44.844 14.727 11.094 1 95.31 722 ILE B O 1
ATOM 12119 N N . LEU B 1 723 ? -43.438 16.328 10.492 1 96.56 723 LEU B N 1
ATOM 12120 C CA . LEU B 1 723 ? -42.812 16.391 11.82 1 96.56 723 LEU B CA 1
ATOM 12121 C C . LEU B 1 723 ? -43.844 16.766 12.875 1 96.56 723 LEU B C 1
ATOM 12123 O O . LEU B 1 723 ? -43.906 16.156 13.953 1 96.56 723 LEU B O 1
ATOM 12127 N N . MET B 1 724 ? -44.688 17.766 12.586 1 95.88 724 MET B N 1
ATOM 12128 C CA . MET B 1 724 ? -45.688 18.234 13.555 1 95.88 724 MET B CA 1
ATOM 12129 C C . MET B 1 724 ? -46.719 17.156 13.836 1 95.88 724 MET B C 1
ATOM 12131 O O . MET B 1 724 ? -47.25 17.094 14.945 1 95.88 724 MET B O 1
ATOM 12135 N N . LYS B 1 725 ? -47 16.328 12.875 1 95.31 725 LYS B N 1
ATOM 12136 C CA . LYS B 1 725 ? -47.938 15.219 13.07 1 95.31 725 LYS B CA 1
ATOM 12137 C C . LYS B 1 725 ? -47.375 14.188 14.047 1 95.31 725 LYS B C 1
ATOM 12139 O O . LYS B 1 725 ? -48.094 13.602 14.844 1 95.31 725 LYS B O 1
ATOM 12144 N N . ILE B 1 726 ? -46.156 13.992 14.023 1 95.94 726 ILE B N 1
ATOM 12145 C CA . ILE B 1 726 ? -45.5 12.992 14.859 1 95.94 726 ILE B CA 1
ATOM 12146 C C . ILE B 1 726 ? -45.062 13.625 16.172 1 95.94 726 ILE B C 1
ATOM 12148 O O . ILE B 1 726 ? -45.156 13.008 17.234 1 95.94 726 ILE B O 1
ATOM 12152 N N . LEU B 1 727 ? -44.562 14.828 16.078 1 97.06 727 LEU B N 1
ATOM 12153 C CA . LEU B 1 727 ? -44.094 15.609 17.203 1 97.06 727 LEU B CA 1
ATOM 12154 C C . LEU B 1 727 ? -44.812 16.953 17.281 1 97.06 727 LEU B C 1
ATOM 12156 O O . LEU B 1 727 ? -44.281 17.969 16.844 1 97.06 727 LEU B O 1
ATOM 12160 N N . PRO B 1 728 ? -45.844 17 17.906 1 96.38 728 PRO B N 1
ATOM 12161 C CA . PRO B 1 728 ? -46.781 18.125 17.812 1 96.38 728 PRO B CA 1
ATOM 12162 C C . PRO B 1 728 ? -46.188 19.438 18.312 1 96.38 728 PRO B C 1
ATOM 12164 O O . PRO B 1 728 ? -46.562 20.516 17.859 1 96.38 728 PRO B O 1
ATOM 12167 N N . ASN B 1 729 ? -45.281 19.422 19.219 1 96.88 729 ASN B N 1
ATOM 12168 C CA . ASN B 1 729 ? -44.719 20.656 19.781 1 96.88 729 ASN B CA 1
ATOM 12169 C C . ASN B 1 729 ? -43.781 21.344 18.797 1 96.88 729 ASN B C 1
ATOM 12171 O O . ASN B 1 729 ? -43.156 22.359 19.125 1 96.88 729 ASN B O 1
ATOM 12175 N N . THR B 1 730 ? -43.656 20.859 17.531 1 97.62 730 THR B N 1
ATOM 12176 C CA . THR B 1 730 ? -42.875 21.5 16.484 1 97.62 730 THR B CA 1
ATOM 12177 C C . THR B 1 730 ? -43.75 22.359 15.586 1 97.62 730 THR B C 1
ATOM 12179 O O . THR B 1 730 ? -43.312 22.859 14.555 1 97.62 730 THR B O 1
ATOM 12182 N N . THR B 1 731 ? -44.938 22.578 15.977 1 97.25 731 THR B N 1
ATOM 12183 C CA . THR B 1 731 ? -45.938 23.359 15.234 1 97.25 731 THR B CA 1
ATOM 12184 C C . THR B 1 731 ? -45.406 24.75 14.938 1 97.25 731 THR B C 1
ATOM 12186 O O . THR B 1 731 ? -45.625 25.297 13.844 1 97.25 731 THR B O 1
ATOM 12189 N N . PRO B 1 732 ? -44.625 25.391 15.898 1 96.69 732 PRO B N 1
ATOM 12190 C CA . PRO B 1 732 ? -44.125 26.734 15.602 1 96.69 732 PRO B CA 1
ATOM 12191 C C . PRO B 1 732 ? -43.219 26.75 14.375 1 96.69 732 PRO B C 1
ATOM 12193 O O . PRO B 1 732 ? -43.156 27.734 13.648 1 96.69 732 PRO B O 1
ATOM 12196 N N . LEU B 1 733 ? -42.5 25.672 14.102 1 97.31 733 LEU B N 1
ATOM 12197 C CA . LEU B 1 733 ? -41.625 25.594 12.93 1 97.31 733 LEU B CA 1
ATOM 12198 C C . LEU B 1 733 ? -42.469 25.641 11.648 1 97.31 733 LEU B C 1
ATOM 12200 O O . LEU B 1 733 ? -42.094 26.328 10.688 1 97.31 733 LEU B O 1
ATOM 12204 N N . TYR B 1 734 ? -43.562 24.922 11.664 1 96.62 734 TYR B N 1
ATOM 12205 C CA . TYR B 1 734 ? -44.469 24.906 10.531 1 96.62 734 TYR B CA 1
ATOM 12206 C C . TYR B 1 734 ? -45.094 26.281 10.312 1 96.62 734 TYR B C 1
ATOM 12208 O O . TYR B 1 734 ? -45.125 26.781 9.195 1 96.62 734 TYR B O 1
ATOM 12216 N N . LEU B 1 735 ? -45.531 26.891 11.414 1 96.94 735 LEU B N 1
ATOM 12217 C CA . LEU B 1 735 ? -46.219 28.188 11.336 1 96.94 735 LEU B CA 1
ATOM 12218 C C . LEU B 1 735 ? -45.25 29.266 10.844 1 96.94 735 LEU B C 1
ATOM 12220 O O . LEU B 1 735 ? -45.625 30.094 10 1 96.94 735 LEU B O 1
ATOM 12224 N N . ASN B 1 736 ? -44.094 29.281 11.375 1 96.12 736 ASN B N 1
ATOM 12225 C CA . ASN B 1 736 ? -43.125 30.281 10.953 1 96.12 736 ASN B CA 1
ATOM 12226 C C . ASN B 1 736 ? -42.719 30.094 9.492 1 96.12 736 ASN B C 1
ATOM 12228 O O . ASN B 1 736 ? -42.438 31.062 8.789 1 96.12 736 ASN B O 1
ATOM 12232 N N . SER B 1 737 ? -42.688 28.875 9.031 1 96.31 737 SER B N 1
ATOM 12233 C CA . SER B 1 737 ? -42.375 28.594 7.633 1 96.31 737 SER B CA 1
ATOM 12234 C C . SER B 1 737 ? -43.5 29.031 6.707 1 96.31 737 SER B C 1
ATOM 12236 O O . SER B 1 737 ? -43.25 29.453 5.57 1 96.31 737 SER B O 1
ATOM 12238 N N . THR B 1 738 ? -44.688 28.906 7.227 1 96.44 738 THR B N 1
ATOM 12239 C CA . THR B 1 738 ? -45.812 29.406 6.457 1 96.44 738 THR B CA 1
ATOM 12240 C C . THR B 1 738 ? -45.75 30.922 6.289 1 96.44 738 THR B C 1
ATOM 12242 O O . THR B 1 738 ? -46.062 31.453 5.219 1 96.44 738 THR B O 1
ATOM 12245 N N . LYS B 1 739 ? -45.344 31.609 7.363 1 96 739 LYS B N 1
ATOM 12246 C CA . LYS B 1 739 ? -45.156 33.062 7.273 1 96 739 LYS B CA 1
ATOM 12247 C C . LYS B 1 739 ? -44.031 33.375 6.273 1 96 739 LYS B C 1
ATOM 12249 O O . LYS B 1 739 ? -44.156 34.344 5.527 1 96 739 LYS B O 1
ATOM 12254 N N . ALA B 1 740 ? -43 32.594 6.309 1 95.25 740 ALA B N 1
ATOM 12255 C CA . ALA B 1 740 ? -41.906 32.781 5.375 1 95.25 740 ALA B CA 1
ATOM 12256 C C . ALA B 1 740 ? -42.375 32.594 3.932 1 95.25 740 ALA B C 1
ATOM 12258 O O . ALA B 1 740 ? -41.969 33.344 3.039 1 95.25 740 ALA B O 1
ATOM 12259 N N . LEU B 1 741 ? -43.188 31.547 3.725 1 95.75 741 LEU B N 1
ATOM 12260 C CA . LEU B 1 741 ? -43.719 31.312 2.387 1 95.75 741 LEU B CA 1
ATOM 12261 C C . LEU B 1 741 ? -44.5 32.5 1.898 1 95.75 741 LEU B C 1
ATOM 12263 O O . LEU B 1 741 ? -44.375 32.906 0.741 1 95.75 741 LEU B O 1
ATOM 12267 N N . LYS B 1 742 ? -45.312 33.031 2.76 1 94.5 742 LYS B N 1
ATOM 12268 C CA . LYS B 1 742 ? -46.094 34.219 2.418 1 94.5 742 LYS B CA 1
ATOM 12269 C C . LYS B 1 742 ? -45.188 35.406 2.059 1 94.5 742 LYS B C 1
ATOM 12271 O O . LYS B 1 742 ? -45.438 36.125 1.085 1 94.5 742 LYS B O 1
ATOM 12276 N N . MET B 1 743 ? -44.188 35.562 2.812 1 93.44 743 MET B N 1
ATOM 12277 C CA . MET B 1 743 ? -43.219 36.625 2.547 1 93.44 743 MET B CA 1
ATOM 12278 C C . MET B 1 743 ? -42.594 36.469 1.177 1 93.44 743 MET B C 1
ATOM 12280 O O . MET B 1 743 ? -42.531 37.406 0.382 1 93.44 743 MET B O 1
ATOM 12284 N N . TRP B 1 744 ? -42.125 35.312 0.92 1 94.31 744 TRP B N 1
ATOM 12285 C CA . TRP B 1 744 ? -41.438 35.031 -0.337 1 94.31 744 TRP B CA 1
ATOM 12286 C C . TRP B 1 744 ? -42.375 35.188 -1.522 1 94.31 744 TRP B C 1
ATOM 12288 O O . TRP B 1 744 ? -41.969 35.688 -2.584 1 94.31 744 TRP B O 1
ATOM 12298 N N . THR B 1 745 ? -43.594 34.75 -1.325 1 93.19 745 THR B N 1
ATOM 12299 C CA . THR B 1 745 ? -44.594 34.875 -2.381 1 93.19 745 THR B CA 1
ATOM 12300 C C . THR B 1 745 ? -44.875 36.375 -2.664 1 93.19 745 THR B C 1
ATOM 12302 O O . THR B 1 745 ? -44.969 36.75 -3.824 1 93.19 745 THR B O 1
ATOM 12305 N N . GLN B 1 746 ? -44.875 37.156 -1.661 1 91.88 746 GLN B N 1
ATOM 12306 C CA . GLN B 1 746 ? -45.094 38.594 -1.806 1 91.88 746 GLN B CA 1
ATOM 12307 C C . GLN B 1 746 ? -43.906 39.281 -2.463 1 91.88 746 GLN B C 1
ATOM 12309 O O . GLN B 1 746 ? -44.094 40.188 -3.299 1 91.88 746 GLN B O 1
ATOM 12314 N N . VAL B 1 747 ? -42.781 38.875 -2.07 1 89.25 747 VAL B N 1
ATOM 12315 C CA . VAL B 1 747 ? -41.562 39.438 -2.65 1 89.25 747 VAL B CA 1
ATOM 12316 C C . VAL B 1 747 ? -41.469 39.062 -4.125 1 89.25 747 VAL B C 1
ATOM 12318 O O . VAL B 1 747 ? -41.094 39.875 -4.969 1 89.25 747 VAL B O 1
ATOM 12321 N N . ALA B 1 748 ? -41.781 37.875 -4.387 1 90 748 ALA B N 1
ATOM 12322 C CA . ALA B 1 748 ? -41.719 37.344 -5.754 1 90 748 ALA B CA 1
ATOM 12323 C C . ALA B 1 748 ? -42.719 38.062 -6.652 1 90 748 ALA B C 1
ATOM 12325 O O . ALA B 1 748 ? -42.438 38.344 -7.824 1 90 748 ALA B O 1
ATOM 12326 N N . ASP B 1 749 ? -43.969 38.344 -6.141 1 87 749 ASP B N 1
ATOM 12327 C CA . ASP B 1 749 ? -45.062 39 -6.898 1 87 749 ASP B CA 1
ATOM 12328 C C . ASP B 1 749 ? -44.844 40.5 -6.973 1 87 749 ASP B C 1
ATOM 12330 O O . ASP B 1 749 ? -45.562 41.188 -7.707 1 87 749 ASP B O 1
ATOM 12334 N N . GLY B 1 750 ? -43.938 41.062 -6.34 1 77.69 750 GLY B N 1
ATOM 12335 C CA . GLY B 1 750 ? -43.688 42.5 -6.379 1 77.69 750 GLY B CA 1
ATOM 12336 C C . GLY B 1 750 ? -44.531 43.281 -5.422 1 77.69 750 GLY B C 1
ATOM 12337 O O . GLY B 1 750 ? -44.562 44.531 -5.461 1 77.69 750 GLY B O 1
ATOM 12338 N N . THR B 1 751 ? -45.406 42.75 -4.691 1 69.56 751 THR B N 1
ATOM 12339 C CA . THR B 1 751 ? -46.375 43.438 -3.846 1 69.56 751 THR B CA 1
ATOM 12340 C C . THR B 1 751 ? -45.719 43.875 -2.541 1 69.56 751 THR B C 1
ATOM 12342 O O . THR B 1 751 ? -46.219 44.812 -1.873 1 69.56 751 THR B O 1
ATOM 12345 N N . GLN B 1 752 ? -44.906 43.25 -1.95 1 62.06 752 GLN B N 1
ATOM 12346 C CA . GLN B 1 752 ? -44.156 43.625 -0.755 1 62.06 752 GLN B CA 1
ATOM 12347 C C . GLN B 1 752 ? -42.719 44 -1.101 1 62.06 752 GLN B C 1
ATOM 12349 O O . GLN B 1 752 ? -42.062 43.312 -1.891 1 62.06 752 GLN B O 1
ATOM 12354 N N . THR B 1 753 ? -42.531 45.438 -0.917 1 51.66 753 THR B N 1
ATOM 12355 C CA . THR B 1 753 ? -41.156 45.906 -1.069 1 51.66 753 THR B CA 1
ATOM 12356 C C . THR B 1 753 ? -40.219 45.219 -0.101 1 51.66 753 THR B C 1
ATOM 12358 O O . THR B 1 753 ? -40.625 44.812 0.989 1 51.66 753 THR B O 1
ATOM 12361 N N . VAL B 1 754 ? -39.125 44.812 -0.567 1 53.56 754 VAL B N 1
ATOM 12362 C CA . VAL B 1 754 ? -38 44.125 0.031 1 53.56 754 VAL B CA 1
ATOM 12363 C C . VAL B 1 754 ? -37.719 44.688 1.42 1 53.56 754 VAL B C 1
ATOM 12365 O O . VAL B 1 754 ? -37.781 45.906 1.623 1 53.56 754 VAL B O 1
ATOM 12368 N N . LEU B 1 755 ? -38 44.031 2.406 1 50.12 755 LEU B N 1
ATOM 12369 C CA . LEU B 1 755 ? -37.531 44.531 3.695 1 50.12 755 LEU B CA 1
ATOM 12370 C C . LEU B 1 755 ? -36.188 45.219 3.549 1 50.12 755 LEU B C 1
ATOM 12372 O O . LEU B 1 755 ? -35.281 44.688 2.898 1 50.12 755 LEU B O 1
ATOM 12376 N N . PRO B 1 756 ? -36.188 46.625 3.449 1 41.91 756 PRO B N 1
ATOM 12377 C CA . PRO B 1 756 ? -35.062 47.531 3.121 1 41.91 756 PRO B CA 1
ATOM 12378 C C . PRO B 1 756 ? -33.719 46.938 3.477 1 41.91 756 PRO B C 1
ATOM 12380 O O . PRO B 1 756 ? -32.719 47.219 2.795 1 41.91 756 PRO B O 1
ATOM 12383 N N . ASN B 1 757 ? -33.375 46.781 4.789 1 40.25 757 ASN B N 1
ATOM 12384 C CA . ASN B 1 757 ? -31.984 47 5.152 1 40.25 757 ASN B CA 1
ATOM 12385 C C . ASN B 1 757 ? -31.031 46.156 4.312 1 40.25 757 ASN B C 1
ATOM 12387 O O . ASN B 1 757 ? -30.062 46.688 3.758 1 40.25 757 ASN B O 1
ATOM 12391 N N . GLN B 1 758 ? -30.578 44.844 4.754 1 41.03 758 GLN B N 1
ATOM 12392 C CA . GLN B 1 758 ? -29.297 44.156 4.77 1 41.03 758 GLN B CA 1
ATOM 12393 C C . GLN B 1 758 ? -29.109 43.312 3.508 1 41.03 758 GLN B C 1
ATOM 12395 O O . GLN B 1 758 ? -28.109 42.594 3.375 1 41.03 758 GLN B O 1
ATOM 12400 N N . SER B 1 759 ? -29.891 43.219 2.578 1 41.62 759 SER B N 1
ATOM 12401 C CA . SER B 1 759 ? -29.828 42.188 1.568 1 41.62 759 SER B CA 1
ATOM 12402 C C . SER B 1 759 ? -28.797 42.5 0.496 1 41.62 759 SER B C 1
ATOM 12404 O O . SER B 1 759 ? -28.047 41.625 0.048 1 41.62 759 SER B O 1
ATOM 12406 N N . GLU B 1 760 ? -28.906 43.688 -0.099 1 42.66 760 GLU B N 1
ATOM 12407 C CA . GLU B 1 760 ? -28.047 44.094 -1.221 1 42.66 760 GLU B CA 1
ATOM 12408 C C . GLU B 1 760 ? -26.578 44.062 -0.822 1 42.66 760 GLU B C 1
ATOM 12410 O O . GLU B 1 760 ? -25.703 43.781 -1.651 1 42.66 760 GLU B O 1
ATOM 12415 N N . ASP B 1 761 ? -26.281 44.406 0.324 1 44.09 761 ASP B N 1
ATOM 12416 C CA . ASP B 1 761 ? -24.906 44.469 0.802 1 44.09 761 ASP B CA 1
ATOM 12417 C C . ASP B 1 761 ? -24.281 43.094 0.903 1 44.09 761 ASP B C 1
ATOM 12419 O O . ASP B 1 761 ? -23.109 42.906 0.594 1 44.09 761 ASP B O 1
ATOM 12423 N N . ILE B 1 762 ? -25.062 42.188 1.265 1 45.56 762 ILE B N 1
ATOM 12424 C CA . ILE B 1 762 ? -24.5 40.844 1.373 1 45.56 762 ILE B CA 1
ATOM 12425 C C . ILE B 1 762 ? -24.156 40.312 -0.015 1 45.56 762 ILE B C 1
ATOM 12427 O O . ILE B 1 762 ? -23.078 39.719 -0.209 1 45.56 762 ILE B O 1
ATOM 12431 N N . LEU B 1 763 ? -24.984 40.594 -0.985 1 46.75 763 LEU B N 1
ATOM 12432 C CA . LEU B 1 763 ? -24.734 40.062 -2.33 1 46.75 763 LEU B CA 1
ATOM 12433 C C . LEU B 1 763 ? -23.625 40.875 -3.008 1 46.75 763 LEU B C 1
ATOM 12435 O O . LEU B 1 763 ? -22.828 40.312 -3.771 1 46.75 763 LEU B O 1
ATOM 12439 N N . SER B 1 764 ? -23.578 42.156 -2.898 1 47 764 SER B N 1
ATOM 12440 C CA . SER B 1 764 ? -22.516 42.969 -3.51 1 47 764 SER B CA 1
ATOM 12441 C C . SER B 1 764 ? -21.141 42.562 -2.998 1 47 764 SER B C 1
ATOM 12443 O O . SER B 1 764 ? -20.156 42.625 -3.73 1 47 764 SER B O 1
ATOM 12445 N N . GLN B 1 765 ? -21.016 42.25 -1.807 1 42.66 765 GLN B N 1
ATOM 12446 C CA . GLN B 1 765 ? -19.75 41.781 -1.284 1 42.66 765 GLN B CA 1
ATOM 12447 C C . GLN B 1 765 ? -19.344 40.469 -1.942 1 42.66 765 GLN B C 1
ATOM 12449 O O . GLN B 1 765 ? -18.156 40.156 -2.064 1 42.66 765 GLN B O 1
ATOM 12454 N N . ILE B 1 766 ? -20.25 39.719 -2.316 1 41.16 766 ILE B N 1
ATOM 12455 C CA . ILE B 1 766 ? -20 38.406 -2.895 1 41.16 766 ILE B CA 1
ATOM 12456 C C . ILE B 1 766 ? -19.547 38.562 -4.344 1 41.16 766 ILE B C 1
ATOM 12458 O O . ILE B 1 766 ? -18.594 37.875 -4.773 1 41.16 766 ILE B O 1
ATOM 12462 N N . VAL B 1 767 ? -20.234 39.438 -5.246 1 39.38 767 VAL B N 1
ATOM 12463 C CA . VAL B 1 767 ? -19.891 39.625 -6.656 1 39.38 767 VAL B CA 1
ATOM 12464 C C . VAL B 1 767 ? -18.609 40.438 -6.781 1 39.38 767 VAL B C 1
ATOM 12466 O O . VAL B 1 767 ? -17.828 40.219 -7.723 1 39.38 767 VAL B O 1
ATOM 12469 N N . GLY B 1 768 ? -18.359 41.406 -6.039 1 37.47 768 GLY B N 1
ATOM 12470 C CA . GLY B 1 768 ? -17.25 42.344 -6.215 1 37.47 768 GLY B CA 1
ATOM 12471 C C . GLY B 1 768 ? -15.898 41.688 -5.918 1 37.47 768 GLY B C 1
ATOM 12472 O O . GLY B 1 768 ? -14.859 42.219 -6.309 1 37.47 768 GLY B O 1
ATOM 12473 N N . ASP B 1 769 ? -15.812 40.781 -5.039 1 37.53 769 ASP B N 1
ATOM 12474 C CA . ASP B 1 769 ? -14.477 40.25 -4.766 1 37.53 769 ASP B CA 1
ATOM 12475 C C . ASP B 1 769 ? -13.953 39.438 -5.941 1 37.53 769 ASP B C 1
ATOM 12477 O O . ASP B 1 769 ? -12.812 38.969 -5.926 1 37.53 769 ASP B O 1
ATOM 12481 N N . SER B 1 770 ? -14.711 39.031 -6.93 1 34.03 770 SER B N 1
ATOM 12482 C CA . SER B 1 770 ? -14.133 38.375 -8.094 1 34.03 770 SER B C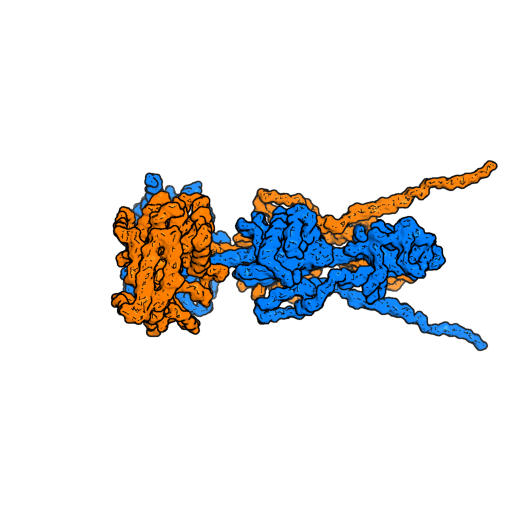A 1
ATOM 12483 C C . SER B 1 770 ? -13.383 39.344 -8.984 1 34.03 770 SER B C 1
ATOM 12485 O O . SER B 1 770 ? -12.594 38.938 -9.836 1 34.03 770 SER B O 1
ATOM 12487 N N . SER B 1 771 ? -13.789 40.656 -9.188 1 31.03 771 SER B N 1
ATOM 12488 C CA . SER B 1 771 ? -13.125 41.531 -10.156 1 31.03 771 SER B CA 1
ATOM 12489 C C . SER B 1 771 ? -11.75 41.969 -9.656 1 31.03 771 SER B C 1
ATOM 12491 O O . SER B 1 771 ? -10.969 42.562 -10.398 1 31.03 771 SER B O 1
ATOM 12493 N N . SER B 1 772 ? -11.539 42.094 -8.352 1 29.56 772 SER B N 1
ATOM 12494 C CA . SER B 1 772 ? -10.297 42.781 -7.996 1 29.56 772 SER B CA 1
ATOM 12495 C C . SER B 1 772 ? -9.094 41.875 -8.211 1 29.56 772 SER B C 1
ATOM 12497 O O . SER B 1 772 ? -7.949 42.312 -8.055 1 29.56 772 SER B O 1
ATOM 12499 N N . THR B 1 773 ? -9.211 40.531 -8.312 1 29.45 773 THR B N 1
ATOM 12500 C CA . THR B 1 773 ? -7.918 39.906 -8.484 1 29.45 773 THR B CA 1
ATOM 12501 C C . THR B 1 773 ? -7.449 40 -9.93 1 29.45 773 THR B C 1
ATOM 12503 O O . THR B 1 773 ? -6.41 39.438 -10.289 1 29.45 773 THR B O 1
ATOM 12506 N N . SER B 1 774 ? -8.266 40.562 -10.938 1 24.7 774 SER B N 1
ATOM 12507 C CA . SER B 1 774 ? -7.633 40.656 -12.25 1 24.7 774 SER B CA 1
ATOM 12508 C C . SER B 1 774 ? -6.586 41.781 -12.281 1 24.7 774 SER B C 1
ATOM 12510 O O . SER B 1 774 ? -5.848 41.906 -13.258 1 24.7 774 SER B O 1
ATOM 12512 N N . THR B 1 775 ? -6.844 42.938 -11.586 1 23.34 775 THR B N 1
ATOM 12513 C CA . THR B 1 775 ? -5.953 44.031 -11.977 1 23.34 775 THR B CA 1
ATOM 12514 C C . THR B 1 775 ? -4.578 43.844 -11.336 1 23.34 775 THR B C 1
ATOM 12516 O O . THR B 1 775 ? -3.627 44.562 -11.695 1 23.34 775 THR B O 1
ATOM 12519 N N . ASN B 1 776 ? -4.398 43.375 -10.109 1 20.81 776 ASN B N 1
ATOM 12520 C CA . ASN B 1 776 ? -2.957 43.438 -9.891 1 20.81 776 ASN B CA 1
ATOM 12521 C C . ASN B 1 776 ? -2.246 42.219 -10.477 1 20.81 776 ASN B C 1
ATOM 12523 O O . ASN B 1 776 ? -2.729 41.094 -10.344 1 20.81 776 ASN B O 1
#

Solvent-accessible surface area (backbone atoms only — not comparable to full-atom values): 83798 Å² total; per-residue (Å²): 134,81,79,72,85,77,88,83,92,86,89,77,61,73,75,53,60,62,51,55,65,53,44,60,52,54,74,63,53,64,53,75,76,68,51,58,64,51,56,49,55,28,54,62,37,29,58,51,41,71,73,57,57,71,81,55,69,79,77,66,73,60,96,46,68,71,49,57,74,36,58,73,58,72,76,70,66,85,54,70,48,44,92,59,22,56,41,46,57,44,47,49,49,51,50,48,51,49,44,25,60,75,61,67,34,75,39,73,45,43,29,40,44,37,78,86,78,45,26,35,29,65,53,65,85,68,56,82,70,61,71,73,72,76,52,62,42,43,50,86,78,44,39,25,46,66,36,42,22,50,73,68,59,45,65,46,79,33,60,67,65,68,56,43,96,78,14,70,52,12,78,74,63,78,90,65,80,61,39,13,40,41,36,38,40,23,31,40,88,92,41,55,46,28,33,40,34,35,27,26,69,84,65,62,66,79,49,70,66,48,50,52,53,46,51,52,53,26,46,52,52,12,50,42,51,44,38,48,54,49,34,52,54,38,45,48,52,38,38,50,48,52,51,51,50,52,46,49,54,54,48,53,81,68,38,73,46,71,65,32,47,52,50,56,51,48,50,52,43,51,36,50,24,61,73,56,39,28,38,23,19,34,39,27,36,50,50,98,91,40,77,37,82,71,48,70,48,72,69,56,69,78,81,65,70,60,52,70,66,48,43,52,52,49,51,51,51,50,48,53,53,43,51,53,25,39,73,60,68,34,76,38,77,40,58,46,42,55,77,31,85,92,44,74,55,64,56,30,64,70,63,68,51,78,55,34,13,35,40,28,28,36,23,66,41,76,88,71,43,61,48,25,27,40,38,34,35,31,37,71,86,72,53,43,79,48,73,67,49,52,53,49,52,46,52,51,36,52,51,47,41,47,49,52,54,48,40,52,39,41,44,50,29,50,51,31,46,24,51,34,47,37,47,50,51,52,37,50,54,61,39,58,52,69,74,82,46,83,74,58,68,61,68,81,52,79,72,86,75,60,82,53,65,85,39,80,52,55,69,81,84,62,82,92,38,85,51,53,60,52,53,53,53,46,50,47,44,69,77,34,65,88,66,52,49,58,68,67,24,50,49,40,37,50,46,29,49,49,65,44,15,34,77,86,36,64,37,55,18,47,68,47,27,47,44,14,28,51,42,45,47,50,58,48,68,70,34,49,86,79,55,69,52,66,55,59,53,51,19,49,44,51,20,35,50,28,40,58,46,56,38,81,55,65,54,68,66,56,40,59,72,68,61,40,58,55,53,48,82,86,47,95,52,29,66,33,52,45,12,45,53,53,38,50,52,49,43,60,72,26,50,56,57,69,87,52,53,73,69,53,44,51,53,28,52,51,48,24,49,50,27,20,49,21,48,38,66,74,53,35,55,56,42,49,52,53,51,50,51,28,57,75,67,67,62,69,43,82,86,36,66,72,51,40,50,42,49,44,22,54,49,40,37,50,17,73,46,33,60,53,22,24,52,64,69,56,22,52,49,48,52,52,26,43,45,43,31,30,27,56,44,17,52,54,36,44,73,72,74,43,82,45,58,68,85,21,31,65,89,47,56,84,46,47,37,50,51,50,26,46,44,34,61,69,50,52,43,54,51,32,50,54,44,24,73,77,41,60,86,42,43,64,48,36,51,32,32,51,53,41,32,52,51,23,47,30,45,52,69,64,76,38,76,69,79,75,83,68,54,65,62,58,46,48,60,55,62,54,67,65,61,64,70,70,75,112,136,83,82,73,85,76,88,87,89,90,89,77,64,73,72,54,60,61,52,55,61,53,45,56,51,54,72,61,50,64,52,76,78,68,52,60,66,52,55,53,55,25,53,62,35,24,66,53,42,71,76,56,57,71,82,56,70,78,77,66,72,61,96,46,70,69,45,58,73,31,55,74,57,73,74,69,67,82,54,69,48,43,92,58,23,57,40,47,58,42,46,48,49,51,50,49,50,49,43,24,59,74,61,67,34,76,38,70,45,41,30,39,43,37,78,87,77,43,26,35,28,63,55,66,83,69,57,84,68,62,73,74,71,77,54,62,41,44,50,86,77,44,39,22,46,65,35,41,20,51,73,68,59,44,65,48,79,31,61,66,65,66,54,43,95,77,13,70,53,11,79,72,62,77,90,65,79,62,39,13,40,41,34,37,39,23,31,40,87,90,40,54,48,30,32,41,34,34,27,24,70,82,66,62,66,80,51,70,64,49,49,52,52,46,51,51,52,25,48,51,51,12,49,41,50,43,37,48,54,49,35,53,55,39,45,48,51,38,41,49,49,51,50,52,49,53,47,49,54,54,47,53,80,68,38,71,44,71,65,31,46,53,51,55,50,49,51,51,42,50,43,48,24,63,75,55,39,28,37,24,20,33,39,27,34,50,50,98,92,37,78,37,81,72,49,67,48,69,70,52,67,78,80,68,68,60,53,68,66,46,43,52,52,50,51,50,51,51,48,54,52,43,50,54,26,41,72,59,69,36,77,37,76,39,59,45,42,55,77,32,84,90,46,73,53,63,57,30,64,70,62,68,51,79,56,35,13,36,41,29,27,37,23,64,40,76,88,71,44,60,48,24,29,42,37,34,34,32,36,70,84,73,54,43,80,48,73,67,47,51,52,48,52,45,53,51,34,52,51,46,41,46,49,51,53,46,38,50,40,40,43,51,28,49,52,32,46,24,51,34,46,38,48,50,52,52,39,49,53,62,38,56,52,70,74,81,47,83,74,59,69,62,69,80,54,80,73,85,74,58,82,55,66,83,39,81,56,53,69,80,84,61,80,91,39,85,50,54,63,51,54,53,51,46,50,48,42,69,77,33,64,87,66,51,48,59,68,68,25,49,49,41,38,50,46,27,50,46,64,44,16,33,77,85,36,64,38,55,17,48,67,46,26,46,43,13,28,52,41,45,48,51,56,47,68,71,33,49,86,80,56,68,51,66,57,59,53,51,20,50,44,50,21,36,51,28,39,58,45,53,38,80,54,64,54,68,67,56,40,58,72,69,61,40,59,55,53,50,81,88,45,94,52,29,64,32,51,44,11,44,54,53,37,49,51,48,42,61,72,25,51,55,57,69,87,52,51,74,71,54,42,52,54,29,52,50,49,23,49,50,28,18,48,22,47,36,66,75,53,34,56,55,43,49,53,52,52,51,50,28,58,75,68,69,62,70,43,84,86,36,67,69,53,40,50,43,49,44,23,52,49,41,36,50,16,71,46,35,59,52,22,25,50,62,69,55,22,53,50,48,52,52,26,40,46,45,31,32,26,53,43,18,50,56,34,41,73,74,74,42,81,45,57,66,87,21,30,65,89,49,59,84,46,49,37,50,50,49,25,48,44,34,61,70,49,51,42,55,51,32,50,56,43,22,73,75,42,56,86,42,42,62,47,33,53,33,32,51,53,39,33,52,49,24,47,29,45,52,71,64,75,41,76,66,81,76,81,72,59,66,62,58,49,51,61,58,62,53,64,65,63,62,68,71,73,110

pLDDT: mean 74.63, std 22.56, range [18.75, 98.5]

Nearest PDB structures (foldseek):
  5c2e-assembly2_B  TM=9.574E-01  e=1.866E-17  Homo sapiens
  4ajm-assembly1_A  TM=9.480E-01  e=1.946E-17  Homo sapiens
  5k9r-assembly2_B  TM=9.574E-01  e=5.554E-17  Homo sapiens
  4xy2-assembly2_B  TM=9.395E-01  e=4.696E-17  Homo sapiens
  4lm0-assembly3_B  TM=9.254E-01  e=3.501E-17  Homo sapiens

Foldseek 3Di:
DPPPPPPDDPPPPPVVVVVVVVVVVVVLCPDPPVVLVQPLVAQLLQLLPPLPPPPDDPPPPPVCVSNVVSHPDPPPPVCCPPVCSLVLLVLVVVLLVVLCVVQVFPHKWKWFQDPQQQKIATDDPPCVVVPDSVDIDHLVPAQEPQSLCQVVQAKDKDLDDQADPRRNCRHVPPPDDFNIKIKHFQAQVPHGGMIMITGHRPSDGDDPVSNVVSHVSSPVSNPVSNVVVVVVLVSNLVSLLVSLVVCCVVQLVVPLDPVSLLSNLASLQSSLCVVQQFQKKWWWFQDPVGTDTSDMDGNDDPPLPFDPVLVVLVVVQVRVVFVVQQVVQAKDWALQPCPDPVGDNVSCVVSVHGFTIKIKHWQADPVRHGGGMIMGTARDPRSTGDVSSNSSRVSSSVSSNVSNVSVVVSHVVVVVVVVVVVVLVVLLVVLQPDPPPVCPCCCVDDDDDDPCLLPLQDDDDDVVDPCLLVNLVCLCCVLQVPQFPDPQLSSSLSSSQQVQADPPQLFRHQSLLSLLLSLLSNLCVQCCVLVVDSLLSVLLSLLSNQLCGNPVLADPVLCVVVVPVQFDPVDPQRNLVSSLVVSVSSCVSSCSCVVDDPVSVVVSNVSNSLLSSLLDQVNLVVLLVVLVVCVVVVNQDSVDVVSVSSLSSLSSNLSSCSQCLYPLVSNLQSLLSSLLSLLLNQVVCVVVVHHDDLSSHVVNVLCSLVVLLCCLVPPNLSSLVSNCVVRVVSVSSNVSSVVNNVVSVCVNVVNDDDPPDDRVVVNCVSVPVVPVVPPD/DPPPPPPDDPPPPPVVVVVVVVVVVVVLCPDPPPVLVQPLVQQLLQLLPPLPPDPDDPPPPPCCVSNVVSHPDPPPPPPPPPVCVLVLLVLVVVLLVVLCVVQVFPHKWKWFQDPLQQKIATDDSVCVVVPDSVDIDHLVPAQEPQSLCQVVQAKDKDQDDQADPRHNCRHVPPPDDFNIKIKHFQAQVPHGGMIMITGHRPSDGDDPVSVVVSHVSSPVSNPVSNVVVVVVLVSNLVSLLVSLVVCCVVQLVVQLDPVSLLSNLQSLQSSLCVVQQFQKKWWWFQDPVGTDTSDMDGNPDPPLPFDPVLVVLVVVQVRVVQVVQQVVQAKDWALQPCPDPVGDNVSCVVSVHGFTIKIKHWQADPVRHGGGMIMGTARDPRSTGDVSSNSSRVSSSVSSNVSNVSVVVSHVVVVVVVVVVVVLVVLLVVLQPDPPPVPPCPVPDDDDDDPCLLPLQDDDDDVVDPCLLVNLVCLCCVLPVPLFPDPQLSSSLSSSLQVQADPPQLFRHQSLLSLLLSLLSNLCVQCCVLVVDSLLSVLLSLLSNQLCGNPPLADPVLCVVVVPVQFDPVDPQRNLVSSLVVSVSSCVSSCSCVPDDPVSVVVSNVSNSLLSSLLDQVNLVVLLVVLVVCVVVVNQDSVDVVSVSSLSSLSSNLSSCSQCLHPLVSNLQSLLSSLLSLLLNQVVCVVVVHHDDLSSHVVNVLCSLVVLLCCLVPPNLSSLVSNCVVRVVSVSSNVSSVVNSVVSVCVNVVNDDDPPDDRVVVNCVSVPVVPVVPPD